Protein AF-A0A935JGJ2-F1 (afdb_monomer_lite)

pLDDT: mean 80.26, std 19.5, range [22.12, 98.56]

Radius of gyration: 41.32 Å; chains: 1; bounding box: 92×110×107 Å

Secondary structure (DSSP, 8-state):
---------------------------BS-EEEES-EEEEEETTEEEEEE-TTEEEEESB--B-TT-EEEEEESSTT-EEEEEE-SSS-EEE-SEEEESSEEEEE-TT-EEE-TT-EEEEEEEEEESSEE-HHHHHTT-EEEE--S---EEEE-SEEEEEEEEEEEEEESEEEE-SEEE-TTSEEEEEESSEEEE---SSS--------SS-EEEE-SEEE-TTT-EEEEESSEEEE-SEEE---S-GGG--EEEEEEEEEEE-TT-EEEEEEEEEEEEEEEEEEE-SEEEEEEEEEEEEEEEE-SEEE-TTSEEEEEEEEEEEE-SEEE--EEEEE--EEEEEEEEEEE-TT-EEE--EEE--EEEEEESSEEEE-SEEE--EEEE--EEEEE-SEEEESS-EEE--BSSB--EEEE------TT-SSPP--EEEE-TT-EEE--BSSB--EEEEEESSEEEE-SEEE-TTT-EEEEEEEEEEEE-SEEE--TT-EEEEEEEEEEE-SS-SSS---SEEE-TT-STT---PPTT--EEEEEEEETTEEEEEETT--TTSSTT-BEEEEEE--TTTSTT-EEEEEE-SSSSSBTPPPPPTT--EEEEEEEETTEEEEEETT--BTTB-S-EEEEEE--TTTSTT-EEEEEEBTTBSSBTPPPPPTT--EEEEEEEETTEEEEEETT--SSSTT-BEEEEEE--TTTSTT-EEEEEE-TT-TTPPPPPTT--EEEEEEEETTEEEEEETT--SSSTT--EEEEEE--TTTSTT-EEEEEE-TTSTT---PPTT--EEEEEEEETTEEEEEETT---SSTT-----EEEEEE---TT-TT-EEEEEE---TT---B-TTSSEEEETTEEEEEESBSTT-S-EEEEEESS------TTTHHHHHHHHHHHHHTTS---------------------S--------GGG--HHHHHHHHHHHHHHHHHHHHHHHHHHHH-GGGG--PBPSSHHHHHTTSSBPPHHHHHHHHHH--------PPEEEES-TT---EEEEEEE----SSTTSPPPSSHHHHHHHHHHHHHHTT--EEEEEET--HHHHHHHHHHHHHH--TT-EEEEEEES-EEEETTTTEEEE--TT-BTTBGGGSEEHHHHHHHHHT---SEEEEEEESS--HHHHTSEEPPGGGS-S-HHHHTTS-EEEEEES-SSSPPPS--BTTB-HHHHHHHHHHHT-SSEEEHHHHHHHHHHHHHHHSS---EEEE-TTTTPPTT---EEE-EEE-

Foldseek 3Di:
DDDDDDDDDDDDDDDDPDDPPVPFDAFADKDWDDFDWDWDDDPQEIEIETEALTEIETCAHEGDQDHEYEYEYPAAAGEYHYEHPHQDEYHYNHEYEYRYEYEYEALAAYEHAQNYEYEYQEYHYENFDDDSVCSVVVWQKTAHPPGQYEYEYNYEHEHDAQGEYEYEYLEYEYNEEHEHELYEYEYEHARIFTFDDDPDPDGDTDHDDDPGEYEYNYEYYHEAQYEYEYYDQEYHFEAEAEHEHPDLVSWHEYEYEHLEYEYDQDGYHEGASHEYEYAHAAEYEDNYEAEYQEYAYAYLEYEAQHEYERAQHEYEYHHAAYYEFQAEYANHHAADWFHEYHYEYQEAEAEQNGEAAREYLEFEEYEAEHQAEHAYLYEHAREHQAFFYEYEHEHLEYHYDLYEAARAYAAFFYEYEAWDDPLDPLPPHHGNAEYAQAANYEHARAYNAYWEEYHYEHAAEYEAQYEYYGANAYEYEHEYQHEYHAAYHYYNHDNHYYYYHYPYYDHDPHRPLDLLQLDKDDQPPAPPDDGQAFQQAWQLAWEDDDFKIKIWRQQDCPVPAGRQIKIWIWGRCPQRRPGTHTQAIDACVDQAAPHHHWDRQQSWRNEWYDDPQKIKIWRLQTQDPNARQTKMWIWGRCPRRSPGIHTQAMDAAPDLAAPHHGGHHQLSWRLEWEDDDQKIKIWSLQGQPPHGSQTKMWIWGRCDRRSPHIHTDDIDGAPPQNDHGGDHQQRWRNEWEDEDFKIKIWRQQDAVVHGRQIKIWIWGRCDRGCPNIHTADIAGAPDPQHDHTDHQQRWQLYWYDYDFKIKIKRQFGQPDDPPRGAQIKIWIWGRNDPNCPPIHTDDIHTHNPPFQWGRWQSYWYDDDQKIKIWTCDGPRRSTMITIGGNPDSDNDDPPCCVVVVVVVVVVVPVVDDDDDDDDDDDDDDPDDDDDDDPDPDPDDDPPVPDDPVVVVVVQVVVVVLLCVLQVQALVVCVVPVCLQPAAEDPDLVVQLQQNHAYDLVSLVVLLVVPPDDDPPDFAFPDWQDVLQPAEAEEAEFAQAAPAPSPHGFQFRQVLLVLVQCLCCAWLNHDYDYDYQAFSSNVSNVLNVQLNPAAASHAYEYEYHAEKDQPPSSSKIWGAGRHHHSNRSNRTHIPLNVLVSLLSRNYLAYEYEYAYQDPVSQAVSFADDPVFADPDVVVLSVGRFYKYKYFAYNGHFDSDDDPSHGVLSVLLSVLSVPAPAKDFPNVSRVSSQVSSVVVDVGGMGMHTRVSSPGDTNHTHMRGTIHGD

Sequence (1267 aa):
MIKKYSQFLATFFLLSINSFISYAQLPTEPSLIHGQAHIDLINHHLTITNTPNTILDWQSFSIGPQDSVYFQQQDATSQILNRVIGSDPSHIFGNLSSNGHVWLVNPYGVLFGPDTRIDVAGLITSTLDISNIDFLANRHQFYASGHTGEVKNQGEIRTTLGGRVWLIGDQVSNEGLIQTPTGQIVLAAGKSIELVDSGAPNVIVKVKASENETINLGSLVAASGGKIDLHGSIVNQEGIVRANSLSTDAAGHIVLTADQISLATNSETQANTGFIQMKADATLNNWGLVNSNYTNLVASEIFQEGKIVAYGGNINLVGNNYTYLDGLIDVSNVQGTGGTIKLLTGKLEGTAGAALRADGQQGGNIVLESNTSSAFSSSVTAIGSTQGGRIDMTGDSILLLNADIDVSGGTKGGIVYLGKDKQAVTDTFQATREVLIGVGSEVRASGGDRGGEINIFSTEVSEQHGSLQALDGGRIKLASNGEIHETGETKAGIGGTVLFDTNRLSITDNPPDNLTFAHKVTSGSLNGQPKLTEGDNFGSAVALDGDLLAVGAANDSSNGSKNQGAIYLFNGVGSNFSGLTLQKKVTSELGAIGMPSLSQASFFGSAVAIDGDHLVVGARGDVLNEISSGAVYLFTGVGSDFSGLTWKGTIASGEGALSMPRLSEFDFFGSALALQGDRLVIGAAGDSFRGSNQGAVHLFTGVGTDFSNLTWKEKLTSGERGMPGLRNSDFFGWSLAMSGDLLAVGAINDSTGGTNRGAVHLFTGVGTDFSNLTWKEKLASGERGMPELKNSDFFGWSLALRGNQLVVGALGDDGEKSDERNRGAVHLFTGVGSDYSRLNWQYKIAPNRNSNESGFGLSVALDENRLAVGTIGDSSLTGAMYLIDLFNPIGNSTGRQATLDTAVQGVNTAMLGARAVLDGVGTGSVIDTVSQPVTSSFGRVNLAQMGFTDMLRLLESRREFKEKLFADALYKLELDPRLSDVPECLKIEDATLGLCRISDKQRDELKSKQLKGQKVGRKITRVSLPQIERKLIILFGIDQYADQSIPSLENAVADIEAIGNVFSNQLGYEVRSVKNASRADMIATLNQLATQMEANDSVVIYFAGHGYLNEKTNMGYWIPADASAKDPRTWIANSDISIMLTSINSKQIVMISDSCYSGAFTKEQQLLKSDIIAEPTEILTKRTVVVMSSGGDEPVADEGKDGHSIFAWYLIQTLRDINNWKPGTSIFEQIQRDVSNSFPQTPQYGAAISAGHQKGGDYLFEFRKLE

Structure (mmCIF, N/CA/C/O backbone):
data_AF-A0A935JGJ2-F1
#
_entry.id   AF-A0A935JGJ2-F1
#
loop_
_atom_site.group_PDB
_atom_site.id
_atom_site.type_symbol
_atom_site.label_atom_id
_atom_site.label_alt_id
_atom_site.label_comp_id
_atom_site.label_asym_id
_atom_site.label_entity_id
_atom_site.label_seq_id
_atom_site.pdbx_PDB_ins_code
_atom_site.Cartn_x
_atom_site.Cartn_y
_atom_site.Cartn_z
_atom_site.occupancy
_atom_site.B_iso_or_equiv
_atom_site.auth_seq_id
_atom_site.auth_comp_id
_atom_site.auth_asym_id
_atom_site.auth_atom_id
_atom_site.pdbx_PDB_model_num
ATOM 1 N N . MET A 1 1 ? -3.887 39.567 -2.389 1.00 32.66 1 MET A N 1
ATOM 2 C CA . MET A 1 1 ? -4.397 40.775 -3.073 1.00 32.66 1 MET A CA 1
ATOM 3 C C . MET A 1 1 ? -5.317 41.538 -2.121 1.00 32.66 1 MET A C 1
ATOM 5 O O . MET A 1 1 ? -6.216 40.921 -1.582 1.00 32.66 1 MET A O 1
ATOM 9 N N . ILE A 1 2 ? -5.058 42.843 -1.931 1.00 30.62 2 ILE A N 1
ATOM 10 C CA . ILE A 1 2 ? -6.014 43.905 -1.524 1.00 30.62 2 ILE A CA 1
ATOM 11 C C . ILE A 1 2 ? -6.655 43.722 -0.123 1.00 30.62 2 ILE A C 1
ATOM 13 O O . ILE A 1 2 ? -7.717 43.145 0.025 1.00 30.62 2 ILE A O 1
ATOM 17 N N . LYS A 1 3 ? -6.017 44.153 0.978 1.00 33.69 3 LYS A N 1
ATOM 18 C CA . LYS A 1 3 ? -6.207 45.485 1.617 1.00 33.69 3 LYS A CA 1
ATOM 19 C C . LYS A 1 3 ? -7.271 46.391 0.967 1.00 33.69 3 LYS A C 1
ATOM 21 O O . LYS A 1 3 ? -6.951 46.983 -0.060 1.00 33.69 3 LYS A O 1
ATOM 26 N N . LYS A 1 4 ? -8.402 46.652 1.655 1.00 33.50 4 LYS A N 1
ATOM 27 C CA . LYS A 1 4 ? -8.870 48.011 2.056 1.00 33.50 4 LYS A CA 1
ATOM 28 C C . LYS A 1 4 ? -10.301 48.055 2.665 1.00 33.50 4 LYS A C 1
ATOM 30 O O . LYS A 1 4 ? -11.192 47.392 2.158 1.00 33.50 4 LYS A O 1
ATOM 35 N N . TYR A 1 5 ? -10.461 48.963 3.651 1.00 33.75 5 TYR A N 1
ATOM 36 C CA . TYR A 1 5 ? -11.672 49.503 4.334 1.00 33.75 5 TYR A CA 1
ATOM 37 C C . TYR A 1 5 ? -12.342 48.585 5.378 1.00 33.75 5 TYR A C 1
ATOM 39 O O . TYR A 1 5 ? -12.971 47.613 5.007 1.00 33.75 5 TYR A O 1
ATOM 47 N N . SER A 1 6 ? -12.228 48.737 6.708 1.00 31.12 6 SER A N 1
ATOM 48 C CA . SER A 1 6 ? -12.097 49.878 7.644 1.00 31.12 6 SER A CA 1
ATOM 49 C C . SER A 1 6 ? -13.277 50.863 7.670 1.00 31.12 6 SER A C 1
ATOM 51 O O . SER A 1 6 ? -13.546 51.518 6.669 1.00 31.12 6 SER A O 1
ATOM 53 N N . GLN A 1 7 ? -13.833 51.011 8.885 1.00 27.41 7 GLN A N 1
ATOM 54 C CA . GLN A 1 7 ? -14.703 52.069 9.429 1.00 27.41 7 GLN A CA 1
ATOM 55 C C . GLN A 1 7 ? -16.216 52.001 9.165 1.00 27.41 7 GLN A C 1
ATOM 57 O O . GLN A 1 7 ? -16.702 52.517 8.171 1.00 27.41 7 GLN A O 1
ATOM 62 N N . PHE A 1 8 ? -16.962 51.554 10.184 1.00 28.64 8 PHE A N 1
ATOM 63 C CA . PHE A 1 8 ? -17.993 52.393 10.812 1.00 28.64 8 PHE A CA 1
ATOM 64 C C . PHE A 1 8 ? -18.050 52.089 12.320 1.00 28.64 8 PHE A C 1
ATOM 66 O O . PHE A 1 8 ? -18.557 51.061 12.759 1.00 28.64 8 PHE A O 1
ATOM 73 N N . LEU A 1 9 ? -17.431 52.978 13.103 1.00 30.14 9 LEU A N 1
ATOM 74 C CA . LEU A 1 9 ? -17.442 52.998 14.564 1.00 30.14 9 LEU A CA 1
ATOM 75 C C . LEU A 1 9 ? -18.702 53.730 15.058 1.00 30.14 9 LEU A C 1
ATOM 77 O O . LEU A 1 9 ? -19.018 54.807 14.565 1.00 30.14 9 LEU A O 1
ATOM 81 N N . ALA A 1 10 ? -19.322 53.169 16.095 1.00 30.67 10 ALA A N 1
ATOM 82 C CA . ALA A 1 10 ? -19.826 53.861 17.283 1.00 30.67 10 ALA A CA 1
ATOM 83 C C . ALA A 1 10 ? -20.589 55.190 17.111 1.00 30.67 10 ALA A C 1
ATOM 85 O O . ALA A 1 10 ? -19.987 56.259 17.136 1.00 30.67 10 ALA A O 1
ATOM 86 N N . THR A 1 11 ? -21.925 55.145 17.165 1.00 30.53 11 THR A N 1
ATOM 87 C CA . THR A 1 11 ? -22.722 56.083 17.986 1.00 30.53 11 THR A CA 1
ATOM 88 C C . THR A 1 11 ? -24.131 55.519 18.201 1.00 30.53 11 THR A C 1
ATOM 90 O O . THR A 1 11 ? -24.945 55.589 17.297 1.00 30.53 11 THR A O 1
ATOM 93 N N . PHE A 1 12 ? -24.406 54.926 19.366 1.00 30.53 12 PHE A N 1
ATOM 94 C CA . PHE A 1 12 ? -25.662 55.073 20.129 1.00 30.53 12 PHE A CA 1
ATOM 95 C C . PHE A 1 12 ? -25.529 54.272 21.433 1.00 30.53 12 PHE A C 1
ATOM 97 O O . PHE A 1 12 ? -26.032 53.166 21.593 1.00 30.53 12 PHE A O 1
ATOM 104 N N . PHE A 1 13 ? -24.780 54.847 22.370 1.00 33.53 13 PHE A N 1
ATOM 105 C CA . PHE A 1 13 ? -24.848 54.499 23.782 1.00 33.53 13 PHE A CA 1
ATOM 106 C C . PHE A 1 13 ? -25.611 55.647 24.440 1.00 33.53 13 PHE A C 1
ATOM 108 O O . PHE A 1 13 ? -25.065 56.747 24.462 1.00 33.53 13 PHE A O 1
ATOM 115 N N . LEU A 1 14 ? -26.862 55.426 24.872 1.00 31.81 14 LEU A N 1
ATOM 116 C CA . LEU A 1 14 ? -27.493 56.005 26.076 1.00 31.81 14 LEU A CA 1
ATOM 117 C C . LEU A 1 14 ? -29.032 55.897 26.054 1.00 31.81 14 LEU A C 1
ATOM 119 O O . LEU A 1 14 ? -29.687 56.319 25.108 1.00 31.81 14 LEU A O 1
ATOM 123 N N . LEU A 1 15 ? -29.559 55.418 27.190 1.00 32.22 15 LEU A N 1
ATOM 124 C CA . LEU A 1 15 ? -30.960 55.304 27.626 1.00 32.22 15 LEU A CA 1
ATOM 125 C C . LEU A 1 15 ? -31.788 54.093 27.151 1.00 32.22 15 LEU A C 1
ATOM 127 O O . LEU A 1 15 ? -32.788 54.224 26.458 1.00 32.22 15 LEU A O 1
ATOM 131 N N . SER A 1 16 ? -31.496 52.939 27.751 1.00 30.98 16 SER A N 1
ATOM 132 C CA . SER A 1 16 ? -32.510 52.240 28.555 1.00 30.98 16 SER A CA 1
ATOM 133 C C . SER A 1 16 ? -31.812 51.408 29.631 1.00 30.98 16 SER A C 1
ATOM 135 O O . SER A 1 16 ? -31.439 50.258 29.414 1.00 30.98 16 SER A O 1
ATOM 137 N N . ILE A 1 17 ? -31.622 52.018 30.803 1.00 40.94 17 ILE A N 1
ATOM 138 C CA . ILE A 1 17 ? -31.494 51.282 32.061 1.00 40.94 17 ILE A CA 1
ATOM 139 C C . ILE A 1 17 ? -32.859 50.620 32.264 1.00 40.94 17 ILE A C 1
ATOM 141 O O . ILE A 1 17 ? -33.779 51.237 32.787 1.00 40.94 17 ILE A O 1
ATOM 145 N N . ASN A 1 18 ? -33.007 49.400 31.760 1.00 30.56 18 ASN A N 1
ATOM 146 C CA . ASN A 1 18 ? -34.004 48.466 32.245 1.00 30.56 18 ASN A CA 1
ATOM 147 C C . ASN A 1 18 ? -33.230 47.303 32.838 1.00 30.56 18 ASN A C 1
ATOM 149 O O . ASN A 1 18 ? -32.459 46.625 32.164 1.00 30.56 18 ASN A O 1
ATOM 153 N N . SER A 1 19 ? -33.399 47.175 34.142 1.00 35.25 19 SER A N 1
ATOM 154 C CA . SER A 1 19 ? -32.888 46.139 35.010 1.00 35.25 19 SER A CA 1
ATOM 155 C C . SER A 1 19 ? -33.003 44.759 34.361 1.00 35.25 19 SER A C 1
ATOM 157 O O . SER A 1 19 ? -34.078 44.163 34.369 1.00 35.25 19 SER A O 1
ATOM 159 N N . PHE A 1 20 ? -31.893 44.199 33.879 1.00 31.80 20 PHE A N 1
ATOM 160 C CA . PHE A 1 20 ? -31.747 42.749 33.924 1.00 31.80 20 PHE A CA 1
ATOM 161 C C . PHE A 1 20 ? -31.470 42.410 35.382 1.00 31.80 20 PHE A C 1
ATOM 163 O O . PHE A 1 20 ? -30.333 42.366 35.846 1.00 31.80 20 PHE A O 1
ATOM 170 N N . ILE A 1 21 ? -32.559 42.267 36.135 1.00 34.91 21 ILE A N 1
ATOM 171 C CA . ILE A 1 21 ? -32.555 41.447 37.335 1.00 34.91 21 ILE A CA 1
ATOM 172 C C . ILE A 1 21 ? -32.047 40.090 36.850 1.00 34.91 21 ILE A C 1
ATOM 174 O O . ILE A 1 21 ? -32.741 39.409 36.097 1.00 34.91 21 ILE A O 1
ATOM 178 N N . SER A 1 22 ? -30.808 39.749 37.204 1.00 36.72 22 SER A N 1
ATOM 179 C CA . SER A 1 22 ? -30.295 38.392 37.073 1.00 36.72 22 SER A CA 1
ATOM 180 C C . SER A 1 22 ? -31.142 37.545 38.013 1.00 36.72 22 SER A C 1
ATOM 182 O O . SER A 1 22 ? -30.861 37.459 39.207 1.00 36.72 22 SER A O 1
ATOM 184 N N . TYR A 1 23 ? -32.265 37.036 37.508 1.00 40.56 23 TYR A N 1
ATOM 185 C CA . TYR A 1 23 ? -33.047 36.040 38.216 1.00 40.56 23 TYR A CA 1
ATOM 186 C C . TYR A 1 23 ? -32.120 34.851 38.456 1.00 40.56 23 TYR A C 1
ATOM 188 O O . TYR A 1 23 ? -31.484 34.370 37.519 1.00 40.56 23 TYR A O 1
ATOM 196 N N . ALA A 1 24 ? -32.023 34.416 39.713 1.00 51.84 24 ALA A N 1
ATOM 197 C CA . ALA A 1 24 ? -31.504 33.098 40.041 1.00 51.84 24 ALA A CA 1
ATOM 198 C C . ALA A 1 24 ? -32.227 32.086 39.141 1.00 51.84 24 ALA A C 1
ATOM 200 O O . ALA A 1 24 ? -33.459 32.017 39.152 1.00 51.84 24 ALA A O 1
ATOM 201 N N . GLN A 1 25 ? -31.475 31.378 38.308 1.00 71.56 25 GLN A N 1
ATOM 202 C CA . GLN A 1 25 ? -32.006 30.333 37.444 1.00 71.56 25 GLN A CA 1
ATOM 203 C C . GLN A 1 25 ? -31.665 29.027 38.137 1.00 71.56 25 GLN A C 1
ATOM 205 O O . GLN A 1 25 ? -30.645 28.421 37.843 1.00 71.56 25 GLN A O 1
ATOM 210 N N . LEU A 1 26 ? -32.479 28.660 39.122 1.00 90.19 26 LEU A N 1
ATOM 211 C CA . LEU A 1 26 ? -32.536 27.300 39.647 1.00 90.19 26 LEU A CA 1
ATOM 212 C C . LEU A 1 26 ? -33.642 26.534 38.905 1.00 90.19 26 LEU A C 1
ATOM 214 O O . LEU A 1 26 ? -34.546 27.176 38.364 1.00 90.19 26 LEU A O 1
ATOM 218 N N . PRO A 1 27 ? -33.616 25.189 38.887 1.00 94.19 27 PRO A N 1
ATOM 219 C CA . PRO A 1 27 ? -34.677 24.391 38.275 1.00 94.19 27 PRO A CA 1
ATOM 220 C C . PRO A 1 27 ? -36.075 24.763 38.798 1.00 94.19 27 PRO A C 1
ATOM 222 O O . PRO A 1 27 ? -36.260 24.951 40.004 1.00 94.19 27 PRO A O 1
ATOM 225 N N . THR A 1 28 ? -37.064 24.868 37.905 1.00 92.19 28 THR A N 1
ATOM 226 C CA . THR A 1 28 ? -38.415 25.359 38.227 1.00 92.19 28 THR A CA 1
ATOM 227 C C . THR A 1 28 ? -39.516 24.351 37.907 1.00 92.19 28 THR A C 1
ATOM 229 O O . THR A 1 28 ? -39.431 23.574 36.957 1.00 92.19 28 THR A O 1
ATOM 232 N N . GLU A 1 29 ? -40.579 24.406 38.716 1.00 93.12 29 GLU A N 1
ATOM 233 C CA . GLU A 1 29 ? -41.814 23.623 38.558 1.00 93.12 29 GLU A CA 1
ATOM 234 C C . GLU A 1 29 ? -41.585 22.098 38.425 1.00 93.12 29 GLU A C 1
ATOM 236 O O . GLU A 1 29 ? -41.955 21.504 37.412 1.00 93.12 29 GLU A O 1
ATOM 241 N N . PRO A 1 30 ? -40.985 21.435 39.439 1.00 95.25 30 PRO A N 1
ATOM 242 C CA . PRO A 1 30 ? -40.809 19.986 39.421 1.00 95.25 30 PRO A CA 1
ATOM 243 C C . PRO A 1 30 ? -42.143 19.242 39.506 1.00 95.25 30 PRO A C 1
ATOM 245 O O . PRO A 1 30 ? -42.979 19.524 40.368 1.00 95.25 30 PRO A O 1
ATOM 248 N N . SER A 1 31 ? -42.285 18.208 38.684 1.00 96.50 31 SER A N 1
ATOM 249 C CA . SER A 1 31 ? -43.373 17.235 38.712 1.00 96.50 31 SER A CA 1
ATOM 250 C C . SER A 1 31 ? -42.815 15.831 38.942 1.00 96.50 31 SER A C 1
ATOM 252 O O . SER A 1 31 ? -41.998 15.334 38.167 1.00 96.50 31 SER A O 1
ATOM 254 N N . LEU A 1 32 ? -43.248 15.172 40.020 1.00 97.19 32 LEU A N 1
ATOM 255 C CA . LEU A 1 32 ? -42.824 13.810 40.351 1.00 97.19 32 LEU A CA 1
ATOM 256 C C . LEU A 1 32 ? -43.623 12.780 39.548 1.00 97.19 32 LEU A C 1
ATOM 258 O O . LEU A 1 32 ? -44.829 12.638 39.745 1.00 97.19 32 LEU A O 1
ATOM 262 N N . ILE A 1 33 ? -42.934 12.024 38.692 1.00 98.12 33 ILE A N 1
ATOM 263 C CA . ILE A 1 33 ? -43.538 11.004 37.823 1.00 98.12 33 ILE A CA 1
ATOM 264 C C . ILE A 1 33 ? -43.377 9.594 38.404 1.00 98.12 33 ILE A C 1
ATOM 266 O O . ILE A 1 33 ? -44.284 8.768 38.297 1.00 98.12 33 ILE A O 1
ATOM 270 N N . HIS A 1 34 ? -42.233 9.302 39.032 1.00 97.81 34 HIS A N 1
ATOM 271 C CA . HIS A 1 34 ? -41.944 8.004 39.651 1.00 97.81 34 HIS A CA 1
ATOM 272 C C . HIS A 1 34 ? -40.975 8.151 40.834 1.00 97.81 34 HIS A C 1
ATOM 274 O O . HIS A 1 34 ? -40.075 8.986 40.788 1.00 97.81 34 HIS A O 1
ATOM 280 N N . GLY A 1 35 ? -41.116 7.307 41.862 1.00 95.81 35 GLY A N 1
ATOM 281 C CA . GLY A 1 35 ? -40.268 7.309 43.061 1.00 95.81 35 GLY A CA 1
ATOM 282 C C . GLY A 1 35 ? -40.739 8.288 44.140 1.00 95.81 35 GLY A C 1
ATOM 283 O O . GLY A 1 35 ? -41.925 8.599 44.241 1.00 95.81 35 GLY A O 1
ATOM 284 N N . GLN A 1 36 ? -39.809 8.747 44.975 1.00 95.44 36 GLN A N 1
ATOM 285 C CA . GLN A 1 36 ? -40.020 9.787 45.981 1.00 95.44 36 GLN A CA 1
ATOM 286 C C . GLN A 1 36 ? -38.871 10.792 45.901 1.00 95.44 36 GLN A C 1
ATOM 288 O O . GLN A 1 36 ? -37.708 10.391 45.840 1.00 95.44 36 GLN A O 1
ATOM 293 N N . ALA A 1 37 ? -39.199 12.084 45.938 1.00 95.81 37 ALA A N 1
ATOM 294 C CA . ALA A 1 37 ? -38.233 13.174 45.984 1.00 95.81 37 ALA A CA 1
ATOM 295 C C . ALA A 1 37 ? -38.678 14.246 46.985 1.00 95.81 37 ALA A C 1
ATOM 297 O O . ALA A 1 37 ? -39.852 14.619 47.024 1.00 95.81 37 ALA A O 1
ATOM 298 N N . HIS A 1 38 ? -37.734 14.753 47.770 1.00 97.06 38 HIS A N 1
ATOM 299 C CA . HIS A 1 38 ? -37.887 15.940 48.602 1.00 97.06 38 HIS A CA 1
ATOM 300 C C . HIS A 1 38 ? -36.937 17.024 48.097 1.00 97.06 38 HIS A C 1
ATOM 302 O O . HIS A 1 38 ? -35.781 16.726 47.805 1.00 97.06 38 HIS A O 1
ATOM 308 N N . ILE A 1 39 ? -37.433 18.252 47.955 1.00 96.12 39 ILE A N 1
ATOM 309 C CA . ILE A 1 39 ? -36.705 19.363 47.340 1.00 96.12 39 ILE A CA 1
ATOM 310 C C . ILE A 1 39 ? -36.646 20.507 48.349 1.00 96.12 39 ILE A C 1
ATOM 312 O O . ILE A 1 39 ? -37.678 21.093 48.674 1.00 96.12 39 ILE A O 1
ATOM 316 N N . ASP A 1 40 ? -35.438 20.824 48.802 1.00 95.69 40 ASP A N 1
ATOM 317 C CA . ASP A 1 40 ? -35.154 21.873 49.776 1.00 95.69 40 ASP A CA 1
ATOM 318 C C . ASP A 1 40 ? -34.317 22.976 49.133 1.00 95.69 40 ASP A C 1
ATOM 320 O O . ASP A 1 40 ? -33.204 22.739 48.664 1.00 95.69 40 ASP A O 1
ATOM 324 N N . LEU A 1 41 ? -34.836 24.204 49.135 1.00 92.31 41 LEU A N 1
ATOM 325 C CA . LEU A 1 41 ? -34.121 25.385 48.658 1.00 92.31 41 LEU A CA 1
ATOM 326 C C . LEU A 1 41 ? -33.695 26.256 49.841 1.00 92.31 41 LEU A C 1
ATOM 328 O O . LEU A 1 41 ? -34.538 26.815 50.544 1.00 92.31 41 LEU A O 1
ATOM 332 N N . ILE A 1 42 ? -32.383 26.409 50.033 1.00 91.06 42 ILE A N 1
ATOM 333 C CA . ILE A 1 42 ? -31.803 27.296 51.045 1.00 91.06 42 ILE A CA 1
ATOM 334 C C . ILE A 1 42 ? -30.845 28.267 50.351 1.00 91.06 42 ILE A C 1
ATOM 336 O O . ILE A 1 42 ? -29.788 27.876 49.858 1.00 91.06 42 ILE A O 1
ATOM 340 N N . ASN A 1 43 ? -31.195 29.556 50.346 1.00 87.94 43 ASN A N 1
ATOM 341 C CA . ASN A 1 43 ? -30.489 30.593 49.584 1.00 87.94 43 ASN A CA 1
ATOM 342 C C . ASN A 1 43 ? -30.379 30.205 48.093 1.00 87.94 43 ASN A C 1
ATOM 344 O O . ASN A 1 43 ? -31.398 30.006 47.443 1.00 87.94 43 ASN A O 1
ATOM 348 N N . HIS A 1 44 ? -29.155 30.077 47.580 1.00 89.62 44 HIS A N 1
ATOM 349 C CA . HIS A 1 44 ? -28.818 29.701 46.204 1.00 89.62 44 HIS A CA 1
ATOM 350 C C . HIS A 1 44 ? -28.453 28.203 46.066 1.00 89.62 44 HIS A C 1
ATOM 352 O O . HIS A 1 44 ? -27.822 27.789 45.097 1.00 89.62 44 HIS A O 1
ATOM 358 N N . HIS A 1 45 ? -28.811 27.374 47.055 1.00 93.75 45 HIS A N 1
ATOM 359 C CA . HIS A 1 45 ? -28.495 25.943 47.094 1.00 93.75 45 HIS A CA 1
ATOM 360 C C . HIS A 1 45 ? -29.780 25.107 47.110 1.00 93.75 45 HIS A C 1
ATOM 362 O O . HIS A 1 45 ? -30.549 25.161 48.072 1.00 93.75 45 HIS A O 1
ATOM 368 N N . LEU A 1 46 ? -29.996 24.316 46.060 1.00 96.50 46 LEU A N 1
ATOM 369 C CA . LEU A 1 46 ? -31.116 23.386 45.930 1.00 96.50 46 LEU A CA 1
ATOM 370 C C . LEU A 1 46 ? -30.650 21.963 46.260 1.00 96.50 46 LEU A C 1
ATOM 372 O O . LEU A 1 46 ? -29.818 21.405 45.550 1.00 96.50 46 LEU A O 1
ATOM 376 N N . THR A 1 47 ? -31.186 21.360 47.317 1.00 97.62 47 THR A N 1
ATOM 377 C CA . THR A 1 47 ? -30.935 19.956 47.670 1.00 97.62 47 THR A CA 1
ATOM 378 C C . THR A 1 47 ? -32.126 19.096 47.277 1.00 97.62 47 THR A C 1
ATOM 380 O O . THR A 1 47 ? -33.255 19.376 47.670 1.00 97.62 47 THR A O 1
ATOM 383 N N . ILE A 1 48 ? -31.879 18.032 46.518 1.00 98.19 48 ILE A N 1
ATOM 384 C CA . ILE A 1 48 ? -32.889 17.063 46.096 1.00 98.19 48 ILE A CA 1
ATOM 385 C C . ILE A 1 48 ? -32.539 15.720 46.729 1.00 98.19 48 ILE A C 1
ATOM 387 O O . ILE A 1 48 ? -31.535 15.108 46.375 1.00 98.19 48 ILE A O 1
ATOM 391 N N . THR A 1 49 ? -33.358 15.259 47.672 1.00 98.12 49 THR A N 1
ATOM 392 C CA . THR A 1 49 ? -33.216 13.932 48.287 1.00 98.12 49 THR A CA 1
ATOM 393 C C . THR A 1 49 ? -34.178 12.963 47.619 1.00 98.12 49 THR A C 1
ATOM 395 O O . THR A 1 49 ? -35.386 13.192 47.672 1.00 98.12 49 THR A O 1
ATOM 398 N N . ASN A 1 50 ? -33.685 11.885 47.004 1.00 97.56 50 ASN A N 1
ATOM 399 C CA . ASN A 1 50 ? -34.529 10.968 46.230 1.00 97.56 50 ASN A CA 1
ATOM 400 C C . ASN A 1 50 ? -34.275 9.479 46.500 1.00 97.56 50 ASN A C 1
ATOM 402 O O . ASN A 1 50 ? -33.173 9.062 46.855 1.00 97.56 50 ASN A O 1
ATOM 406 N N . THR A 1 51 ? -35.302 8.661 46.252 1.00 97.56 51 THR A N 1
ATOM 407 C CA . THR A 1 51 ? -35.174 7.195 46.178 1.00 97.56 51 THR A CA 1
ATOM 408 C C . THR A 1 51 ? -34.541 6.758 44.846 1.00 97.56 51 THR A C 1
ATOM 410 O O . THR A 1 51 ? -34.610 7.516 43.870 1.00 97.56 51 THR A O 1
ATOM 413 N N . PRO A 1 52 ? -33.966 5.546 44.739 1.00 97.25 52 PRO A N 1
ATOM 414 C CA . PRO A 1 52 ? -33.455 5.024 43.469 1.00 97.25 52 PRO A CA 1
ATOM 415 C C . PRO A 1 52 ? -34.522 4.994 42.360 1.00 97.25 52 PRO A C 1
ATOM 417 O O . PRO A 1 52 ? -35.696 4.734 42.631 1.00 97.25 52 PRO A O 1
ATOM 420 N N . ASN A 1 53 ? -34.108 5.223 41.108 1.00 96.44 53 ASN A N 1
ATOM 421 C CA . ASN A 1 53 ? -34.957 5.229 39.906 1.00 96.44 53 ASN A CA 1
ATOM 422 C C . ASN A 1 53 ? -36.090 6.274 39.940 1.00 96.44 53 ASN A C 1
ATOM 424 O O . ASN A 1 53 ? -37.176 6.053 39.399 1.00 96.44 53 ASN A O 1
ATOM 428 N N . THR A 1 54 ? -35.857 7.413 40.594 1.00 98.31 54 THR A N 1
ATOM 429 C CA . THR A 1 54 ? -36.811 8.533 40.612 1.00 98.31 54 THR A CA 1
ATOM 430 C C . THR A 1 54 ? -36.866 9.218 39.243 1.00 98.31 54 THR A C 1
ATOM 432 O O . THR A 1 54 ? -35.841 9.324 38.573 1.00 98.31 54 THR A O 1
ATOM 435 N N . ILE A 1 55 ? -38.048 9.689 38.834 1.00 98.56 55 ILE A N 1
ATOM 436 C CA . ILE A 1 55 ? -38.256 10.478 37.609 1.00 98.56 55 ILE A CA 1
ATOM 437 C C . ILE A 1 55 ? -38.934 11.801 37.981 1.00 98.56 55 ILE A C 1
ATOM 439 O O . ILE A 1 55 ? -40.031 11.792 38.550 1.00 98.56 55 ILE A O 1
ATOM 443 N N . LEU A 1 56 ? -38.285 12.914 37.641 1.00 98.31 56 LEU A N 1
ATOM 444 C CA . LEU A 1 56 ? -38.783 14.280 37.772 1.00 98.31 56 LEU A CA 1
ATOM 445 C C . LEU A 1 56 ? -38.870 14.936 36.391 1.00 98.31 56 LEU A C 1
ATOM 447 O O . LEU A 1 56 ? -37.860 15.043 35.694 1.00 98.31 56 LEU A O 1
ATOM 451 N N . ASP A 1 57 ? -40.056 15.418 36.034 1.00 98.00 57 ASP A N 1
ATOM 452 C CA . ASP A 1 57 ? -40.233 16.323 34.899 1.00 98.00 57 ASP A CA 1
ATOM 453 C C . ASP A 1 57 ? -40.129 17.781 35.392 1.00 98.00 57 ASP A C 1
ATOM 455 O O . ASP A 1 57 ? -40.589 18.102 36.488 1.00 98.00 57 ASP A O 1
ATOM 459 N N . TRP A 1 58 ? -39.535 18.667 34.595 1.00 97.25 58 TRP A N 1
ATOM 460 C CA . TRP A 1 58 ? -39.270 20.068 34.942 1.00 97.25 58 TRP A CA 1
ATOM 461 C C . TRP A 1 58 ? -39.726 21.011 33.829 1.00 97.25 58 TRP A C 1
ATOM 463 O O . TRP A 1 58 ? -39.497 20.730 32.651 1.00 97.25 58 TRP A O 1
ATOM 473 N N . GLN A 1 59 ? -40.289 22.171 34.178 1.00 95.06 59 GLN A N 1
ATOM 474 C CA . GLN A 1 59 ? -40.580 23.204 33.176 1.00 95.06 59 GLN A CA 1
ATOM 475 C C . GLN 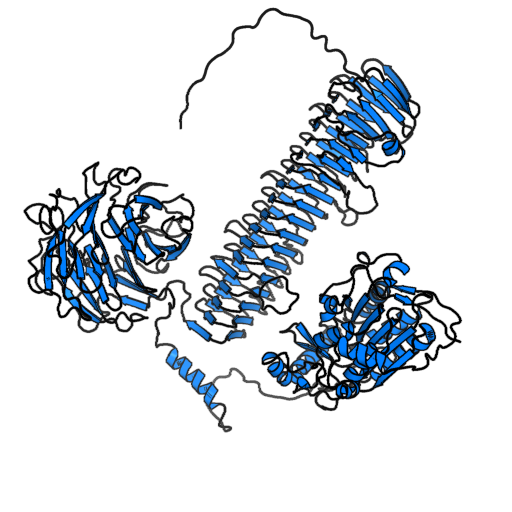A 1 59 ? -39.291 23.866 32.665 1.00 95.06 59 GLN A C 1
ATOM 477 O O . GLN A 1 59 ? -39.171 24.154 31.479 1.00 95.06 59 GLN A O 1
ATOM 482 N N . SER A 1 60 ? -38.306 24.069 33.540 1.00 95.00 60 SER A N 1
ATOM 483 C CA . SER A 1 60 ? -36.954 24.493 33.171 1.00 95.00 60 SER A CA 1
ATOM 484 C C . SER A 1 60 ? -35.939 23.892 34.138 1.00 95.00 60 SER A C 1
ATOM 486 O O . SER A 1 60 ? -36.202 23.781 35.337 1.00 95.00 60 SER A O 1
ATOM 488 N N . PHE A 1 61 ? -34.768 23.518 33.625 1.00 97.31 61 PHE A N 1
ATOM 489 C CA . PHE A 1 61 ? -33.643 23.049 34.430 1.00 97.31 61 PHE A CA 1
ATOM 490 C C . PHE A 1 61 ? -32.382 23.810 34.017 1.00 97.31 61 PHE A C 1
ATOM 492 O O . PHE A 1 61 ? -31.669 23.394 33.106 1.00 97.31 61 PHE A O 1
ATOM 499 N N . SER A 1 62 ? -32.120 24.924 34.692 1.00 96.69 62 SER A N 1
ATOM 500 C CA . SER A 1 62 ? -30.905 25.735 34.549 1.00 96.69 62 SER A CA 1
ATOM 501 C C . SER A 1 62 ? -30.286 25.958 35.930 1.00 96.69 62 SER A C 1
ATOM 503 O O . SER A 1 62 ? -30.973 25.790 36.939 1.00 96.69 62 SER A O 1
ATOM 505 N N . ILE A 1 63 ? -28.990 26.275 35.977 1.00 96.69 63 ILE A N 1
ATOM 506 C CA . ILE A 1 63 ? -28.246 26.578 37.210 1.00 96.69 63 ILE A CA 1
ATOM 507 C C . ILE A 1 63 ? -27.424 27.844 36.958 1.00 96.69 63 ILE A C 1
ATOM 509 O O . ILE A 1 63 ? -26.459 27.804 36.196 1.00 96.69 63 ILE A O 1
ATOM 513 N N . GLY A 1 64 ? -27.785 28.966 37.582 1.00 94.12 64 GLY A N 1
ATOM 514 C CA . GLY A 1 64 ? -27.054 30.227 37.450 1.00 94.12 64 GLY A CA 1
ATOM 515 C C . GLY A 1 64 ? -25.631 30.179 38.042 1.00 94.12 64 GLY A C 1
ATOM 516 O O . GLY A 1 64 ? -25.338 29.310 38.858 1.00 94.12 64 GLY A O 1
ATOM 517 N N . PRO A 1 65 ? -24.735 31.134 37.709 1.00 91.75 65 PRO A N 1
ATOM 518 C CA . PRO A 1 65 ? -23.319 31.095 38.116 1.00 91.75 65 PRO A CA 1
ATOM 519 C C . PRO A 1 65 ? -23.053 31.081 39.632 1.00 91.75 65 PRO A C 1
ATOM 521 O O . PRO A 1 65 ? -21.984 30.669 40.072 1.00 91.75 65 PRO A O 1
ATOM 524 N N . GLN A 1 66 ? -23.999 31.571 40.440 1.00 91.00 66 GLN A N 1
ATOM 525 C CA . GLN A 1 66 ? -23.914 31.565 41.910 1.00 91.00 66 GLN A CA 1
ATOM 526 C C . GLN A 1 66 ? -24.771 30.469 42.554 1.00 91.00 66 GLN A C 1
ATOM 528 O O . GLN A 1 66 ? -24.760 30.320 43.776 1.00 91.00 66 GLN A O 1
ATOM 533 N N . ASP A 1 67 ? -25.517 29.727 41.740 1.00 94.75 67 ASP A N 1
ATOM 534 C CA . ASP A 1 67 ? -26.460 28.720 42.188 1.00 94.75 67 ASP A CA 1
ATOM 535 C C . ASP A 1 67 ? -25.795 27.336 42.221 1.00 94.75 67 ASP A C 1
ATOM 537 O O . ASP A 1 67 ? -24.800 27.059 41.540 1.00 94.75 67 ASP A O 1
ATOM 541 N N . SER A 1 68 ? -26.344 26.432 43.028 1.00 95.69 68 SER A N 1
ATOM 542 C CA . SER A 1 68 ? -25.917 25.034 43.016 1.00 95.69 68 SER A CA 1
ATOM 543 C C . SER A 1 68 ? -27.055 24.068 43.289 1.00 95.69 68 SER A C 1
ATOM 545 O O . SER A 1 68 ? -27.977 24.370 44.050 1.00 95.69 68 SER A O 1
ATOM 547 N N . VAL A 1 69 ? -26.954 22.887 42.689 1.00 98.06 69 VAL A N 1
ATOM 548 C CA . VAL A 1 69 ? -27.895 21.783 42.868 1.00 98.06 69 VAL A CA 1
ATOM 549 C C . VAL A 1 69 ? -27.138 20.571 43.404 1.00 98.06 69 VAL A C 1
ATOM 551 O O . VAL A 1 69 ? -26.122 20.167 42.838 1.00 98.06 69 VAL A O 1
ATOM 554 N N . TYR A 1 70 ? -27.629 19.981 44.492 1.00 98.00 70 TYR A N 1
ATOM 555 C CA . TYR A 1 70 ? -27.081 18.767 45.089 1.00 98.00 70 TYR A CA 1
ATOM 556 C C . TYR A 1 70 ? -28.138 17.662 45.136 1.00 98.00 70 TYR A C 1
ATOM 558 O O . TYR A 1 70 ? -29.174 17.817 45.778 1.00 98.00 70 TYR A O 1
ATOM 566 N N . PHE A 1 71 ? -27.871 16.530 44.485 1.00 98.38 71 PHE A N 1
ATOM 567 C CA . PHE A 1 71 ? -28.714 15.335 44.561 1.00 98.38 71 PHE A CA 1
ATOM 568 C C . PHE A 1 71 ? -28.181 14.375 45.627 1.00 98.38 71 PHE A C 1
ATOM 570 O O . PHE A 1 71 ? -27.177 13.691 45.402 1.00 98.38 71 PHE A O 1
ATOM 577 N N . GLN A 1 72 ? -28.883 14.291 46.756 1.00 97.88 72 GLN A N 1
ATOM 578 C CA . GLN A 1 72 ? -28.628 13.343 47.835 1.00 97.88 72 GLN A CA 1
ATOM 579 C C . GLN A 1 72 ? -29.423 12.050 47.602 1.00 97.88 72 GLN A C 1
ATOM 581 O O . GLN A 1 72 ? -30.588 11.921 47.977 1.00 97.88 72 GLN A O 1
ATOM 586 N N . GLN A 1 73 ? -28.781 11.073 46.975 1.00 97.44 73 GLN A N 1
ATOM 587 C CA . GLN A 1 73 ? -29.369 9.770 46.668 1.00 97.44 73 GLN A CA 1
ATOM 588 C C . GLN A 1 73 ? -29.069 8.747 47.771 1.00 97.44 73 GLN A C 1
ATOM 590 O O . GLN A 1 73 ? -28.205 8.967 48.622 1.00 97.44 73 GLN A O 1
ATOM 595 N N . GLN A 1 74 ? -29.765 7.608 47.757 1.00 96.25 74 GLN A N 1
ATOM 596 C CA . GLN A 1 74 ? -29.606 6.561 48.771 1.00 96.25 74 GLN A CA 1
ATOM 597 C C . GLN A 1 74 ? -28.181 5.976 48.820 1.00 96.25 74 GLN A C 1
ATOM 599 O O . GLN A 1 74 ? -27.638 5.769 49.904 1.00 96.25 74 GLN A O 1
ATOM 604 N N . ASP A 1 75 ? -27.574 5.722 47.660 1.00 92.50 75 ASP A N 1
ATOM 605 C CA . ASP A 1 75 ? -26.216 5.191 47.516 1.00 92.50 75 ASP A CA 1
ATOM 606 C C . ASP A 1 75 ? -25.601 5.587 46.160 1.00 92.50 75 ASP A C 1
ATOM 608 O O . ASP A 1 75 ? -26.247 6.234 45.335 1.00 92.50 75 ASP A O 1
ATOM 612 N N . ALA A 1 76 ? -24.345 5.195 45.924 1.00 89.06 76 ALA A N 1
ATOM 613 C CA . ALA A 1 76 ? -23.604 5.562 44.716 1.00 89.06 76 ALA A CA 1
ATOM 614 C C . ALA A 1 76 ? -24.067 4.871 43.426 1.00 89.06 76 ALA A C 1
ATOM 616 O O . ALA A 1 76 ? -23.683 5.303 42.345 1.00 89.06 76 ALA A O 1
ATOM 617 N N . THR A 1 77 ? -24.898 3.831 43.535 1.00 90.19 77 THR A N 1
ATOM 618 C CA . THR A 1 77 ? -25.498 3.130 42.386 1.00 90.19 77 THR A CA 1
ATOM 619 C C . THR A 1 77 ? -26.894 3.649 42.044 1.00 90.19 77 THR A C 1
ATOM 621 O O . THR A 1 77 ? -27.457 3.302 41.007 1.00 90.19 77 THR A O 1
ATOM 624 N N . SER A 1 78 ? -27.463 4.489 42.913 1.00 95.31 78 SER A N 1
ATOM 625 C CA . SER A 1 78 ? -28.770 5.107 42.720 1.00 95.31 78 SER A CA 1
ATOM 626 C C . SER A 1 78 ? -28.751 6.057 41.522 1.00 95.31 78 SER A C 1
ATOM 628 O O . SER A 1 78 ? -27.746 6.717 41.263 1.00 95.31 78 SER A O 1
ATOM 630 N N . GLN A 1 79 ? -29.869 6.132 40.800 1.00 95.69 79 GLN A N 1
ATOM 631 C CA . GLN A 1 79 ? -30.034 7.028 39.655 1.00 95.69 79 GLN A CA 1
ATOM 632 C C . GLN A 1 79 ? -31.347 7.813 39.705 1.00 95.69 79 GLN A C 1
ATOM 634 O O . GLN A 1 79 ? -32.364 7.309 40.196 1.00 95.69 79 GLN A O 1
ATOM 639 N N . ILE A 1 80 ? -31.327 9.023 39.146 1.00 98.12 80 ILE A N 1
ATOM 640 C CA . ILE A 1 80 ? -32.489 9.903 38.981 1.00 98.12 80 ILE A CA 1
ATOM 641 C C . ILE A 1 80 ? -32.554 10.464 37.559 1.00 98.12 80 ILE A C 1
ATOM 643 O O . ILE A 1 80 ? -31.539 10.920 37.033 1.00 98.12 80 ILE A O 1
ATOM 647 N N . LEU A 1 81 ? -33.749 10.450 36.962 1.00 98.38 81 LEU A N 1
ATOM 648 C CA . LEU A 1 81 ? -34.056 11.076 35.677 1.00 98.38 81 LEU A CA 1
ATOM 649 C C . LEU A 1 81 ? -34.696 12.445 35.864 1.00 98.38 81 LEU A C 1
ATOM 651 O O . LEU A 1 81 ? -35.789 12.538 36.412 1.00 98.38 81 LEU A O 1
ATOM 655 N N . ASN A 1 82 ? -34.027 13.485 35.369 1.00 98.44 82 ASN A N 1
ATOM 656 C CA . ASN A 1 82 ? -34.561 14.836 35.246 1.00 98.44 82 ASN A CA 1
ATOM 657 C C . ASN A 1 82 ? -34.857 15.103 33.769 1.00 98.44 82 ASN A C 1
ATOM 659 O O . ASN A 1 82 ? -33.926 15.177 32.966 1.00 98.44 82 ASN A O 1
ATOM 663 N N . ARG A 1 83 ? -36.133 15.234 33.403 1.00 97.88 83 ARG A N 1
ATOM 664 C CA . ARG A 1 83 ? -36.554 15.529 32.027 1.00 97.88 83 ARG A CA 1
ATOM 665 C C . ARG A 1 83 ? -37.149 16.931 31.949 1.00 97.88 83 ARG A C 1
ATOM 667 O O . ARG A 1 83 ? -38.059 17.259 32.699 1.00 97.88 83 ARG A O 1
ATOM 674 N N . VAL A 1 84 ? -36.661 17.761 31.036 1.00 97.00 84 VAL A N 1
ATOM 675 C CA . VAL A 1 84 ? -37.231 19.088 30.775 1.00 97.00 84 VAL A CA 1
ATOM 676 C C . VAL A 1 84 ? -38.361 18.958 29.755 1.00 97.00 84 VAL A C 1
ATOM 678 O O . VAL A 1 84 ? -38.152 18.445 28.658 1.00 97.00 84 VAL A O 1
ATOM 681 N N . ILE A 1 85 ? -39.558 19.410 30.130 1.00 94.06 85 ILE A N 1
ATOM 682 C CA . ILE A 1 85 ? -40.765 19.404 29.285 1.00 94.06 85 ILE A CA 1
ATOM 683 C C . ILE A 1 85 ? -41.106 20.792 28.720 1.00 94.06 85 ILE A C 1
ATOM 685 O O . ILE A 1 85 ? -41.948 20.902 27.828 1.00 94.06 85 ILE A O 1
ATOM 689 N N . GLY A 1 86 ? -40.465 21.849 29.230 1.00 90.56 86 GLY A N 1
ATOM 690 C CA . GLY A 1 86 ? -40.562 23.196 28.673 1.00 90.56 86 GLY A CA 1
ATOM 691 C C . GLY A 1 86 ? -39.714 23.394 27.416 1.00 90.56 86 GLY A C 1
ATOM 692 O O . GLY A 1 86 ? -39.045 22.481 26.943 1.00 90.56 86 GLY A O 1
ATOM 693 N N . SER A 1 87 ? -39.768 24.606 26.861 1.00 90.31 87 SER A N 1
ATOM 694 C CA . SER A 1 87 ? -39.160 24.949 25.567 1.00 90.31 87 SER A CA 1
ATOM 695 C C . SER A 1 87 ? -37.755 25.551 25.640 1.00 90.31 87 SER A C 1
ATOM 697 O O . SER A 1 87 ? -37.189 25.890 24.603 1.00 90.31 87 SER A O 1
ATOM 699 N N . ASP A 1 88 ? -37.214 25.743 26.843 1.00 90.19 88 ASP A N 1
ATOM 700 C CA . ASP A 1 88 ? -35.947 26.444 27.038 1.00 90.19 88 ASP A CA 1
ATOM 701 C C . ASP A 1 88 ? -34.772 25.456 27.164 1.00 90.19 88 ASP A C 1
ATOM 703 O O . ASP A 1 88 ? -34.881 24.460 27.894 1.00 90.19 88 ASP A O 1
ATOM 707 N N . PRO A 1 89 ? -33.625 25.728 26.513 1.00 94.31 89 PRO A N 1
ATOM 708 C CA . PRO A 1 89 ? -32.395 24.978 26.741 1.00 94.31 89 PRO A CA 1
ATOM 709 C C . PRO A 1 89 ? -31.931 25.058 28.200 1.00 94.31 89 PRO A C 1
ATOM 711 O O . PRO A 1 89 ? -32.124 26.061 28.892 1.00 94.31 89 PRO A O 1
ATOM 714 N N . SER A 1 90 ? -31.258 24.006 28.660 1.00 97.31 90 SER A N 1
ATOM 715 C CA . SER A 1 90 ? -30.654 23.957 29.989 1.00 97.31 90 SER A CA 1
ATOM 716 C C . SER A 1 90 ? -29.317 24.692 29.993 1.00 97.31 90 SER A C 1
ATOM 718 O O . SER A 1 90 ? -28.342 24.211 29.415 1.00 97.31 90 SER A O 1
ATOM 720 N N . HIS A 1 91 ? -29.255 25.836 30.673 1.00 96.94 91 HIS A N 1
ATOM 721 C CA . HIS A 1 91 ? -28.020 26.588 30.891 1.00 96.94 91 HIS A CA 1
ATOM 722 C C . HIS A 1 91 ? -27.463 26.268 32.278 1.00 96.94 91 HIS A C 1
ATOM 724 O O . HIS A 1 91 ? -27.999 26.703 33.298 1.00 96.94 91 HIS A O 1
ATOM 730 N N . ILE A 1 92 ? -26.391 25.484 32.323 1.00 97.75 92 ILE A N 1
ATOM 731 C CA . ILE A 1 92 ? -25.698 25.108 33.550 1.00 97.75 92 ILE A CA 1
ATOM 732 C C . ILE A 1 92 ? -24.435 25.960 33.627 1.00 97.75 92 ILE A C 1
ATOM 734 O O . ILE A 1 92 ? -23.493 25.719 32.885 1.00 97.75 92 ILE A O 1
ATOM 738 N N . PHE A 1 93 ? -24.446 26.987 34.472 1.00 96.00 93 PHE A N 1
ATOM 739 C CA . PHE A 1 93 ? -23.319 27.896 34.714 1.00 96.00 93 PHE A CA 1
ATOM 740 C C . PHE A 1 93 ? -22.802 27.839 36.160 1.00 96.00 93 PHE A C 1
ATOM 742 O O . PHE A 1 93 ? -21.720 28.349 36.432 1.00 96.00 93 PHE A O 1
ATOM 749 N N . GLY A 1 94 ? -23.577 27.258 37.082 1.00 93.56 94 GLY A N 1
ATOM 750 C CA . GLY A 1 94 ? -23.191 27.021 38.477 1.00 93.56 94 GLY A CA 1
ATOM 751 C C . GLY A 1 94 ? -22.727 25.587 38.750 1.00 93.56 94 GLY A C 1
ATOM 752 O O . GLY A 1 94 ? -22.210 24.905 37.869 1.00 93.56 94 GLY A O 1
ATOM 753 N N . ASN A 1 95 ? -22.923 25.108 39.982 1.00 95.31 95 ASN A N 1
ATOM 754 C CA . ASN A 1 95 ? -22.429 23.789 40.408 1.00 95.31 95 ASN A CA 1
ATOM 755 C C . ASN A 1 95 ? -23.536 22.726 40.444 1.00 95.31 95 ASN A C 1
ATOM 757 O O . ASN A 1 95 ? -24.611 22.962 40.996 1.00 95.31 95 ASN A O 1
ATOM 761 N N . LEU A 1 96 ? -23.243 21.517 39.967 1.00 97.75 96 LEU A N 1
ATOM 762 C CA . LEU A 1 96 ? -24.110 20.344 40.125 1.00 97.75 96 LEU A CA 1
ATOM 763 C C . LEU A 1 96 ? -23.320 19.211 40.779 1.00 97.75 96 LEU A C 1
ATOM 765 O O . LEU A 1 96 ? -22.276 18.810 40.272 1.00 97.75 96 LEU A O 1
ATOM 769 N N . SER A 1 97 ? -23.814 18.660 41.886 1.00 97.88 97 SER A N 1
ATOM 770 C CA . SER A 1 97 ? -23.165 17.515 42.531 1.00 97.88 97 SER A CA 1
ATOM 771 C C . SER A 1 97 ? -24.137 16.427 42.980 1.00 97.88 97 SER A C 1
ATOM 773 O O . SER A 1 97 ? -25.329 16.666 43.170 1.00 97.88 97 SER A O 1
ATOM 775 N N . SER A 1 98 ? -23.642 15.196 43.116 1.00 97.88 98 SER A N 1
ATOM 776 C CA . SER A 1 98 ? -24.423 14.060 43.615 1.00 97.88 98 SER A CA 1
ATOM 777 C C . SER A 1 98 ? -23.531 12.954 44.155 1.00 97.88 98 SER A C 1
ATOM 779 O O . SER A 1 98 ? -22.456 12.693 43.621 1.00 97.88 98 SER A O 1
ATOM 781 N N . ASN A 1 99 ? -24.012 12.230 45.164 1.00 95.50 99 ASN A N 1
ATOM 782 C CA . ASN A 1 99 ? -23.399 10.967 45.563 1.00 95.50 99 ASN A CA 1
ATOM 783 C C . ASN A 1 99 ? -23.788 9.782 44.658 1.00 95.50 99 ASN A C 1
ATOM 785 O O . ASN A 1 99 ? -23.176 8.736 44.822 1.00 95.50 99 ASN A O 1
ATOM 789 N N . GLY A 1 100 ? -24.755 9.931 43.739 1.00 96.00 100 GLY A N 1
ATOM 790 C CA . GLY A 1 100 ? -25.219 8.903 42.789 1.00 96.00 100 GLY A CA 1
ATOM 791 C C . GLY A 1 100 ? -25.182 9.366 41.321 1.00 96.00 100 GLY A C 1
ATOM 792 O O . GLY A 1 100 ? -24.459 10.305 40.971 1.00 96.00 100 GLY A O 1
ATOM 793 N N . HIS A 1 101 ? -25.945 8.704 40.448 1.00 95.69 101 HIS A N 1
ATOM 794 C CA . HIS A 1 101 ? -26.038 9.011 39.017 1.00 95.69 101 HIS A CA 1
ATOM 795 C C . HIS A 1 101 ? -27.153 10.019 38.706 1.00 95.69 101 HIS A C 1
ATOM 797 O O . HIS A 1 101 ? -28.296 9.843 39.132 1.00 95.69 101 HIS A O 1
ATOM 803 N N . VAL A 1 102 ? -26.851 11.052 37.923 1.00 98.00 102 VAL A N 1
ATOM 804 C CA . VAL A 1 102 ? -27.809 12.085 37.508 1.00 98.00 102 VAL A CA 1
ATOM 805 C C . VAL A 1 102 ? -28.025 11.997 36.004 1.00 98.00 102 VAL A C 1
ATOM 807 O O . VAL A 1 102 ? -27.068 12.050 35.234 1.00 98.00 102 VAL A O 1
ATOM 810 N N . TRP A 1 103 ? -29.282 11.880 35.588 1.00 97.94 103 TRP A N 1
ATOM 811 C CA . TRP A 1 103 ? -29.678 12.003 34.192 1.00 97.94 103 TRP A CA 1
ATOM 812 C C . TRP A 1 103 ? -30.356 13.360 33.968 1.00 97.94 103 TRP A C 1
ATOM 814 O O . TRP A 1 103 ? -31.240 13.733 34.744 1.00 97.94 103 TRP A O 1
ATOM 824 N N . LEU A 1 104 ? -29.960 14.078 32.916 1.00 98.19 104 LEU A N 1
ATOM 825 C CA . LEU A 1 104 ? -30.550 15.344 32.479 1.00 98.19 104 LEU A CA 1
ATOM 826 C C . LEU A 1 104 ? -30.913 15.255 30.993 1.00 98.19 104 LEU A C 1
ATOM 828 O O . LEU A 1 104 ? -30.037 15.233 30.132 1.00 98.19 104 LEU A O 1
ATOM 832 N N . VAL A 1 105 ? -32.208 15.209 30.695 1.00 97.69 105 VAL A N 1
ATOM 833 C CA . VAL A 1 105 ? -32.734 15.111 29.330 1.00 97.69 105 VAL A CA 1
ATOM 834 C C . VAL A 1 105 ? -33.444 16.410 28.966 1.00 97.69 105 VAL A C 1
ATOM 836 O O . VAL A 1 105 ? -34.451 16.751 29.584 1.00 97.69 105 VAL A O 1
ATOM 839 N N . ASN A 1 106 ? -32.933 17.128 27.966 1.00 96.62 106 ASN A N 1
ATOM 840 C CA . ASN A 1 106 ? -33.556 18.336 27.429 1.00 96.62 106 ASN A CA 1
ATOM 841 C C . ASN A 1 106 ? -33.423 18.394 25.892 1.00 96.62 106 ASN A C 1
ATOM 843 O O . ASN A 1 106 ? -32.360 18.756 25.382 1.00 96.62 106 ASN A O 1
ATOM 847 N N . PRO A 1 107 ? -34.506 18.104 25.145 1.00 94.38 107 PRO A N 1
ATOM 848 C CA . PRO A 1 107 ? -34.557 18.213 23.686 1.00 94.38 107 PRO A CA 1
ATOM 849 C C . PRO A 1 107 ? -34.081 19.526 23.059 1.00 94.38 107 PRO A C 1
ATOM 851 O O . PRO A 1 107 ? -33.634 19.525 21.911 1.00 94.38 107 PRO A O 1
ATOM 854 N N . TYR A 1 108 ? -34.184 20.640 23.786 1.00 93.75 108 TYR A N 1
ATOM 855 C CA . TYR A 1 108 ? -33.844 21.970 23.280 1.00 93.75 108 TYR A CA 1
ATOM 856 C C . TYR A 1 108 ? -32.356 22.312 23.420 1.00 93.75 108 TYR A C 1
ATOM 858 O O . TYR A 1 108 ? -31.903 23.290 22.830 1.00 93.75 108 TYR A O 1
ATOM 866 N N . GLY A 1 109 ? -31.582 21.503 24.149 1.00 95.62 109 GLY A N 1
ATOM 867 C CA . GLY A 1 109 ? -30.146 21.703 24.333 1.00 95.62 109 GLY A CA 1
ATOM 868 C C . GLY A 1 109 ? -29.721 21.704 25.795 1.00 95.62 109 GLY A C 1
ATOM 869 O O . GLY A 1 109 ? -30.498 22.042 26.691 1.00 95.62 109 GLY A O 1
ATOM 870 N N . VAL A 1 110 ? -28.457 21.352 26.026 1.00 98.06 110 VAL A N 1
ATOM 871 C CA . VAL A 1 110 ? -27.808 21.436 27.338 1.00 98.06 110 VAL A CA 1
ATOM 872 C C . VAL A 1 110 ? -26.426 22.058 27.168 1.00 98.06 110 VAL A C 1
ATOM 874 O O . VAL A 1 110 ? -25.572 21.494 26.488 1.00 98.06 110 VAL A O 1
ATOM 877 N N . LEU A 1 111 ? -26.201 23.206 27.807 1.00 97.88 111 LEU A N 1
ATOM 878 C CA . LEU A 1 111 ? -24.928 23.921 27.807 1.00 97.88 111 LEU A CA 1
ATOM 879 C C . LEU A 1 111 ? -24.339 23.942 29.217 1.00 97.88 111 LEU A C 1
ATOM 881 O O . LEU A 1 111 ? -24.911 24.562 30.112 1.00 97.88 111 LEU A O 1
ATOM 885 N N . PHE A 1 112 ? -23.164 23.342 29.388 1.00 98.31 112 PHE A N 1
ATOM 886 C CA . PHE A 1 112 ? -22.307 23.562 30.553 1.00 98.31 112 PHE A CA 1
ATOM 887 C C . PHE A 1 112 ? -21.339 24.703 30.227 1.00 98.31 112 PHE A C 1
ATOM 889 O O . PHE A 1 112 ? -20.494 24.552 29.347 1.00 98.31 112 PHE A O 1
ATOM 896 N N . GLY A 1 113 ? -21.469 25.856 30.885 1.00 96.56 113 GLY A N 1
ATOM 897 C CA . GLY A 1 113 ? -20.603 27.018 30.646 1.00 96.56 113 GLY A CA 1
ATOM 898 C C . GLY A 1 113 ? -19.187 26.860 31.220 1.00 96.56 113 GLY A C 1
ATOM 899 O O . GLY A 1 113 ? -18.937 25.920 31.973 1.00 96.56 113 GLY A O 1
ATOM 900 N N . PRO A 1 114 ? -18.265 27.791 30.921 1.00 93.88 114 PRO A N 1
ATOM 901 C CA . PRO A 1 114 ? -16.834 27.650 31.213 1.00 93.88 114 PRO A CA 1
ATOM 902 C C . PRO A 1 114 ? -16.477 27.540 32.703 1.00 93.88 114 PRO A C 1
ATOM 904 O O . PRO A 1 114 ? -15.536 26.835 33.050 1.00 93.88 114 PRO A O 1
ATOM 907 N N . ASP A 1 115 ? -17.241 28.188 33.586 1.00 92.06 115 ASP A N 1
ATOM 908 C CA . ASP A 1 115 ? -17.007 28.164 35.041 1.00 92.06 115 ASP A CA 1
ATOM 909 C C . ASP A 1 115 ? -17.773 27.035 35.761 1.00 92.06 115 ASP A C 1
ATOM 911 O O . ASP A 1 115 ? -17.738 26.922 36.987 1.00 92.06 115 ASP A O 1
ATOM 915 N N . THR A 1 116 ? -18.482 26.196 35.002 1.00 95.69 116 THR A N 1
ATOM 916 C CA . THR A 1 116 ? -19.319 25.114 35.531 1.00 95.69 116 THR A CA 1
ATOM 917 C C . THR A 1 116 ? -18.472 24.005 36.123 1.00 95.69 116 THR A C 1
ATOM 919 O O . THR A 1 116 ? -17.502 23.560 35.504 1.00 95.69 116 THR A O 1
ATOM 922 N N . ARG A 1 117 ? -18.911 23.472 37.267 1.00 95.31 117 ARG A N 1
ATOM 923 C CA . ARG A 1 117 ? -18.321 22.277 37.869 1.00 95.31 117 ARG A CA 1
ATOM 924 C C . ARG A 1 117 ? -19.379 21.232 38.201 1.00 95.31 117 ARG A C 1
ATOM 926 O O . ARG A 1 117 ? -20.308 21.485 38.971 1.00 95.31 117 ARG A O 1
ATOM 933 N N . ILE A 1 118 ? -19.205 20.042 37.632 1.00 97.81 118 ILE A N 1
ATOM 934 C CA . ILE A 1 118 ? -20.058 18.878 37.855 1.00 97.81 118 ILE A CA 1
ATOM 935 C C . ILE A 1 118 ? -19.259 17.803 38.600 1.00 97.81 118 ILE A C 1
ATOM 937 O O . ILE A 1 118 ? -18.250 17.332 38.085 1.00 97.81 118 ILE A O 1
ATOM 941 N N . ASP A 1 119 ? -19.716 17.397 39.786 1.00 96.81 119 ASP A N 1
ATOM 942 C CA . ASP A 1 119 ? -19.082 16.362 40.623 1.00 96.81 119 ASP A CA 1
ATOM 943 C C . ASP A 1 119 ? -20.128 15.292 41.022 1.00 96.81 119 ASP A C 1
ATOM 945 O O . ASP A 1 119 ? -20.886 15.474 41.979 1.00 96.81 119 ASP A O 1
ATOM 949 N N . VAL A 1 120 ? -20.206 14.173 40.287 1.00 97.12 120 VAL A N 1
ATOM 950 C CA . VAL A 1 120 ? -21.255 13.133 40.461 1.00 97.12 120 VAL A CA 1
ATOM 951 C C . VAL A 1 120 ? -20.698 11.698 40.446 1.00 97.12 120 VAL A C 1
ATOM 953 O O . VAL A 1 120 ? -19.560 11.482 40.046 1.00 97.12 120 VAL A O 1
ATOM 956 N N . ALA A 1 121 ? -21.474 10.672 40.827 1.00 94.00 121 ALA A N 1
ATOM 957 C CA . ALA A 1 121 ? -21.052 9.277 40.591 1.00 94.00 121 ALA A CA 1
ATOM 958 C C . ALA A 1 121 ? -21.241 8.847 39.123 1.00 94.00 121 ALA A C 1
ATOM 960 O O . ALA A 1 121 ? -20.539 7.979 38.610 1.00 94.00 121 ALA A O 1
ATOM 961 N N . GLY A 1 122 ? -22.162 9.488 38.403 1.00 95.19 122 GLY A N 1
ATOM 962 C CA . GLY A 1 122 ? -22.196 9.465 36.944 1.00 95.19 122 GLY A CA 1
ATOM 963 C C . GLY A 1 122 ? -23.189 10.473 36.381 1.00 95.19 122 GLY A C 1
ATOM 964 O O . GLY A 1 122 ? -24.144 10.844 37.061 1.00 95.19 122 GLY A O 1
ATOM 965 N N . LEU A 1 123 ? -22.947 10.918 35.155 1.00 97.56 123 LEU A N 1
ATOM 966 C CA . LEU A 1 123 ? -23.753 11.909 34.453 1.00 97.56 123 LEU A CA 1
ATOM 967 C C . LEU A 1 123 ? -24.219 11.334 33.117 1.00 97.56 123 LEU A C 1
ATOM 969 O O . LEU A 1 123 ? -23.395 10.895 32.320 1.00 97.56 123 LEU A O 1
ATOM 973 N N . ILE A 1 124 ? -25.522 11.356 32.857 1.00 96.50 124 ILE A N 1
ATOM 974 C CA . ILE A 1 124 ? -26.074 11.073 31.532 1.00 96.50 124 ILE A CA 1
ATOM 975 C C . ILE A 1 124 ? -26.833 12.318 31.089 1.00 96.50 124 ILE A C 1
ATOM 977 O O . ILE A 1 124 ? -27.856 12.662 31.670 1.00 96.50 124 ILE A O 1
ATOM 981 N N . THR A 1 125 ? -26.345 12.998 30.062 1.00 97.75 125 THR A N 1
ATOM 982 C CA . THR A 1 125 ? -26.973 14.207 29.529 1.00 97.75 125 THR A CA 1
ATOM 983 C C . THR A 1 125 ? -27.430 13.940 28.111 1.00 97.75 125 THR A C 1
ATOM 985 O O . THR A 1 125 ? -26.633 13.457 27.305 1.00 97.75 125 THR A O 1
ATOM 988 N N . SER A 1 126 ? -28.688 14.257 27.787 1.00 96.06 126 SER A N 1
ATOM 989 C CA . SER A 1 126 ? -29.175 14.045 26.430 1.00 96.06 126 SER A CA 1
ATOM 990 C C . SER A 1 126 ? -30.119 15.101 25.866 1.00 96.06 126 SER A C 1
ATOM 992 O O . SER A 1 126 ? -30.968 15.621 26.583 1.00 96.06 126 SER A O 1
ATOM 994 N N . THR A 1 127 ? -30.003 15.376 24.560 1.00 95.25 127 THR A N 1
ATOM 995 C CA . THR A 1 127 ? -31.062 16.044 23.775 1.00 95.25 127 THR A CA 1
ATOM 996 C C . THR A 1 127 ? -31.992 15.064 23.058 1.00 95.25 127 THR A C 1
ATOM 998 O O . THR A 1 127 ? -33.056 15.446 22.570 1.00 95.25 127 THR A O 1
ATOM 1001 N N . LEU A 1 128 ? -31.648 13.777 23.034 1.00 92.25 128 LEU A N 1
ATOM 1002 C CA . LEU A 1 128 ? -32.576 12.724 22.648 1.00 92.25 128 LEU A CA 1
ATOM 1003 C C . LEU A 1 128 ? -33.440 12.342 23.850 1.00 92.25 128 LEU A C 1
ATOM 1005 O O . LEU A 1 128 ? -32.995 12.382 24.996 1.00 92.25 128 LEU A O 1
ATOM 1009 N N . ASP A 1 129 ? -34.685 11.963 23.587 1.00 92.56 129 ASP A N 1
ATOM 1010 C CA . ASP A 1 129 ? -35.597 11.535 24.641 1.00 92.56 129 ASP A CA 1
ATOM 1011 C C . ASP A 1 129 ? -35.433 10.035 24.929 1.00 92.56 129 ASP A C 1
ATOM 1013 O O . ASP A 1 129 ? -34.957 9.265 24.092 1.00 92.56 129 ASP A O 1
ATOM 1017 N N . ILE A 1 130 ? -35.825 9.626 26.133 1.00 93.94 130 ILE A N 1
ATOM 1018 C CA . ILE A 1 130 ? -35.839 8.239 26.607 1.00 93.94 130 ILE A CA 1
ATOM 1019 C C . ILE A 1 130 ? -37.186 7.974 27.263 1.00 93.94 130 ILE A C 1
ATOM 1021 O O . ILE A 1 130 ? -37.664 8.794 28.043 1.00 93.94 130 ILE A O 1
ATOM 1025 N N . SER A 1 131 ? -37.809 6.825 27.005 1.00 95.38 131 SER A N 1
ATOM 1026 C CA . SER A 1 131 ? -39.098 6.524 27.629 1.00 95.38 131 SER A CA 1
ATOM 1027 C C . SER A 1 131 ? -38.928 6.186 29.116 1.00 95.38 131 SER A C 1
ATOM 1029 O O . SER A 1 131 ? -37.919 5.616 29.536 1.00 95.38 131 SER A O 1
ATOM 1031 N N . ASN A 1 132 ? -39.948 6.468 29.936 1.00 96.06 132 ASN A N 1
ATOM 1032 C CA . ASN A 1 132 ? -39.936 6.067 31.352 1.00 96.06 132 ASN A CA 1
ATOM 1033 C C . ASN A 1 132 ? -39.752 4.550 31.509 1.00 96.06 132 ASN A C 1
ATOM 1035 O O . ASN A 1 132 ? -39.095 4.095 32.439 1.00 96.06 132 ASN A O 1
ATOM 1039 N N . ILE A 1 133 ? -40.331 3.766 30.595 1.00 95.38 133 ILE A N 1
ATOM 1040 C CA . ILE A 1 133 ? -40.256 2.304 30.625 1.00 95.38 133 ILE A CA 1
ATOM 1041 C C . ILE A 1 133 ? -38.819 1.846 30.366 1.00 95.38 133 ILE A C 1
ATOM 1043 O O . ILE A 1 133 ? -38.353 0.922 31.028 1.00 95.38 133 ILE A O 1
ATOM 1047 N N . ASP A 1 134 ? -38.116 2.482 29.430 1.00 92.75 134 ASP A N 1
ATOM 1048 C CA . ASP A 1 134 ? -36.731 2.137 29.113 1.00 92.75 134 ASP A CA 1
ATOM 1049 C C . ASP A 1 134 ? -35.785 2.538 30.244 1.00 92.75 134 ASP A C 1
ATOM 1051 O O . ASP A 1 134 ? -35.013 1.695 30.698 1.00 92.75 134 ASP A O 1
ATOM 1055 N N . PHE A 1 135 ? -35.930 3.748 30.800 1.00 94.88 135 PHE A N 1
ATOM 1056 C CA . PHE A 1 135 ? -35.167 4.178 31.978 1.00 94.88 135 PHE A CA 1
ATOM 1057 C C . PHE A 1 135 ? -35.341 3.213 33.163 1.00 94.88 135 PHE A C 1
ATOM 1059 O O . PHE A 1 135 ? -34.359 2.720 33.717 1.00 94.88 135 PHE A O 1
ATOM 1066 N N . LEU A 1 136 ? -36.587 2.877 33.519 1.00 94.06 136 LEU A N 1
ATOM 1067 C CA . LEU A 1 136 ? -36.880 1.976 34.641 1.00 94.06 136 LEU A CA 1
ATOM 1068 C C . LEU A 1 136 ? -36.416 0.536 34.392 1.00 94.06 136 LEU A C 1
ATOM 1070 O O . LEU A 1 136 ? -36.090 -0.178 35.339 1.00 94.06 136 LEU A O 1
ATOM 1074 N N . ALA A 1 137 ? -36.384 0.103 33.132 1.00 90.38 137 ALA A N 1
ATOM 1075 C CA . ALA A 1 137 ? -35.891 -1.213 32.743 1.00 90.38 137 ALA A CA 1
ATOM 1076 C C . ALA A 1 137 ? -34.370 -1.254 32.514 1.00 90.38 137 ALA A C 1
ATOM 1078 O O . ALA A 1 137 ? -33.862 -2.290 32.086 1.00 90.38 137 ALA A O 1
ATOM 1079 N N . ASN A 1 138 ? -33.659 -0.148 32.767 1.00 86.94 138 ASN A N 1
ATOM 1080 C CA . ASN A 1 138 ? -32.236 0.014 32.473 1.00 86.94 138 ASN A CA 1
ATOM 1081 C C . ASN A 1 138 ? -31.887 -0.284 30.999 1.00 86.94 138 ASN A C 1
ATOM 1083 O O . ASN A 1 138 ? -30.834 -0.837 30.689 1.00 86.94 138 ASN A O 1
ATOM 1087 N N . ARG A 1 139 ? -32.802 0.056 30.083 1.00 87.62 139 ARG A N 1
ATOM 1088 C CA . ARG A 1 139 ? -32.581 0.032 28.636 1.00 87.62 139 ARG A CA 1
ATOM 1089 C C . ARG A 1 139 ? -32.190 1.428 28.180 1.00 87.62 139 ARG A C 1
ATOM 1091 O O . ARG A 1 139 ? -32.958 2.374 28.317 1.00 87.62 139 ARG A O 1
ATOM 1098 N N . HIS A 1 140 ? -31.004 1.561 27.610 1.00 87.50 140 HIS A N 1
ATOM 1099 C CA . HIS A 1 140 ? -30.460 2.850 27.189 1.00 87.50 140 HIS A CA 1
ATOM 1100 C C . HIS A 1 140 ? -30.808 3.137 25.719 1.00 87.50 140 HIS A C 1
ATOM 1102 O O . HIS A 1 140 ? -29.924 3.266 24.873 1.00 87.50 140 HIS A O 1
ATOM 1108 N N . GLN A 1 141 ? -32.110 3.167 25.412 1.00 89.31 141 GLN A N 1
ATOM 1109 C CA . GLN A 1 141 ? -32.630 3.503 24.085 1.00 89.31 141 GLN A CA 1
ATOM 1110 C C . GLN A 1 141 ? -33.107 4.954 24.046 1.00 89.31 141 GLN A C 1
ATOM 1112 O O . GLN A 1 141 ? -34.082 5.322 24.700 1.00 89.31 141 GLN A O 1
ATOM 1117 N N . PHE A 1 142 ? -32.423 5.750 23.235 1.00 90.25 142 PHE A N 1
ATOM 1118 C CA . PHE A 1 142 ? -32.692 7.158 23.006 1.00 90.25 142 PHE A CA 1
ATOM 1119 C C . PHE A 1 142 ? -33.232 7.385 21.591 1.00 90.25 142 PHE A C 1
ATOM 1121 O O . PHE A 1 142 ? -32.778 6.768 20.616 1.00 90.25 142 PHE A O 1
ATOM 1128 N N . TYR A 1 143 ? -34.194 8.293 21.462 1.00 88.62 143 TYR A N 1
ATOM 1129 C CA . TYR A 1 143 ? -34.850 8.611 20.197 1.00 88.62 143 TYR A CA 1
ATOM 1130 C C . TYR A 1 143 ? -35.024 10.118 20.006 1.00 88.62 143 TYR A C 1
ATOM 1132 O O . TYR A 1 143 ? -35.215 10.878 20.955 1.00 88.62 143 TYR A O 1
ATOM 1140 N N . ALA A 1 144 ? -34.972 10.559 18.750 1.00 83.62 144 ALA A N 1
ATOM 1141 C CA . ALA A 1 144 ? -35.222 11.948 18.399 1.00 83.62 144 ALA A CA 1
ATOM 1142 C C . ALA A 1 144 ? -36.645 12.371 18.784 1.00 83.62 144 ALA A C 1
ATOM 1144 O O . ALA A 1 144 ? -37.632 11.718 18.447 1.00 83.62 144 ALA A O 1
ATOM 1145 N N . SER A 1 145 ? -36.734 13.525 19.434 1.00 77.50 145 SER A N 1
ATOM 1146 C CA . SER A 1 145 ? -37.973 14.188 19.853 1.00 77.50 145 SER A CA 1
ATOM 1147 C C . SER A 1 145 ? -38.467 15.233 18.836 1.00 77.50 145 SER A C 1
ATOM 1149 O O . SER A 1 145 ? -39.412 15.968 19.112 1.00 77.50 145 SER A O 1
ATOM 1151 N N . GLY A 1 146 ? -37.820 15.327 17.665 1.00 76.44 146 GLY A N 1
ATOM 1152 C CA . GLY A 1 146 ? -38.115 16.312 16.613 1.00 76.44 146 GLY A CA 1
ATOM 1153 C C . GLY A 1 146 ? -37.351 17.639 16.723 1.00 76.44 146 GLY A C 1
ATOM 1154 O O . GLY A 1 146 ? -37.515 18.491 15.855 1.00 76.44 146 GLY A O 1
ATOM 1155 N N . HIS A 1 147 ? -36.502 17.799 17.741 1.00 80.88 147 HIS A N 1
ATOM 1156 C CA . HIS A 1 147 ? -35.654 18.975 17.962 1.00 80.88 147 HIS A CA 1
ATOM 1157 C C . HIS A 1 147 ? -34.175 18.636 17.714 1.00 80.88 147 HIS A C 1
ATOM 1159 O O . HIS A 1 147 ? -33.780 17.474 17.805 1.00 80.88 147 HIS A O 1
ATOM 1165 N N . THR A 1 148 ? -33.364 19.644 17.391 1.00 77.56 148 THR A N 1
ATOM 1166 C CA . THR A 1 148 ? -31.938 19.507 17.032 1.00 77.56 148 THR A CA 1
ATOM 1167 C C . THR A 1 148 ? -31.032 20.200 18.056 1.00 77.56 148 THR A C 1
ATOM 1169 O O . THR A 1 148 ? -30.112 20.930 17.691 1.00 77.56 148 THR A O 1
ATOM 1172 N N . GLY A 1 149 ? -31.349 20.063 19.349 1.00 86.12 149 GLY A N 1
ATOM 1173 C CA . GLY A 1 149 ? -30.547 20.646 20.425 1.00 86.12 149 GLY A CA 1
ATOM 1174 C C . GLY A 1 149 ? -29.154 20.012 20.521 1.00 86.12 149 GLY A C 1
ATOM 1175 O O . GLY A 1 149 ? -28.990 18.807 20.300 1.00 86.12 149 GLY A O 1
ATOM 1176 N N . GLU A 1 150 ? -28.166 20.813 20.916 1.00 93.69 150 GLU A N 1
ATOM 1177 C CA . GLU A 1 150 ? -26.781 20.388 21.152 1.00 93.69 150 GLU A CA 1
ATOM 1178 C C . GLU A 1 150 ? -26.544 20.073 22.640 1.00 93.69 150 GLU A C 1
ATOM 1180 O O . GLU A 1 150 ? -27.050 20.780 23.519 1.00 93.69 150 GLU A O 1
ATOM 1185 N N . VAL A 1 151 ? -25.749 19.037 22.929 1.00 97.62 151 VAL A N 1
ATOM 1186 C CA . VAL A 1 151 ? -25.093 18.891 24.239 1.00 97.62 151 VAL A CA 1
ATOM 1187 C C . VAL A 1 151 ? -23.685 19.466 24.136 1.00 97.62 151 VAL A C 1
ATOM 1189 O O . VAL A 1 151 ? -22.828 18.883 23.474 1.00 97.62 151 VAL A O 1
ATOM 1192 N N . LYS A 1 152 ? -23.440 20.588 24.811 1.00 98.12 152 LYS A N 1
ATOM 1193 C CA . LYS A 1 152 ? -22.167 21.310 24.763 1.00 98.12 152 LYS A CA 1
ATOM 1194 C C . LYS A 1 152 ? -21.544 21.438 26.145 1.00 98.12 152 LYS A C 1
ATOM 1196 O O . LYS A 1 152 ? -22.147 22.017 27.049 1.00 98.12 152 LYS A O 1
ATOM 1201 N N . ASN A 1 153 ? -20.318 20.942 26.307 1.00 98.31 153 ASN A N 1
ATOM 1202 C CA . ASN A 1 153 ? -19.534 21.116 27.528 1.00 98.31 153 ASN A CA 1
ATOM 1203 C C . ASN A 1 153 ? -18.381 22.106 27.335 1.00 98.31 153 ASN A C 1
ATOM 1205 O O . ASN A 1 153 ? -17.441 21.805 26.610 1.00 98.31 153 ASN A O 1
ATOM 1209 N N . GLN A 1 154 ? -18.404 23.235 28.039 1.00 98.12 154 GLN A N 1
ATOM 1210 C CA . GLN A 1 154 ? -17.286 24.185 28.139 1.00 98.12 154 GLN A CA 1
ATOM 1211 C C . GLN A 1 154 ? -16.635 24.184 29.531 1.00 98.12 154 GLN A C 1
ATOM 1213 O O . GLN A 1 154 ? -15.583 24.791 29.705 1.00 98.12 154 GLN A O 1
ATOM 1218 N N . GLY A 1 155 ? -17.256 23.522 30.512 1.00 96.31 155 GLY A N 1
ATOM 1219 C CA . GLY A 1 155 ? -16.816 23.490 31.905 1.00 96.31 155 GLY A CA 1
ATOM 1220 C C . GLY A 1 155 ? -16.098 22.197 32.288 1.00 96.31 155 GLY A C 1
ATOM 1221 O O . GLY A 1 155 ? -15.536 21.480 31.455 1.00 96.31 155 GLY A O 1
ATOM 1222 N N . GLU A 1 156 ? -16.119 21.889 33.582 1.00 98.00 156 GLU A N 1
ATOM 1223 C CA . GLU A 1 156 ? -15.467 20.719 34.161 1.00 98.00 156 GLU A CA 1
ATOM 1224 C C . GLU A 1 156 ? -16.488 19.683 34.654 1.00 98.00 156 GLU A C 1
ATOM 1226 O O . GLU A 1 156 ? -17.294 19.956 35.544 1.00 98.00 156 GLU A O 1
ATOM 1231 N N . ILE A 1 157 ? -16.416 18.465 34.110 1.00 98.12 157 ILE A N 1
ATOM 1232 C CA . ILE A 1 157 ? -17.236 17.318 34.508 1.00 98.12 157 ILE A CA 1
ATOM 1233 C C . ILE A 1 157 ? -16.331 16.232 35.087 1.00 98.12 157 ILE A C 1
ATOM 1235 O O . ILE A 1 157 ? -15.470 15.689 34.395 1.00 98.12 157 ILE A O 1
ATOM 1239 N N . ARG A 1 158 ? -16.541 15.879 36.356 1.00 96.69 158 ARG A N 1
ATOM 1240 C CA . ARG A 1 158 ? -15.779 14.848 37.065 1.00 96.69 158 ARG A CA 1
ATOM 1241 C C . ARG A 1 158 ? -16.695 13.791 37.661 1.00 96.69 158 ARG A C 1
ATOM 1243 O O . ARG A 1 158 ? -17.782 14.095 38.157 1.00 96.69 158 ARG A O 1
ATOM 1250 N N . THR A 1 159 ? -16.214 12.548 37.668 1.00 94.75 159 THR A N 1
ATOM 1251 C CA . THR A 1 159 ? -16.866 11.462 38.406 1.00 94.75 159 THR A CA 1
ATOM 1252 C C . THR A 1 159 ? -16.014 10.889 39.525 1.00 94.75 159 THR A C 1
ATOM 1254 O O . THR A 1 159 ? -14.786 11.005 39.533 1.00 94.75 159 THR A O 1
ATOM 1257 N N . THR A 1 160 ? -16.671 10.196 40.455 1.00 88.44 160 THR A N 1
ATOM 1258 C CA . THR A 1 160 ? -15.998 9.263 41.367 1.00 88.44 160 THR A CA 1
ATOM 1259 C C . THR A 1 160 ? -15.359 8.090 40.599 1.00 88.44 160 THR A C 1
ATOM 1261 O O . THR A 1 160 ? -15.580 7.908 39.396 1.00 88.44 160 THR A O 1
ATOM 1264 N N . LEU A 1 161 ? -14.520 7.305 41.289 1.00 83.62 161 LEU A N 1
ATOM 1265 C CA . LEU A 1 161 ? -13.828 6.138 40.730 1.00 83.62 161 LEU A CA 1
ATOM 1266 C C . LEU A 1 161 ? -14.838 5.133 40.141 1.00 83.62 161 LEU A C 1
ATOM 1268 O O . LEU A 1 161 ? -15.751 4.703 40.841 1.00 83.62 161 LEU A O 1
ATOM 1272 N N . GLY A 1 162 ? -14.667 4.769 38.870 1.00 81.44 162 GLY A N 1
ATOM 1273 C CA . GLY A 1 162 ? -15.532 3.832 38.144 1.00 81.44 162 GLY A CA 1
ATOM 1274 C C . GLY A 1 162 ? -16.839 4.447 37.631 1.00 81.44 162 GLY A C 1
ATOM 1275 O O . GLY A 1 162 ? -17.677 3.732 37.088 1.00 81.44 162 GLY A O 1
ATOM 1276 N N . GLY A 1 163 ? -17.026 5.761 37.803 1.00 88.88 163 GLY A N 1
ATOM 1277 C CA . GLY A 1 163 ? -18.190 6.491 37.308 1.00 88.88 163 GLY A CA 1
ATOM 1278 C C . GLY A 1 163 ? -18.241 6.614 35.782 1.00 88.88 163 GLY A C 1
ATOM 1279 O O . GLY A 1 163 ? -17.292 6.279 35.073 1.00 88.88 163 GLY A O 1
ATOM 1280 N N . ARG A 1 164 ? -19.363 7.114 35.256 1.00 90.19 164 ARG A N 1
ATOM 1281 C CA . ARG A 1 164 ? -19.582 7.271 33.806 1.00 90.19 164 ARG A CA 1
ATOM 1282 C C . ARG A 1 164 ? -20.117 8.647 33.431 1.00 90.19 164 ARG A C 1
ATOM 1284 O O . ARG A 1 164 ? -20.916 9.205 34.181 1.00 90.19 164 ARG A O 1
ATOM 1291 N N . VAL A 1 165 ? -19.709 9.160 32.272 1.00 95.88 165 VAL A N 1
ATOM 1292 C CA . VAL A 1 165 ? -20.233 10.390 31.657 1.00 95.88 165 VAL A CA 1
ATOM 1293 C C . VAL A 1 165 ? -20.666 10.095 30.229 1.00 95.88 165 VAL A C 1
ATOM 1295 O O . VAL A 1 165 ? -19.826 9.782 29.390 1.00 95.88 165 VAL A O 1
ATOM 1298 N N . TRP A 1 166 ? -21.960 10.211 29.944 1.00 95.12 166 TRP A N 1
ATOM 1299 C CA . TRP A 1 166 ? -22.516 10.059 28.599 1.00 95.12 166 TRP A CA 1
ATOM 1300 C C . TRP A 1 166 ? -23.146 11.375 28.146 1.00 95.12 166 TRP A C 1
ATOM 1302 O O . TRP A 1 166 ? -24.070 11.868 28.794 1.00 95.12 166 TRP A O 1
ATOM 1312 N N . LEU A 1 167 ? -22.659 11.937 27.041 1.00 96.81 167 LEU A N 1
ATOM 1313 C CA . LEU A 1 167 ? -23.250 13.092 26.368 1.00 96.81 167 LEU A CA 1
ATOM 1314 C C . LEU A 1 167 ? -23.844 12.616 25.040 1.00 96.81 167 LEU A C 1
ATOM 1316 O O . LEU A 1 167 ? -23.124 12.115 24.177 1.00 96.81 167 LEU A O 1
ATOM 1320 N N . ILE A 1 168 ? -25.165 12.717 24.908 1.00 93.81 168 ILE A N 1
ATOM 1321 C CA . ILE A 1 168 ? -25.930 12.068 23.838 1.00 93.81 168 ILE A CA 1
ATOM 1322 C C . ILE A 1 168 ? -26.826 13.103 23.168 1.00 93.81 168 ILE A C 1
ATOM 1324 O O . ILE A 1 168 ? -27.687 13.675 23.824 1.00 93.81 168 ILE A O 1
ATOM 1328 N N . GLY A 1 169 ? -26.730 13.328 21.870 1.00 91.56 169 GLY A N 1
ATOM 1329 C CA . GLY A 1 169 ? -27.589 14.334 21.252 1.00 91.56 169 GLY A CA 1
ATOM 1330 C C . GLY A 1 169 ? -27.668 14.249 19.750 1.00 91.56 169 GLY A C 1
ATOM 1331 O O . GLY A 1 169 ? -27.168 13.313 19.137 1.00 91.56 169 GLY A O 1
ATOM 1332 N N . ASP A 1 170 ? -28.302 15.251 19.153 1.00 85.81 170 ASP A N 1
ATOM 1333 C CA . ASP A 1 170 ? -28.205 15.450 17.711 1.00 85.81 170 ASP A CA 1
ATOM 1334 C C . ASP A 1 170 ? -26.794 15.892 17.309 1.00 85.81 170 ASP A C 1
ATOM 1336 O O . ASP A 1 170 ? -26.228 15.395 16.340 1.00 85.81 170 ASP A O 1
ATOM 1340 N N . GLN A 1 171 ? -26.238 16.789 18.121 1.00 90.88 171 GLN A N 1
ATOM 1341 C CA . GLN A 1 171 ? -24.886 17.323 18.048 1.00 90.88 171 GLN A CA 1
ATOM 1342 C C . GLN A 1 171 ? -24.282 17.268 19.453 1.00 90.88 171 GLN A C 1
ATOM 1344 O O . GLN A 1 171 ? -24.974 17.556 20.440 1.00 90.88 171 GLN A O 1
ATOM 1349 N N . VAL A 1 172 ? -23.011 16.884 19.554 1.00 95.69 172 VAL A N 1
ATOM 1350 C CA . VAL A 1 172 ? -22.297 16.810 20.836 1.00 95.69 172 VAL A CA 1
ATOM 1351 C C . VAL A 1 172 ? -20.936 17.477 20.702 1.00 95.69 172 VAL A C 1
ATOM 1353 O O . VAL A 1 172 ? -20.136 17.083 19.856 1.00 95.69 172 VAL A O 1
ATOM 1356 N N . SER A 1 173 ? -20.646 18.445 21.572 1.00 97.12 173 SER A N 1
ATOM 1357 C CA . SER A 1 173 ? -19.342 19.104 21.617 1.00 97.12 173 SER A CA 1
ATOM 1358 C C . SER A 1 173 ? -18.748 19.145 23.024 1.00 97.12 173 SER A C 1
ATOM 1360 O O . SER A 1 173 ? -19.420 19.422 24.022 1.00 97.12 173 SER A O 1
ATOM 1362 N N . ASN A 1 174 ? -17.446 18.877 23.108 1.00 97.88 174 ASN A N 1
ATOM 1363 C CA . ASN A 1 174 ? -16.654 19.084 24.314 1.00 97.88 174 ASN A CA 1
ATOM 1364 C C . ASN A 1 174 ? -15.525 20.083 24.037 1.00 97.88 174 ASN A C 1
ATOM 1366 O O . ASN A 1 174 ? -14.594 19.778 23.299 1.00 97.88 174 ASN A O 1
ATOM 1370 N N . GLU A 1 175 ? -15.593 21.252 24.664 1.00 97.12 175 GLU A N 1
ATOM 1371 C CA . GLU A 1 175 ? -14.555 22.292 24.725 1.00 97.12 175 GLU A CA 1
ATOM 1372 C C . GLU A 1 175 ? -13.858 22.326 26.100 1.00 97.12 175 GLU A C 1
ATOM 1374 O O . GLU A 1 175 ? -12.758 22.859 26.224 1.00 97.12 175 GLU A O 1
ATOM 1379 N N . GLY A 1 176 ? -14.484 21.741 27.128 1.00 96.50 176 GLY A N 1
ATOM 1380 C CA . GLY A 1 176 ? -13.989 21.691 28.503 1.00 96.50 176 GLY A CA 1
ATOM 1381 C C . GLY A 1 176 ? -13.248 20.397 28.870 1.00 96.50 176 GLY A C 1
ATOM 1382 O O . GLY A 1 176 ? -12.641 19.725 28.030 1.00 96.50 176 GLY A O 1
ATOM 1383 N N . LEU A 1 177 ? -13.295 20.035 30.156 1.00 97.38 177 LEU A N 1
ATOM 1384 C CA . LEU A 1 177 ? -12.691 18.814 30.702 1.00 97.38 177 LEU A CA 1
ATOM 1385 C C . LEU A 1 177 ? -13.772 17.819 31.128 1.00 97.38 177 LEU A C 1
ATOM 1387 O O . LEU A 1 177 ? -14.651 18.160 31.916 1.00 97.38 177 LEU A O 1
ATOM 1391 N N . ILE A 1 178 ? -13.646 16.568 30.684 1.00 98.00 178 ILE A N 1
ATOM 1392 C CA . ILE A 1 178 ? -14.395 15.426 31.218 1.00 98.00 178 ILE A CA 1
ATOM 1393 C C . ILE A 1 178 ? -13.402 14.414 31.785 1.00 98.00 178 ILE A C 1
ATOM 1395 O O . ILE A 1 178 ? -12.519 13.936 31.070 1.00 98.00 178 ILE A O 1
ATOM 1399 N N . GLN A 1 179 ? -13.542 14.071 33.066 1.00 96.19 179 GLN A N 1
ATOM 1400 C CA . GLN A 1 179 ? -12.638 13.156 33.757 1.00 96.19 179 GLN A CA 1
ATOM 1401 C C . GLN A 1 179 ? -13.389 12.061 34.526 1.00 96.19 179 GLN A C 1
ATOM 1403 O O . GLN A 1 179 ? -14.124 12.339 35.474 1.00 96.19 179 GLN A O 1
ATOM 1408 N N . THR A 1 180 ? -13.127 10.800 34.170 1.00 92.88 180 THR A N 1
ATOM 1409 C CA . THR A 1 180 ? -13.729 9.611 34.801 1.00 92.88 180 THR A CA 1
ATOM 1410 C C . THR A 1 180 ? -12.650 8.588 35.192 1.00 92.88 180 THR A C 1
ATOM 1412 O O . THR A 1 180 ? -12.306 7.704 34.400 1.00 92.88 180 THR A O 1
ATOM 1415 N N . PRO A 1 181 ? -12.046 8.679 36.391 1.00 88.56 181 PRO A N 1
ATOM 1416 C CA . PRO A 1 181 ? -10.995 7.746 36.809 1.00 88.56 181 PRO A CA 1
ATOM 1417 C C . PRO A 1 181 ? -11.503 6.294 36.827 1.00 88.56 181 PRO A C 1
ATOM 1419 O O . PRO A 1 181 ? -12.502 6.014 37.484 1.00 88.56 181 PRO A O 1
ATOM 1422 N N . THR A 1 182 ? -10.837 5.366 36.127 1.00 84.06 182 THR A N 1
ATOM 1423 C CA . THR A 1 182 ? -11.246 3.952 35.895 1.00 84.06 182 THR A CA 1
ATOM 1424 C C . THR A 1 182 ? -12.641 3.775 35.271 1.00 84.06 182 THR A C 1
ATOM 1426 O O . THR A 1 182 ? -13.192 2.679 35.273 1.00 84.06 182 THR A O 1
ATOM 1429 N N . GLY A 1 183 ? -13.235 4.868 34.789 1.00 88.81 183 GLY A N 1
ATOM 1430 C CA . GLY A 1 183 ? -14.627 4.959 34.364 1.00 88.81 183 GLY A CA 1
ATOM 1431 C C . GLY A 1 183 ? -14.808 4.988 32.849 1.00 88.81 183 GLY A C 1
ATOM 1432 O O . GLY A 1 183 ? -13.897 4.636 32.097 1.00 88.81 183 GLY A O 1
ATOM 1433 N N . GLN A 1 184 ? -15.981 5.439 32.403 1.00 91.19 184 GLN A N 1
ATOM 1434 C CA . GLN A 1 184 ? -16.330 5.521 30.982 1.00 91.19 184 GLN A CA 1
ATOM 1435 C C . GLN A 1 184 ? -16.777 6.926 30.562 1.00 91.19 184 GLN A C 1
ATOM 1437 O O . GLN A 1 184 ? -17.592 7.551 31.240 1.00 91.19 184 GLN A O 1
ATOM 1442 N N . ILE A 1 185 ? -16.321 7.369 29.391 1.00 95.00 185 ILE A N 1
ATOM 1443 C CA . ILE A 1 185 ? -16.807 8.565 28.696 1.00 95.00 185 ILE A CA 1
ATOM 1444 C C . ILE A 1 185 ? -17.429 8.132 27.365 1.00 95.00 185 ILE A C 1
ATOM 1446 O O . ILE A 1 185 ? -16.782 7.420 26.606 1.00 95.00 185 ILE A O 1
ATOM 1450 N N . VAL A 1 186 ? -18.654 8.568 27.068 1.00 93.94 186 VAL A N 1
ATOM 1451 C CA . VAL A 1 186 ? -19.302 8.358 25.762 1.00 93.94 186 VAL A CA 1
ATOM 1452 C C . VAL A 1 186 ? -19.791 9.697 25.224 1.00 93.94 186 VAL A C 1
ATOM 1454 O O . VAL A 1 186 ? -20.586 10.365 25.884 1.00 93.94 186 VAL A O 1
ATOM 1457 N N . LEU A 1 187 ? -19.345 10.074 24.027 1.00 95.25 187 LEU A N 1
ATOM 1458 C CA . LEU A 1 187 ? -19.918 11.169 23.243 1.00 95.25 187 LEU A CA 1
ATOM 1459 C C . LEU A 1 187 ? -20.614 10.563 22.024 1.00 95.25 187 LEU A C 1
ATOM 1461 O O . LEU A 1 187 ? -19.964 9.894 21.223 1.00 95.25 187 LEU A O 1
ATOM 1465 N N . ALA A 1 188 ? -21.926 10.749 21.893 1.00 92.00 188 ALA A N 1
ATOM 1466 C CA . ALA A 1 188 ? -22.690 10.117 20.822 1.00 92.00 188 ALA A CA 1
ATOM 1467 C C . ALA A 1 188 ? -23.688 11.084 20.170 1.00 92.00 188 ALA A C 1
ATOM 1469 O O . ALA A 1 188 ? -24.646 11.528 20.806 1.00 92.00 188 ALA A O 1
ATOM 1470 N N . ALA A 1 189 ? -23.483 11.357 18.882 1.00 90.44 189 ALA A N 1
ATOM 1471 C CA . ALA A 1 189 ? -24.358 12.163 18.042 1.00 90.44 189 ALA A CA 1
ATOM 1472 C C . ALA A 1 189 ? -25.192 11.281 17.093 1.00 90.44 189 ALA A C 1
ATOM 1474 O O . ALA A 1 189 ? -24.663 10.406 16.409 1.00 90.44 189 ALA A O 1
ATOM 1475 N N . GLY A 1 190 ? -26.510 11.482 17.029 1.00 85.31 190 GLY A N 1
ATOM 1476 C CA . GLY A 1 190 ? -27.401 10.629 16.234 1.00 85.31 190 GLY A CA 1
ATOM 1477 C C . GLY A 1 190 ? -28.885 10.958 16.397 1.00 85.31 190 GLY A C 1
ATOM 1478 O O . GLY A 1 190 ? -29.272 11.618 17.352 1.00 85.31 190 GLY A O 1
ATOM 1479 N N . LYS A 1 191 ? -29.749 10.473 15.491 1.00 82.38 191 LYS A N 1
ATOM 1480 C CA . LYS A 1 191 ? -31.219 10.613 15.629 1.00 82.38 191 LYS A CA 1
ATOM 1481 C C . LYS A 1 191 ? -31.860 9.484 16.445 1.00 82.38 191 LYS A C 1
ATOM 1483 O O . LYS A 1 191 ? -32.990 9.599 16.913 1.00 82.38 191 LYS A O 1
ATOM 1488 N N . SER A 1 192 ? -31.166 8.364 16.592 1.00 81.12 192 SER A N 1
ATOM 1489 C CA . SER A 1 192 ? -31.532 7.269 17.486 1.00 81.12 192 SER A CA 1
ATOM 1490 C C . SER A 1 192 ? -30.245 6.605 17.939 1.00 81.12 192 SER A C 1
ATOM 1492 O O . SER A 1 192 ? -29.357 6.382 17.115 1.00 81.12 192 SER A O 1
ATOM 1494 N N . ILE A 1 193 ? -30.141 6.364 19.242 1.00 83.50 193 ILE A N 1
ATOM 1495 C CA . ILE A 1 193 ? -28.954 5.819 19.891 1.00 83.50 193 ILE A CA 1
ATOM 1496 C C . ILE A 1 193 ? -29.424 4.724 20.840 1.00 83.50 193 ILE A C 1
ATOM 1498 O O . ILE A 1 193 ? -30.205 4.960 21.755 1.00 83.50 193 ILE A O 1
ATOM 1502 N N . GLU A 1 194 ? -28.950 3.511 20.612 1.00 83.12 194 GLU A N 1
ATOM 1503 C CA . GLU A 1 194 ? -29.092 2.391 21.536 1.00 83.12 194 GLU A CA 1
ATOM 1504 C C . GLU A 1 194 ? -27.707 2.133 22.124 1.00 83.12 194 GLU A C 1
ATOM 1506 O O . GLU A 1 194 ? -26.776 1.940 21.351 1.00 83.12 194 GLU A O 1
ATOM 1511 N N . LEU A 1 195 ? -27.561 2.160 23.451 1.00 77.12 195 LEU A N 1
ATOM 1512 C CA . LEU A 1 195 ? -26.326 1.766 24.135 1.00 77.12 195 LEU A CA 1
ATOM 1513 C C . LEU A 1 195 ? -26.560 0.412 24.813 1.00 77.12 195 LEU A C 1
ATOM 1515 O O . LEU A 1 195 ? -27.427 0.281 25.678 1.00 77.12 195 LEU A O 1
ATOM 1519 N N . VAL A 1 196 ? -25.807 -0.612 24.414 1.00 64.88 196 VAL A N 1
ATOM 1520 C CA . VAL A 1 196 ? -25.924 -1.957 24.996 1.00 64.88 196 VAL A CA 1
ATOM 1521 C C . VAL A 1 196 ? -24.803 -2.164 26.007 1.00 64.88 196 VAL A C 1
ATOM 1523 O O . VAL A 1 196 ? -23.655 -2.375 25.624 1.00 64.88 196 VAL A O 1
ATOM 1526 N N . ASP A 1 197 ? -25.145 -2.120 27.294 1.00 56.62 197 ASP A N 1
ATOM 1527 C CA . ASP A 1 197 ? -24.243 -2.510 28.378 1.00 56.62 197 ASP A CA 1
ATOM 1528 C C . ASP A 1 197 ? -24.268 -4.041 28.506 1.00 56.62 197 ASP A C 1
ATOM 1530 O O . ASP A 1 197 ? -25.196 -4.645 29.046 1.00 56.62 197 ASP A O 1
ATOM 1534 N N . SER A 1 198 ? -23.280 -4.696 27.912 1.00 29.97 198 SER A N 1
ATOM 1535 C CA . SER A 1 198 ? -22.995 -6.109 28.141 1.00 29.97 198 SER A CA 1
ATOM 1536 C C . SER A 1 198 ? -21.509 -6.196 28.446 1.00 29.97 198 SER A C 1
ATOM 1538 O O . SER A 1 198 ? -20.748 -5.393 27.920 1.00 29.97 198 SER A O 1
ATOM 1540 N N . GLY A 1 199 ? -21.065 -7.138 29.276 1.00 35.91 199 GLY A N 1
ATOM 1541 C CA . GLY A 1 199 ? -19.654 -7.302 29.668 1.00 35.91 199 GLY A CA 1
ATOM 1542 C C . GLY A 1 199 ? -18.656 -7.613 28.532 1.00 35.91 199 GLY A C 1
ATOM 1543 O O . GLY A 1 199 ? -17.623 -8.218 28.793 1.00 35.91 199 GLY A O 1
ATOM 1544 N N . ALA A 1 200 ? -18.952 -7.238 27.287 1.00 36.47 200 ALA A N 1
ATOM 1545 C CA . ALA A 1 200 ? -18.050 -7.172 26.152 1.00 36.47 200 ALA A CA 1
ATOM 1546 C C . ALA A 1 200 ? -17.431 -5.758 26.027 1.00 36.47 200 ALA A C 1
ATOM 1548 O O . ALA A 1 200 ? -18.026 -4.767 26.449 1.00 36.47 200 ALA A O 1
ATOM 1549 N N . PRO A 1 201 ? -16.235 -5.619 25.431 1.00 37.53 201 PRO A N 1
ATOM 1550 C CA . PRO A 1 201 ? -15.512 -4.347 25.340 1.00 37.53 201 PRO A CA 1
ATOM 1551 C C . PRO A 1 201 ? -16.152 -3.271 24.440 1.00 37.53 201 PRO A C 1
ATOM 1553 O O . PRO A 1 201 ? -15.563 -2.206 24.311 1.00 37.53 201 PRO A O 1
ATOM 1556 N N . ASN A 1 202 ? -17.345 -3.489 23.876 1.00 42.22 202 ASN A N 1
ATOM 1557 C CA . ASN A 1 202 ? -17.907 -2.625 22.837 1.00 42.22 202 ASN A CA 1
ATOM 1558 C C . ASN A 1 202 ? -19.304 -2.125 23.228 1.00 42.22 202 ASN A C 1
ATOM 1560 O O . ASN A 1 202 ? -20.256 -2.908 23.250 1.00 42.22 202 ASN A O 1
ATOM 1564 N N . VAL A 1 203 ? -19.447 -0.817 23.462 1.00 49.97 203 VAL A N 1
ATOM 1565 C CA . VAL A 1 203 ? -20.758 -0.160 23.402 1.00 49.97 203 VAL A CA 1
ATOM 1566 C C . VAL A 1 203 ? -21.198 -0.166 21.939 1.00 49.97 203 VAL A C 1
ATOM 1568 O O . VAL A 1 203 ? -20.599 0.489 21.090 1.00 49.97 203 VAL A O 1
ATOM 1571 N N . ILE A 1 204 ? -22.224 -0.950 21.606 1.00 48.84 204 ILE A N 1
ATOM 1572 C CA . ILE A 1 204 ? -22.786 -0.952 20.250 1.00 48.84 204 ILE A CA 1
ATOM 1573 C C . ILE A 1 204 ? -23.717 0.246 20.137 1.00 48.84 204 ILE A C 1
ATOM 1575 O O . ILE A 1 204 ? -24.858 0.151 20.572 1.00 48.84 204 ILE A O 1
ATOM 1579 N N . VAL A 1 205 ? -23.250 1.337 19.531 1.00 54.75 205 VAL A N 1
ATOM 1580 C CA . VAL A 1 205 ? -24.100 2.472 19.155 1.00 54.75 205 VAL A CA 1
ATOM 1581 C C . VAL A 1 205 ? -24.686 2.210 17.771 1.00 54.75 205 VAL A C 1
ATOM 1583 O O . VAL A 1 205 ? -23.984 2.273 16.763 1.00 54.75 205 VAL A O 1
ATOM 1586 N N . LYS A 1 206 ? -25.985 1.907 17.690 1.00 52.31 206 LYS A N 1
ATOM 1587 C CA . LYS A 1 206 ? -26.696 1.885 16.400 1.00 52.31 206 LYS A CA 1
ATOM 1588 C C . LYS A 1 206 ? -27.171 3.289 16.064 1.00 52.31 206 LYS A C 1
ATOM 1590 O O . LYS A 1 206 ? -28.253 3.682 16.491 1.00 52.31 206 LYS A O 1
ATOM 1595 N N . VAL A 1 207 ? -26.376 4.022 15.293 1.00 56.50 207 VAL A N 1
ATOM 1596 C CA . VAL A 1 207 ? -26.762 5.342 14.785 1.00 56.50 207 VAL A CA 1
ATOM 1597 C C . VAL A 1 207 ? -27.531 5.178 13.472 1.00 56.50 207 VAL A C 1
ATOM 1599 O O . VAL A 1 207 ? -27.086 4.495 12.554 1.00 56.50 207 VAL A O 1
ATOM 1602 N N . LYS A 1 208 ? -28.702 5.811 13.367 1.00 47.84 208 LYS A N 1
ATOM 1603 C CA . LYS A 1 208 ? -29.335 6.148 12.081 1.00 47.84 208 LYS A CA 1
ATOM 1604 C C . LYS A 1 208 ? -29.251 7.664 11.921 1.00 47.84 208 LYS A C 1
ATOM 1606 O O . LYS A 1 208 ? -30.016 8.353 12.592 1.00 47.84 208 LYS A O 1
ATOM 1611 N N . ALA A 1 209 ? -28.353 8.194 11.092 1.00 48.97 209 ALA A N 1
ATOM 1612 C CA . ALA A 1 209 ? -28.333 9.623 10.766 1.00 48.97 209 ALA A CA 1
ATOM 1613 C C . ALA A 1 209 ? -27.541 9.929 9.485 1.00 48.97 209 ALA A C 1
ATOM 1615 O O . ALA A 1 209 ? -26.632 9.192 9.124 1.00 48.97 209 ALA A O 1
ATOM 1616 N N . SER A 1 210 ? -27.901 11.043 8.846 1.00 53.19 210 SER A N 1
ATOM 1617 C CA . SER A 1 210 ? -27.088 11.808 7.899 1.00 53.19 210 SER A CA 1
ATOM 1618 C C . SER A 1 210 ? -26.924 13.213 8.499 1.00 53.19 210 SER A C 1
ATOM 1620 O O . SER A 1 210 ? -27.940 13.782 8.897 1.00 53.19 210 SER A O 1
ATOM 1622 N N . GLU A 1 211 ? -25.694 13.747 8.550 1.00 64.75 211 GLU A N 1
ATOM 1623 C CA . GLU A 1 211 ? -25.306 15.114 9.001 1.00 64.75 211 GLU A CA 1
ATOM 1624 C C . GLU A 1 211 ? -25.054 15.365 10.517 1.00 64.75 211 GLU A C 1
ATOM 1626 O O . GLU A 1 211 ? -24.845 16.510 10.913 1.00 64.75 211 GLU A O 1
ATOM 1631 N N . ASN A 1 212 ? -25.003 14.341 11.383 1.00 78.50 212 ASN A N 1
ATOM 1632 C CA . ASN A 1 212 ? -24.775 14.533 12.832 1.00 78.50 212 ASN A CA 1
ATOM 1633 C C . ASN A 1 212 ? -23.287 14.465 13.236 1.00 78.50 212 ASN A C 1
ATOM 1635 O O . ASN A 1 212 ? -22.570 13.561 12.797 1.00 78.50 212 ASN A O 1
ATOM 1639 N N . GLU A 1 213 ? -22.835 15.356 14.124 1.00 83.88 213 GLU A N 1
ATOM 1640 C CA . GLU A 1 213 ? -21.416 15.560 14.442 1.00 83.88 213 GLU A CA 1
ATOM 1641 C C . GLU A 1 213 ? -21.106 15.401 15.942 1.00 83.88 213 GLU A C 1
ATOM 1643 O O . GLU A 1 213 ? -21.830 15.871 16.825 1.00 83.88 213 GLU A O 1
ATOM 1648 N N . THR A 1 214 ? -19.993 14.725 16.232 1.00 86.19 214 THR A N 1
ATOM 1649 C CA . THR A 1 214 ? -19.348 14.723 17.551 1.00 86.19 214 THR A CA 1
ATOM 1650 C C . THR A 1 214 ? -18.005 15.435 17.451 1.00 86.19 214 THR A C 1
ATOM 1652 O O . THR A 1 214 ? -17.120 14.990 16.718 1.00 86.19 214 THR A O 1
ATOM 1655 N N . ILE A 1 215 ? -17.836 16.512 18.219 1.00 87.56 215 ILE A N 1
ATOM 1656 C CA . ILE A 1 215 ? -16.627 17.341 18.221 1.00 87.56 215 ILE A CA 1
ATOM 1657 C C . ILE A 1 215 ? -15.959 17.296 19.598 1.00 87.56 215 ILE A C 1
ATOM 1659 O O . ILE A 1 215 ? -16.589 17.559 20.623 1.00 87.56 215 ILE A O 1
ATOM 1663 N N . ASN A 1 216 ? -14.653 17.037 19.642 1.00 90.25 216 ASN A N 1
ATOM 1664 C CA . ASN A 1 216 ? -13.852 17.210 20.853 1.00 90.25 216 ASN A CA 1
ATOM 1665 C C . ASN A 1 216 ? -12.707 18.208 20.631 1.00 90.25 216 ASN A C 1
ATOM 1667 O O . ASN A 1 216 ? -11.652 17.840 20.114 1.00 90.25 216 ASN A O 1
ATOM 1671 N N . LEU A 1 217 ? -12.905 19.441 21.099 1.00 82.31 217 LEU A N 1
ATOM 1672 C CA . LEU A 1 217 ? -11.917 20.527 21.166 1.00 82.31 217 LEU A CA 1
ATOM 1673 C C . LEU A 1 217 ? -11.160 20.537 22.513 1.00 82.31 217 LEU A C 1
ATOM 1675 O O . LEU A 1 217 ? -10.039 21.031 22.599 1.00 82.31 217 LEU A O 1
ATOM 1679 N N . GLY A 1 218 ? -11.782 19.993 23.564 1.00 85.75 218 GLY A N 1
ATOM 1680 C CA . GLY A 1 218 ? -11.285 19.960 24.939 1.00 85.75 218 GLY A CA 1
ATOM 1681 C C . GLY A 1 218 ? -10.541 18.671 25.310 1.00 85.75 218 GLY A C 1
ATOM 1682 O O . GLY A 1 218 ? -9.853 18.056 24.495 1.00 85.75 218 GLY A O 1
ATOM 1683 N N . SER A 1 219 ? -10.651 18.255 26.574 1.00 92.94 219 SER A N 1
ATOM 1684 C CA . SER A 1 219 ? -9.957 17.079 27.122 1.00 92.94 219 SER A CA 1
ATOM 1685 C C . SER A 1 219 ? -10.917 16.017 27.659 1.00 92.94 219 SER A C 1
ATOM 1687 O O . SER A 1 219 ? -11.726 16.300 28.540 1.00 92.94 219 SER A O 1
ATOM 1689 N N . LEU A 1 220 ? -10.762 14.775 27.196 1.00 95.38 220 LEU A N 1
ATOM 1690 C CA . LEU A 1 220 ? -11.424 13.578 27.726 1.00 95.38 220 LEU A CA 1
ATOM 1691 C C . LEU A 1 220 ? -10.377 12.685 28.402 1.00 95.38 220 LEU A C 1
ATOM 1693 O O . LEU A 1 220 ? -9.416 12.261 27.756 1.00 95.38 220 LEU A O 1
ATOM 1697 N N . VAL A 1 221 ? -10.533 12.402 29.697 1.00 94.69 221 VAL A N 1
ATOM 1698 C CA . VAL A 1 221 ? -9.535 11.658 30.485 1.00 94.69 221 VAL A CA 1
ATOM 1699 C C . VAL A 1 221 ? -10.180 10.530 31.293 1.00 94.69 221 VAL A C 1
ATOM 1701 O O . VAL A 1 221 ? -10.814 10.762 32.323 1.00 94.69 221 VAL A O 1
ATOM 1704 N N . ALA A 1 222 ? -9.928 9.289 30.880 1.00 88.81 222 ALA A N 1
ATOM 1705 C CA . ALA A 1 222 ? -10.368 8.073 31.560 1.00 88.81 222 ALA A CA 1
ATOM 1706 C C . ALA A 1 222 ? -9.147 7.290 32.085 1.00 88.81 222 ALA A C 1
ATOM 1708 O O . ALA A 1 222 ? -8.650 6.352 31.466 1.00 88.81 222 ALA A O 1
ATOM 1709 N N . ALA A 1 223 ? -8.591 7.733 33.216 1.00 78.44 223 ALA A N 1
ATOM 1710 C CA . ALA A 1 223 ? -7.333 7.201 33.757 1.00 78.44 223 ALA A CA 1
ATOM 1711 C C . ALA A 1 223 ? -7.435 5.733 34.217 1.00 78.44 223 ALA A C 1
ATOM 1713 O O . ALA A 1 223 ? -8.503 5.294 34.630 1.00 78.44 223 ALA A O 1
ATOM 1714 N N . SER A 1 224 ? -6.301 5.022 34.279 1.00 80.56 224 SER A N 1
ATOM 1715 C CA . SER A 1 224 ? -6.175 3.683 34.895 1.00 80.56 224 SER A CA 1
ATOM 1716 C C . SER A 1 224 ? -7.063 2.605 34.255 1.00 80.56 224 SER A C 1
ATOM 1718 O O . SER A 1 224 ? -7.724 1.850 34.963 1.00 80.56 224 SER A O 1
ATOM 1720 N N . GLY A 1 225 ? -7.091 2.544 32.921 1.00 73.62 225 GLY A N 1
ATOM 1721 C CA . GLY A 1 225 ? -7.854 1.518 32.196 1.00 73.62 225 GLY A CA 1
ATOM 1722 C C . GLY A 1 225 ? -9.301 1.880 31.885 1.00 73.62 225 GLY A C 1
ATOM 1723 O O . GLY A 1 225 ? -10.124 0.996 31.665 1.00 73.62 225 GLY A O 1
ATOM 1724 N N . GLY A 1 226 ? -9.631 3.172 31.907 1.00 86.06 226 GLY A N 1
ATOM 1725 C CA . GLY A 1 226 ? -10.958 3.644 31.535 1.00 86.06 226 GLY A CA 1
ATOM 1726 C C . GLY A 1 226 ? -11.250 3.504 30.037 1.00 86.06 226 GLY A C 1
ATOM 1727 O O . GLY A 1 226 ? -10.369 3.192 29.230 1.00 86.06 226 GLY A O 1
ATOM 1728 N N . LYS A 1 227 ? -12.510 3.742 29.669 1.00 90.75 227 LYS A N 1
ATOM 1729 C CA . LYS A 1 227 ? -13.013 3.619 28.293 1.00 90.75 227 LYS A CA 1
ATOM 1730 C C . LYS A 1 227 ? -13.497 4.965 27.767 1.00 90.75 227 LYS A C 1
ATOM 1732 O O . LYS A 1 227 ? -14.160 5.697 28.501 1.00 90.75 227 LYS A O 1
ATOM 1737 N N . ILE A 1 228 ? -13.175 5.291 26.519 1.00 94.06 228 ILE A N 1
ATOM 1738 C CA . ILE A 1 228 ? -13.656 6.507 25.858 1.00 94.06 228 ILE A CA 1
ATOM 1739 C C . ILE A 1 228 ? -14.200 6.158 24.475 1.00 94.06 228 ILE A C 1
ATOM 1741 O O . ILE A 1 228 ? -13.450 5.698 23.618 1.00 94.06 228 ILE A O 1
ATOM 1745 N N . ASP A 1 229 ? -15.479 6.440 24.254 1.00 92.81 229 ASP A N 1
ATOM 1746 C CA . ASP A 1 229 ? -16.181 6.117 23.017 1.00 92.81 229 ASP A CA 1
ATOM 1747 C C . ASP A 1 229 ? -16.734 7.401 22.359 1.00 92.81 229 ASP A C 1
ATOM 1749 O O . ASP A 1 229 ? -17.405 8.203 23.015 1.00 92.81 229 ASP A O 1
ATOM 1753 N N . LEU A 1 230 ? -16.440 7.628 21.073 1.00 94.00 230 LEU A N 1
ATOM 1754 C CA . LEU A 1 230 ? -16.954 8.752 20.273 1.00 94.00 230 LEU A CA 1
ATOM 1755 C C . LEU A 1 230 ? -17.704 8.213 19.047 1.00 94.00 230 LEU A C 1
ATOM 1757 O O . LEU A 1 230 ? -17.149 7.441 18.261 1.00 94.00 230 LEU A O 1
ATOM 1761 N N . HIS A 1 231 ? -18.952 8.646 18.860 1.00 91.19 231 HIS A N 1
ATOM 1762 C CA . HIS A 1 231 ? -19.841 8.134 17.816 1.00 91.19 231 HIS A CA 1
ATOM 1763 C C . HIS A 1 231 ? -20.618 9.249 17.111 1.00 91.19 231 HIS A C 1
ATOM 1765 O O . HIS A 1 231 ? -21.213 10.093 17.770 1.00 91.19 231 HIS A O 1
ATOM 1771 N N . GLY A 1 232 ? -20.697 9.221 15.781 1.00 88.06 232 GLY A N 1
ATOM 1772 C CA . GLY A 1 232 ? -21.485 10.182 14.996 1.00 88.06 232 GLY A CA 1
ATOM 1773 C C . GLY A 1 232 ? -21.506 9.835 13.510 1.00 88.06 232 GLY A C 1
ATOM 1774 O O . GLY A 1 232 ? -20.937 8.825 13.128 1.00 88.06 232 GLY A O 1
ATOM 1775 N N . SER A 1 233 ? -22.121 10.657 12.654 1.00 86.88 233 SER A N 1
ATOM 1776 C CA . SER A 1 233 ? -21.837 10.584 11.207 1.00 86.88 233 SER A CA 1
ATOM 1777 C C . SER A 1 233 ? -20.460 11.189 10.919 1.00 86.88 233 SER A C 1
ATOM 1779 O O . SER A 1 233 ? -19.695 10.660 10.119 1.00 86.88 233 SER A O 1
ATOM 1781 N N . ILE A 1 234 ? -20.111 12.260 11.633 1.00 91.00 234 ILE A N 1
ATOM 1782 C CA . ILE A 1 234 ? -18.796 12.902 11.591 1.00 91.00 234 ILE A CA 1
ATOM 1783 C C . ILE A 1 234 ? -18.220 12.928 13.010 1.00 91.00 234 ILE A C 1
ATOM 1785 O O . ILE A 1 234 ? -18.910 13.303 13.961 1.00 91.00 234 ILE A O 1
ATOM 1789 N N . VAL A 1 235 ? -16.956 12.531 13.159 1.00 95.62 235 VAL A N 1
ATOM 1790 C CA . VAL A 1 235 ? -16.182 12.687 14.399 1.00 95.62 235 VAL A CA 1
ATOM 1791 C C . VAL A 1 235 ? -14.966 13.561 14.119 1.00 95.62 235 VAL A C 1
ATOM 1793 O O . VAL A 1 235 ? -14.057 13.151 13.397 1.00 95.62 235 VAL A O 1
ATOM 1796 N N . ASN A 1 236 ? -14.940 14.740 14.740 1.00 96.06 236 ASN A N 1
ATOM 1797 C CA . ASN A 1 236 ? -13.829 15.685 14.686 1.00 96.06 236 ASN A CA 1
ATOM 1798 C C . ASN A 1 236 ? -13.138 15.742 16.051 1.00 96.06 236 ASN A C 1
ATOM 1800 O O . ASN A 1 236 ? -13.705 16.194 17.049 1.00 96.06 236 ASN A O 1
ATOM 1804 N N . GLN A 1 237 ? -11.902 15.260 16.111 1.00 96.44 237 GLN A N 1
ATOM 1805 C CA . GLN A 1 237 ? -11.108 15.221 17.332 1.00 96.44 237 GLN A CA 1
ATOM 1806 C C . GLN A 1 237 ? -9.915 16.170 17.172 1.00 96.44 237 GLN A C 1
ATOM 1808 O O . GLN A 1 237 ? -9.000 15.935 16.390 1.00 96.44 237 GLN A O 1
ATOM 1813 N N . GLU A 1 238 ? -9.943 17.280 17.905 1.00 94.56 238 GLU A N 1
ATOM 1814 C CA . GLU A 1 238 ? -8.928 18.338 17.812 1.00 94.56 238 GLU A CA 1
ATOM 1815 C C . GLU A 1 238 ? -8.135 18.517 19.111 1.00 94.56 238 GLU A C 1
ATOM 1817 O O . GLU A 1 238 ? -6.988 18.957 19.080 1.00 94.56 238 GLU A O 1
ATOM 1822 N N . GLY A 1 239 ? -8.742 18.167 20.249 1.00 94.69 239 GLY A N 1
ATOM 1823 C CA . GLY A 1 239 ? -8.145 18.278 21.577 1.00 94.69 239 GLY A CA 1
ATOM 1824 C C . GLY A 1 239 ? -7.421 17.011 22.042 1.00 94.69 239 GLY A C 1
ATOM 1825 O O . GLY A 1 239 ? -6.627 16.406 21.321 1.00 94.69 239 GLY A O 1
ATOM 1826 N N . ILE A 1 240 ? -7.706 16.581 23.273 1.00 96.94 240 ILE A N 1
ATOM 1827 C CA . ILE A 1 240 ? -7.044 15.445 23.931 1.00 96.94 240 ILE A CA 1
ATOM 1828 C C . ILE A 1 240 ? -8.066 14.354 24.271 1.00 96.94 240 ILE A C 1
ATOM 1830 O O . ILE A 1 240 ? -9.088 14.628 24.899 1.00 96.94 240 ILE A O 1
ATOM 1834 N N . VAL A 1 241 ? -7.749 13.105 23.936 1.00 97.69 241 VAL A N 1
ATOM 1835 C CA . VAL A 1 241 ? -8.446 11.889 24.373 1.00 97.69 241 VAL A CA 1
ATOM 1836 C C . VAL A 1 241 ? -7.421 10.946 25.002 1.00 97.69 241 VAL A C 1
ATOM 1838 O O . VAL A 1 241 ? -6.521 10.456 24.324 1.00 97.69 241 VAL A O 1
ATOM 1841 N N . ARG A 1 242 ? -7.513 10.699 26.315 1.00 96.00 242 ARG A N 1
ATOM 1842 C CA . ARG A 1 242 ? -6.527 9.897 27.063 1.00 96.00 242 ARG A CA 1
ATOM 1843 C C . ARG A 1 242 ? -7.179 8.829 27.932 1.00 96.00 242 ARG A C 1
ATOM 1845 O O . ARG A 1 242 ? -7.838 9.143 28.922 1.00 96.00 242 ARG A O 1
ATOM 1852 N N . ALA A 1 243 ? -6.873 7.573 27.633 1.00 93.06 243 ALA A N 1
ATOM 1853 C CA . ALA A 1 243 ? -7.243 6.390 28.406 1.00 93.06 243 ALA A CA 1
ATOM 1854 C C . ALA A 1 243 ? -5.998 5.639 28.924 1.00 93.06 243 ALA A C 1
ATOM 1856 O O . ALA A 1 243 ? -5.930 4.416 28.921 1.00 93.06 243 ALA A O 1
ATOM 1857 N N . ASN A 1 244 ? -4.948 6.361 29.323 1.00 88.56 244 ASN A N 1
ATOM 1858 C CA . ASN A 1 244 ? -3.680 5.735 29.705 1.00 88.56 244 ASN A CA 1
ATOM 1859 C C . ASN A 1 244 ? -3.818 4.841 30.951 1.00 88.56 244 ASN A C 1
ATOM 1861 O O . ASN A 1 244 ? -4.461 5.212 31.941 1.00 88.56 244 ASN A O 1
ATOM 1865 N N . SER A 1 245 ? -3.135 3.695 30.919 1.00 82.19 245 SER A N 1
ATOM 1866 C CA . SER A 1 245 ? -2.977 2.796 32.062 1.00 82.19 245 SER A CA 1
ATOM 1867 C C . SER A 1 245 ? -1.503 2.510 32.350 1.00 82.19 245 SER A C 1
ATOM 1869 O O . SER A 1 245 ? -0.648 2.643 31.476 1.00 82.19 245 SER A O 1
ATOM 1871 N N . LEU A 1 246 ? -1.216 2.149 33.603 1.00 70.81 246 LEU A N 1
ATOM 1872 C CA . LEU A 1 246 ? 0.094 1.663 34.057 1.00 70.81 246 LEU A CA 1
ATOM 1873 C C . LEU A 1 246 ? 0.138 0.127 34.158 1.00 70.81 246 LEU A C 1
ATOM 1875 O O . LEU A 1 246 ? 1.193 -0.426 34.454 1.00 70.81 246 LEU A O 1
ATOM 1879 N N . SER A 1 247 ? -0.997 -0.552 33.952 1.00 68.62 247 SER A N 1
ATOM 1880 C CA . SER A 1 247 ? -1.136 -2.008 34.026 1.00 68.62 247 SER A CA 1
ATOM 1881 C C . SER A 1 247 ? -1.754 -2.545 32.740 1.00 68.62 247 SER A C 1
ATOM 1883 O O . SER A 1 247 ? -2.733 -1.991 32.243 1.00 68.62 247 SER A O 1
ATOM 1885 N N . THR A 1 248 ? -1.229 -3.665 32.250 1.00 61.31 248 THR A N 1
ATOM 1886 C CA . THR A 1 248 ? -1.789 -4.411 31.114 1.00 61.31 248 THR A CA 1
ATOM 1887 C C . THR A 1 248 ? -3.112 -5.100 31.451 1.00 61.31 248 THR A C 1
ATOM 1889 O O . THR A 1 248 ? -3.932 -5.305 30.563 1.00 61.31 248 THR A O 1
ATOM 1892 N N . ASP A 1 249 ? -3.354 -5.411 32.729 1.00 61.72 249 ASP A N 1
ATOM 1893 C CA . ASP A 1 249 ? -4.573 -6.101 33.191 1.00 61.72 249 ASP A CA 1
ATOM 1894 C C . ASP A 1 249 ? -5.787 -5.160 33.275 1.00 61.72 249 ASP A C 1
ATOM 1896 O O . ASP A 1 249 ? -6.931 -5.598 33.365 1.00 61.72 249 ASP A O 1
ATOM 1900 N N . ALA A 1 250 ? -5.528 -3.852 33.239 1.00 71.50 250 ALA A N 1
ATOM 1901 C CA . ALA A 1 250 ? -6.518 -2.786 33.173 1.00 71.50 250 ALA A CA 1
ATOM 1902 C C . ALA A 1 250 ? -6.141 -1.843 32.025 1.00 71.50 250 ALA A C 1
ATOM 1904 O O . ALA A 1 250 ? -5.900 -0.655 32.234 1.00 71.50 250 ALA A O 1
ATOM 1905 N N . ALA A 1 251 ? -5.985 -2.395 30.824 1.00 82.00 251 ALA A N 1
ATOM 1906 C CA . ALA A 1 251 ? -5.701 -1.636 29.615 1.00 82.00 251 ALA A CA 1
ATOM 1907 C C . ALA A 1 251 ? -6.831 -0.637 29.315 1.00 82.00 251 ALA A C 1
ATOM 1909 O O . ALA A 1 251 ? -8.009 -0.945 29.481 1.00 82.00 251 ALA A O 1
ATOM 1910 N N . GLY A 1 252 ? -6.480 0.576 28.885 1.00 88.62 252 GLY A N 1
ATOM 1911 C CA . GLY A 1 252 ? -7.483 1.547 28.449 1.00 88.62 252 GLY A CA 1
ATOM 1912 C C . GLY A 1 252 ? -7.966 1.280 27.033 1.00 88.62 252 GLY A C 1
ATOM 1913 O O . GLY A 1 252 ? -7.236 0.710 26.220 1.00 88.62 252 GLY A O 1
ATOM 1914 N N . HIS A 1 253 ? -9.184 1.724 26.734 1.00 91.00 253 HIS A N 1
ATOM 1915 C CA . HIS A 1 253 ? -9.805 1.532 25.426 1.00 91.00 253 HIS A CA 1
ATOM 1916 C C . HIS A 1 253 ? -10.335 2.852 24.880 1.00 91.00 253 HIS A C 1
ATOM 1918 O O . HIS A 1 253 ? -11.028 3.584 25.587 1.00 91.00 253 HIS A O 1
ATOM 1924 N N . ILE A 1 254 ? -10.027 3.137 23.617 1.00 94.38 254 ILE A N 1
ATOM 1925 C CA . ILE A 1 254 ? -10.602 4.261 22.881 1.00 94.38 254 ILE A CA 1
ATOM 1926 C C . ILE A 1 254 ? -11.244 3.732 21.600 1.00 94.38 254 ILE A C 1
ATOM 1928 O O . ILE A 1 254 ? -10.576 3.047 20.823 1.00 94.38 254 ILE A O 1
ATOM 1932 N N . VAL A 1 255 ? -12.515 4.062 21.370 1.00 93.75 255 VAL A N 1
ATOM 1933 C CA . VAL A 1 255 ? -13.257 3.674 20.163 1.00 93.75 255 VAL A CA 1
ATOM 1934 C C . VAL A 1 255 ? -13.858 4.907 19.495 1.00 93.75 255 VAL A C 1
ATOM 1936 O O . VAL A 1 255 ? -14.633 5.637 20.103 1.00 93.75 255 VAL A O 1
ATOM 1939 N N . LEU A 1 256 ? -13.522 5.139 18.225 1.00 94.75 256 LEU A N 1
ATOM 1940 C CA . LEU A 1 256 ? -14.155 6.153 17.377 1.00 94.75 256 LEU A CA 1
ATOM 1941 C C . LEU A 1 256 ? -14.909 5.436 16.254 1.00 94.75 256 LEU A C 1
ATOM 1943 O O . LEU A 1 256 ? -14.326 4.613 15.547 1.00 94.75 256 LEU A O 1
ATOM 1947 N N . THR A 1 257 ? -16.200 5.713 16.079 1.00 91.69 257 THR A N 1
ATOM 1948 C CA . THR A 1 257 ? -16.995 5.140 14.977 1.00 91.69 257 THR A CA 1
ATOM 1949 C C . THR A 1 257 ? -17.814 6.218 14.283 1.00 91.69 257 THR A C 1
ATOM 1951 O O . THR A 1 257 ? -18.630 6.869 14.936 1.00 91.69 257 THR A O 1
ATOM 1954 N N . ALA A 1 258 ? -17.616 6.389 12.975 1.00 91.25 258 ALA A N 1
ATOM 1955 C CA . ALA A 1 258 ? -18.351 7.371 12.182 1.00 91.25 258 ALA A CA 1
ATOM 1956 C C . ALA A 1 258 ? -18.420 7.027 10.686 1.00 91.25 258 ALA A C 1
ATOM 1958 O O . ALA A 1 258 ? -17.837 6.038 10.258 1.00 91.25 258 ALA A O 1
ATOM 1959 N N . ASP A 1 259 ? -19.086 7.850 9.873 1.00 88.50 259 ASP A N 1
ATOM 1960 C CA . ASP A 1 259 ? -18.899 7.810 8.415 1.00 88.50 259 ASP A CA 1
ATOM 1961 C C . ASP A 1 259 ? -17.557 8.461 8.052 1.00 88.50 259 ASP A C 1
ATOM 1963 O O . ASP A 1 259 ? -16.805 7.941 7.224 1.00 88.50 259 ASP A O 1
ATOM 1967 N N . GLN A 1 260 ? -17.231 9.574 8.717 1.00 94.38 260 GLN A N 1
ATOM 1968 C CA . GLN A 1 260 ? -15.967 10.295 8.571 1.00 94.38 260 GLN A CA 1
ATOM 1969 C C . GLN A 1 260 ? -15.316 10.564 9.930 1.00 94.38 260 GLN A C 1
ATOM 1971 O O . GLN A 1 260 ? -15.968 11.048 10.856 1.00 94.38 260 GLN A O 1
ATOM 1976 N N . ILE A 1 261 ? -14.017 10.283 10.038 1.00 97.88 261 ILE A N 1
ATOM 1977 C CA . ILE A 1 261 ? -13.205 10.580 11.225 1.00 97.88 261 ILE A CA 1
ATOM 1978 C C . ILE A 1 261 ? -12.069 11.517 10.818 1.00 97.88 261 ILE A C 1
ATOM 1980 O O . ILE A 1 261 ? -11.374 11.258 9.836 1.00 97.88 261 ILE A O 1
ATOM 1984 N N . SER A 1 262 ? -11.858 12.579 11.590 1.00 97.81 262 SER A N 1
ATOM 1985 C CA . SER A 1 262 ? -10.771 13.535 11.395 1.00 97.81 262 SER A CA 1
ATOM 1986 C C . SER A 1 262 ? -10.058 13.817 12.715 1.00 97.81 262 SER A C 1
ATOM 1988 O O . SER A 1 262 ? -10.692 14.212 13.697 1.00 97.81 262 SER A O 1
ATOM 1990 N N . LEU A 1 263 ? -8.738 13.621 12.736 1.00 98.19 263 LEU A N 1
ATOM 1991 C CA . LEU A 1 263 ? -7.860 13.978 13.852 1.00 98.19 263 LEU A CA 1
ATOM 1992 C C . LEU A 1 263 ? -6.992 15.167 13.430 1.00 98.19 263 LEU A C 1
ATOM 1994 O O . LEU A 1 263 ? -6.172 15.034 12.521 1.00 98.19 263 LEU A O 1
ATOM 1998 N N . ALA A 1 264 ? -7.154 16.330 14.063 1.00 94.69 264 ALA A N 1
ATOM 1999 C CA . ALA A 1 264 ? -6.420 17.541 13.679 1.00 94.69 264 ALA A CA 1
ATOM 2000 C C . ALA A 1 264 ? -4.928 17.481 14.057 1.00 94.69 264 ALA A C 1
ATOM 2002 O O . ALA A 1 264 ? -4.523 16.700 14.915 1.00 94.69 264 ALA A O 1
ATOM 2003 N N . THR A 1 265 ? -4.102 18.357 13.474 1.00 92.56 265 THR A N 1
ATOM 2004 C CA . THR A 1 265 ? -2.629 18.341 13.615 1.00 92.56 265 THR A CA 1
ATOM 2005 C C . THR A 1 265 ? -2.115 18.333 15.059 1.00 92.56 265 THR A C 1
ATOM 2007 O O . THR A 1 265 ? -1.114 17.692 15.359 1.00 92.56 265 THR A O 1
ATOM 2010 N N . ASN A 1 266 ? -2.798 19.031 15.970 1.00 91.00 266 ASN A N 1
ATOM 2011 C CA . ASN A 1 266 ? -2.391 19.137 17.379 1.00 91.00 266 ASN A CA 1
ATOM 2012 C C . ASN A 1 266 ? -3.164 18.192 18.306 1.00 91.00 266 ASN A C 1
ATOM 2014 O O . ASN A 1 266 ? -3.062 18.304 19.528 1.00 91.00 266 ASN A O 1
ATOM 2018 N N . SER A 1 267 ? -3.958 17.300 17.728 1.00 96.44 267 SER A N 1
ATOM 2019 C CA . SER A 1 267 ? -4.813 16.409 18.484 1.00 96.44 267 SER A CA 1
ATOM 2020 C C . SER A 1 267 ? -4.027 15.219 19.042 1.00 96.44 267 SER A C 1
ATOM 2022 O O . SER A 1 267 ? -3.080 14.724 18.422 1.00 96.44 267 SER A O 1
ATOM 2024 N N . GLU A 1 268 ? -4.393 14.763 20.242 1.00 97.62 268 GLU A N 1
ATOM 2025 C CA . GLU A 1 268 ? -3.776 13.603 20.889 1.00 97.62 268 GLU A CA 1
ATOM 2026 C C . GLU A 1 268 ? -4.828 12.559 21.257 1.00 97.62 268 GLU A C 1
ATOM 2028 O O . GLU A 1 268 ? -5.707 12.824 22.076 1.00 97.62 268 GLU A O 1
ATOM 2033 N N . THR A 1 269 ? -4.674 11.341 20.744 1.00 97.88 269 THR A N 1
ATOM 2034 C CA . THR A 1 269 ? -5.475 10.172 21.123 1.00 97.88 269 THR A CA 1
ATOM 2035 C C . THR A 1 269 ? -4.553 9.089 21.687 1.00 97.88 269 THR A C 1
ATOM 2037 O O . THR A 1 269 ? -3.765 8.490 20.955 1.00 97.88 269 THR A O 1
ATOM 2040 N N . GLN A 1 270 ? -4.600 8.852 23.002 1.00 95.62 270 GLN A N 1
ATOM 2041 C CA . GLN A 1 270 ? -3.623 8.006 23.701 1.00 95.62 270 GLN A CA 1
ATOM 2042 C C . GLN A 1 270 ? -4.269 6.973 24.626 1.00 95.62 270 GLN A C 1
ATOM 2044 O O . GLN A 1 270 ? -5.031 7.315 25.530 1.00 95.62 270 GLN A O 1
ATOM 2049 N N . ALA A 1 271 ? -3.880 5.714 24.458 1.00 92.75 271 ALA A N 1
ATOM 2050 C CA . ALA A 1 271 ? -4.184 4.612 25.361 1.00 92.75 271 ALA A CA 1
ATOM 2051 C C . ALA A 1 271 ? -2.905 3.796 25.593 1.00 92.75 271 ALA A C 1
ATOM 2053 O O . ALA A 1 271 ? -2.761 2.683 25.090 1.00 92.75 271 ALA A O 1
ATOM 2054 N N . ASN A 1 272 ? -1.942 4.358 26.333 1.00 84.69 272 ASN A N 1
ATOM 2055 C CA . ASN A 1 272 ? -0.684 3.677 26.661 1.00 84.69 272 ASN A CA 1
ATOM 2056 C C . ASN A 1 272 ? -0.971 2.303 27.281 1.00 84.69 272 ASN A C 1
ATOM 2058 O O . ASN A 1 272 ? -1.793 2.212 28.195 1.00 84.69 272 ASN A O 1
ATOM 2062 N N . THR A 1 273 ? -0.287 1.256 26.806 1.00 81.38 273 THR A N 1
ATOM 2063 C CA . THR A 1 273 ? -0.520 -0.168 27.158 1.00 81.38 273 THR A CA 1
ATOM 2064 C C . THR A 1 273 ? -1.891 -0.732 26.756 1.00 81.38 273 THR A C 1
ATOM 2066 O O . THR A 1 273 ? -2.142 -1.918 26.948 1.00 81.38 273 THR A O 1
ATOM 2069 N N . GLY A 1 274 ? -2.760 0.096 26.173 1.00 87.88 274 GLY A N 1
ATOM 2070 C CA . GLY A 1 274 ? -4.125 -0.235 25.796 1.00 87.88 274 GLY A CA 1
ATOM 2071 C C . GLY A 1 274 ? -4.383 -0.211 24.294 1.00 87.88 274 GLY A C 1
ATOM 2072 O O . GLY A 1 274 ? -3.475 -0.386 23.478 1.00 87.88 274 GLY A O 1
ATOM 2073 N N . PHE A 1 275 ? -5.653 -0.042 23.948 1.00 90.00 275 PHE A N 1
ATOM 2074 C CA . PHE A 1 275 ? -6.204 -0.306 22.626 1.00 90.00 275 PHE A CA 1
ATOM 2075 C C . PHE A 1 275 ? -6.908 0.927 22.054 1.00 90.00 275 PHE A C 1
ATOM 2077 O O . PHE A 1 275 ? -7.692 1.578 22.748 1.00 90.00 275 PHE A O 1
ATOM 2084 N N . ILE A 1 276 ? -6.671 1.210 20.774 1.00 95.31 276 ILE A N 1
ATOM 2085 C CA . ILE A 1 276 ? -7.379 2.240 20.010 1.00 95.31 276 ILE A CA 1
ATOM 2086 C C . ILE A 1 276 ? -7.996 1.599 18.766 1.00 95.31 276 ILE A C 1
ATOM 2088 O O . ILE A 1 276 ? -7.292 0.983 17.965 1.00 95.31 276 ILE A O 1
ATOM 2092 N N . GLN A 1 277 ? -9.299 1.791 18.573 1.00 95.31 277 GLN A N 1
ATOM 2093 C CA . GLN A 1 277 ? -9.999 1.414 17.350 1.00 95.31 277 GLN A CA 1
ATOM 2094 C C . GLN A 1 277 ? -10.700 2.610 16.732 1.00 95.31 277 GLN A C 1
ATOM 2096 O O . GLN A 1 277 ? -11.437 3.330 17.401 1.00 95.31 277 GLN A O 1
ATOM 2101 N N . MET A 1 278 ? -10.511 2.781 15.430 1.00 96.88 278 MET A N 1
ATOM 2102 C CA . MET A 1 278 ? -11.225 3.777 14.646 1.00 96.88 2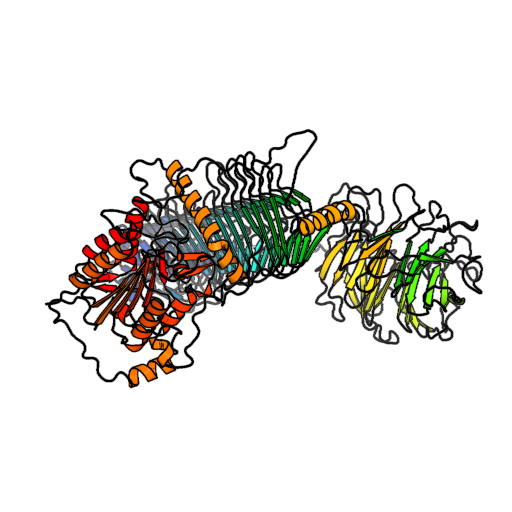78 MET A CA 1
ATOM 2103 C C . MET A 1 278 ? -11.857 3.089 13.449 1.00 96.88 278 MET A C 1
ATOM 2105 O O . MET A 1 278 ? -11.176 2.393 12.695 1.00 96.88 278 MET A O 1
ATOM 2109 N N . LYS A 1 279 ? -13.165 3.260 13.292 1.00 95.25 279 LYS A N 1
ATOM 2110 C CA . LYS A 1 279 ? -13.914 2.725 12.163 1.00 95.25 279 LYS A CA 1
ATOM 2111 C C . LYS A 1 279 ? -14.670 3.857 11.479 1.00 95.25 279 LYS A C 1
ATOM 2113 O O . LYS A 1 279 ? -15.625 4.377 12.049 1.00 95.25 279 LYS A O 1
ATOM 2118 N N . ALA A 1 280 ? -14.237 4.205 10.275 1.00 93.19 280 ALA A N 1
ATOM 2119 C CA . ALA A 1 280 ? -14.953 5.092 9.373 1.00 93.19 280 ALA A CA 1
ATOM 2120 C C . ALA A 1 280 ? -15.622 4.265 8.262 1.00 93.19 280 ALA A C 1
ATOM 2122 O O . ALA A 1 280 ? -15.011 3.324 7.762 1.00 93.19 280 ALA A O 1
ATOM 2123 N N . ASP A 1 281 ? -16.842 4.586 7.841 1.00 88.50 281 ASP A N 1
ATOM 2124 C CA . ASP A 1 281 ? -17.427 3.925 6.662 1.00 88.50 281 ASP A CA 1
ATOM 2125 C C . ASP A 1 281 ? -16.892 4.532 5.342 1.00 88.50 281 ASP A C 1
ATOM 2127 O O . ASP A 1 281 ? -16.731 3.812 4.356 1.00 88.50 281 ASP A O 1
ATOM 2131 N N . ALA A 1 282 ? -16.528 5.824 5.330 1.00 91.88 282 ALA A N 1
ATOM 2132 C CA . ALA A 1 282 ? -15.954 6.529 4.180 1.00 91.88 282 ALA A CA 1
ATOM 2133 C C . ALA A 1 282 ? -14.471 6.889 4.386 1.00 91.88 282 ALA A C 1
ATOM 2135 O O . ALA A 1 282 ? -13.593 6.176 3.902 1.00 91.88 282 ALA A O 1
ATOM 2136 N N . THR A 1 283 ? -14.174 7.979 5.099 1.00 95.38 283 THR A N 1
ATOM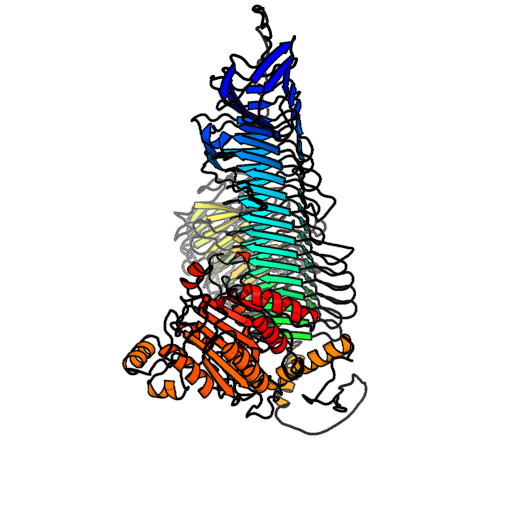 2137 C CA . THR A 1 283 ? -12.822 8.567 5.155 1.00 95.38 283 THR A CA 1
ATOM 2138 C C . THR A 1 283 ? -12.299 8.676 6.582 1.00 95.38 283 THR A C 1
ATOM 2140 O O . THR A 1 283 ? -13.008 9.160 7.466 1.00 95.38 283 THR A O 1
ATOM 2143 N N . LEU A 1 284 ? -11.036 8.308 6.791 1.00 98.38 284 LEU A N 1
ATOM 2144 C CA . LEU A 1 284 ? -10.298 8.564 8.028 1.00 98.38 284 LEU A CA 1
ATOM 2145 C C . LEU A 1 284 ? -9.074 9.428 7.721 1.00 98.38 284 LEU A C 1
ATOM 2147 O O . LEU A 1 284 ? -8.144 8.965 7.064 1.00 98.38 284 LEU A O 1
ATOM 2151 N N . ASN A 1 285 ? -9.069 10.659 8.232 1.00 97.88 285 ASN A N 1
ATOM 2152 C CA . ASN A 1 285 ? -7.944 11.586 8.138 1.00 97.88 285 ASN A CA 1
ATOM 2153 C C . ASN A 1 285 ? -7.243 11.667 9.491 1.00 97.88 285 ASN A C 1
ATOM 2155 O O . ASN A 1 285 ? -7.860 12.032 10.494 1.00 97.88 285 ASN A O 1
ATOM 2159 N N . ASN A 1 286 ? -5.954 11.353 9.531 1.00 98.06 286 ASN A N 1
ATOM 2160 C CA . ASN A 1 286 ? -5.144 11.542 10.723 1.00 98.06 286 ASN A CA 1
ATOM 2161 C C . ASN A 1 286 ? -4.002 12.517 10.443 1.00 98.06 286 ASN A C 1
ATOM 2163 O O . ASN A 1 286 ? -3.015 12.145 9.811 1.00 98.06 286 ASN A O 1
ATOM 2167 N N . TRP A 1 287 ? -4.111 13.730 10.987 1.00 97.00 287 TRP A N 1
ATOM 2168 C CA . TRP A 1 287 ? -3.031 14.717 11.053 1.00 97.00 287 TRP A CA 1
ATOM 2169 C C . TRP A 1 287 ? -2.379 14.786 12.446 1.00 97.00 287 TRP A C 1
ATOM 2171 O O . TRP A 1 287 ? -1.331 15.411 12.594 1.00 97.00 287 TRP A O 1
ATOM 2181 N N . GLY A 1 288 ? -2.985 14.166 13.464 1.00 95.56 288 GLY A N 1
ATOM 2182 C CA . GLY A 1 288 ? -2.577 14.244 14.870 1.00 95.56 288 GLY A CA 1
ATOM 2183 C C . GLY A 1 288 ? -1.694 13.090 15.356 1.00 95.56 288 GLY A C 1
ATOM 2184 O O . GLY A 1 288 ? -1.046 12.386 14.577 1.00 95.56 288 GLY A O 1
ATOM 2185 N N . LEU A 1 289 ? -1.658 12.899 16.680 1.00 97.94 289 LEU A N 1
ATOM 2186 C CA . LEU A 1 289 ? -0.943 11.809 17.351 1.00 97.94 289 LEU A CA 1
ATOM 2187 C C . LEU A 1 289 ? -1.907 10.721 17.836 1.00 97.94 289 LEU A C 1
ATOM 2189 O O . LEU A 1 289 ? -2.763 10.967 18.686 1.00 97.94 289 LEU A O 1
ATOM 2193 N N . VAL A 1 290 ? -1.656 9.483 17.416 1.00 98.31 290 VAL A N 1
ATOM 2194 C CA . VAL A 1 290 ? -2.270 8.265 17.957 1.00 98.31 290 VAL A CA 1
ATOM 2195 C C . VAL A 1 290 ? -1.194 7.440 18.666 1.00 98.31 290 VAL A C 1
ATOM 2197 O O . VAL A 1 290 ? -0.162 7.134 18.072 1.00 98.31 290 VAL A O 1
ATOM 2200 N N . ASN A 1 291 ? -1.397 7.079 19.934 1.00 96.44 291 ASN A N 1
ATOM 2201 C CA . ASN A 1 291 ? -0.420 6.305 20.715 1.00 96.44 291 ASN A CA 1
ATOM 2202 C C . ASN A 1 291 ? -1.095 5.205 21.544 1.00 96.44 291 ASN A C 1
ATOM 2204 O O . ASN A 1 291 ? -1.942 5.497 22.389 1.00 96.44 291 ASN A O 1
ATOM 2208 N N . SER A 1 292 ? -0.721 3.946 21.331 1.00 94.25 292 SER A N 1
ATOM 2209 C CA . SER A 1 292 ? -1.314 2.799 22.028 1.00 94.25 292 SER A CA 1
ATOM 2210 C C . SER A 1 292 ? -0.348 1.611 22.120 1.00 94.25 292 SER A C 1
ATOM 2212 O O . SER A 1 292 ? 0.814 1.723 21.757 1.00 94.25 292 SER A O 1
ATOM 2214 N N . ASN A 1 293 ? -0.804 0.461 22.623 1.00 91.31 293 ASN A N 1
ATOM 2215 C CA . ASN A 1 293 ? -0.123 -0.821 22.390 1.00 91.31 293 ASN A CA 1
ATOM 2216 C C . ASN A 1 293 ? -0.719 -1.581 21.191 1.00 91.31 293 ASN A C 1
ATOM 2218 O O . ASN A 1 293 ? -0.043 -2.385 20.550 1.00 91.31 293 ASN A O 1
ATOM 2222 N N . TYR A 1 294 ? -1.993 -1.337 20.891 1.00 93.31 294 TYR A N 1
ATOM 2223 C CA . TYR A 1 294 ? -2.675 -1.888 19.732 1.00 93.31 294 TYR A CA 1
ATOM 2224 C C . TYR A 1 294 ? -3.561 -0.822 19.083 1.00 93.31 294 TYR A C 1
ATOM 2226 O O . TYR A 1 294 ? -4.475 -0.301 19.727 1.00 93.31 294 TYR A O 1
ATOM 2234 N N . THR A 1 295 ? -3.329 -0.540 17.803 1.00 96.75 295 THR A N 1
ATOM 2235 C CA . THR A 1 295 ? -4.143 0.381 17.000 1.00 96.75 295 THR A CA 1
ATOM 2236 C C . THR A 1 295 ? -4.772 -0.368 15.831 1.00 96.75 295 THR A C 1
ATOM 2238 O O . THR A 1 295 ? -4.066 -1.041 15.084 1.00 96.75 295 THR A O 1
ATOM 2241 N N . ASN A 1 296 ? -6.081 -0.216 15.631 1.00 96.56 296 ASN A N 1
ATOM 2242 C CA . ASN A 1 296 ? -6.787 -0.733 14.459 1.00 96.56 296 ASN A CA 1
ATOM 2243 C C . ASN A 1 296 ? -7.618 0.365 13.791 1.00 96.56 296 ASN A C 1
ATOM 2245 O O . ASN A 1 296 ? -8.574 0.868 14.384 1.00 96.56 296 ASN A O 1
ATOM 2249 N N . LEU A 1 297 ? -7.257 0.719 12.559 1.00 97.81 297 LEU A N 1
ATOM 2250 C CA . LEU A 1 297 ? -7.929 1.727 11.744 1.00 97.81 297 LEU A CA 1
ATOM 2251 C C . LEU A 1 297 ? -8.591 1.046 10.548 1.00 97.81 297 LEU A C 1
ATOM 2253 O O . LEU A 1 297 ? -7.931 0.328 9.800 1.00 97.81 297 LEU A O 1
ATOM 2257 N N . VAL A 1 298 ? -9.887 1.274 10.361 1.00 96.69 298 VAL A N 1
ATOM 2258 C CA . VAL A 1 298 ? -10.660 0.696 9.257 1.00 96.69 298 VAL A CA 1
ATOM 2259 C C . VAL A 1 298 ? -11.451 1.805 8.575 1.00 96.69 298 VAL A C 1
ATOM 2261 O O . VAL A 1 298 ? -12.227 2.482 9.246 1.00 96.69 298 VAL A O 1
ATOM 2264 N N . ALA A 1 299 ? -11.262 1.987 7.267 1.00 95.81 299 ALA A N 1
ATOM 2265 C CA . ALA A 1 299 ? -12.016 2.941 6.454 1.00 95.81 299 ALA A CA 1
ATOM 2266 C C . ALA A 1 299 ? -12.134 2.495 4.990 1.00 95.81 299 ALA A C 1
ATOM 2268 O O . ALA A 1 299 ? -11.480 1.541 4.570 1.00 95.81 299 ALA A O 1
ATOM 2269 N N . SER A 1 300 ? -12.948 3.182 4.183 1.00 93.12 300 SER A N 1
ATOM 2270 C CA . SER A 1 300 ? -12.842 3.042 2.725 1.00 93.12 300 SER A CA 1
ATOM 2271 C C . SER A 1 300 ? -11.554 3.695 2.217 1.00 93.12 300 SER A C 1
ATOM 2273 O O . SER A 1 300 ? -10.832 3.097 1.419 1.00 93.12 300 SER A O 1
ATOM 2275 N N . GLU A 1 301 ? -11.245 4.891 2.718 1.00 97.06 301 GLU A N 1
ATOM 2276 C CA . GLU A 1 301 ? -10.026 5.639 2.412 1.00 97.06 301 GLU A CA 1
ATOM 2277 C C . GLU A 1 301 ? -9.351 6.113 3.705 1.00 97.06 301 GLU A C 1
ATOM 2279 O O . GLU A 1 301 ? -10.009 6.659 4.595 1.00 97.06 301 GLU A O 1
ATOM 2284 N N . ILE A 1 302 ? -8.038 5.897 3.814 1.00 98.31 302 ILE A N 1
ATOM 2285 C CA . ILE A 1 302 ? -7.222 6.328 4.958 1.00 98.31 302 ILE A CA 1
ATOM 2286 C C . ILE A 1 302 ? -6.163 7.319 4.472 1.00 98.31 302 ILE A C 1
ATOM 2288 O O . ILE A 1 302 ? -5.361 6.978 3.604 1.00 98.31 302 ILE A O 1
ATOM 2292 N N . PHE A 1 303 ? -6.122 8.503 5.079 1.00 97.50 303 PHE A N 1
ATOM 2293 C CA . PHE A 1 303 ? -5.079 9.510 4.886 1.00 97.50 303 PHE A CA 1
ATOM 2294 C C . PHE A 1 303 ? -4.275 9.643 6.182 1.00 97.50 303 PHE A C 1
ATOM 2296 O O . PHE A 1 303 ? -4.765 10.167 7.186 1.00 97.50 303 PHE A O 1
ATOM 2303 N N . GLN A 1 304 ? -3.051 9.117 6.174 1.00 97.81 304 GLN A N 1
ATOM 2304 C CA . GLN A 1 304 ? -2.153 9.082 7.324 1.00 97.81 304 GLN A CA 1
ATOM 2305 C C . GLN A 1 304 ? -0.979 10.046 7.119 1.00 97.81 304 GLN A C 1
ATOM 2307 O O . GLN A 1 304 ? 0.067 9.684 6.580 1.00 97.81 304 GLN A O 1
ATOM 2312 N N . GLU A 1 305 ? -1.153 11.277 7.592 1.00 95.75 305 GLU A N 1
ATOM 2313 C CA . GLU A 1 305 ? -0.169 12.369 7.502 1.00 95.75 305 GLU A CA 1
ATOM 2314 C C . GLU A 1 305 ? 0.454 12.695 8.876 1.00 95.75 305 GLU A C 1
ATOM 2316 O O . GLU A 1 305 ? 1.556 13.228 8.973 1.00 95.75 305 GLU A O 1
ATOM 2321 N N . GLY A 1 306 ? -0.242 12.344 9.961 1.00 93.94 306 GLY A N 1
ATOM 2322 C CA . GLY A 1 306 ? 0.198 12.508 11.344 1.00 93.94 306 GLY A CA 1
ATOM 2323 C C . GLY A 1 306 ? 1.111 11.382 11.839 1.00 93.94 306 GLY A C 1
ATOM 2324 O O . GLY A 1 306 ? 1.841 10.736 11.085 1.00 93.94 306 GLY A O 1
ATOM 2325 N N . LYS A 1 307 ? 1.066 11.102 13.145 1.00 98.00 307 LYS A N 1
ATOM 2326 C CA . LYS A 1 307 ? 1.903 10.081 13.793 1.00 98.00 307 LYS A CA 1
ATOM 2327 C C . LYS A 1 307 ? 1.059 8.997 14.460 1.00 98.00 307 LYS A C 1
ATOM 2329 O O . LYS A 1 307 ? 0.193 9.310 15.272 1.00 98.00 307 LYS A O 1
ATOM 2334 N N . ILE A 1 308 ? 1.352 7.727 14.182 1.00 98.19 308 ILE A N 1
ATOM 2335 C CA . ILE A 1 308 ? 0.815 6.578 14.926 1.00 98.19 308 ILE A CA 1
ATOM 2336 C C . ILE A 1 308 ? 1.981 5.839 15.584 1.00 98.19 308 ILE A C 1
ATOM 2338 O O . ILE A 1 308 ? 2.961 5.502 14.924 1.00 98.19 308 ILE A O 1
ATOM 2342 N N . VAL A 1 309 ? 1.877 5.584 16.888 1.00 97.12 309 VAL A N 1
ATOM 2343 C CA . VAL A 1 309 ? 2.904 4.896 17.675 1.00 97.12 309 VAL A CA 1
ATOM 2344 C C . VAL A 1 309 ? 2.313 3.720 18.432 1.00 97.12 309 VAL A C 1
ATOM 2346 O O . VAL A 1 309 ? 1.297 3.872 19.112 1.00 97.12 309 VAL A O 1
ATOM 2349 N N . ALA A 1 310 ? 2.991 2.577 18.369 1.00 94.31 310 ALA A N 1
ATOM 2350 C CA . ALA A 1 310 ? 2.766 1.459 19.274 1.00 94.31 310 ALA A CA 1
ATOM 2351 C C . ALA A 1 310 ? 4.070 0.697 19.540 1.00 94.31 310 ALA A C 1
ATOM 2353 O O . ALA A 1 310 ? 4.317 -0.344 18.940 1.00 94.31 310 ALA A O 1
ATOM 2354 N N . TYR A 1 311 ? 4.935 1.227 20.412 1.00 89.75 311 TYR A N 1
ATOM 2355 C CA . TYR A 1 311 ? 6.278 0.680 20.659 1.00 89.75 311 TYR A CA 1
ATOM 2356 C C . TYR A 1 311 ? 6.245 -0.800 21.085 1.00 89.75 311 TYR A C 1
ATOM 2358 O O . TYR A 1 311 ? 5.749 -1.124 22.164 1.00 89.75 311 TYR A O 1
ATOM 2366 N N . GLY A 1 312 ? 6.770 -1.696 20.239 1.00 88.19 312 GLY A N 1
ATOM 2367 C CA . GLY A 1 312 ? 6.709 -3.155 20.429 1.00 88.19 312 GLY A CA 1
ATOM 2368 C C . GLY A 1 312 ? 5.306 -3.767 20.291 1.00 88.19 312 GLY A C 1
ATOM 2369 O O . GLY A 1 312 ? 5.130 -4.959 20.532 1.00 88.19 312 GLY A O 1
ATOM 2370 N N . GLY A 1 313 ? 4.315 -2.951 19.936 1.00 93.12 313 GLY A N 1
ATOM 2371 C CA . GLY A 1 313 ? 2.905 -3.290 19.817 1.00 93.12 313 GLY A CA 1
ATOM 2372 C C . GLY A 1 313 ? 2.483 -3.608 18.383 1.00 93.12 313 GLY A C 1
ATOM 2373 O O . GLY A 1 313 ? 3.287 -4.030 17.555 1.00 93.12 313 GLY A O 1
ATOM 2374 N N . ASN A 1 314 ? 1.196 -3.429 18.081 1.00 94.88 314 ASN A N 1
ATOM 2375 C CA . ASN A 1 314 ? 0.641 -3.747 16.763 1.00 94.88 314 ASN A CA 1
ATOM 2376 C C . ASN A 1 314 ? -0.165 -2.580 16.195 1.00 94.88 314 ASN A C 1
ATOM 2378 O O . ASN A 1 314 ? -0.969 -1.965 16.896 1.00 94.88 314 ASN A O 1
ATOM 2382 N N . ILE A 1 315 ? 0.003 -2.322 14.904 1.00 97.94 315 ILE A N 1
ATOM 2383 C CA . ILE A 1 315 ? -0.784 -1.351 14.150 1.00 97.94 315 ILE A CA 1
ATOM 2384 C C . ILE A 1 315 ? -1.385 -2.068 12.940 1.00 97.94 315 ILE A C 1
ATOM 2386 O O . ILE A 1 315 ? -0.652 -2.631 12.132 1.00 97.94 315 ILE A O 1
ATOM 2390 N N . ASN A 1 316 ? -2.711 -2.040 12.812 1.00 97.31 316 ASN A N 1
ATOM 2391 C CA . ASN A 1 316 ? -3.447 -2.572 11.669 1.00 97.31 316 ASN A CA 1
ATOM 2392 C C . ASN A 1 316 ? -4.223 -1.449 10.969 1.00 97.31 316 ASN A C 1
ATOM 2394 O O . ASN A 1 316 ? -5.023 -0.765 11.608 1.00 97.31 316 ASN A O 1
ATOM 2398 N N . LEU A 1 317 ? -3.996 -1.263 9.672 1.00 97.75 317 LEU A N 1
ATOM 2399 C CA . LEU A 1 317 ? -4.707 -0.314 8.816 1.00 97.75 317 LEU A CA 1
ATOM 2400 C C . LEU A 1 317 ? -5.403 -1.091 7.695 1.00 97.75 317 LEU A C 1
ATOM 2402 O O . LEU A 1 317 ? -4.762 -1.845 6.964 1.00 97.75 317 LEU A O 1
ATOM 2406 N N . VAL A 1 318 ? -6.712 -0.895 7.552 1.00 96.62 318 VAL A N 1
ATOM 2407 C CA . VAL A 1 318 ? -7.533 -1.541 6.523 1.00 96.62 318 VAL A CA 1
ATOM 2408 C C . VAL A 1 318 ? -8.293 -0.473 5.740 1.00 96.62 318 VAL A C 1
ATOM 2410 O O . VAL A 1 318 ? -9.267 0.084 6.245 1.00 96.62 318 VAL A O 1
ATOM 2413 N N . GLY A 1 319 ? -7.837 -0.176 4.522 1.00 93.69 319 GLY A N 1
ATOM 2414 C CA . GLY A 1 319 ? -8.449 0.791 3.607 1.00 93.69 319 GLY A CA 1
ATOM 2415 C C . GLY A 1 319 ? -9.114 0.094 2.422 1.00 93.69 319 GLY A C 1
ATOM 2416 O O . GLY A 1 319 ? -8.419 -0.342 1.521 1.00 93.69 319 GLY A O 1
ATOM 2417 N N . ASN A 1 320 ? -10.439 -0.028 2.357 1.00 88.06 320 ASN A N 1
ATOM 2418 C CA . ASN A 1 320 ? -11.065 -0.852 1.303 1.00 88.06 320 ASN A CA 1
ATOM 2419 C C . ASN A 1 320 ? -10.681 -0.427 -0.134 1.00 88.06 320 ASN A C 1
ATOM 2421 O O . ASN A 1 320 ? -10.523 -1.289 -0.998 1.00 88.06 320 ASN A O 1
ATOM 2425 N N . ASN A 1 321 ? -10.498 0.876 -0.376 1.00 87.19 321 ASN A N 1
ATOM 2426 C CA . ASN A 1 321 ? -10.167 1.433 -1.689 1.00 87.19 321 ASN A CA 1
ATOM 2427 C C . ASN A 1 321 ? -8.754 2.017 -1.754 1.00 87.19 321 ASN A C 1
ATOM 2429 O O . ASN A 1 321 ? -8.041 1.769 -2.725 1.00 87.19 321 ASN A O 1
ATOM 2433 N N . TYR A 1 322 ? -8.361 2.824 -0.766 1.00 91.62 322 TYR A N 1
ATOM 2434 C CA . TYR A 1 322 ? -7.132 3.611 -0.851 1.00 91.62 322 TYR A CA 1
ATOM 2435 C C . TYR A 1 322 ? -6.509 3.888 0.518 1.00 91.62 322 TYR A C 1
ATOM 2437 O O . TYR A 1 322 ? -7.197 4.115 1.516 1.00 91.62 322 TYR A O 1
ATOM 2445 N N . THR A 1 323 ? -5.182 3.879 0.579 1.00 97.06 323 THR A N 1
ATOM 2446 C CA . THR A 1 323 ? -4.421 4.329 1.743 1.00 97.06 323 THR A CA 1
ATOM 2447 C C . THR A 1 323 ? -3.244 5.180 1.290 1.00 97.06 323 THR A C 1
ATOM 2449 O O . THR A 1 323 ? -2.382 4.709 0.550 1.00 97.06 323 THR A O 1
ATOM 2452 N N . TYR A 1 324 ? -3.227 6.424 1.759 1.00 95.44 324 TYR A N 1
ATOM 2453 C CA . TYR A 1 324 ? -2.183 7.411 1.518 1.00 95.44 324 TYR A CA 1
ATOM 2454 C C . TYR A 1 324 ? -1.361 7.621 2.787 1.00 95.44 324 TYR A C 1
ATOM 2456 O O . TYR A 1 324 ? -1.926 7.868 3.857 1.00 95.44 324 TYR A O 1
ATOM 2464 N N . LEU A 1 325 ? -0.038 7.529 2.671 1.00 95.81 325 LEU A N 1
ATOM 2465 C CA . LEU A 1 325 ? 0.911 7.701 3.764 1.00 95.81 325 LEU A CA 1
ATOM 2466 C C . LEU A 1 325 ? 1.858 8.870 3.447 1.00 95.81 325 LEU A C 1
ATOM 2468 O O . LEU A 1 325 ? 2.546 8.848 2.429 1.00 95.81 325 LEU A O 1
ATOM 2472 N N . ASP A 1 326 ? 1.932 9.842 4.356 1.00 90.31 326 ASP A N 1
ATOM 2473 C CA . ASP A 1 326 ? 2.911 10.951 4.359 1.00 90.31 326 ASP A CA 1
ATOM 2474 C C . ASP A 1 326 ? 3.527 11.170 5.757 1.00 90.31 326 ASP A C 1
ATOM 2476 O O . ASP A 1 326 ? 4.494 11.905 5.911 1.00 90.31 326 ASP A O 1
ATOM 2480 N N . GLY A 1 327 ? 2.988 10.510 6.790 1.00 90.06 327 GLY A N 1
ATOM 2481 C CA . GLY A 1 327 ? 3.426 10.629 8.181 1.00 90.06 327 GLY A CA 1
ATOM 2482 C C . GLY A 1 327 ? 4.208 9.427 8.729 1.00 90.06 327 GLY A C 1
ATOM 2483 O O . GLY A 1 327 ? 4.606 8.506 8.013 1.00 90.06 327 GLY A O 1
ATOM 2484 N N . LEU A 1 328 ? 4.409 9.406 10.052 1.00 97.31 328 LEU A N 1
ATOM 2485 C CA . LEU A 1 328 ? 5.167 8.358 10.754 1.00 97.31 328 LEU A CA 1
ATOM 2486 C C . LEU A 1 328 ? 4.242 7.274 11.330 1.00 97.31 328 LEU A C 1
ATOM 2488 O O . LEU A 1 328 ? 3.323 7.577 12.093 1.00 97.31 328 LEU A O 1
ATOM 2492 N N . ILE A 1 329 ? 4.552 6.008 11.053 1.00 98.44 329 ILE A N 1
ATOM 2493 C CA . ILE A 1 329 ? 3.997 4.826 11.725 1.00 98.44 329 ILE A CA 1
ATOM 2494 C C . ILE A 1 329 ? 5.154 4.087 12.404 1.00 98.44 329 ILE A C 1
ATOM 2496 O O . ILE A 1 329 ? 6.051 3.585 11.732 1.00 98.44 329 ILE A O 1
ATOM 2500 N N . ASP A 1 330 ? 5.154 4.028 13.735 1.00 98.25 330 ASP A N 1
ATOM 2501 C CA . ASP A 1 330 ? 6.296 3.536 14.511 1.00 98.25 330 ASP A CA 1
ATOM 2502 C C . ASP A 1 330 ? 5.878 2.505 15.566 1.00 98.25 330 ASP A C 1
ATOM 2504 O O . ASP A 1 330 ? 5.195 2.822 16.543 1.00 98.25 330 ASP A O 1
ATOM 2508 N N . VAL A 1 331 ? 6.320 1.263 15.384 1.00 98.25 331 VAL A N 1
ATOM 2509 C CA . VAL A 1 331 ? 6.178 0.164 16.348 1.00 98.25 331 VAL A CA 1
ATOM 2510 C C . VAL A 1 331 ? 7.521 -0.291 16.918 1.00 98.25 331 VAL A C 1
ATOM 2512 O O . VAL A 1 331 ? 7.638 -1.396 17.451 1.00 98.25 331 VAL A O 1
ATOM 2515 N N . SER A 1 332 ? 8.554 0.546 16.830 1.00 97.88 332 SER A N 1
ATOM 2516 C CA . SER A 1 332 ? 9.913 0.174 17.222 1.00 97.88 332 SER A CA 1
ATOM 2517 C C . SER A 1 332 ? 10.043 -0.111 18.723 1.00 97.88 332 SER A C 1
ATOM 2519 O O . SER A 1 332 ? 9.366 0.486 19.559 1.00 97.88 332 SER A O 1
ATOM 2521 N N . ASN A 1 333 ? 10.952 -1.009 19.096 1.00 94.75 333 ASN A N 1
ATOM 2522 C CA . ASN A 1 333 ? 11.271 -1.330 20.482 1.00 94.75 333 ASN A CA 1
ATOM 2523 C C . ASN A 1 333 ? 12.768 -1.593 20.655 1.00 94.75 333 ASN A C 1
ATOM 2525 O O . ASN A 1 333 ? 13.254 -2.717 20.552 1.00 94.75 333 ASN A O 1
ATOM 2529 N N . VAL A 1 334 ? 13.513 -0.543 20.990 1.00 87.94 334 VAL A N 1
ATOM 2530 C CA . VAL A 1 334 ? 14.980 -0.600 21.112 1.00 87.94 334 VAL A CA 1
ATOM 2531 C C . VAL A 1 334 ? 15.492 -1.546 22.209 1.00 87.94 334 VAL A C 1
ATOM 2533 O O . VAL A 1 334 ? 16.664 -1.908 22.190 1.00 87.94 334 VAL A O 1
ATOM 2536 N N . GLN A 1 335 ? 14.646 -1.934 23.172 1.00 88.56 335 GLN A N 1
ATOM 2537 C CA . GLN A 1 335 ? 14.999 -2.848 24.269 1.00 88.56 335 GLN A CA 1
ATOM 2538 C C . GLN A 1 335 ? 14.503 -4.289 24.041 1.00 88.56 335 GLN A C 1
ATOM 2540 O O . GLN A 1 335 ? 14.708 -5.139 24.903 1.00 88.56 335 GLN A O 1
ATOM 2545 N N . GLY A 1 336 ? 13.829 -4.573 22.922 1.00 92.44 336 GLY A N 1
ATOM 2546 C CA . GLY A 1 336 ? 13.219 -5.876 22.656 1.00 92.44 336 GLY A CA 1
ATOM 2547 C C . GLY A 1 336 ? 12.946 -6.104 21.172 1.00 92.44 336 GLY A C 1
ATOM 2548 O O . GLY A 1 336 ? 13.672 -5.602 20.320 1.00 92.44 336 GLY A O 1
ATOM 2549 N N . THR A 1 337 ? 11.921 -6.885 20.849 1.00 94.81 337 THR A N 1
ATOM 2550 C CA . THR A 1 337 ? 11.504 -7.098 19.456 1.00 94.81 337 THR A CA 1
ATOM 2551 C C . THR A 1 337 ? 10.630 -5.936 18.990 1.00 94.81 337 THR A C 1
ATOM 2553 O O . THR A 1 337 ? 9.724 -5.524 19.721 1.00 94.81 337 THR A O 1
ATOM 2556 N N . GLY A 1 338 ? 10.906 -5.407 17.796 1.00 94.94 338 GLY A N 1
ATOM 2557 C CA . GLY A 1 338 ? 10.026 -4.458 17.120 1.00 94.94 338 GLY A CA 1
ATOM 2558 C C . GLY A 1 338 ? 8.624 -5.043 16.928 1.00 94.94 338 GLY A C 1
ATOM 2559 O O . GLY A 1 338 ? 8.445 -6.257 16.842 1.00 94.94 338 GLY A O 1
ATOM 2560 N N . GLY A 1 339 ? 7.613 -4.184 16.910 1.00 96.69 339 GLY A N 1
ATOM 2561 C CA . GLY A 1 339 ? 6.220 -4.598 16.786 1.00 96.69 339 GLY A CA 1
ATOM 2562 C C . GLY A 1 339 ? 5.819 -5.031 15.373 1.00 96.69 339 GLY A C 1
ATOM 2563 O O . GLY A 1 339 ? 6.660 -5.293 14.512 1.00 96.69 339 GLY A O 1
ATOM 2564 N N . THR A 1 340 ? 4.509 -5.084 15.126 1.00 97.81 340 THR A N 1
ATOM 2565 C CA . THR A 1 340 ? 3.955 -5.411 13.802 1.00 97.81 340 THR A CA 1
ATOM 2566 C C . THR A 1 340 ? 3.171 -4.249 13.202 1.00 97.81 340 THR A C 1
ATOM 2568 O O . THR A 1 340 ? 2.298 -3.683 13.859 1.00 97.81 340 THR A O 1
ATOM 2571 N N . ILE A 1 341 ? 3.430 -3.939 11.932 1.00 98.50 341 ILE A N 1
ATOM 2572 C CA . ILE A 1 341 ? 2.591 -3.069 11.100 1.00 98.50 341 ILE A CA 1
ATOM 2573 C C . ILE A 1 341 ? 1.923 -3.943 10.038 1.00 98.50 341 ILE A C 1
ATOM 2575 O O . ILE A 1 341 ? 2.608 -4.639 9.295 1.00 98.50 341 ILE A O 1
ATOM 2579 N N . LYS A 1 342 ? 0.594 -3.904 9.947 1.00 97.62 342 LYS A N 1
ATOM 2580 C CA . LYS A 1 342 ? -0.171 -4.554 8.881 1.00 97.62 342 LYS A CA 1
ATOM 2581 C C . LYS A 1 342 ? -1.034 -3.528 8.152 1.00 97.62 342 LYS A C 1
ATOM 2583 O O . LYS A 1 342 ? -1.797 -2.803 8.783 1.00 97.62 342 LYS A O 1
ATOM 2588 N N . LEU A 1 343 ? -0.913 -3.485 6.832 1.00 96.88 343 LEU A N 1
ATOM 2589 C CA . LEU A 1 343 ? -1.634 -2.591 5.932 1.00 96.88 343 LEU A CA 1
ATOM 2590 C C . LEU A 1 343 ? -2.302 -3.422 4.839 1.00 96.88 343 LEU A C 1
ATOM 2592 O O . LEU A 1 343 ? -1.626 -4.137 4.108 1.00 96.88 343 LEU A O 1
ATOM 2596 N N . LEU A 1 344 ? -3.625 -3.325 4.746 1.00 94.06 344 LEU A N 1
ATOM 2597 C CA . LEU A 1 344 ? -4.455 -4.020 3.763 1.00 94.06 344 LEU A CA 1
ATOM 2598 C C . LEU A 1 344 ? -5.272 -2.974 3.011 1.00 94.06 344 LEU A C 1
ATOM 2600 O O . LEU A 1 344 ? -6.072 -2.275 3.638 1.00 94.06 344 LEU A O 1
ATOM 2604 N N . THR A 1 345 ? -5.091 -2.837 1.696 1.00 93.62 345 THR A N 1
ATOM 2605 C CA . THR A 1 345 ? -5.810 -1.794 0.956 1.00 93.62 345 THR A CA 1
ATOM 2606 C C . THR A 1 345 ? -6.134 -2.109 -0.503 1.00 93.62 345 THR A C 1
ATOM 2608 O O . THR A 1 345 ? -5.635 -3.068 -1.082 1.00 93.62 345 THR A O 1
ATOM 2611 N N . GLY A 1 346 ? -7.004 -1.315 -1.127 1.00 88.19 346 GLY A N 1
ATOM 2612 C CA . GLY A 1 346 ? -7.189 -1.345 -2.578 1.00 88.19 346 GLY A CA 1
ATOM 2613 C C . GLY A 1 346 ? -5.923 -0.879 -3.304 1.00 88.19 346 GLY A C 1
ATOM 2614 O O . GLY A 1 346 ? -5.315 -1.643 -4.052 1.00 88.19 346 GLY A O 1
ATOM 2615 N N . LYS A 1 347 ? -5.491 0.348 -3.010 1.00 88.88 347 LYS A N 1
ATOM 2616 C CA . LYS A 1 347 ? -4.281 0.994 -3.528 1.00 88.88 347 LYS A CA 1
ATOM 2617 C C . LYS A 1 347 ? -3.484 1.617 -2.381 1.00 88.88 347 LYS A C 1
ATOM 2619 O O . LYS A 1 347 ? -4.073 2.246 -1.505 1.00 88.88 347 LYS A O 1
ATOM 2624 N N . LEU A 1 348 ? -2.161 1.476 -2.410 1.00 94.12 348 LEU A N 1
ATOM 2625 C CA . LEU A 1 348 ? -1.243 1.995 -1.398 1.00 94.12 348 LEU A CA 1
ATOM 2626 C C . LEU A 1 348 ? -0.245 2.980 -2.020 1.00 94.12 348 LEU A C 1
ATOM 2628 O O . LEU A 1 348 ? 0.451 2.636 -2.976 1.00 94.12 348 LEU A O 1
ATOM 2632 N N . GLU A 1 349 ? -0.161 4.183 -1.455 1.00 90.69 349 GLU A N 1
ATOM 2633 C CA . GLU A 1 349 ? 0.826 5.206 -1.821 1.00 90.69 349 GLU A CA 1
ATOM 2634 C C . GLU A 1 349 ? 1.538 5.735 -0.571 1.00 90.69 349 GLU A C 1
ATOM 2636 O O . GLU A 1 349 ? 0.891 6.236 0.347 1.00 90.69 349 GLU A O 1
ATOM 2641 N N . GLY A 1 350 ? 2.867 5.632 -0.542 1.00 87.06 350 GLY A N 1
ATOM 2642 C CA . GLY A 1 350 ? 3.734 6.251 0.458 1.00 87.06 350 GLY A CA 1
ATOM 2643 C C . GLY A 1 350 ? 4.669 7.275 -0.179 1.00 87.06 350 GLY A C 1
ATOM 2644 O O . GLY A 1 350 ? 5.478 6.923 -1.038 1.00 87.06 350 GLY A O 1
ATOM 2645 N N . THR A 1 351 ? 4.571 8.534 0.239 1.00 82.19 351 THR A N 1
ATOM 2646 C CA . THR A 1 351 ? 5.401 9.647 -0.257 1.00 82.19 351 THR A CA 1
ATOM 2647 C C . THR A 1 351 ? 6.742 9.729 0.475 1.00 82.19 351 THR A C 1
ATOM 2649 O O . THR A 1 351 ? 6.976 9.027 1.453 1.00 82.19 351 THR A O 1
ATOM 2652 N N . ALA A 1 352 ? 7.614 10.661 0.080 1.00 76.69 352 ALA A N 1
ATOM 2653 C CA . ALA A 1 352 ? 8.868 10.936 0.787 1.00 76.69 352 ALA A CA 1
ATOM 2654 C C . ALA A 1 352 ? 8.696 11.426 2.241 1.00 76.69 352 ALA A C 1
ATOM 2656 O O . ALA A 1 352 ? 9.655 11.368 3.012 1.00 76.69 352 ALA A O 1
ATOM 2657 N N . GLY A 1 353 ? 7.504 11.894 2.632 1.00 77.88 353 GLY A N 1
ATOM 2658 C CA . GLY A 1 353 ? 7.197 12.225 4.025 1.00 77.88 353 GLY A CA 1
ATOM 2659 C C . GLY A 1 353 ? 7.017 10.985 4.908 1.00 77.88 353 GLY A C 1
ATOM 2660 O O . GLY A 1 353 ? 7.306 11.027 6.109 1.00 77.88 353 GLY A O 1
ATOM 2661 N N . ALA A 1 354 ? 6.591 9.862 4.319 1.00 91.31 354 ALA A N 1
ATOM 2662 C CA . ALA A 1 354 ? 6.209 8.675 5.066 1.00 91.31 354 ALA A CA 1
ATOM 2663 C C . ALA A 1 354 ? 7.404 7.921 5.667 1.00 91.31 354 ALA A C 1
ATOM 2665 O O . ALA A 1 354 ? 8.441 7.707 5.034 1.00 91.31 354 ALA A O 1
ATOM 2666 N N . ALA A 1 355 ? 7.225 7.409 6.882 1.00 94.81 355 ALA A N 1
ATOM 2667 C CA . ALA A 1 355 ? 8.177 6.492 7.500 1.00 94.81 355 ALA A CA 1
ATOM 2668 C C . ALA A 1 355 ? 7.444 5.383 8.256 1.00 94.81 355 ALA A C 1
ATOM 2670 O O . ALA A 1 355 ? 6.617 5.664 9.124 1.00 94.81 355 ALA A O 1
ATOM 2671 N N . LEU A 1 356 ? 7.762 4.127 7.947 1.00 98.38 356 LEU A N 1
ATOM 2672 C CA . LEU A 1 356 ? 7.234 2.953 8.640 1.00 98.38 356 LEU A CA 1
ATOM 2673 C C . LEU A 1 356 ? 8.388 2.271 9.366 1.00 98.38 356 LEU A C 1
ATOM 2675 O O . LEU A 1 356 ? 9.368 1.900 8.729 1.00 98.38 356 LEU A O 1
ATOM 2679 N N . ARG A 1 357 ? 8.289 2.116 10.688 1.00 98.44 357 ARG A N 1
ATOM 2680 C CA . ARG A 1 357 ? 9.382 1.577 11.507 1.00 98.44 357 ARG A CA 1
ATOM 2681 C C . ARG A 1 357 ? 8.910 0.479 12.437 1.00 98.44 357 ARG A C 1
ATOM 2683 O O . ARG A 1 357 ? 7.981 0.674 13.216 1.00 98.44 357 ARG A O 1
ATOM 2690 N N . ALA A 1 358 ? 9.604 -0.644 12.396 1.00 98.31 358 ALA A N 1
ATOM 2691 C CA . ALA A 1 358 ? 9.466 -1.775 13.296 1.00 98.31 358 ALA A CA 1
ATOM 2692 C C . ALA A 1 358 ? 10.846 -2.189 13.828 1.00 98.31 358 ALA A C 1
ATOM 2694 O O . ALA A 1 358 ? 11.160 -3.373 13.925 1.00 98.31 358 ALA A O 1
ATOM 2695 N N . ASP A 1 359 ? 11.702 -1.218 14.142 1.00 98.31 359 ASP A N 1
ATOM 2696 C CA . ASP A 1 359 ? 13.085 -1.476 14.543 1.00 98.31 359 ASP A CA 1
ATOM 2697 C C . ASP A 1 359 ? 13.163 -2.022 15.976 1.00 98.31 359 ASP A C 1
ATOM 2699 O O . ASP A 1 359 ? 12.289 -1.773 16.808 1.00 98.31 359 ASP A O 1
ATOM 2703 N N . GLY A 1 360 ? 14.233 -2.730 16.325 1.00 96.81 360 GLY A N 1
ATOM 2704 C CA . GLY A 1 360 ? 14.425 -3.190 17.698 1.00 96.81 360 GLY A CA 1
ATOM 2705 C C . GLY A 1 360 ? 15.774 -3.835 17.982 1.00 96.81 360 GLY A C 1
ATOM 2706 O O . GLY A 1 360 ? 16.715 -3.772 17.194 1.00 96.81 360 GLY A O 1
ATOM 2707 N N . GLN A 1 361 ? 15.883 -4.487 19.139 1.00 95.31 361 GLN A N 1
ATOM 2708 C CA . GLN A 1 361 ? 16.967 -5.440 19.381 1.00 95.31 361 GLN A CA 1
ATOM 2709 C C . GLN A 1 361 ? 16.865 -6.612 18.395 1.00 95.31 361 GLN A C 1
ATOM 2711 O O . GLN A 1 361 ? 17.864 -7.027 17.801 1.00 95.31 361 GLN A O 1
ATOM 2716 N N . GLN A 1 362 ? 15.642 -7.104 18.203 1.00 96.50 362 GLN A N 1
ATOM 2717 C CA . GLN A 1 362 ? 15.235 -7.903 17.052 1.00 96.50 362 GLN A CA 1
ATOM 2718 C C . GLN A 1 362 ? 14.261 -7.054 16.229 1.00 96.50 362 GLN A C 1
ATOM 2720 O O . GLN A 1 362 ? 13.367 -6.437 16.807 1.00 96.50 362 GLN A O 1
ATOM 2725 N N . GLY A 1 363 ? 14.433 -6.991 14.913 1.00 96.44 363 GLY A N 1
ATOM 2726 C CA . GLY A 1 363 ? 13.496 -6.290 14.042 1.00 96.44 363 GLY A CA 1
ATOM 2727 C C . GLY A 1 363 ? 12.111 -6.944 14.068 1.00 96.44 363 GLY A C 1
ATOM 2728 O O . GLY A 1 363 ? 11.986 -8.153 14.273 1.00 96.44 363 GLY A O 1
ATOM 2729 N N . GLY A 1 364 ? 11.076 -6.129 13.901 1.00 97.62 364 GLY A N 1
ATOM 2730 C CA . GLY A 1 364 ? 9.675 -6.534 13.881 1.00 97.62 364 GLY A CA 1
ATOM 2731 C C . GLY A 1 364 ? 9.190 -6.983 12.504 1.00 97.62 364 GLY A C 1
ATOM 2732 O O . GLY A 1 364 ? 9.979 -7.412 11.661 1.00 97.62 364 GLY A O 1
ATOM 2733 N N . ASN A 1 365 ? 7.879 -6.895 12.278 1.00 97.50 365 ASN A N 1
ATOM 2734 C CA . ASN A 1 365 ? 7.242 -7.338 11.037 1.00 97.50 365 ASN A CA 1
ATOM 2735 C C . ASN A 1 365 ? 6.434 -6.212 10.382 1.00 97.50 365 ASN A C 1
ATOM 2737 O O . ASN A 1 365 ? 5.639 -5.549 11.046 1.00 97.50 365 ASN A O 1
ATOM 2741 N N . ILE A 1 366 ? 6.586 -6.018 9.076 1.00 98.38 366 ILE A N 1
ATOM 2742 C CA . ILE A 1 366 ? 5.790 -5.064 8.300 1.00 98.38 366 ILE A CA 1
ATOM 2743 C C . ILE A 1 366 ? 5.174 -5.806 7.118 1.00 98.38 366 ILE A C 1
ATOM 2745 O O . ILE A 1 366 ? 5.887 -6.384 6.307 1.00 98.38 366 ILE A O 1
ATOM 2749 N N . VAL A 1 367 ? 3.848 -5.778 7.015 1.00 96.31 367 VAL A N 1
ATOM 2750 C CA . VAL A 1 367 ? 3.085 -6.427 5.944 1.00 96.31 367 VAL A CA 1
ATOM 2751 C C . VAL A 1 367 ? 2.262 -5.372 5.219 1.00 96.31 367 VAL A C 1
ATOM 2753 O O . VAL A 1 367 ? 1.402 -4.733 5.827 1.00 96.31 367 VAL A O 1
ATOM 2756 N N . LEU A 1 368 ? 2.537 -5.186 3.931 1.00 95.44 368 LEU A N 1
ATOM 2757 C CA . LEU A 1 368 ? 1.936 -4.185 3.055 1.00 95.44 368 LEU A CA 1
ATOM 2758 C C . LEU A 1 368 ? 1.255 -4.898 1.886 1.00 95.44 368 LEU A C 1
ATOM 2760 O O . LEU A 1 368 ? 1.918 -5.422 0.995 1.00 95.44 368 LEU A O 1
ATOM 2764 N N . GLU A 1 369 ? -0.069 -4.932 1.875 1.00 91.38 369 GLU A N 1
ATOM 2765 C CA . GLU A 1 369 ? -0.840 -5.655 0.865 1.00 91.38 369 GLU A CA 1
ATOM 2766 C C . GLU A 1 369 ? -1.817 -4.707 0.166 1.00 91.38 369 GLU A C 1
ATOM 2768 O O . GLU A 1 369 ? -2.648 -4.065 0.817 1.00 91.38 369 GLU A O 1
ATOM 2773 N N . SER A 1 370 ? -1.728 -4.632 -1.166 1.00 89.19 370 SER A N 1
ATOM 2774 C CA . SER A 1 370 ? -2.686 -3.907 -2.004 1.00 89.19 370 SER A CA 1
ATOM 2775 C C . SER A 1 370 ? -3.357 -4.806 -3.050 1.00 89.19 370 SER A C 1
ATOM 2777 O O . SER A 1 370 ? -2.807 -5.825 -3.464 1.00 89.19 370 SER A O 1
ATOM 2779 N N . ASN A 1 371 ? -4.564 -4.440 -3.493 1.00 82.19 371 ASN A N 1
ATOM 2780 C CA . ASN A 1 371 ? -5.242 -5.099 -4.617 1.00 82.19 371 ASN A CA 1
ATOM 2781 C C . ASN A 1 371 ? -4.682 -4.670 -5.977 1.00 82.19 371 ASN A C 1
ATOM 2783 O O . ASN A 1 371 ? -4.693 -5.469 -6.910 1.00 82.19 371 ASN A O 1
ATOM 2787 N N . THR A 1 372 ? -4.258 -3.409 -6.105 1.00 81.44 372 THR A N 1
ATOM 2788 C CA . THR A 1 372 ? -3.799 -2.831 -7.373 1.00 81.44 372 THR A CA 1
ATOM 2789 C C . THR A 1 372 ? -2.328 -2.452 -7.319 1.00 81.44 372 THR A C 1
ATOM 2791 O O . THR A 1 372 ? -1.509 -3.127 -7.913 1.00 81.44 372 THR A O 1
ATOM 2794 N N . SER A 1 373 ? -1.943 -1.396 -6.614 1.00 84.19 373 SER A N 1
ATOM 2795 C CA . SER A 1 373 ? -0.563 -0.915 -6.658 1.00 84.19 373 SER A CA 1
ATOM 2796 C C . SER A 1 373 ? -0.069 -0.542 -5.277 1.00 84.19 373 SER A C 1
ATOM 2798 O O . SER A 1 373 ? -0.792 0.124 -4.531 1.00 84.19 373 SER A O 1
ATOM 2800 N N . SER A 1 374 ? 1.176 -0.914 -4.994 1.00 88.31 374 SER A N 1
ATOM 2801 C CA . SER A 1 374 ? 1.938 -0.507 -3.817 1.00 88.31 374 SER A CA 1
ATOM 2802 C C . SER A 1 374 ? 3.115 0.353 -4.270 1.00 88.31 374 SER A C 1
ATOM 2804 O O . SER A 1 374 ? 4.115 -0.175 -4.752 1.00 88.31 374 SER A O 1
ATOM 2806 N N . ALA A 1 375 ? 2.982 1.676 -4.152 1.00 79.94 375 ALA A N 1
ATOM 2807 C CA . ALA A 1 375 ? 4.009 2.636 -4.550 1.00 79.94 375 ALA A CA 1
ATOM 2808 C C . ALA A 1 375 ? 4.620 3.326 -3.324 1.00 79.94 375 ALA A C 1
ATOM 2810 O O . ALA A 1 375 ? 3.888 3.874 -2.503 1.00 79.94 375 ALA A O 1
ATOM 2811 N N . PHE A 1 376 ? 5.948 3.316 -3.209 1.00 81.50 376 PHE A N 1
ATOM 2812 C CA . PHE A 1 376 ? 6.685 3.917 -2.099 1.00 81.50 376 PHE A CA 1
ATOM 2813 C C . PHE A 1 376 ? 7.861 4.752 -2.594 1.00 81.50 376 PHE A C 1
ATOM 2815 O O . PHE A 1 376 ? 8.655 4.298 -3.417 1.00 81.50 376 PHE A O 1
ATOM 2822 N N . SER A 1 377 ? 8.016 5.941 -2.017 1.00 76.69 377 SER A N 1
ATOM 2823 C CA . SER A 1 377 ? 9.210 6.780 -2.152 1.00 76.69 377 SER A CA 1
ATOM 2824 C C . SER A 1 377 ? 9.805 7.155 -0.796 1.00 76.69 377 SER A C 1
ATOM 2826 O O . SER A 1 377 ? 10.208 8.294 -0.572 1.00 76.69 377 SER A O 1
ATOM 2828 N N . SER A 1 378 ? 9.740 6.216 0.148 1.00 79.69 378 SER A N 1
ATOM 2829 C CA . SER A 1 378 ? 9.843 6.475 1.582 1.00 79.69 378 SER A CA 1
ATOM 2830 C C . SER A 1 378 ? 10.676 5.409 2.300 1.00 79.69 378 SER A C 1
ATOM 2832 O O . SER A 1 378 ? 11.106 4.428 1.691 1.00 79.69 378 SER A O 1
ATOM 2834 N N . SER A 1 379 ? 10.925 5.605 3.599 1.00 91.25 379 SER A N 1
ATOM 2835 C CA . SER A 1 379 ? 11.666 4.644 4.426 1.00 91.25 379 SER A CA 1
ATOM 2836 C C . SER A 1 379 ? 10.731 3.626 5.096 1.00 91.25 379 SER A C 1
ATOM 2838 O O . SER A 1 379 ? 9.771 4.009 5.772 1.00 91.25 379 SER A O 1
ATOM 2840 N N . VAL A 1 380 ? 11.034 2.335 4.936 1.00 97.81 380 VAL A N 1
ATOM 2841 C CA . VAL A 1 380 ? 10.344 1.203 5.572 1.00 97.81 380 VAL A CA 1
ATOM 2842 C C . VAL A 1 380 ? 11.389 0.315 6.251 1.00 97.81 380 VAL A C 1
ATOM 2844 O O . VAL A 1 380 ? 12.162 -0.365 5.580 1.00 97.81 380 VAL A O 1
ATOM 2847 N N . THR A 1 381 ? 11.433 0.315 7.583 1.00 98.38 381 THR A N 1
ATOM 2848 C CA . THR A 1 381 ? 12.515 -0.334 8.338 1.00 98.38 381 THR A CA 1
ATOM 2849 C C . THR A 1 381 ? 12.009 -1.335 9.367 1.00 98.38 381 THR A C 1
ATOM 2851 O O . THR A 1 381 ? 11.028 -1.101 10.070 1.00 98.38 381 THR A O 1
ATOM 2854 N N . ALA A 1 382 ? 12.705 -2.461 9.474 1.00 98.12 382 ALA A N 1
ATOM 2855 C CA . ALA A 1 382 ? 12.586 -3.421 10.565 1.00 98.12 382 ALA A CA 1
ATOM 2856 C C . ALA A 1 382 ? 13.996 -3.863 10.994 1.00 98.12 382 ALA A C 1
ATOM 2858 O O . ALA A 1 382 ? 14.345 -5.045 10.968 1.00 98.12 382 ALA A O 1
ATOM 2859 N N . ILE A 1 383 ? 14.841 -2.889 11.332 1.00 98.31 383 ILE A N 1
ATOM 2860 C CA . ILE A 1 383 ? 16.261 -3.089 11.633 1.00 98.31 383 ILE A CA 1
ATOM 2861 C C . ILE A 1 383 ? 16.420 -3.703 13.024 1.00 98.31 383 ILE A C 1
ATOM 2863 O O . ILE A 1 383 ? 15.758 -3.309 13.985 1.00 98.31 383 ILE A O 1
ATOM 2867 N N . GLY A 1 384 ? 17.341 -4.657 13.148 1.00 97.00 384 GLY A N 1
ATOM 2868 C CA . GLY A 1 384 ? 17.685 -5.290 14.416 1.00 97.00 384 GLY A CA 1
ATOM 2869 C C . GLY A 1 384 ? 19.117 -5.015 14.856 1.00 97.00 384 GLY A C 1
ATOM 2870 O O . GLY A 1 384 ? 20.055 -5.237 14.097 1.00 97.00 384 GLY A O 1
ATOM 2871 N N . SER A 1 385 ? 19.353 -4.658 16.119 1.00 95.38 385 SER A N 1
ATOM 2872 C CA . SER A 1 385 ? 20.737 -4.627 16.633 1.00 95.38 385 SER A CA 1
ATOM 2873 C C . SER A 1 385 ? 21.371 -6.023 16.750 1.00 95.38 385 SER A C 1
ATOM 2875 O O . SER A 1 385 ? 22.593 -6.137 16.783 1.00 95.38 385 SER A O 1
ATOM 2877 N N . THR A 1 386 ? 20.559 -7.090 16.761 1.00 94.00 386 THR A N 1
ATOM 2878 C CA . THR A 1 386 ? 21.003 -8.496 16.721 1.00 94.00 386 THR A CA 1
ATOM 2879 C C . THR A 1 386 ? 20.487 -9.219 15.477 1.00 94.00 386 THR A C 1
ATOM 2881 O O . THR A 1 386 ? 21.278 -9.654 14.643 1.00 94.00 386 THR A O 1
ATOM 2884 N N . GLN A 1 387 ? 19.169 -9.316 15.308 1.00 96.31 387 GLN A N 1
ATOM 2885 C CA . GLN A 1 387 ? 18.535 -9.974 14.169 1.00 96.31 387 GLN A CA 1
ATOM 2886 C C . GLN A 1 387 ? 17.572 -9.018 13.471 1.00 96.31 387 GLN A C 1
ATOM 2888 O O . GLN A 1 387 ? 16.689 -8.476 14.128 1.00 96.31 387 GLN A O 1
ATOM 2893 N N . GLY A 1 388 ? 17.722 -8.849 12.161 1.00 96.56 388 GLY A N 1
ATOM 2894 C CA . GLY A 1 388 ? 16.799 -8.084 11.330 1.00 96.56 388 GLY A CA 1
ATOM 2895 C C . GLY A 1 388 ? 15.394 -8.690 11.264 1.00 96.56 388 GLY A C 1
ATOM 2896 O O . GLY A 1 388 ? 15.210 -9.891 11.484 1.00 96.56 388 GLY A O 1
ATOM 2897 N N . GLY A 1 389 ? 14.407 -7.843 10.989 1.00 97.94 389 GLY A N 1
ATOM 2898 C CA . GLY A 1 389 ? 12.988 -8.186 10.949 1.00 97.94 389 GLY A CA 1
ATOM 2899 C C . GLY A 1 389 ? 12.520 -8.733 9.603 1.00 97.94 389 GLY A C 1
ATOM 2900 O O . GLY A 1 389 ? 13.301 -9.293 8.831 1.00 97.94 389 GLY A O 1
ATOM 2901 N N . ARG A 1 390 ? 11.225 -8.581 9.324 1.00 98.00 390 ARG A N 1
ATOM 2902 C CA . ARG A 1 390 ? 10.596 -9.019 8.075 1.00 98.00 390 ARG A CA 1
ATOM 2903 C C . ARG A 1 390 ? 9.757 -7.906 7.455 1.00 98.00 390 ARG A C 1
ATOM 2905 O O . ARG A 1 390 ? 9.023 -7.223 8.166 1.00 98.00 390 ARG A O 1
ATOM 2912 N N . ILE A 1 391 ? 9.861 -7.747 6.138 1.00 98.31 391 ILE A N 1
ATOM 2913 C CA . ILE A 1 391 ? 9.010 -6.857 5.343 1.00 98.31 391 ILE A CA 1
ATOM 2914 C C . ILE A 1 391 ? 8.416 -7.663 4.185 1.00 98.31 391 ILE A C 1
ATOM 2916 O O . ILE A 1 391 ? 9.159 -8.174 3.353 1.00 98.31 391 ILE A O 1
ATOM 2920 N N . ASP A 1 392 ? 7.089 -7.756 4.122 1.00 95.12 392 ASP A N 1
ATOM 2921 C CA . ASP A 1 392 ? 6.343 -8.338 3.004 1.00 95.12 392 ASP A CA 1
ATOM 2922 C C . ASP A 1 392 ? 5.565 -7.223 2.288 1.00 95.12 392 ASP A C 1
ATOM 2924 O O . ASP A 1 392 ? 4.771 -6.521 2.914 1.00 95.12 392 ASP A O 1
ATOM 2928 N N . MET A 1 393 ? 5.765 -7.058 0.980 1.00 94.94 393 MET A N 1
ATOM 2929 C CA . MET A 1 393 ? 5.039 -6.095 0.151 1.00 94.94 393 MET A CA 1
ATOM 2930 C C . MET A 1 393 ? 4.408 -6.798 -1.049 1.00 94.94 393 MET A C 1
ATOM 2932 O O . MET A 1 393 ? 5.090 -7.497 -1.795 1.00 94.94 393 MET A O 1
ATOM 2936 N N . THR A 1 394 ? 3.107 -6.603 -1.255 1.00 89.44 394 THR A N 1
ATOM 2937 C CA . THR A 1 394 ? 2.348 -7.187 -2.369 1.00 89.44 394 THR A CA 1
ATOM 2938 C C . THR A 1 394 ? 1.400 -6.167 -3.009 1.00 89.44 394 THR A C 1
ATOM 2940 O O . THR A 1 394 ? 1.044 -5.154 -2.401 1.00 89.44 394 THR A O 1
ATOM 2943 N N . GLY A 1 395 ? 1.033 -6.429 -4.261 1.00 86.06 395 GLY A N 1
ATOM 2944 C CA . GLY A 1 395 ? 0.183 -5.615 -5.137 1.00 86.06 395 GLY A CA 1
ATOM 2945 C C . GLY A 1 395 ? 0.153 -6.230 -6.540 1.00 86.06 395 GLY A C 1
ATOM 2946 O O . GLY A 1 395 ? 1.000 -7.078 -6.821 1.00 86.06 395 GLY A O 1
ATOM 2947 N N . ASP A 1 396 ? -0.775 -5.824 -7.416 1.00 83.62 396 ASP A N 1
ATOM 2948 C CA . ASP A 1 396 ? -0.699 -6.134 -8.863 1.00 83.62 396 ASP A CA 1
ATOM 2949 C C . ASP A 1 396 ? 0.577 -5.511 -9.457 1.00 83.62 396 ASP A C 1
ATOM 2951 O O . ASP A 1 396 ? 1.295 -6.168 -10.208 1.00 83.62 396 ASP A O 1
ATOM 2955 N N . SER A 1 397 ? 0.925 -4.295 -9.019 1.00 81.62 397 SER A N 1
ATOM 2956 C CA . SER A 1 397 ? 2.229 -3.669 -9.245 1.00 81.62 397 SER A CA 1
ATOM 2957 C C . SER A 1 397 ? 2.885 -3.176 -7.951 1.00 81.62 397 SER A C 1
ATOM 2959 O O . SER A 1 397 ? 2.227 -2.656 -7.044 1.00 81.62 397 SER A O 1
ATOM 2961 N N . ILE A 1 398 ? 4.206 -3.325 -7.862 1.00 91.81 398 ILE A N 1
ATOM 2962 C CA . ILE A 1 398 ? 5.039 -2.766 -6.790 1.00 91.81 398 ILE A CA 1
ATOM 2963 C C . ILE A 1 398 ? 6.020 -1.770 -7.396 1.00 91.81 398 ILE A C 1
ATOM 2965 O O . ILE A 1 398 ? 6.737 -2.106 -8.334 1.00 91.81 398 ILE A O 1
ATOM 2969 N N . LEU A 1 399 ? 6.072 -0.561 -6.840 1.00 81.44 399 LEU A N 1
ATOM 2970 C CA . LEU A 1 399 ? 6.911 0.528 -7.325 1.00 81.44 399 LEU A CA 1
ATOM 2971 C C . LEU A 1 399 ? 7.697 1.158 -6.174 1.00 81.44 399 LEU A C 1
ATOM 2973 O O . LEU A 1 399 ? 7.118 1.801 -5.303 1.00 81.44 399 LEU A O 1
ATOM 2977 N N . LEU A 1 400 ? 9.019 1.012 -6.190 1.00 84.62 400 LEU A N 1
ATOM 2978 C CA . LEU A 1 400 ? 9.924 1.641 -5.229 1.00 84.62 400 LEU A CA 1
ATOM 2979 C C . LEU A 1 400 ? 10.741 2.726 -5.932 1.00 84.62 400 LEU A C 1
ATOM 2981 O O . LEU A 1 400 ? 11.573 2.410 -6.781 1.00 84.62 400 LEU A O 1
ATOM 2985 N N . LEU A 1 401 ? 10.548 3.994 -5.572 1.00 73.19 401 LEU A N 1
ATOM 2986 C CA . LEU A 1 401 ? 11.224 5.141 -6.191 1.00 73.19 401 LEU A CA 1
ATOM 2987 C C . LEU A 1 401 ? 11.948 5.976 -5.136 1.00 73.19 401 LEU A C 1
ATOM 2989 O O . LEU A 1 401 ? 11.297 6.690 -4.386 1.00 73.19 401 LEU A O 1
ATOM 2993 N N . ASN A 1 402 ? 13.281 5.928 -5.077 1.00 75.38 402 ASN A N 1
ATOM 2994 C CA . ASN A 1 402 ? 14.051 6.504 -3.963 1.00 75.38 402 ASN A CA 1
ATOM 2995 C C . ASN A 1 402 ? 13.591 5.987 -2.580 1.00 75.38 402 ASN A C 1
ATOM 2997 O O . ASN A 1 402 ? 13.616 6.723 -1.594 1.00 75.38 402 ASN A O 1
ATOM 3001 N N . ALA A 1 403 ? 13.126 4.737 -2.509 1.00 79.62 403 ALA A N 1
ATOM 3002 C CA . ALA A 1 403 ? 12.677 4.120 -1.262 1.00 79.62 403 ALA A CA 1
ATOM 3003 C C . ALA A 1 403 ? 13.842 3.449 -0.520 1.00 79.62 403 ALA A C 1
ATOM 3005 O O . ALA A 1 403 ? 14.703 2.846 -1.154 1.00 79.62 403 ALA A O 1
ATOM 3006 N N . ASP A 1 404 ? 13.840 3.489 0.812 1.00 91.50 404 ASP A N 1
ATOM 3007 C CA . ASP A 1 404 ? 14.816 2.772 1.648 1.00 91.50 404 ASP A CA 1
ATOM 3008 C C . ASP A 1 404 ? 14.099 1.667 2.430 1.00 91.50 404 ASP A C 1
ATOM 3010 O O . ASP A 1 404 ? 13.373 1.951 3.388 1.00 91.50 404 ASP A O 1
ATOM 3014 N N . ILE A 1 405 ? 14.268 0.418 1.995 1.00 97.81 405 ILE A N 1
ATOM 3015 C CA . ILE A 1 405 ? 13.742 -0.774 2.660 1.00 97.81 405 ILE A CA 1
ATOM 3016 C C . ILE A 1 405 ? 14.889 -1.458 3.398 1.00 97.81 405 ILE A C 1
ATOM 3018 O O . ILE A 1 405 ? 15.789 -2.010 2.768 1.00 97.81 405 ILE A O 1
ATOM 3022 N N . ASP A 1 406 ? 14.845 -1.488 4.729 1.00 98.31 406 ASP A N 1
ATOM 3023 C CA . ASP A 1 406 ? 15.955 -2.022 5.524 1.00 98.31 406 ASP A CA 1
ATOM 3024 C C . ASP A 1 406 ? 15.491 -2.990 6.617 1.00 98.31 406 ASP A C 1
ATOM 3026 O O . ASP A 1 406 ? 14.803 -2.624 7.571 1.00 98.31 406 ASP A O 1
ATOM 3030 N N . VAL A 1 407 ? 15.919 -4.245 6.493 1.00 98.38 407 VAL A N 1
ATOM 3031 C CA . VAL A 1 407 ? 15.762 -5.306 7.496 1.00 98.38 407 VAL A CA 1
ATOM 3032 C C . VAL A 1 407 ? 17.119 -5.821 7.973 1.00 98.38 407 VAL A C 1
ATOM 3034 O O . VAL A 1 407 ? 17.267 -6.991 8.318 1.00 98.38 407 VAL A O 1
ATOM 3037 N N . SER A 1 408 ? 18.156 -4.989 7.964 1.00 98.12 408 SER A N 1
ATOM 3038 C CA . SER A 1 408 ? 19.503 -5.393 8.364 1.00 98.12 408 SER A CA 1
ATOM 3039 C C . SER A 1 408 ? 19.584 -5.728 9.855 1.00 98.12 408 SER A C 1
ATOM 3041 O O . SER A 1 408 ? 18.825 -5.224 10.688 1.00 98.12 408 SER A O 1
ATOM 3043 N N . GLY A 1 409 ? 20.523 -6.607 10.197 1.00 96.06 409 GLY A N 1
ATOM 3044 C CA . GLY A 1 409 ? 20.769 -7.057 11.560 1.00 96.06 409 GLY A CA 1
ATOM 3045 C C . GLY A 1 409 ? 22.232 -6.940 11.971 1.00 96.06 409 GLY A C 1
ATOM 3046 O O . GLY A 1 409 ? 23.127 -7.216 11.180 1.00 96.06 409 GLY A O 1
ATOM 3047 N N . GLY A 1 410 ? 22.512 -6.610 13.232 1.00 91.56 410 GLY A N 1
ATOM 3048 C CA . GLY A 1 410 ? 23.898 -6.565 13.722 1.00 91.56 410 GLY A CA 1
ATOM 3049 C C . GLY A 1 410 ? 24.615 -7.925 13.705 1.00 91.56 410 GLY A C 1
ATOM 3050 O O . GLY A 1 410 ? 25.827 -7.973 13.540 1.00 91.56 410 GLY A O 1
ATOM 3051 N N . THR A 1 411 ? 23.881 -9.034 13.829 1.00 92.75 411 THR A N 1
ATOM 3052 C CA . THR A 1 411 ? 24.403 -10.416 13.807 1.00 92.75 411 THR A CA 1
ATOM 3053 C C . THR A 1 411 ? 23.813 -11.216 12.643 1.00 92.75 411 THR A C 1
ATOM 3055 O O . THR A 1 411 ? 24.546 -11.870 11.906 1.00 92.75 411 THR A O 1
ATOM 3058 N N . LYS A 1 412 ? 22.487 -11.172 12.462 1.00 95.31 412 LYS A N 1
ATOM 3059 C CA . LYS A 1 412 ? 21.767 -11.895 11.403 1.00 95.31 412 LYS A CA 1
ATOM 3060 C C . LYS A 1 412 ? 20.850 -10.947 10.629 1.00 95.31 412 LYS A C 1
ATOM 3062 O O . LYS A 1 412 ? 20.000 -10.320 11.251 1.00 95.31 412 LYS A O 1
ATOM 3067 N N . GLY A 1 413 ? 20.967 -10.889 9.307 1.00 94.19 413 GLY A N 1
ATOM 3068 C CA . GLY A 1 413 ? 20.049 -10.113 8.467 1.00 94.19 413 GLY A CA 1
ATOM 3069 C C . GLY A 1 413 ? 18.604 -10.633 8.503 1.00 94.19 413 GLY A C 1
ATOM 3070 O O . GLY A 1 413 ? 18.348 -11.787 8.864 1.00 94.19 413 GLY A O 1
ATOM 3071 N N . GLY A 1 414 ? 17.660 -9.755 8.172 1.00 96.69 414 GLY A N 1
ATOM 3072 C CA . GLY A 1 414 ? 16.224 -10.030 8.104 1.00 96.69 414 GLY A CA 1
ATOM 3073 C C . GLY A 1 414 ? 15.766 -10.564 6.747 1.00 96.69 414 GLY A C 1
ATOM 3074 O O . GLY A 1 414 ? 16.572 -11.077 5.973 1.00 96.69 414 GLY A O 1
ATOM 3075 N N . ILE A 1 415 ? 14.464 -10.472 6.470 1.00 95.75 415 ILE A N 1
ATOM 3076 C CA . ILE A 1 415 ? 13.860 -10.984 5.232 1.00 95.75 415 ILE A CA 1
ATOM 3077 C C . ILE A 1 415 ? 12.985 -9.922 4.560 1.00 95.75 415 ILE A C 1
ATOM 3079 O O . ILE A 1 415 ? 12.126 -9.330 5.209 1.00 95.75 415 ILE A O 1
ATOM 3083 N N . VAL A 1 416 ? 13.162 -9.728 3.256 1.00 97.62 416 VAL A N 1
ATOM 3084 C CA . VAL A 1 416 ? 12.282 -8.910 2.413 1.00 97.62 416 VAL A CA 1
ATOM 3085 C C . VAL A 1 416 ? 11.603 -9.798 1.374 1.00 97.62 416 VAL A C 1
ATOM 3087 O O . VAL A 1 416 ? 12.284 -10.553 0.682 1.00 97.62 416 VAL A O 1
ATOM 3090 N N . TYR A 1 417 ? 10.283 -9.680 1.233 1.00 94.81 417 TYR A N 1
ATOM 3091 C CA . TYR A 1 417 ? 9.511 -10.232 0.121 1.00 94.81 417 TYR A CA 1
ATOM 3092 C C . TYR A 1 417 ? 8.826 -9.105 -0.649 1.00 94.81 417 TYR A C 1
ATOM 3094 O O . TYR A 1 417 ? 8.012 -8.373 -0.090 1.00 94.81 417 TYR A O 1
ATOM 3102 N N . LEU A 1 418 ? 9.133 -8.989 -1.939 1.00 94.62 418 LEU A N 1
ATOM 3103 C CA . LEU A 1 418 ? 8.481 -8.082 -2.876 1.00 94.62 418 LEU A CA 1
ATOM 3104 C C . LEU A 1 418 ? 7.754 -8.913 -3.935 1.00 94.62 418 LEU A C 1
ATOM 3106 O O . LEU A 1 418 ? 8.379 -9.529 -4.795 1.00 94.62 418 LEU A O 1
ATOM 3110 N N . GLY A 1 419 ? 6.430 -8.909 -3.861 1.00 86.38 419 GLY A N 1
ATOM 3111 C CA . GLY A 1 419 ? 5.543 -9.603 -4.784 1.00 86.38 419 GLY A CA 1
ATOM 3112 C C . GLY A 1 419 ? 5.231 -11.046 -4.391 1.00 86.38 419 GLY A C 1
ATOM 3113 O O . GLY A 1 419 ? 5.885 -11.651 -3.540 1.00 86.38 419 GLY A O 1
ATOM 3114 N N . LYS A 1 420 ? 4.171 -11.590 -4.997 1.00 76.69 420 LYS A N 1
ATOM 3115 C CA . LYS A 1 420 ? 3.711 -12.972 -4.793 1.00 76.69 420 LYS A CA 1
ATOM 3116 C C . LYS A 1 420 ? 3.121 -13.568 -6.069 1.00 76.69 420 LYS A C 1
ATOM 3118 O O . LYS A 1 420 ? 2.547 -12.849 -6.885 1.00 76.69 420 LYS A O 1
ATOM 3123 N N . ASP A 1 421 ? 3.216 -14.886 -6.218 1.00 63.19 421 ASP A N 1
ATOM 3124 C CA . ASP A 1 421 ? 2.431 -15.619 -7.216 1.00 63.19 421 ASP A CA 1
ATOM 3125 C C . ASP A 1 421 ? 0.988 -15.794 -6.716 1.00 63.19 421 ASP A C 1
ATOM 3127 O O . ASP A 1 421 ? 0.742 -15.836 -5.507 1.00 63.19 421 ASP A O 1
ATOM 3131 N N . LYS A 1 422 ? 0.015 -15.920 -7.622 1.00 46.50 422 LYS A N 1
ATOM 3132 C CA . LYS A 1 422 ? -1.373 -16.222 -7.245 1.00 46.50 422 LYS A CA 1
ATOM 3133 C C . LYS A 1 422 ? -1.475 -17.700 -6.910 1.00 46.50 422 LYS A C 1
ATOM 3135 O O . LYS A 1 422 ? -1.818 -18.528 -7.748 1.00 46.50 422 LYS A O 1
ATOM 3140 N N . GLN A 1 423 ? -1.179 -18.029 -5.659 1.00 42.69 423 GLN A N 1
ATOM 3141 C CA . GLN A 1 423 ? -1.043 -19.420 -5.229 1.00 42.69 423 GLN A CA 1
ATOM 3142 C C . GLN A 1 423 ? -2.358 -20.107 -4.822 1.00 42.69 423 GLN A C 1
ATOM 3144 O O . GLN A 1 423 ? -2.327 -21.247 -4.370 1.00 42.69 423 GLN A O 1
ATOM 3149 N N . ALA A 1 424 ? -3.531 -19.479 -4.997 1.00 35.09 424 ALA A N 1
ATOM 3150 C CA . ALA A 1 424 ? -4.817 -20.136 -4.734 1.00 35.09 424 ALA A CA 1
ATOM 3151 C C . ALA A 1 424 ? -6.015 -19.477 -5.447 1.00 35.09 424 ALA A C 1
ATOM 3153 O O . ALA A 1 424 ? -6.049 -18.268 -5.661 1.00 35.09 424 ALA A O 1
ATOM 3154 N N . VAL A 1 425 ? -7.069 -20.262 -5.720 1.00 33.16 425 VAL A N 1
ATOM 3155 C CA . VAL A 1 425 ? -8.403 -19.768 -6.147 1.00 33.16 425 VAL A CA 1
ATOM 3156 C C . VAL A 1 425 ? -9.078 -18.926 -5.044 1.00 33.16 425 VAL A C 1
ATOM 3158 O O . VAL A 1 425 ? -9.989 -18.152 -5.324 1.00 33.16 425 VAL A O 1
ATOM 3161 N N . THR A 1 426 ? -8.617 -19.058 -3.796 1.00 32.94 426 THR A N 1
ATOM 3162 C CA . THR A 1 426 ? -9.097 -18.331 -2.610 1.00 32.94 426 THR A CA 1
ATOM 3163 C C . THR A 1 426 ? -8.320 -17.049 -2.308 1.00 32.94 426 THR A C 1
ATOM 3165 O O . THR A 1 426 ? -8.682 -16.354 -1.362 1.00 32.94 426 THR A O 1
ATOM 3168 N N . ASP A 1 427 ? -7.258 -16.734 -3.058 1.00 38.47 427 ASP A N 1
ATOM 3169 C CA . ASP A 1 427 ? -6.548 -15.467 -2.885 1.00 38.47 427 ASP A CA 1
ATOM 3170 C C . ASP A 1 427 ? -7.438 -14.342 -3.436 1.00 38.47 427 ASP A C 1
ATOM 3172 O O . ASP A 1 427 ? -7.748 -14.298 -4.631 1.00 38.47 427 ASP A O 1
ATOM 3176 N N . THR A 1 428 ? -7.925 -13.463 -2.555 1.00 42.84 428 THR A N 1
ATOM 3177 C CA . THR A 1 428 ? -8.729 -12.295 -2.955 1.00 42.84 428 THR A CA 1
ATOM 3178 C C . THR A 1 428 ? -7.909 -11.287 -3.757 1.00 42.84 428 THR A C 1
ATOM 3180 O O . THR A 1 428 ? -8.489 -10.438 -4.432 1.00 42.84 428 THR A O 1
ATOM 3183 N N . PHE A 1 429 ? -6.580 -11.399 -3.701 1.00 51.88 429 PHE A N 1
ATOM 3184 C CA . PHE A 1 429 ? -5.624 -10.509 -4.342 1.00 51.88 429 PHE A CA 1
ATOM 3185 C C . PHE A 1 429 ? -5.024 -11.162 -5.597 1.00 51.88 429 PHE A C 1
ATOM 3187 O O . PHE A 1 429 ? -4.918 -12.387 -5.702 1.00 51.88 429 PHE A O 1
ATOM 3194 N N . GLN A 1 430 ? -4.657 -10.341 -6.581 1.00 61.03 430 GLN A N 1
ATOM 3195 C CA . GLN A 1 430 ? -4.025 -10.821 -7.812 1.00 61.03 430 GLN A CA 1
ATOM 3196 C C . GLN A 1 430 ? -2.559 -11.205 -7.566 1.00 61.03 430 GLN A C 1
ATOM 3198 O O . GLN A 1 430 ? -1.956 -10.793 -6.573 1.00 61.03 430 GLN A O 1
ATOM 3203 N N . ALA A 1 431 ? -1.997 -12.011 -8.473 1.00 75.38 431 ALA A N 1
ATOM 3204 C CA . ALA A 1 431 ? -0.549 -12.185 -8.522 1.00 75.38 431 ALA A CA 1
ATOM 3205 C C . ALA A 1 431 ? 0.106 -10.829 -8.787 1.00 75.38 431 ALA A C 1
ATOM 3207 O O . ALA A 1 431 ? -0.468 -9.995 -9.487 1.00 75.38 431 ALA A O 1
ATOM 3208 N N . THR A 1 432 ? 1.322 -10.637 -8.295 1.00 86.94 432 THR A N 1
ATOM 3209 C CA . THR A 1 432 ? 2.099 -9.453 -8.648 1.00 86.94 432 THR A CA 1
ATOM 3210 C C . THR A 1 432 ? 2.557 -9.572 -10.087 1.00 86.94 432 THR A C 1
ATOM 3212 O O . THR A 1 432 ? 3.385 -10.421 -10.398 1.00 86.94 432 THR A O 1
ATOM 3215 N N . ARG A 1 433 ? 2.015 -8.739 -10.973 1.00 83.88 433 ARG A N 1
ATOM 3216 C CA . ARG A 1 433 ? 2.392 -8.697 -12.388 1.00 83.88 433 ARG A CA 1
ATOM 3217 C C . ARG A 1 433 ? 3.735 -8.019 -12.574 1.00 83.88 433 ARG A C 1
ATOM 3219 O O . ARG A 1 433 ? 4.559 -8.532 -13.324 1.00 83.88 433 ARG A O 1
ATOM 3226 N N . GLU A 1 434 ? 3.969 -6.928 -11.853 1.00 80.06 434 GLU A N 1
ATOM 3227 C CA . GLU A 1 434 ? 5.147 -6.083 -12.048 1.00 80.06 434 GLU A CA 1
ATOM 3228 C C . GLU A 1 434 ? 5.799 -5.690 -10.717 1.00 80.06 434 GLU A C 1
ATOM 3230 O O . GLU A 1 434 ? 5.120 -5.291 -9.767 1.00 80.06 434 GLU A O 1
ATOM 3235 N N . VAL A 1 435 ? 7.130 -5.764 -10.655 1.00 87.56 435 VAL A N 1
ATOM 3236 C CA . VAL A 1 435 ? 7.930 -5.176 -9.570 1.00 87.56 435 VAL A CA 1
ATOM 3237 C C . VAL A 1 435 ? 8.990 -4.268 -10.177 1.00 87.56 435 VAL A C 1
ATOM 3239 O O . VAL A 1 435 ? 9.843 -4.754 -10.909 1.00 87.56 435 VAL A O 1
ATOM 3242 N N . LEU A 1 436 ? 8.973 -2.983 -9.827 1.00 81.44 436 LEU A N 1
ATOM 3243 C CA . LEU A 1 436 ? 9.989 -2.002 -10.202 1.00 81.44 436 LEU A CA 1
ATOM 3244 C C . LEU A 1 436 ? 10.689 -1.465 -8.950 1.00 81.44 436 LEU A C 1
ATOM 3246 O O . LEU A 1 436 ? 10.097 -0.761 -8.131 1.00 81.44 436 LEU A O 1
ATOM 3250 N N . ILE A 1 437 ? 11.979 -1.768 -8.825 1.00 84.19 437 ILE A N 1
ATOM 3251 C CA . ILE A 1 437 ? 12.882 -1.189 -7.830 1.00 84.19 437 ILE A CA 1
ATOM 3252 C C . ILE A 1 437 ? 13.720 -0.138 -8.534 1.00 84.19 437 ILE A C 1
ATOM 3254 O O . ILE A 1 437 ? 14.782 -0.460 -9.050 1.00 84.19 437 ILE A O 1
ATOM 3258 N N . GLY A 1 438 ? 13.230 1.097 -8.577 1.00 59.59 438 GLY A N 1
ATOM 3259 C CA . GLY A 1 438 ? 13.838 2.206 -9.302 1.00 59.59 438 GLY A CA 1
ATOM 3260 C C . GLY A 1 438 ? 15.205 2.650 -8.773 1.00 59.59 438 GLY A C 1
ATOM 3261 O O . GLY A 1 438 ? 15.638 2.295 -7.676 1.00 59.59 438 GLY A O 1
ATOM 3262 N N . VAL A 1 439 ? 15.866 3.483 -9.574 1.00 64.88 439 VAL A N 1
ATOM 3263 C CA . VAL A 1 439 ? 17.109 4.187 -9.228 1.00 64.88 439 VAL A CA 1
ATOM 3264 C C . VAL A 1 439 ? 16.965 4.953 -7.916 1.00 64.88 439 VAL A C 1
ATOM 3266 O O . VAL A 1 439 ? 15.925 5.554 -7.647 1.00 64.88 439 VAL A O 1
ATOM 3269 N N . GLY A 1 440 ? 18.018 4.933 -7.098 1.00 65.19 440 GLY A N 1
ATOM 3270 C CA . GLY A 1 440 ? 18.037 5.583 -5.788 1.00 65.19 440 GLY A CA 1
ATOM 3271 C C . GLY A 1 440 ? 17.269 4.830 -4.699 1.00 65.19 440 GLY A C 1
ATOM 3272 O O . GLY A 1 440 ? 17.410 5.184 -3.531 1.00 65.19 440 GLY A O 1
ATOM 3273 N N . SER A 1 441 ? 16.502 3.790 -5.048 1.00 79.31 441 SER A N 1
ATOM 3274 C CA . SER A 1 441 ? 15.923 2.876 -4.065 1.00 79.31 441 SER A CA 1
ATOM 3275 C C . SER A 1 441 ? 16.967 1.877 -3.570 1.00 79.31 441 SER A C 1
ATOM 3277 O O . SER A 1 441 ? 17.797 1.388 -4.340 1.00 79.31 441 SER A O 1
ATOM 3279 N N . GLU A 1 442 ? 16.903 1.525 -2.294 1.00 87.94 442 GLU A N 1
ATOM 3280 C CA . GLU A 1 442 ? 17.800 0.569 -1.659 1.00 87.94 442 GLU A CA 1
ATOM 3281 C C . GLU A 1 442 ? 16.998 -0.451 -0.849 1.00 87.94 442 GLU A C 1
ATOM 3283 O O . GLU A 1 442 ? 16.080 -0.099 -0.113 1.00 87.94 442 GLU A O 1
ATOM 3288 N N . VAL A 1 443 ? 17.338 -1.729 -1.008 1.00 96.69 443 VAL A N 1
ATOM 3289 C CA . VAL A 1 443 ? 16.767 -2.841 -0.249 1.00 96.69 443 VAL A CA 1
ATOM 3290 C C . VAL A 1 443 ? 17.907 -3.570 0.450 1.00 96.69 443 VAL A C 1
ATOM 3292 O O . VAL A 1 443 ? 18.757 -4.181 -0.203 1.00 96.69 443 VAL A O 1
ATOM 3295 N N . ARG A 1 444 ? 17.937 -3.514 1.782 1.00 97.75 444 ARG A N 1
ATOM 3296 C CA . ARG A 1 444 ? 18.996 -4.102 2.608 1.00 97.75 444 ARG A CA 1
ATOM 3297 C C . ARG A 1 444 ? 18.452 -5.189 3.528 1.00 97.75 444 ARG A C 1
ATOM 3299 O O . ARG A 1 444 ? 17.466 -5.003 4.231 1.00 97.75 444 ARG A O 1
ATOM 3306 N N . ALA A 1 445 ? 19.164 -6.303 3.577 1.00 95.88 445 ALA A N 1
ATOM 3307 C CA . ALA A 1 445 ? 18.974 -7.413 4.499 1.00 95.88 445 ALA A CA 1
ATOM 3308 C C . ALA A 1 445 ? 20.335 -7.915 5.016 1.00 95.88 445 ALA A C 1
ATOM 3310 O O . ALA A 1 445 ? 20.550 -9.112 5.185 1.00 95.88 445 ALA A O 1
ATOM 3311 N N . SER A 1 446 ? 21.302 -7.020 5.219 1.00 93.75 446 SER A N 1
ATOM 3312 C CA . SER A 1 446 ? 22.670 -7.393 5.605 1.00 93.75 446 SER A CA 1
ATOM 3313 C C . SER A 1 446 ? 22.748 -7.867 7.059 1.00 93.75 446 SER A C 1
ATOM 3315 O O . SER A 1 446 ? 21.949 -7.456 7.901 1.00 93.75 446 SER A O 1
ATOM 3317 N N . GLY A 1 447 ? 23.709 -8.738 7.370 1.00 91.06 447 GLY A N 1
ATOM 3318 C CA . GLY A 1 447 ? 23.970 -9.218 8.730 1.00 91.06 447 GLY A CA 1
ATOM 3319 C C . GLY A 1 447 ? 25.452 -9.138 9.075 1.00 91.06 447 GLY A C 1
ATOM 3320 O O . GLY A 1 447 ? 26.254 -9.305 8.182 1.00 91.06 447 GLY A O 1
ATOM 3321 N N . GLY A 1 448 ? 25.841 -8.925 10.336 1.00 78.50 448 GLY A N 1
ATOM 3322 C CA . GLY A 1 448 ? 27.273 -8.885 10.694 1.00 78.50 448 GLY A CA 1
ATOM 3323 C C . GLY A 1 448 ? 27.994 -10.243 10.654 1.00 78.50 448 GLY A C 1
ATOM 3324 O O . GLY A 1 448 ? 29.181 -10.291 10.346 1.00 78.50 448 GLY A O 1
ATOM 3325 N N . ASP A 1 449 ? 27.278 -11.340 10.940 1.00 86.75 449 ASP A N 1
ATOM 3326 C CA . ASP A 1 449 ? 27.817 -12.712 10.905 1.00 86.75 449 ASP A CA 1
ATOM 3327 C C . ASP A 1 449 ? 27.131 -13.591 9.846 1.00 86.75 449 ASP A C 1
ATOM 3329 O O . ASP A 1 449 ? 27.728 -14.537 9.328 1.00 86.75 449 ASP A O 1
ATOM 3333 N N . ARG A 1 450 ? 25.836 -13.349 9.594 1.00 87.38 450 ARG A N 1
ATOM 3334 C CA . ARG A 1 450 ? 25.007 -14.091 8.634 1.00 87.38 450 ARG A CA 1
ATOM 3335 C C . ARG A 1 450 ? 24.067 -13.144 7.903 1.00 87.38 450 ARG A C 1
ATOM 3337 O O . ARG A 1 450 ? 23.172 -12.578 8.531 1.00 87.38 450 ARG A O 1
ATOM 3344 N N . GLY A 1 451 ? 24.213 -13.035 6.591 1.00 82.81 451 GLY A N 1
ATOM 3345 C CA . GLY A 1 451 ? 23.308 -12.264 5.748 1.00 82.81 451 GLY A CA 1
ATOM 3346 C C . GLY A 1 451 ? 21.859 -12.745 5.802 1.00 82.81 451 GLY A C 1
ATOM 3347 O O . GLY A 1 451 ? 21.566 -13.892 6.151 1.00 82.81 451 GLY A O 1
ATOM 3348 N N . GLY A 1 452 ? 20.952 -11.828 5.491 1.00 89.12 452 GLY A N 1
ATOM 3349 C CA . GLY A 1 452 ? 19.518 -12.056 5.377 1.00 89.12 452 GLY A CA 1
ATOM 3350 C C . GLY A 1 452 ? 19.100 -12.449 3.965 1.00 89.12 452 GLY A C 1
ATOM 3351 O O . GLY A 1 452 ? 19.914 -12.915 3.163 1.00 89.12 452 GLY A O 1
ATOM 3352 N N . GLU A 1 453 ? 17.817 -12.274 3.672 1.00 91.44 453 GLU A N 1
ATOM 3353 C CA . GLU A 1 453 ? 17.205 -12.732 2.430 1.00 91.44 453 GLU A CA 1
ATOM 3354 C C . GLU A 1 453 ? 16.366 -11.638 1.763 1.00 91.44 453 GLU A C 1
ATOM 3356 O O . GLU A 1 453 ? 15.566 -10.972 2.415 1.00 91.44 453 GLU A O 1
ATOM 3361 N N . ILE A 1 454 ? 16.540 -11.462 0.456 1.00 94.06 454 ILE A N 1
ATOM 3362 C CA . ILE A 1 454 ? 15.722 -10.580 -0.379 1.00 94.06 454 ILE A CA 1
ATOM 3363 C C . ILE A 1 454 ? 15.094 -11.443 -1.468 1.00 94.06 454 ILE A C 1
ATOM 3365 O O . ILE A 1 454 ? 15.810 -12.020 -2.281 1.00 94.06 454 ILE A O 1
ATOM 3369 N N . ASN A 1 455 ? 13.768 -11.523 -1.490 1.00 91.12 455 ASN A N 1
ATOM 3370 C CA . ASN A 1 455 ? 12.993 -12.260 -2.478 1.00 91.12 455 ASN A CA 1
ATOM 3371 C C . ASN A 1 455 ? 12.128 -11.299 -3.282 1.00 91.12 455 ASN A C 1
ATOM 3373 O O . ASN A 1 455 ? 11.313 -10.572 -2.720 1.00 91.12 455 ASN A O 1
ATOM 3377 N N . ILE A 1 456 ? 12.282 -11.332 -4.597 1.00 90.88 456 ILE A N 1
ATOM 3378 C CA . ILE A 1 456 ? 11.515 -10.528 -5.541 1.00 90.88 456 ILE A CA 1
ATOM 3379 C C . ILE A 1 456 ? 10.827 -11.486 -6.504 1.00 90.88 456 ILE A C 1
ATOM 3381 O O . ILE A 1 456 ? 11.482 -12.368 -7.062 1.00 90.88 456 ILE A O 1
ATOM 3385 N N . PHE A 1 457 ? 9.520 -11.323 -6.687 1.00 87.50 457 PHE A N 1
ATOM 3386 C CA . PHE A 1 457 ? 8.730 -12.142 -7.593 1.00 87.50 457 PHE A CA 1
ATOM 3387 C C . PHE A 1 457 ? 7.722 -11.310 -8.388 1.00 87.50 457 PHE A C 1
ATOM 3389 O O . PHE A 1 457 ? 7.011 -10.476 -7.828 1.00 87.50 457 PHE A O 1
ATOM 3396 N N . SER A 1 458 ? 7.596 -11.615 -9.677 1.00 82.56 458 SER A N 1
ATOM 3397 C CA . SER A 1 458 ? 6.509 -11.132 -10.527 1.00 82.56 458 SER A CA 1
ATOM 3398 C C . SER A 1 458 ? 6.022 -12.201 -11.515 1.00 82.56 458 SER A C 1
ATOM 3400 O O . SER A 1 458 ? 6.705 -13.188 -11.792 1.00 82.56 458 SER A O 1
ATOM 3402 N N . THR A 1 459 ? 4.826 -12.031 -12.074 1.00 79.19 459 THR A N 1
ATOM 3403 C CA . THR A 1 459 ? 4.317 -12.904 -13.139 1.00 79.19 459 THR A CA 1
ATOM 3404 C C . THR A 1 459 ? 4.617 -12.381 -14.537 1.00 79.19 459 THR A C 1
ATOM 3406 O O . THR A 1 459 ? 4.557 -13.162 -15.483 1.00 79.19 459 THR A O 1
ATOM 3409 N N . GLU A 1 460 ? 4.905 -11.088 -14.696 1.00 76.12 460 GLU A N 1
ATOM 3410 C CA . GLU A 1 460 ? 5.217 -10.486 -15.997 1.00 76.12 460 GLU A CA 1
ATOM 3411 C C . GLU A 1 460 ? 6.630 -9.903 -16.008 1.00 76.12 460 GLU A C 1
ATOM 3413 O O . GLU A 1 460 ? 7.470 -10.397 -16.758 1.00 76.12 460 GLU A O 1
ATOM 3418 N N . VAL A 1 461 ? 6.929 -8.891 -15.189 1.00 71.38 461 VAL A N 1
ATOM 3419 C CA . VAL A 1 461 ? 8.229 -8.203 -15.251 1.00 71.38 461 VAL A CA 1
ATOM 3420 C C . VAL A 1 461 ? 8.762 -7.842 -13.865 1.00 71.38 461 VAL A C 1
ATOM 3422 O O . VAL A 1 461 ? 8.060 -7.261 -13.037 1.00 71.38 461 VAL A O 1
ATOM 3425 N N . SER A 1 462 ? 10.040 -8.143 -13.628 1.00 74.50 462 SER A N 1
ATOM 3426 C CA . SER A 1 462 ? 10.798 -7.618 -12.489 1.00 74.50 462 SER A CA 1
ATOM 3427 C C . SER A 1 462 ? 11.946 -6.738 -12.977 1.00 74.50 462 SER A C 1
ATOM 3429 O O . SER A 1 462 ? 12.903 -7.227 -13.574 1.00 74.50 462 SER A O 1
ATOM 3431 N N . GLU A 1 463 ? 11.855 -5.444 -12.694 1.00 69.06 463 GLU A N 1
ATOM 3432 C CA . GLU A 1 463 ? 12.849 -4.423 -13.012 1.00 69.06 463 GLU A CA 1
ATOM 3433 C C . GLU A 1 463 ? 13.616 -4.040 -11.742 1.00 69.06 463 GLU A C 1
ATOM 3435 O O . GLU A 1 463 ? 13.078 -3.433 -10.814 1.00 69.06 463 GLU A O 1
ATOM 3440 N N . GLN A 1 464 ? 14.889 -4.421 -11.679 1.00 77.12 464 GLN A N 1
ATOM 3441 C CA . GLN A 1 464 ? 15.788 -4.106 -10.577 1.00 77.12 464 GLN A CA 1
ATOM 3442 C C . GLN A 1 464 ? 16.812 -3.078 -11.048 1.00 77.12 464 GLN A C 1
ATOM 3444 O O . GLN A 1 464 ? 17.696 -3.365 -11.858 1.00 77.12 464 GLN A O 1
ATOM 3449 N N . HIS A 1 465 ? 16.666 -1.862 -10.533 1.00 66.44 465 HIS A N 1
ATOM 3450 C CA . HIS A 1 465 ? 17.422 -0.684 -10.942 1.00 66.44 465 HIS A CA 1
ATOM 3451 C C . HIS A 1 465 ? 18.152 -0.001 -9.778 1.00 66.44 465 HIS A C 1
ATOM 3453 O O . HIS A 1 465 ? 19.167 0.654 -9.991 1.00 66.44 465 HIS A O 1
ATOM 3459 N N . GLY A 1 466 ? 17.648 -0.170 -8.555 1.00 61.88 466 GLY A N 1
ATOM 3460 C CA . GLY A 1 466 ? 18.243 0.335 -7.317 1.00 61.88 466 GLY A CA 1
ATOM 3461 C C . GLY A 1 466 ? 19.399 -0.518 -6.779 1.00 61.88 466 GLY A C 1
ATOM 3462 O O . GLY A 1 466 ? 20.133 -1.159 -7.527 1.00 61.88 466 GLY A O 1
ATOM 3463 N N . SER A 1 467 ? 19.573 -0.566 -5.460 1.00 79.94 467 SER A N 1
ATOM 3464 C CA . SER A 1 467 ? 20.570 -1.431 -4.812 1.00 79.94 467 SER A CA 1
ATOM 3465 C C . SER A 1 467 ? 19.906 -2.527 -3.982 1.00 79.94 467 SER A C 1
ATOM 3467 O O . SER A 1 467 ? 19.000 -2.252 -3.201 1.00 79.94 467 SER A O 1
ATOM 3469 N N . LEU A 1 468 ? 20.368 -3.768 -4.139 1.00 86.19 468 LEU A N 1
ATOM 3470 C CA . LEU A 1 468 ? 20.008 -4.915 -3.308 1.00 86.19 468 LEU A CA 1
ATOM 3471 C C . LEU A 1 468 ? 21.235 -5.378 -2.521 1.00 86.19 468 LEU A C 1
ATOM 3473 O O . LEU A 1 468 ? 22.260 -5.736 -3.103 1.00 86.19 468 LEU A O 1
ATOM 3477 N N . GLN A 1 469 ? 21.144 -5.416 -1.194 1.00 88.38 469 GLN A N 1
ATOM 3478 C CA . GLN A 1 469 ? 22.273 -5.781 -0.338 1.00 88.38 469 GLN A CA 1
ATOM 3479 C C . GLN A 1 469 ? 21.869 -6.789 0.731 1.00 88.38 469 GLN A C 1
ATOM 3481 O O . GLN A 1 469 ? 21.076 -6.495 1.614 1.00 88.38 469 GLN A O 1
ATOM 3486 N N . ALA A 1 470 ? 22.473 -7.969 0.697 1.00 83.12 470 ALA A N 1
ATOM 3487 C CA . ALA A 1 470 ? 22.361 -8.993 1.727 1.00 83.12 470 ALA A CA 1
ATOM 3488 C C . ALA A 1 470 ? 23.766 -9.517 2.048 1.00 83.12 470 ALA A C 1
ATOM 3490 O O . ALA A 1 470 ? 24.107 -10.646 1.709 1.00 83.12 470 ALA A O 1
ATOM 3491 N N . LEU A 1 471 ? 24.620 -8.659 2.616 1.00 81.75 471 LEU A N 1
ATOM 3492 C CA . LEU A 1 471 ? 26.038 -8.960 2.848 1.00 81.75 471 LEU A CA 1
ATOM 3493 C C . LEU A 1 471 ? 26.248 -10.119 3.840 1.00 81.75 471 LEU A C 1
ATOM 3495 O O . LEU A 1 471 ? 25.327 -10.514 4.550 1.00 81.75 471 LEU A O 1
ATOM 3499 N N . ASP A 1 472 ? 27.475 -10.648 3.873 1.00 80.62 472 ASP A N 1
ATOM 3500 C CA . ASP A 1 472 ? 27.933 -11.690 4.808 1.00 80.62 472 ASP A CA 1
ATOM 3501 C C . ASP A 1 472 ? 27.209 -13.041 4.679 1.00 80.62 472 ASP A C 1
ATOM 3503 O O . ASP A 1 472 ? 26.803 -13.672 5.657 1.00 80.62 472 ASP A O 1
ATOM 3507 N N . GLY A 1 473 ? 27.055 -13.518 3.440 1.00 67.00 473 GLY A N 1
ATOM 3508 C CA . GLY A 1 473 ? 26.490 -14.841 3.170 1.00 67.00 473 GLY A CA 1
ATOM 3509 C C . GLY A 1 473 ? 24.986 -14.845 2.903 1.00 67.00 473 GLY A C 1
ATOM 3510 O O . GLY A 1 473 ? 24.361 -15.902 2.996 1.00 67.00 473 GLY A O 1
ATOM 3511 N N . GLY A 1 474 ? 24.399 -13.683 2.606 1.00 72.19 474 GLY A N 1
ATOM 3512 C CA . GLY A 1 474 ? 22.965 -13.542 2.383 1.00 72.19 474 GLY A CA 1
ATOM 3513 C C . GLY A 1 474 ? 22.492 -14.119 1.053 1.00 72.19 474 GLY A C 1
ATOM 3514 O O . GLY A 1 474 ? 23.274 -14.586 0.219 1.00 72.19 474 GLY A O 1
ATOM 3515 N N . ARG A 1 475 ? 21.175 -14.116 0.866 1.00 73.38 475 ARG A N 1
ATOM 3516 C CA . ARG A 1 475 ? 20.506 -14.664 -0.316 1.00 73.38 475 ARG A CA 1
ATOM 3517 C C . ARG A 1 475 ? 19.680 -13.585 -0.990 1.00 73.38 475 ARG A C 1
ATOM 3519 O O . ARG A 1 475 ? 18.879 -12.923 -0.345 1.00 73.38 475 ARG A O 1
ATOM 3526 N N . ILE A 1 476 ? 19.860 -13.425 -2.290 1.00 80.75 476 ILE A N 1
ATOM 3527 C CA . ILE A 1 476 ? 19.054 -12.521 -3.103 1.00 80.75 476 ILE A CA 1
ATOM 3528 C C . ILE A 1 476 ? 18.446 -13.358 -4.222 1.00 80.75 476 ILE A C 1
ATOM 3530 O O . ILE A 1 476 ? 19.172 -13.993 -4.981 1.00 80.75 476 ILE A O 1
ATOM 3534 N N . LYS A 1 477 ? 17.120 -13.403 -4.305 1.00 81.81 477 LYS A N 1
ATOM 3535 C CA . LYS A 1 477 ? 16.380 -14.100 -5.352 1.00 81.81 477 LYS A CA 1
ATOM 3536 C C . LYS A 1 477 ? 15.541 -13.095 -6.125 1.00 81.81 477 LYS A C 1
ATOM 3538 O O . LYS A 1 477 ? 14.680 -12.439 -5.547 1.00 81.81 477 LYS A O 1
ATOM 3543 N N . LEU A 1 478 ? 15.757 -13.039 -7.433 1.00 79.00 478 LEU A N 1
ATOM 3544 C CA . LEU A 1 478 ? 14.918 -12.321 -8.379 1.00 79.00 478 LEU A CA 1
ATOM 3545 C C . LEU A 1 478 ? 14.242 -13.341 -9.278 1.00 79.00 478 LEU A C 1
ATOM 3547 O O . LEU A 1 478 ? 14.912 -14.128 -9.946 1.00 79.00 478 LEU A O 1
ATOM 3551 N N . ALA A 1 479 ? 12.918 -13.340 -9.276 1.00 73.69 479 ALA A N 1
ATOM 3552 C CA . ALA A 1 479 ? 12.114 -14.266 -10.046 1.00 73.69 479 ALA A CA 1
ATOM 3553 C C . ALA A 1 479 ? 11.045 -13.531 -10.859 1.00 73.69 479 ALA A C 1
ATOM 3555 O O . ALA A 1 479 ? 10.409 -12.601 -10.369 1.00 73.69 479 ALA A O 1
ATOM 3556 N N . SER A 1 480 ? 10.829 -13.975 -12.094 1.00 73.62 480 SER A N 1
ATOM 3557 C CA . SER A 1 480 ? 9.714 -13.530 -12.926 1.00 73.62 480 SER A CA 1
ATOM 3558 C C . SER A 1 480 ? 9.262 -14.636 -13.869 1.00 73.62 480 SER A C 1
ATOM 3560 O O . SER A 1 480 ? 10.085 -15.187 -14.604 1.00 73.62 480 SER A O 1
ATOM 3562 N N . ASN A 1 481 ? 7.956 -14.910 -13.939 1.00 72.56 481 ASN A N 1
ATOM 3563 C CA . ASN A 1 481 ? 7.423 -15.816 -14.967 1.00 72.56 481 ASN A CA 1
ATOM 3564 C C . ASN A 1 481 ? 7.585 -15.240 -16.392 1.00 72.56 481 ASN A C 1
ATOM 3566 O O . ASN A 1 481 ? 7.521 -15.997 -17.364 1.00 72.56 481 ASN A O 1
ATOM 3570 N N . GLY A 1 482 ? 7.796 -13.928 -16.537 1.00 68.25 482 GLY A N 1
ATOM 3571 C CA . GLY A 1 482 ? 8.089 -13.276 -17.811 1.00 68.25 482 GLY A CA 1
ATOM 3572 C C . GLY A 1 482 ? 9.562 -12.896 -17.930 1.00 68.25 482 GLY A C 1
ATOM 3573 O O . GLY A 1 482 ? 10.377 -13.752 -18.278 1.00 68.25 482 GLY A O 1
ATOM 3574 N N . GLU A 1 483 ? 9.887 -11.624 -17.691 1.00 56.81 483 GLU A N 1
ATOM 3575 C CA . GLU A 1 483 ? 11.229 -11.054 -17.869 1.00 56.81 483 GLU A CA 1
ATOM 3576 C C . GLU A 1 483 ? 11.817 -10.508 -16.555 1.00 56.81 483 GLU A C 1
ATOM 3578 O O . GLU A 1 483 ? 11.095 -9.981 -15.702 1.00 56.81 483 GLU A O 1
ATOM 3583 N N . ILE A 1 484 ? 13.140 -10.619 -16.403 1.00 55.66 484 ILE A N 1
ATOM 3584 C CA . ILE A 1 484 ? 13.917 -9.901 -15.382 1.00 55.66 484 ILE A CA 1
ATOM 3585 C C . ILE A 1 484 ? 14.883 -8.947 -16.077 1.00 55.66 484 ILE A C 1
ATOM 3587 O O . ILE A 1 484 ? 15.705 -9.385 -16.888 1.00 55.66 484 ILE A O 1
ATOM 3591 N N . HIS A 1 485 ? 14.828 -7.675 -15.684 1.00 52.88 485 HIS A N 1
ATOM 3592 C CA . HIS A 1 485 ? 15.785 -6.638 -16.064 1.00 52.88 485 HIS A CA 1
ATOM 3593 C C . HIS A 1 485 ? 16.590 -6.233 -14.834 1.00 52.88 485 HIS A C 1
ATOM 3595 O O . HIS A 1 485 ? 16.108 -5.473 -13.995 1.00 52.88 485 HIS A O 1
ATOM 3601 N N . GLU A 1 486 ? 17.813 -6.746 -14.714 1.00 59.56 486 GLU A N 1
ATOM 3602 C CA . GLU A 1 486 ? 18.744 -6.352 -13.659 1.00 59.56 486 GLU A CA 1
ATOM 3603 C C . GLU A 1 486 ? 19.839 -5.453 -14.219 1.00 59.56 486 GLU A C 1
ATOM 3605 O O . GLU A 1 486 ? 20.550 -5.754 -15.180 1.00 59.56 486 GLU A O 1
ATOM 3610 N N . THR A 1 487 ? 19.953 -4.318 -13.565 1.00 50.72 487 THR A N 1
ATOM 3611 C CA . THR A 1 487 ? 20.849 -3.228 -13.920 1.00 50.72 487 THR A CA 1
ATOM 3612 C C . THR A 1 487 ? 21.503 -2.746 -12.626 1.00 50.72 487 THR A C 1
ATOM 3614 O O . THR A 1 487 ? 22.703 -2.511 -12.590 1.00 50.72 487 THR A O 1
ATOM 3617 N N . GLY A 1 488 ? 20.731 -2.623 -11.543 1.00 50.75 488 GLY A N 1
ATOM 3618 C CA . GLY A 1 488 ? 21.170 -2.123 -10.247 1.00 50.75 488 GLY A CA 1
ATOM 3619 C C . GLY A 1 488 ? 22.297 -2.905 -9.557 1.00 50.75 488 GLY A C 1
ATOM 3620 O O . GLY A 1 488 ? 22.769 -3.945 -10.013 1.00 50.75 488 GLY A O 1
ATOM 3621 N N . GLU A 1 489 ? 22.768 -2.387 -8.420 1.00 69.12 489 GLU A N 1
ATOM 3622 C CA . GLU A 1 489 ? 23.836 -3.045 -7.664 1.00 69.12 489 GLU A CA 1
ATOM 3623 C C . GLU A 1 489 ? 23.284 -4.151 -6.761 1.00 69.12 489 GLU A C 1
ATOM 3625 O O . GLU A 1 489 ? 22.642 -3.855 -5.754 1.00 69.12 489 GLU A O 1
ATOM 3630 N N . THR A 1 490 ? 23.633 -5.405 -7.052 1.00 75.44 490 THR A N 1
ATOM 3631 C CA . THR A 1 490 ? 23.253 -6.570 -6.239 1.00 75.44 490 THR A CA 1
ATOM 3632 C C . THR A 1 490 ? 24.459 -7.177 -5.519 1.00 75.44 490 THR A C 1
ATOM 3634 O O . THR A 1 490 ? 25.409 -7.660 -6.140 1.00 75.44 490 THR A O 1
ATOM 3637 N N . LYS A 1 491 ? 24.436 -7.184 -4.180 1.00 76.81 491 LYS A N 1
ATOM 3638 C CA . LYS A 1 491 ? 25.542 -7.655 -3.326 1.00 76.81 491 LYS A CA 1
ATOM 3639 C C . LYS A 1 491 ? 25.069 -8.616 -2.238 1.00 76.81 491 LYS A C 1
ATOM 3641 O O . LYS A 1 491 ? 24.495 -8.196 -1.241 1.00 76.81 491 LYS A O 1
ATOM 3646 N N . ALA A 1 492 ? 25.434 -9.892 -2.356 1.00 69.62 492 ALA A N 1
ATOM 3647 C CA . ALA A 1 492 ? 25.195 -10.907 -1.318 1.00 69.62 492 ALA A CA 1
ATOM 3648 C C . ALA A 1 492 ? 26.389 -11.113 -0.342 1.00 69.62 492 ALA A C 1
ATOM 3650 O O . ALA A 1 492 ? 26.353 -11.941 0.568 1.00 69.62 492 ALA A O 1
ATOM 3651 N N . GLY A 1 493 ? 27.488 -10.375 -0.537 1.00 56.91 493 GLY A N 1
ATOM 3652 C CA . GLY A 1 493 ? 28.708 -10.512 0.266 1.00 56.91 493 GLY A CA 1
ATOM 3653 C C . GLY A 1 493 ? 29.452 -11.843 0.069 1.00 56.91 493 GLY A C 1
ATOM 3654 O O . GLY A 1 493 ? 29.085 -12.688 -0.749 1.00 56.91 493 GLY A O 1
ATOM 3655 N N . ILE A 1 494 ? 30.554 -12.022 0.804 1.00 57.44 494 ILE A N 1
ATOM 3656 C CA . ILE A 1 494 ? 31.391 -13.230 0.714 1.00 57.44 494 ILE A CA 1
ATOM 3657 C C . ILE A 1 494 ? 30.589 -14.435 1.228 1.00 57.44 494 ILE A C 1
ATOM 3659 O O . ILE A 1 494 ? 30.118 -14.428 2.360 1.00 57.44 494 ILE A O 1
ATOM 3663 N N . GLY A 1 495 ? 30.446 -15.473 0.397 1.00 57.12 495 GLY A N 1
ATOM 3664 C CA . GLY A 1 495 ? 29.673 -16.681 0.721 1.00 57.12 495 GLY A CA 1
ATOM 3665 C C . GLY A 1 495 ? 28.167 -16.580 0.451 1.00 57.12 495 GLY A C 1
ATOM 3666 O O . GLY A 1 495 ? 27.451 -17.540 0.730 1.00 57.12 495 GLY A O 1
ATOM 3667 N N . GLY A 1 496 ? 27.683 -15.448 -0.072 1.00 59.69 496 GLY A N 1
ATOM 3668 C CA . GLY A 1 496 ? 26.271 -15.240 -0.393 1.00 59.69 496 GLY A CA 1
ATOM 3669 C C . GLY A 1 496 ? 25.858 -15.816 -1.745 1.00 59.69 496 GLY A C 1
ATOM 3670 O O . GLY A 1 496 ? 26.694 -16.205 -2.560 1.00 59.69 496 GLY A O 1
ATOM 3671 N N . THR A 1 497 ? 24.549 -15.886 -1.982 1.00 59.03 497 THR A N 1
ATOM 3672 C CA . THR A 1 497 ? 23.951 -16.420 -3.216 1.00 59.03 497 THR A CA 1
ATOM 3673 C C . THR A 1 497 ? 23.045 -15.383 -3.863 1.00 59.03 497 THR A C 1
ATOM 3675 O O . THR A 1 497 ? 22.204 -14.796 -3.188 1.00 59.03 497 THR A O 1
ATOM 3678 N N . VAL A 1 498 ? 23.178 -15.207 -5.177 1.00 64.00 498 VAL A N 1
ATOM 3679 C CA . VAL A 1 498 ? 22.217 -14.469 -6.005 1.00 64.00 498 VAL A CA 1
ATOM 3680 C C . VAL A 1 498 ? 21.600 -15.458 -6.993 1.00 64.00 498 VAL A C 1
ATOM 3682 O O . VAL A 1 498 ? 22.335 -16.175 -7.674 1.00 64.00 498 VAL A O 1
ATOM 3685 N N . LEU A 1 499 ? 20.271 -15.540 -7.033 1.00 60.16 499 LEU A N 1
ATOM 3686 C CA . LEU A 1 499 ? 19.508 -16.431 -7.905 1.00 60.16 499 LEU A CA 1
ATOM 3687 C C . LEU A 1 499 ? 18.607 -15.612 -8.831 1.00 60.16 499 LEU A C 1
ATOM 3689 O O . LEU A 1 499 ? 17.821 -14.795 -8.359 1.00 60.16 499 LEU A O 1
ATOM 3693 N N . PHE A 1 500 ? 18.669 -15.923 -10.123 1.00 63.53 500 PHE A N 1
ATOM 3694 C CA . PHE A 1 500 ? 17.743 -15.434 -11.137 1.00 63.53 500 PHE A CA 1
ATOM 3695 C C . PHE A 1 500 ? 16.878 -16.583 -11.638 1.00 63.53 500 PHE A C 1
ATOM 3697 O O . PHE A 1 500 ? 17.412 -17.612 -12.053 1.00 63.53 500 PHE A O 1
ATOM 3704 N N . ASP A 1 501 ? 15.562 -16.409 -11.600 1.00 63.22 501 ASP A N 1
ATOM 3705 C CA . ASP A 1 501 ? 14.590 -17.434 -11.980 1.00 63.22 501 ASP A CA 1
ATOM 3706 C C . ASP A 1 501 ? 13.565 -16.845 -12.953 1.00 63.22 501 ASP A C 1
ATOM 3708 O O . ASP A 1 501 ? 12.616 -16.174 -12.552 1.00 63.22 501 ASP A O 1
ATOM 3712 N N . THR A 1 502 ? 13.810 -17.000 -14.254 1.00 48.66 502 THR A N 1
ATOM 3713 C CA . THR A 1 502 ? 12.961 -16.399 -15.285 1.00 48.66 502 THR A CA 1
ATOM 3714 C C . THR A 1 502 ? 13.061 -17.095 -16.634 1.00 48.66 502 THR A C 1
ATOM 3716 O O . THR A 1 502 ? 14.066 -17.733 -16.953 1.00 48.66 502 THR A O 1
ATOM 3719 N N . ASN A 1 503 ? 12.023 -16.922 -17.456 1.00 39.69 503 ASN A N 1
ATOM 3720 C CA . ASN A 1 503 ? 12.025 -17.329 -18.858 1.00 39.69 503 ASN A CA 1
ATOM 3721 C C . ASN A 1 503 ? 12.965 -16.465 -19.716 1.00 39.69 503 ASN A C 1
ATOM 3723 O O . ASN A 1 503 ? 13.462 -16.940 -20.742 1.00 39.69 503 ASN A O 1
ATOM 3727 N N . ARG A 1 504 ? 13.215 -15.207 -19.319 1.00 27.92 504 ARG A N 1
ATOM 3728 C CA . ARG A 1 504 ? 14.128 -14.280 -20.001 1.00 27.92 504 ARG A CA 1
ATOM 3729 C C . ARG A 1 504 ? 14.859 -13.396 -18.999 1.00 27.92 504 ARG A C 1
ATOM 3731 O O . ARG A 1 504 ? 14.256 -12.553 -18.345 1.00 27.92 504 ARG A O 1
ATOM 3738 N N . LEU A 1 505 ? 16.174 -13.573 -18.925 1.00 36.38 505 LEU A N 1
ATOM 3739 C CA . LEU A 1 505 ? 17.050 -12.809 -18.046 1.00 36.38 505 LEU A CA 1
ATOM 3740 C C . LEU A 1 505 ? 17.886 -11.821 -18.854 1.00 36.38 505 LEU A C 1
ATOM 3742 O O . LEU A 1 505 ? 18.604 -12.226 -19.770 1.00 36.38 505 LEU A O 1
ATOM 3746 N N . SER A 1 506 ? 17.832 -10.552 -18.462 1.00 29.69 506 SER A N 1
ATOM 3747 C CA . SER A 1 506 ? 18.693 -9.495 -18.966 1.00 29.69 506 SER A CA 1
ATOM 3748 C C . SER A 1 506 ? 19.492 -8.894 -17.809 1.00 29.69 506 SER A C 1
ATOM 3750 O O . SER A 1 506 ? 18.920 -8.266 -16.922 1.00 29.69 506 SER A O 1
ATOM 3752 N N . ILE A 1 507 ? 20.807 -9.134 -17.788 1.00 36.34 507 ILE A N 1
ATOM 3753 C CA . ILE A 1 507 ? 21.738 -8.559 -16.805 1.00 36.34 507 ILE A CA 1
ATOM 3754 C C . ILE A 1 507 ? 22.684 -7.629 -17.550 1.00 36.34 507 ILE A C 1
ATOM 3756 O O . ILE A 1 507 ? 23.378 -8.060 -18.477 1.00 36.34 507 ILE A O 1
ATOM 3760 N N . THR A 1 508 ? 22.759 -6.376 -17.118 1.00 33.62 508 THR A N 1
ATOM 3761 C CA . THR A 1 508 ? 23.689 -5.393 -17.680 1.00 33.62 508 THR A CA 1
ATOM 3762 C C . THR A 1 508 ? 24.532 -4.742 -16.598 1.00 33.62 508 THR A C 1
ATOM 3764 O O . THR A 1 508 ? 24.026 -4.431 -15.530 1.00 33.62 508 THR A O 1
ATOM 3767 N N . ASP A 1 509 ? 25.811 -4.486 -16.890 1.00 30.59 509 ASP A N 1
ATOM 3768 C CA . ASP A 1 509 ? 26.810 -3.948 -15.944 1.00 30.59 509 ASP A CA 1
ATOM 3769 C C . ASP A 1 509 ? 26.566 -2.494 -15.488 1.00 30.59 509 ASP A C 1
ATOM 3771 O O . ASP A 1 509 ? 27.440 -1.889 -14.870 1.00 30.59 509 ASP A O 1
ATOM 3775 N N . ASN A 1 510 ? 25.396 -1.930 -15.774 1.00 31.55 510 ASN A N 1
ATOM 3776 C CA . ASN A 1 510 ? 25.004 -0.602 -15.338 1.00 31.55 510 ASN A CA 1
ATOM 3777 C C . ASN A 1 510 ? 23.602 -0.666 -14.734 1.00 31.55 510 ASN A C 1
ATOM 3779 O O . ASN A 1 510 ? 22.709 -1.155 -15.430 1.00 31.55 510 ASN A O 1
ATOM 3783 N N . PRO A 1 511 ? 23.387 -0.088 -13.533 1.00 27.94 511 PRO A N 1
ATOM 3784 C CA . PRO A 1 511 ? 22.072 0.373 -13.092 1.00 27.94 511 PRO A CA 1
ATOM 3785 C C . PRO A 1 511 ? 21.472 1.200 -14.219 1.00 27.94 511 PRO A C 1
ATOM 3787 O O . PRO A 1 511 ? 22.237 1.854 -14.930 1.00 27.94 511 PRO A O 1
ATOM 3790 N N . PRO A 1 512 ? 20.149 1.311 -14.380 1.00 31.91 512 PRO A N 1
ATOM 3791 C CA . PRO A 1 512 ? 19.595 2.355 -15.208 1.00 31.91 512 PRO A CA 1
ATOM 3792 C C . PRO A 1 512 ? 19.630 3.653 -14.400 1.00 31.91 512 PRO A C 1
ATOM 3794 O O . PRO A 1 512 ? 18.802 4.534 -14.578 1.00 31.91 512 PRO A O 1
ATOM 3797 N N . ASP A 1 513 ? 20.626 3.829 -13.533 1.00 32.91 513 ASP A N 1
ATOM 3798 C CA . ASP A 1 513 ? 21.247 5.118 -13.360 1.00 32.91 513 ASP A CA 1
ATOM 3799 C C . ASP A 1 513 ? 21.828 5.455 -14.727 1.00 32.91 513 ASP A C 1
ATOM 3801 O O . ASP A 1 513 ? 22.949 5.079 -15.078 1.00 32.91 513 ASP A O 1
ATOM 3805 N N . ASN A 1 514 ? 21.014 6.189 -15.474 1.00 29.66 514 ASN A N 1
ATOM 3806 C CA . ASN A 1 514 ? 21.110 6.473 -16.893 1.00 29.66 514 ASN A CA 1
ATOM 3807 C C . ASN A 1 514 ? 20.517 5.356 -17.744 1.00 29.66 514 ASN A C 1
ATOM 3809 O O . ASN A 1 514 ? 20.992 4.225 -17.764 1.00 29.66 514 ASN A O 1
ATOM 3813 N N . LEU A 1 515 ? 19.545 5.757 -18.563 1.00 32.12 515 LEU A N 1
ATOM 3814 C CA . LEU A 1 515 ? 19.500 5.345 -19.957 1.00 32.12 515 LEU A CA 1
ATOM 3815 C C . LEU A 1 515 ? 20.891 4.896 -20.399 1.00 32.12 515 LEU A C 1
ATOM 3817 O O . LEU A 1 515 ? 21.822 5.708 -20.446 1.00 32.12 515 LEU A O 1
ATOM 3821 N N . THR A 1 516 ? 21.068 3.618 -20.698 1.00 31.45 516 THR A N 1
ATOM 3822 C CA . THR A 1 516 ? 22.252 3.213 -21.434 1.00 31.45 516 THR A CA 1
ATOM 3823 C C . THR A 1 516 ? 22.159 3.945 -22.763 1.00 31.45 516 THR A C 1
ATOM 3825 O O . THR A 1 516 ? 21.319 3.660 -23.613 1.00 31.45 516 THR A O 1
ATOM 3828 N N . PHE A 1 517 ? 22.970 4.994 -22.887 1.00 38.97 517 PHE A N 1
ATOM 3829 C CA . PHE A 1 517 ? 23.139 5.716 -24.128 1.00 38.97 517 PHE A CA 1
ATOM 3830 C C . PHE A 1 517 ? 23.626 4.693 -25.142 1.00 38.97 517 PHE A C 1
ATOM 3832 O O . PHE A 1 517 ? 24.774 4.253 -25.081 1.00 38.97 517 PHE A O 1
ATOM 3839 N N . ALA A 1 518 ? 22.743 4.283 -26.047 1.00 36.94 518 ALA A N 1
ATOM 3840 C CA . ALA A 1 518 ? 23.053 3.287 -27.057 1.00 36.94 518 ALA A CA 1
ATOM 3841 C C . ALA A 1 518 ? 24.270 3.722 -27.891 1.00 36.94 518 ALA A C 1
ATOM 3843 O O . ALA A 1 518 ? 25.056 2.891 -28.342 1.00 36.94 518 ALA A O 1
ATOM 3844 N N . HIS A 1 519 ? 24.461 5.041 -28.038 1.00 50.56 519 HIS A N 1
ATOM 3845 C CA . HIS A 1 519 ? 25.654 5.640 -28.618 1.00 50.56 519 HIS A CA 1
ATOM 3846 C C . HIS A 1 519 ? 25.799 7.116 -28.184 1.00 50.56 519 HIS A C 1
ATOM 3848 O O . HIS A 1 519 ? 24.831 7.877 -28.254 1.00 50.56 519 HIS A O 1
ATOM 3854 N N . LYS A 1 520 ? 27.005 7.554 -27.785 1.00 55.66 520 LYS A N 1
ATOM 3855 C CA . LYS A 1 520 ? 27.360 8.986 -27.663 1.00 55.66 520 LYS A CA 1
ATOM 3856 C C . LYS A 1 520 ? 28.138 9.383 -28.912 1.00 55.66 520 LYS A C 1
ATOM 3858 O O . LYS A 1 520 ? 29.208 8.839 -29.170 1.00 55.66 520 LYS A O 1
ATOM 3863 N N . VAL A 1 521 ? 27.618 10.317 -29.704 1.00 59.06 521 VAL A N 1
ATOM 3864 C CA . VAL A 1 521 ? 28.322 10.808 -30.900 1.00 59.06 521 VAL A CA 1
ATOM 3865 C C . VAL A 1 521 ? 29.144 12.041 -30.519 1.00 59.06 521 VAL A C 1
ATOM 3867 O O . VAL A 1 521 ? 28.581 13.086 -30.197 1.00 59.06 521 VAL A O 1
ATOM 3870 N N . THR A 1 522 ? 30.475 11.912 -30.534 1.00 59.72 522 THR A N 1
ATOM 3871 C CA . THR A 1 522 ? 31.445 12.986 -30.231 1.00 59.72 522 THR A CA 1
ATOM 3872 C C . THR A 1 522 ? 32.510 13.128 -31.324 1.00 59.72 522 THR A C 1
ATOM 3874 O O . THR A 1 522 ? 32.602 12.310 -32.249 1.00 59.72 522 THR A O 1
ATOM 3877 N N . SER A 1 523 ? 33.354 14.161 -31.216 1.00 52.31 523 SER A N 1
ATOM 3878 C CA . SER A 1 523 ? 34.523 14.353 -32.077 1.00 52.31 523 SER A CA 1
ATOM 3879 C C . SER A 1 523 ? 35.473 13.139 -31.998 1.00 52.31 523 SER A C 1
ATOM 3881 O O . SER A 1 523 ? 36.165 12.915 -31.012 1.00 52.31 523 SER A O 1
ATOM 3883 N N . GLY A 1 524 ? 35.491 12.319 -33.056 1.00 50.00 524 GLY A N 1
ATOM 3884 C CA . GLY A 1 524 ? 36.370 11.144 -33.178 1.00 50.00 524 GLY A CA 1
ATOM 3885 C C . GLY A 1 524 ? 35.689 9.772 -33.093 1.00 50.00 524 GLY A C 1
ATOM 3886 O O . GLY A 1 524 ? 36.352 8.779 -33.374 1.00 50.00 524 GLY A O 1
ATOM 3887 N N . SER A 1 525 ? 34.386 9.697 -32.798 1.00 51.06 525 SER A N 1
ATOM 3888 C CA . SER A 1 525 ? 33.650 8.423 -32.665 1.00 51.06 525 SER A CA 1
ATOM 3889 C C . SER A 1 525 ? 33.199 7.784 -33.995 1.00 51.06 525 SER A C 1
ATOM 3891 O O . SER A 1 525 ? 32.490 6.781 -33.978 1.00 51.06 525 SER A O 1
ATOM 3893 N N . LEU A 1 526 ? 33.564 8.351 -35.151 1.00 50.66 526 LEU A N 1
ATOM 3894 C CA . LEU A 1 526 ? 33.083 7.918 -36.470 1.00 50.66 526 LEU A CA 1
ATOM 3895 C C . LEU A 1 526 ? 34.248 7.737 -37.453 1.00 50.66 526 LEU A C 1
ATOM 3897 O O . LEU A 1 526 ? 35.089 8.627 -37.617 1.00 50.66 526 LEU A O 1
ATOM 3901 N N . ASN A 1 527 ? 34.279 6.588 -38.134 1.00 43.44 527 ASN A N 1
ATOM 3902 C CA . ASN A 1 527 ? 35.240 6.298 -39.199 1.00 43.44 527 ASN A CA 1
ATOM 3903 C C . ASN A 1 527 ? 34.967 7.213 -40.411 1.00 43.44 527 ASN A C 1
ATOM 3905 O O . ASN A 1 527 ? 33.885 7.154 -40.984 1.00 43.44 527 ASN A O 1
ATOM 3909 N N . GLY A 1 528 ? 35.944 8.040 -40.817 1.00 50.25 528 GLY A N 1
ATOM 3910 C CA . GLY A 1 528 ? 35.841 8.909 -42.010 1.00 50.25 528 GLY A CA 1
ATOM 3911 C C . GLY A 1 528 ? 35.538 10.400 -41.760 1.00 50.25 528 GLY A C 1
ATOM 3912 O O . GLY A 1 528 ? 34.893 11.033 -42.585 1.00 50.25 528 GLY A O 1
ATOM 3913 N N . GLN A 1 529 ? 36.001 10.942 -40.628 1.00 50.94 529 GLN A N 1
ATOM 3914 C CA . GLN A 1 529 ? 35.825 12.313 -40.102 1.00 50.94 529 GLN A CA 1
ATOM 3915 C C . GLN A 1 529 ? 35.452 13.465 -41.069 1.00 50.94 529 GLN A C 1
ATOM 3917 O O . GLN A 1 529 ? 36.191 13.766 -42.007 1.00 50.94 529 GLN A O 1
ATOM 3922 N N . PRO A 1 530 ? 34.521 14.325 -40.615 1.00 51.47 530 PRO A N 1
ATOM 3923 C CA . PRO A 1 530 ? 34.743 15.761 -40.494 1.00 51.47 530 PRO A CA 1
ATOM 3924 C C . PRO A 1 530 ? 35.213 16.083 -39.070 1.00 51.47 530 PRO A C 1
ATOM 3926 O O . PRO A 1 530 ? 34.652 15.605 -38.084 1.00 51.47 530 PRO A O 1
ATOM 3929 N N . LYS A 1 531 ? 36.252 16.907 -38.955 1.00 57.50 531 LYS A N 1
ATOM 3930 C CA . LYS A 1 531 ? 36.801 17.363 -37.676 1.00 57.50 531 LYS A CA 1
ATOM 3931 C C . LYS A 1 531 ? 35.835 18.376 -37.047 1.00 57.50 531 LYS A C 1
ATOM 3933 O O . LYS A 1 531 ? 35.813 19.519 -37.486 1.00 57.50 531 LYS A O 1
ATOM 3938 N N . LEU A 1 532 ? 35.035 17.955 -36.065 1.00 64.69 532 LEU A N 1
ATOM 3939 C CA . LEU A 1 532 ? 34.290 18.876 -35.195 1.00 64.69 532 LEU A CA 1
ATOM 3940 C C . LEU A 1 532 ? 35.299 19.735 -34.420 1.00 64.69 532 LEU A C 1
ATOM 3942 O O . LEU A 1 532 ? 36.225 19.196 -33.803 1.00 64.69 532 LEU A O 1
ATOM 3946 N N . THR A 1 533 ? 35.156 21.053 -34.500 1.00 68.25 533 THR A N 1
ATOM 3947 C CA . THR A 1 533 ? 35.965 22.031 -33.773 1.00 68.25 533 THR A CA 1
ATOM 3948 C C . THR A 1 533 ? 35.289 22.462 -32.475 1.00 68.25 533 THR A C 1
ATOM 3950 O O . THR A 1 533 ? 34.071 22.398 -32.316 1.00 68.25 533 THR A O 1
ATOM 3953 N N . GLU A 1 534 ? 36.105 22.856 -31.497 1.00 68.12 534 GLU A N 1
ATOM 3954 C CA . GLU A 1 534 ? 35.630 23.402 -30.224 1.00 68.12 534 GLU A CA 1
ATOM 3955 C C . GLU A 1 534 ? 34.702 24.602 -30.474 1.00 68.12 534 GLU A C 1
ATOM 3957 O O . GLU A 1 534 ? 35.072 25.535 -31.189 1.00 68.12 534 GLU A O 1
ATOM 3962 N N . GLY A 1 535 ? 33.496 24.567 -29.901 1.00 69.62 535 GLY A N 1
ATOM 3963 C CA . GLY A 1 535 ? 32.488 25.618 -30.034 1.00 69.62 535 GLY A CA 1
ATOM 3964 C C . GLY A 1 535 ? 31.475 25.458 -31.174 1.00 69.62 535 GLY A C 1
ATOM 3965 O O . GLY A 1 535 ? 30.610 26.323 -31.292 1.00 69.62 535 GLY A O 1
ATOM 3966 N N . ASP A 1 536 ? 31.521 24.383 -31.975 1.00 76.88 536 ASP A N 1
ATOM 3967 C CA . ASP A 1 536 ? 30.600 24.176 -33.114 1.00 76.88 536 ASP A CA 1
ATOM 3968 C C . ASP A 1 536 ? 29.130 23.921 -32.701 1.00 76.88 536 ASP A C 1
ATOM 3970 O O . ASP A 1 536 ? 28.214 24.079 -33.515 1.00 76.88 536 ASP A O 1
ATOM 3974 N N . ASN A 1 537 ? 28.882 23.569 -31.432 1.00 79.69 537 ASN A N 1
ATOM 3975 C CA . ASN A 1 537 ? 27.567 23.205 -30.883 1.00 79.69 537 ASN A CA 1
ATOM 3976 C C . ASN A 1 537 ? 26.873 22.074 -31.665 1.00 79.69 537 ASN A C 1
ATOM 3978 O O . ASN A 1 537 ? 25.688 22.160 -32.005 1.00 79.69 537 ASN A O 1
ATOM 3982 N N . PHE A 1 538 ? 27.604 20.998 -31.953 1.00 80.56 538 PHE A N 1
ATOM 3983 C CA . PHE A 1 538 ? 27.014 19.790 -32.525 1.00 80.56 538 PHE A CA 1
ATOM 3984 C C . PHE A 1 538 ? 25.947 19.208 -31.582 1.00 80.56 538 PHE A C 1
ATOM 3986 O O . PHE A 1 538 ? 26.198 19.041 -30.391 1.00 80.56 538 PHE A O 1
ATOM 3993 N N . GLY A 1 539 ? 24.751 18.918 -32.104 1.00 80.31 539 GLY A N 1
ATOM 3994 C CA . GLY A 1 539 ? 23.585 18.540 -31.293 1.00 80.31 539 GLY A CA 1
ATOM 3995 C C . GLY A 1 539 ? 22.675 19.719 -30.927 1.00 80.31 539 GLY A C 1
ATOM 3996 O O . GLY A 1 539 ? 21.716 19.543 -30.181 1.00 80.31 539 GLY A O 1
ATOM 3997 N N . SER A 1 540 ? 22.930 20.919 -31.463 1.00 83.25 540 SER A N 1
ATOM 3998 C CA . SER A 1 540 ? 22.077 22.108 -31.268 1.00 83.25 540 SER A CA 1
ATOM 3999 C C . SER A 1 540 ? 20.633 21.943 -31.755 1.00 83.25 540 SER A C 1
ATOM 4001 O O . SER A 1 540 ? 19.732 22.569 -31.207 1.00 83.25 540 SER A O 1
ATOM 4003 N N . ALA A 1 541 ? 20.412 21.073 -32.739 1.00 89.25 541 ALA A N 1
ATOM 4004 C CA . ALA A 1 541 ? 19.104 20.622 -33.195 1.00 89.25 541 ALA A CA 1
ATOM 4005 C C . ALA A 1 541 ? 19.221 19.170 -33.663 1.00 89.25 541 ALA A C 1
ATOM 4007 O O . ALA A 1 541 ? 20.268 18.780 -34.186 1.00 89.25 541 ALA A O 1
ATOM 4008 N N . VAL A 1 542 ? 18.166 18.379 -33.486 1.00 91.12 542 VAL A N 1
ATOM 4009 C CA . VAL A 1 542 ? 18.130 16.973 -33.903 1.00 91.12 542 VAL A CA 1
ATOM 4010 C C . VAL A 1 542 ? 16.756 16.662 -34.489 1.00 91.12 542 VAL A C 1
ATOM 4012 O O . VAL A 1 542 ? 15.753 17.126 -33.955 1.00 91.12 542 VAL A O 1
ATOM 4015 N N . ALA A 1 543 ? 16.714 15.881 -35.569 1.00 91.94 543 ALA A N 1
ATOM 4016 C CA . ALA A 1 543 ? 15.483 15.364 -36.158 1.00 91.94 543 ALA A CA 1
ATOM 4017 C C . ALA A 1 543 ? 15.653 13.894 -36.574 1.00 91.94 543 ALA A C 1
ATOM 4019 O O . ALA A 1 543 ? 16.709 13.521 -37.093 1.00 91.94 543 ALA A O 1
ATOM 4020 N N . LEU A 1 544 ? 14.615 13.086 -36.345 1.00 89.62 544 LEU A N 1
ATOM 4021 C CA . LEU A 1 544 ? 14.561 11.650 -36.632 1.00 89.62 544 LEU A CA 1
ATOM 4022 C C . LEU A 1 544 ? 13.343 11.340 -37.509 1.00 89.62 544 LEU A C 1
ATOM 4024 O O . LEU A 1 544 ? 12.260 11.843 -37.226 1.00 89.62 544 LEU A O 1
ATOM 4028 N N . ASP A 1 545 ? 13.531 10.491 -38.518 1.00 88.38 545 ASP A N 1
ATOM 4029 C CA . ASP A 1 545 ? 12.450 9.860 -39.289 1.00 88.38 545 ASP A CA 1
ATOM 4030 C C . ASP A 1 545 ? 12.920 8.479 -39.764 1.00 88.38 545 ASP A C 1
ATOM 4032 O O . ASP A 1 545 ? 13.826 8.356 -40.597 1.00 88.38 545 ASP A O 1
ATOM 4036 N N . GLY A 1 546 ? 12.369 7.418 -39.170 1.00 85.88 546 GLY A N 1
ATOM 4037 C CA . GLY A 1 546 ? 12.760 6.047 -39.487 1.00 85.88 546 GLY A CA 1
ATOM 4038 C C . GLY A 1 546 ? 14.252 5.790 -39.236 1.00 85.88 546 GLY A C 1
ATOM 4039 O O . GLY A 1 546 ? 14.714 5.847 -38.099 1.00 85.88 546 GLY A O 1
ATOM 4040 N N . ASP A 1 547 ? 15.006 5.463 -40.286 1.00 86.81 547 ASP A N 1
ATOM 4041 C CA . ASP A 1 547 ? 16.448 5.173 -40.207 1.00 86.81 547 ASP A CA 1
ATOM 4042 C C . ASP A 1 547 ? 17.352 6.389 -40.458 1.00 86.81 547 ASP A C 1
ATOM 4044 O O . ASP A 1 547 ? 18.576 6.243 -40.546 1.00 86.81 547 ASP A O 1
ATOM 4048 N N . LEU A 1 548 ? 16.761 7.578 -40.584 1.00 89.56 548 LEU A N 1
ATOM 4049 C CA . LEU A 1 548 ? 17.438 8.823 -40.921 1.00 89.56 548 LEU A CA 1
ATOM 4050 C C . LEU A 1 548 ? 17.559 9.728 -39.696 1.00 89.56 548 LEU A C 1
ATOM 4052 O O . LEU A 1 548 ? 16.634 9.861 -38.895 1.00 89.56 548 LEU A O 1
ATOM 4056 N N . LEU A 1 549 ? 18.705 10.391 -39.583 1.00 89.44 549 LEU A N 1
ATOM 4057 C CA . LEU A 1 549 ? 19.010 11.321 -38.506 1.00 89.44 549 LEU A CA 1
ATOM 4058 C C . LEU A 1 549 ? 19.701 12.562 -39.077 1.00 89.44 549 LEU A C 1
ATOM 4060 O O . LEU A 1 549 ? 20.719 12.463 -39.763 1.00 89.44 549 LEU A O 1
ATOM 4064 N N . ALA A 1 550 ? 19.188 13.740 -38.736 1.00 91.50 550 ALA A N 1
ATOM 4065 C CA . ALA A 1 550 ? 19.805 15.016 -39.072 1.00 91.50 550 ALA A CA 1
ATOM 4066 C C . ALA A 1 550 ? 20.184 15.779 -37.797 1.00 91.50 550 ALA A C 1
ATOM 4068 O O . ALA A 1 550 ? 19.362 15.936 -36.895 1.00 91.50 550 ALA A O 1
ATOM 4069 N N . VAL A 1 551 ? 21.429 16.257 -37.724 1.00 89.88 551 VAL A N 1
ATOM 4070 C CA . VAL A 1 551 ? 21.990 16.922 -36.538 1.00 89.88 551 VAL A CA 1
ATOM 4071 C C . VAL A 1 551 ? 22.577 18.278 -36.909 1.00 89.88 551 VAL A C 1
ATOM 4073 O O . VAL A 1 551 ? 23.429 18.380 -37.790 1.00 89.88 551 VAL A O 1
ATOM 4076 N N . GLY A 1 552 ? 22.143 19.325 -36.218 1.00 90.25 552 GLY A N 1
ATOM 4077 C CA . GLY A 1 552 ? 22.629 20.689 -36.387 1.00 90.25 552 GLY A CA 1
ATOM 4078 C C . GLY A 1 552 ? 23.887 20.991 -35.571 1.00 90.25 552 GLY A C 1
ATOM 4079 O O . GLY A 1 552 ? 23.993 20.623 -34.397 1.00 90.25 552 GLY A O 1
ATOM 4080 N N . ALA A 1 553 ? 24.810 21.730 -36.178 1.00 88.50 553 ALA A N 1
ATOM 4081 C CA . ALA A 1 553 ? 25.971 22.350 -35.546 1.00 88.50 553 ALA A CA 1
ATOM 4082 C C . ALA A 1 553 ? 25.936 23.855 -35.841 1.00 88.50 553 ALA A C 1
ATOM 4084 O O . ALA A 1 553 ? 26.638 24.363 -36.716 1.00 88.50 553 ALA A O 1
ATOM 4085 N N . ALA A 1 554 ? 25.036 24.566 -35.160 1.00 88.94 554 ALA A N 1
ATOM 4086 C CA . ALA A 1 554 ? 24.687 25.943 -35.501 1.00 88.94 554 ALA A CA 1
ATOM 4087 C C . ALA A 1 554 ? 25.860 26.936 -35.392 1.00 88.94 554 ALA A C 1
ATOM 4089 O O . ALA A 1 554 ? 25.821 27.994 -36.012 1.00 88.94 554 ALA A O 1
ATOM 4090 N N . ASN A 1 555 ? 26.911 26.618 -34.635 1.00 87.44 555 ASN A N 1
ATOM 4091 C CA . ASN A 1 555 ? 28.071 27.496 -34.471 1.00 87.44 555 ASN A CA 1
ATOM 4092 C C . ASN A 1 555 ? 29.281 27.064 -35.313 1.00 87.44 555 ASN A C 1
ATOM 4094 O O . ASN A 1 555 ? 30.345 27.681 -35.213 1.00 87.44 555 ASN A O 1
ATOM 4098 N N . ASP A 1 556 ? 29.123 26.042 -36.159 1.00 86.00 556 ASP A N 1
ATOM 4099 C CA . ASP A 1 556 ? 30.195 25.549 -37.016 1.00 86.00 556 ASP A CA 1
ATOM 4100 C C . ASP A 1 556 ? 30.817 26.693 -37.831 1.00 86.00 556 ASP A C 1
ATOM 4102 O O . ASP A 1 556 ? 30.133 27.481 -38.498 1.00 86.00 556 ASP A O 1
ATOM 4106 N N . SER A 1 557 ? 32.141 26.799 -37.713 1.00 82.31 557 SER A N 1
ATOM 4107 C CA . SER A 1 557 ? 32.961 27.825 -38.366 1.00 82.31 557 SER A CA 1
ATOM 4108 C C . SER A 1 557 ? 34.014 27.217 -39.302 1.00 82.31 557 SER A C 1
ATOM 4110 O O . SER A 1 557 ? 34.964 27.894 -39.704 1.00 82.31 557 SER A O 1
ATOM 4112 N N . SER A 1 558 ? 33.869 25.935 -39.654 1.00 69.75 558 SER A N 1
ATOM 4113 C CA . SER A 1 558 ? 34.894 25.140 -40.348 1.00 69.75 558 SER A CA 1
ATOM 4114 C C . SER A 1 558 ? 35.219 25.617 -41.771 1.00 69.75 558 SER A C 1
ATOM 4116 O O . SER A 1 558 ? 36.285 25.287 -42.286 1.00 69.75 558 SER A O 1
ATOM 4118 N N . ASN A 1 559 ? 34.375 26.469 -42.367 1.00 68.56 559 ASN A N 1
ATOM 4119 C CA . ASN A 1 559 ? 34.607 27.080 -43.686 1.00 68.56 559 ASN A CA 1
ATOM 4120 C C . ASN A 1 559 ? 35.186 28.509 -43.603 1.00 68.56 559 ASN A C 1
ATOM 4122 O O . ASN A 1 559 ? 35.161 29.255 -44.576 1.00 68.56 559 ASN A O 1
ATOM 4126 N N . GLY A 1 560 ? 35.685 28.940 -42.437 1.00 64.56 560 GLY A N 1
ATOM 4127 C CA . GLY A 1 560 ? 36.379 30.227 -42.271 1.00 64.56 560 GLY A CA 1
ATOM 4128 C C . GLY A 1 560 ? 35.489 31.437 -41.947 1.00 64.56 560 GLY A C 1
ATOM 4129 O O . GLY A 1 560 ? 36.020 32.497 -41.616 1.00 64.56 560 GLY A O 1
ATOM 4130 N N . SER A 1 561 ? 34.158 31.286 -41.958 1.00 74.12 561 SER A N 1
ATOM 4131 C CA . SER A 1 561 ? 33.198 32.305 -41.502 1.00 74.12 561 SER A CA 1
ATOM 4132 C C . SER A 1 561 ? 32.615 31.939 -40.135 1.00 74.12 561 SER A C 1
ATOM 4134 O O . SER A 1 561 ? 32.053 30.861 -39.962 1.00 74.12 561 SER A O 1
ATOM 4136 N N . LYS A 1 562 ? 32.746 32.842 -39.154 1.00 81.56 562 LYS A N 1
ATOM 4137 C CA . LYS A 1 562 ? 32.317 32.602 -37.763 1.00 81.56 562 LYS A CA 1
ATOM 4138 C C . LYS A 1 562 ? 30.807 32.325 -37.668 1.00 81.56 562 LYS A C 1
ATOM 4140 O O . LYS A 1 562 ? 30.015 33.149 -38.125 1.00 81.56 562 LYS A O 1
ATOM 4145 N N . ASN A 1 563 ? 30.434 31.226 -37.008 1.00 84.75 563 ASN A N 1
ATOM 4146 C CA . ASN A 1 563 ? 29.058 30.810 -36.697 1.00 84.75 563 ASN A CA 1
ATOM 4147 C C . ASN A 1 563 ? 28.125 30.740 -37.921 1.00 84.75 563 ASN A C 1
ATOM 4149 O O . ASN A 1 563 ? 26.942 31.078 -37.840 1.00 84.75 563 ASN A O 1
ATOM 4153 N N . GLN A 1 564 ? 28.661 30.365 -39.081 1.00 88.06 564 GLN A N 1
ATOM 4154 C CA . GLN A 1 564 ? 27.853 30.208 -40.289 1.00 88.06 564 GLN A CA 1
ATOM 4155 C C . GLN A 1 564 ? 26.898 29.009 -40.158 1.00 88.06 564 GLN A C 1
ATOM 4157 O O . GLN A 1 564 ? 25.745 29.096 -40.581 1.00 88.06 564 GLN A O 1
ATOM 4162 N N . GLY A 1 565 ? 27.354 27.949 -39.482 1.00 90.00 565 GLY A N 1
ATOM 4163 C CA . GLY A 1 565 ? 26.566 26.774 -39.133 1.00 90.00 565 GLY A CA 1
ATOM 4164 C C . GLY A 1 565 ? 26.611 25.656 -40.180 1.00 90.00 565 GLY A C 1
ATOM 4165 O O . GLY A 1 565 ? 26.969 25.865 -41.343 1.00 90.00 565 GLY A O 1
ATOM 4166 N N . ALA A 1 566 ? 26.271 24.442 -39.748 1.00 89.88 566 ALA A N 1
ATOM 4167 C CA . ALA A 1 566 ? 26.259 23.234 -40.566 1.00 89.88 566 ALA A CA 1
ATOM 4168 C C . ALA A 1 566 ? 25.176 22.244 -40.104 1.00 89.88 566 ALA A C 1
ATOM 4170 O O . ALA A 1 566 ? 24.731 22.279 -38.956 1.00 89.88 566 ALA A O 1
ATOM 4171 N N . ILE A 1 567 ? 24.815 21.302 -40.979 1.00 91.75 567 ILE A N 1
ATOM 4172 C CA . ILE A 1 567 ? 24.074 20.087 -40.602 1.00 91.75 567 ILE A CA 1
ATOM 4173 C C . ILE A 1 567 ? 24.858 18.834 -40.996 1.00 91.75 567 ILE A C 1
ATOM 4175 O O . ILE A 1 567 ? 25.579 18.810 -41.997 1.00 91.75 567 ILE A O 1
ATOM 4179 N N . TYR A 1 568 ? 24.687 17.783 -40.211 1.00 88.19 568 TYR A N 1
ATOM 4180 C CA . TYR A 1 568 ? 25.294 16.474 -40.386 1.00 88.19 568 TYR A CA 1
ATOM 4181 C C . TYR A 1 568 ? 24.177 15.446 -40.546 1.00 88.19 568 TYR A C 1
ATOM 4183 O O . TYR A 1 568 ? 23.264 15.390 -39.724 1.00 88.19 568 TYR A O 1
ATOM 4191 N N . LEU A 1 569 ? 24.237 14.665 -41.621 1.00 89.81 569 LEU A N 1
ATOM 4192 C CA . LEU A 1 569 ? 23.179 13.758 -42.050 1.00 89.81 569 LEU A CA 1
ATOM 4193 C C . LEU A 1 569 ? 23.669 12.318 -41.961 1.00 89.81 569 LEU A C 1
ATOM 4195 O O . LEU A 1 569 ? 24.688 11.959 -42.561 1.00 89.81 569 LEU A O 1
ATOM 4199 N N . PHE A 1 570 ? 22.935 11.513 -41.205 1.00 86.12 570 PHE A N 1
ATOM 4200 C CA . PHE A 1 570 ? 23.266 10.141 -40.863 1.00 86.12 570 PHE A CA 1
ATOM 4201 C C . PHE A 1 570 ? 22.140 9.200 -41.270 1.00 86.12 570 PHE A C 1
ATOM 4203 O O . PHE A 1 570 ? 20.966 9.554 -41.176 1.00 86.12 570 PHE A O 1
ATOM 4210 N N . ASN A 1 571 ? 22.494 7.978 -41.652 1.00 86.19 571 ASN A N 1
ATOM 4211 C CA . ASN A 1 571 ? 21.538 6.885 -41.795 1.00 86.19 571 ASN A CA 1
ATOM 4212 C C . ASN A 1 571 ? 22.006 5.645 -41.017 1.00 86.19 571 ASN A C 1
ATOM 4214 O O . ASN A 1 571 ? 23.093 5.636 -40.432 1.00 86.19 571 ASN A O 1
ATOM 4218 N N . GLY A 1 572 ? 21.179 4.600 -41.007 1.00 77.06 572 GLY A N 1
ATOM 4219 C CA . GLY A 1 572 ? 21.481 3.359 -40.291 1.00 77.06 572 GLY A CA 1
ATOM 4220 C C . GLY A 1 572 ? 21.233 3.467 -38.787 1.00 77.06 572 GLY A C 1
ATOM 4221 O O . GLY A 1 572 ? 21.891 2.785 -38.006 1.00 77.06 572 GLY A O 1
ATOM 4222 N N . VAL A 1 573 ? 20.291 4.328 -38.381 1.00 74.25 573 VAL A N 1
ATOM 4223 C CA . VAL A 1 573 ? 19.857 4.465 -36.981 1.00 74.25 573 VAL A CA 1
ATOM 4224 C C . VAL A 1 573 ? 19.454 3.095 -36.412 1.00 74.25 573 VAL A C 1
ATOM 4226 O O . VAL A 1 573 ? 19.916 2.734 -35.333 1.00 74.25 573 VAL A O 1
ATOM 4229 N N . GLY A 1 574 ? 18.677 2.281 -37.135 1.00 67.12 574 GLY A N 1
ATOM 4230 C CA . GLY A 1 574 ? 18.290 0.942 -36.684 1.00 67.12 574 GLY A CA 1
ATOM 4231 C C . GLY A 1 574 ? 17.530 0.955 -35.349 1.00 67.12 574 GLY A C 1
ATOM 4232 O O . GLY A 1 574 ? 17.031 1.992 -34.904 1.00 67.12 574 GLY A O 1
ATOM 4233 N N . SER A 1 575 ? 17.438 -0.206 -34.693 1.00 58.06 575 SER A N 1
ATOM 4234 C CA . SER A 1 575 ? 16.764 -0.338 -33.390 1.00 58.06 575 SER A CA 1
ATOM 4235 C C . SER A 1 575 ? 17.649 0.036 -32.197 1.00 58.06 575 SER A C 1
ATOM 4237 O O . SER A 1 575 ? 17.128 0.303 -31.130 1.00 58.06 575 SER A O 1
ATOM 4239 N N . ASN A 1 576 ? 18.976 0.055 -32.356 1.00 52.44 576 ASN A N 1
ATOM 4240 C CA . ASN A 1 576 ? 19.928 0.258 -31.256 1.00 52.44 576 ASN A CA 1
ATOM 4241 C C . ASN A 1 576 ? 21.096 1.194 -31.611 1.00 52.44 576 ASN A C 1
ATOM 4243 O O . ASN A 1 576 ? 22.133 1.156 -30.951 1.00 52.44 576 ASN A O 1
ATOM 4247 N N . PHE A 1 577 ? 20.976 1.989 -32.679 1.00 61.72 577 PHE A N 1
ATOM 4248 C CA . PHE A 1 577 ? 21.962 3.001 -33.090 1.00 61.72 577 PHE A CA 1
ATOM 4249 C C . PHE A 1 577 ? 23.356 2.475 -33.484 1.00 61.72 577 PHE A C 1
ATOM 4251 O O . PHE A 1 577 ? 24.233 3.262 -33.836 1.00 61.72 577 PHE A O 1
ATOM 4258 N N . SER A 1 578 ? 23.567 1.153 -33.505 1.00 59.50 578 SER A N 1
ATOM 4259 C CA . SER A 1 578 ? 24.870 0.529 -33.798 1.00 59.50 578 SER A CA 1
ATOM 4260 C C . SER A 1 578 ? 25.294 0.592 -35.273 1.00 59.50 578 SER A C 1
ATOM 4262 O O . SER A 1 578 ? 26.469 0.407 -35.586 1.00 59.50 578 SER A O 1
ATOM 4264 N N . GLY A 1 579 ? 24.354 0.865 -36.183 1.00 67.00 579 GLY A N 1
ATOM 4265 C CA . GLY A 1 579 ? 24.590 0.991 -37.625 1.00 67.00 579 GLY A CA 1
ATOM 4266 C C . GLY A 1 579 ? 24.804 2.426 -38.111 1.00 67.00 579 GLY A C 1
ATOM 4267 O O . GLY A 1 579 ? 24.839 2.644 -39.323 1.00 67.00 579 GLY A O 1
ATOM 4268 N N . LEU A 1 580 ? 24.906 3.404 -37.202 1.00 73.06 580 LEU A N 1
ATOM 4269 C CA . LEU A 1 580 ? 24.873 4.819 -37.554 1.00 73.06 580 LEU A CA 1
ATOM 4270 C C . LEU A 1 580 ? 26.093 5.221 -38.393 1.00 73.06 580 LEU A C 1
ATOM 4272 O O . LEU A 1 580 ? 27.238 5.137 -37.944 1.00 73.06 580 LEU A O 1
ATOM 4276 N N . THR A 1 581 ? 25.851 5.723 -39.603 1.00 78.69 581 THR A N 1
ATOM 4277 C CA . THR A 1 581 ? 26.909 6.178 -40.511 1.00 78.69 581 THR A CA 1
ATOM 4278 C C . THR A 1 581 ? 26.646 7.592 -41.004 1.00 78.69 581 THR A C 1
ATOM 4280 O O . THR A 1 581 ? 25.534 7.938 -41.401 1.00 78.69 581 THR A O 1
ATOM 4283 N N . LEU A 1 582 ? 27.683 8.435 -40.959 1.00 82.75 582 LEU A N 1
ATOM 4284 C CA . LEU A 1 582 ? 27.623 9.781 -41.520 1.00 82.75 582 LEU A CA 1
ATOM 4285 C C . LEU A 1 582 ? 27.645 9.684 -43.045 1.00 82.75 582 LEU A C 1
ATOM 4287 O O . LEU A 1 582 ? 28.629 9.224 -43.620 1.00 82.75 582 LEU A O 1
ATOM 4291 N N . GLN A 1 583 ? 26.595 10.183 -43.685 1.00 85.56 583 GLN A N 1
ATOM 4292 C CA . GLN A 1 583 ? 26.486 10.220 -45.140 1.00 85.56 583 GLN A CA 1
ATOM 4293 C C . GLN A 1 583 ? 26.952 11.560 -45.707 1.00 85.56 583 GLN A C 1
ATOM 4295 O O . GLN A 1 583 ? 27.634 11.612 -46.731 1.00 85.56 583 GLN A O 1
ATOM 4300 N N . LYS A 1 584 ? 26.593 12.669 -45.045 1.00 84.69 584 LYS A N 1
ATOM 4301 C CA . LYS A 1 584 ? 26.815 14.010 -45.600 1.00 84.69 584 LYS A CA 1
ATOM 4302 C C . LYS A 1 584 ? 26.979 15.075 -44.522 1.00 84.69 584 LYS A C 1
ATOM 4304 O O . LYS A 1 584 ? 26.282 15.053 -43.514 1.00 84.69 584 LYS A O 1
ATOM 4309 N N . LYS A 1 585 ? 27.841 16.061 -44.778 1.00 87.12 585 LYS A N 1
ATOM 4310 C CA . LYS A 1 585 ? 27.837 17.364 -44.095 1.00 87.12 585 LYS A CA 1
ATOM 4311 C C . LYS A 1 585 ? 27.350 18.411 -45.093 1.00 87.12 585 LYS A C 1
ATOM 4313 O O . LYS A 1 585 ? 27.865 18.449 -46.211 1.00 87.12 585 LYS A O 1
ATOM 4318 N N . VAL A 1 586 ? 26.377 19.231 -44.707 1.00 88.12 586 VAL A N 1
ATOM 4319 C CA . VAL A 1 586 ? 25.878 20.341 -45.531 1.00 88.12 586 VAL A CA 1
ATOM 4320 C C . VAL A 1 586 ? 26.272 21.665 -44.893 1.00 88.12 586 VAL A C 1
ATOM 4322 O O . VAL A 1 586 ? 26.018 21.903 -43.710 1.00 88.12 586 VAL A O 1
ATOM 4325 N N . THR A 1 587 ? 26.909 22.509 -45.694 1.00 85.25 587 THR A N 1
ATOM 4326 C CA . THR A 1 587 ? 27.370 23.855 -45.365 1.00 85.25 587 THR A CA 1
ATOM 4327 C C . THR A 1 587 ? 27.084 24.810 -46.529 1.00 85.25 587 THR A C 1
ATOM 4329 O O . THR A 1 587 ? 26.583 24.406 -47.575 1.00 85.25 587 THR A O 1
ATOM 4332 N N . SER A 1 588 ? 27.454 26.080 -46.366 1.00 74.44 588 SER A N 1
ATOM 4333 C CA . SER A 1 588 ? 27.398 27.133 -47.393 1.00 74.44 588 SER A CA 1
ATOM 4334 C C . SER A 1 588 ? 28.159 26.842 -48.699 1.00 74.44 588 SER A C 1
ATOM 4336 O O . SER A 1 588 ? 27.905 27.518 -49.695 1.00 74.44 588 SER A O 1
ATOM 4338 N N . GLU A 1 589 ? 29.099 25.888 -48.705 1.00 66.38 589 GLU A N 1
ATOM 4339 C CA . GLU A 1 589 ? 29.988 25.596 -49.845 1.00 66.38 589 GLU A CA 1
ATOM 4340 C C . GLU A 1 589 ? 29.900 24.139 -50.336 1.00 66.38 589 GLU A C 1
ATOM 4342 O O . GLU A 1 589 ? 30.283 23.837 -51.468 1.00 66.38 589 GLU A O 1
ATOM 4347 N N . LEU A 1 590 ? 29.412 23.216 -49.501 1.00 66.50 590 LEU A N 1
ATOM 4348 C CA . LEU A 1 590 ? 29.434 21.773 -49.752 1.00 66.50 590 LEU A CA 1
ATOM 4349 C C . LEU A 1 590 ? 28.134 21.118 -49.263 1.00 66.50 590 LEU A C 1
ATOM 4351 O O . LEU A 1 590 ? 27.638 21.442 -48.192 1.00 66.50 590 LEU A O 1
ATOM 4355 N N . GLY A 1 591 ? 27.611 20.136 -50.007 1.00 63.81 591 GLY A N 1
ATOM 4356 C CA . GLY A 1 591 ? 26.645 19.161 -49.473 1.00 63.81 591 GLY A CA 1
ATOM 4357 C C . GLY A 1 591 ? 25.202 19.215 -49.995 1.00 63.81 591 GLY A C 1
ATOM 4358 O O . GLY A 1 591 ? 24.491 18.226 -49.839 1.00 63.81 591 GLY A O 1
ATOM 4359 N N . ALA A 1 592 ? 24.752 20.257 -50.694 1.00 75.44 592 ALA A N 1
ATOM 4360 C CA . ALA A 1 592 ? 23.448 20.240 -51.373 1.00 75.44 592 ALA A CA 1
ATOM 4361 C C . ALA A 1 592 ? 23.529 20.898 -52.753 1.00 75.44 592 ALA A C 1
ATOM 4363 O O . ALA A 1 592 ? 24.138 21.955 -52.917 1.00 75.44 592 ALA A O 1
ATOM 4364 N N . ILE A 1 593 ? 22.925 20.264 -53.763 1.00 76.06 593 ILE A N 1
ATOM 4365 C CA . ILE A 1 593 ? 22.946 20.784 -55.135 1.00 76.06 593 ILE A CA 1
ATOM 4366 C C . ILE A 1 593 ? 22.146 22.093 -55.178 1.00 76.06 593 ILE A C 1
ATOM 4368 O O . ILE A 1 593 ? 20.964 22.102 -54.835 1.00 76.06 593 ILE A O 1
ATOM 4372 N N . GLY A 1 594 ? 22.792 23.181 -55.615 1.00 76.75 594 GLY A N 1
ATOM 4373 C CA . GLY A 1 594 ? 22.155 24.475 -55.890 1.00 76.75 594 GLY A CA 1
ATOM 4374 C C . GLY A 1 594 ? 21.976 25.419 -54.696 1.00 76.75 594 GLY A C 1
ATOM 4375 O O . GLY A 1 594 ? 21.433 26.500 -54.891 1.00 76.75 594 GLY A O 1
ATOM 4376 N N . MET A 1 595 ? 22.425 25.050 -53.492 1.00 84.19 595 MET A N 1
ATOM 4377 C CA . MET A 1 595 ? 22.269 25.884 -52.293 1.00 84.19 595 MET A CA 1
ATOM 4378 C C . MET A 1 595 ? 23.137 27.161 -52.363 1.00 84.19 595 MET A C 1
ATOM 4380 O O . MET A 1 595 ? 24.307 27.070 -52.745 1.00 84.19 595 MET A O 1
ATOM 4384 N N . PRO A 1 596 ? 22.603 28.344 -51.998 1.00 80.06 596 PRO A N 1
ATOM 4385 C CA . PRO A 1 596 ? 23.375 29.584 -51.961 1.00 80.06 596 PRO A CA 1
ATOM 4386 C C . PRO A 1 596 ? 24.325 29.645 -50.753 1.00 80.06 596 PRO A C 1
ATOM 4388 O O . PRO A 1 596 ? 24.140 28.949 -49.753 1.00 80.06 596 PRO A O 1
ATOM 4391 N N . SER A 1 597 ? 25.330 30.522 -50.827 1.00 81.19 597 SER A N 1
ATOM 4392 C CA . SER A 1 597 ? 26.232 30.784 -49.702 1.00 81.19 597 SER A CA 1
ATOM 4393 C C . SER A 1 597 ? 25.503 31.477 -48.549 1.00 81.19 597 SER A C 1
ATOM 4395 O O . SER A 1 597 ? 24.745 32.420 -48.759 1.00 81.19 597 SER A O 1
ATOM 4397 N N . LEU A 1 598 ? 25.783 31.028 -47.327 1.00 83.25 598 LEU A N 1
ATOM 4398 C CA . LEU A 1 598 ? 25.219 31.570 -46.090 1.00 83.25 598 LEU A CA 1
ATOM 4399 C C . LEU A 1 598 ? 25.993 32.813 -45.623 1.00 83.25 598 LEU A C 1
ATOM 4401 O O . LEU A 1 598 ? 27.202 32.914 -45.849 1.00 83.25 598 LEU A O 1
ATOM 4405 N N . SER A 1 599 ? 25.334 33.731 -44.919 1.00 81.75 599 SER A N 1
ATOM 4406 C CA . SER A 1 599 ? 25.993 34.892 -44.304 1.00 81.75 599 SER A CA 1
ATOM 4407 C C . SER A 1 599 ? 26.810 34.525 -43.043 1.00 81.75 599 SER A C 1
ATOM 4409 O O . SER A 1 599 ? 26.769 33.402 -42.534 1.00 81.75 599 SER A O 1
ATOM 4411 N N . GLN A 1 600 ? 27.630 35.454 -42.540 1.00 83.62 600 GLN A N 1
ATOM 4412 C CA . GLN A 1 600 ? 28.296 35.268 -41.244 1.00 83.62 600 GLN A CA 1
ATOM 4413 C C . GLN A 1 600 ? 27.245 35.286 -40.127 1.00 83.62 600 GLN A C 1
ATOM 4415 O O . GLN A 1 600 ? 26.348 36.119 -40.154 1.00 83.62 600 GLN A O 1
ATOM 4420 N N . ALA A 1 601 ? 27.391 34.419 -39.119 1.00 85.56 601 ALA A N 1
ATOM 4421 C CA . ALA A 1 601 ? 26.432 34.301 -38.019 1.00 85.56 601 ALA A CA 1
ATOM 4422 C C . ALA A 1 601 ? 24.992 33.936 -38.451 1.00 85.56 601 ALA A C 1
ATOM 4424 O O . ALA A 1 601 ? 24.046 34.230 -37.724 1.00 85.56 601 ALA A O 1
ATOM 4425 N N . SER A 1 602 ? 24.819 33.238 -39.583 1.00 88.19 602 SER A N 1
ATOM 4426 C CA . SER A 1 602 ? 23.513 32.696 -39.991 1.00 88.19 602 SER A CA 1
ATOM 4427 C C . SER A 1 602 ? 22.951 31.666 -39.006 1.00 88.19 602 SER A C 1
ATOM 4429 O O . SER A 1 602 ? 21.733 31.498 -38.920 1.00 88.19 602 SER A O 1
ATOM 4431 N N . PHE A 1 603 ? 23.818 30.974 -38.259 1.00 92.12 603 PHE A N 1
ATOM 4432 C CA . PHE A 1 603 ? 23.460 29.847 -37.395 1.00 92.12 603 PHE A CA 1
ATOM 4433 C C . PHE A 1 603 ? 22.692 28.735 -38.125 1.00 92.12 603 PHE A C 1
ATOM 4435 O O . PHE A 1 603 ? 21.730 28.183 -37.591 1.00 92.12 603 PHE A O 1
ATOM 4442 N N . PHE A 1 604 ? 23.081 28.421 -39.364 1.00 92.50 604 PHE A N 1
ATOM 4443 C CA . PHE A 1 604 ? 22.443 27.362 -40.143 1.00 92.50 604 PHE A CA 1
ATOM 4444 C C . PHE A 1 604 ? 22.539 26.014 -39.417 1.00 92.50 604 PHE A C 1
ATOM 4446 O O . PHE A 1 604 ? 23.604 25.626 -38.940 1.00 92.50 604 PHE A O 1
ATOM 4453 N N . GLY A 1 605 ? 21.413 25.312 -39.306 1.00 92.06 605 GLY A N 1
ATOM 4454 C CA . GLY A 1 605 ? 21.296 24.134 -38.447 1.00 92.06 605 GLY A CA 1
ATOM 4455 C C . GLY A 1 605 ? 20.841 24.454 -37.020 1.00 92.06 605 GLY A C 1
ATOM 4456 O O . GLY A 1 605 ? 20.878 23.565 -36.177 1.00 92.06 605 GLY A O 1
ATOM 4457 N N . SER A 1 606 ? 20.380 25.680 -36.731 1.00 91.44 606 SER A N 1
ATOM 4458 C CA . SER A 1 606 ? 19.791 26.033 -35.426 1.00 91.44 606 SER A CA 1
ATOM 4459 C C . SER A 1 606 ? 18.482 25.306 -35.124 1.00 91.44 606 SER A C 1
ATOM 4461 O O . SER A 1 606 ? 18.103 25.202 -33.964 1.00 91.44 606 SER A O 1
ATOM 4463 N N . ALA A 1 607 ? 17.798 24.833 -36.164 1.00 95.44 607 ALA A N 1
ATOM 4464 C CA . ALA A 1 607 ? 16.630 23.967 -36.101 1.00 95.44 607 ALA A CA 1
ATOM 4465 C C . ALA A 1 607 ? 16.640 23.055 -37.331 1.00 95.44 607 ALA A C 1
ATOM 4467 O O . ALA A 1 607 ? 17.086 23.471 -38.403 1.00 95.44 607 ALA A O 1
ATOM 4468 N N . VAL A 1 608 ? 16.147 21.828 -37.194 1.00 96.25 608 VAL A N 1
ATOM 4469 C CA . VAL A 1 608 ? 16.062 20.859 -38.291 1.00 96.25 608 VAL A CA 1
ATOM 4470 C C . VAL A 1 608 ? 14.768 20.065 -38.134 1.00 96.25 608 VAL A C 1
ATOM 4472 O O . VAL A 1 608 ? 14.413 19.722 -37.011 1.00 96.25 608 VAL A O 1
ATOM 4475 N N . ALA A 1 609 ? 14.072 19.773 -39.233 1.00 96.25 609 ALA A N 1
ATOM 4476 C CA . ALA A 1 609 ? 12.974 18.807 -39.258 1.00 96.25 609 ALA A CA 1
ATOM 4477 C C . ALA A 1 609 ? 13.011 17.984 -40.555 1.00 96.25 609 ALA A C 1
ATOM 4479 O O . ALA A 1 609 ? 13.365 18.507 -41.615 1.00 96.25 609 ALA A O 1
ATOM 4480 N N . ILE A 1 610 ? 12.660 16.704 -40.453 1.00 94.56 610 ILE A N 1
ATOM 4481 C CA . ILE A 1 610 ? 12.669 15.715 -41.536 1.00 94.56 610 ILE A CA 1
ATOM 4482 C C . ILE A 1 610 ? 11.330 14.974 -41.531 1.00 94.56 610 ILE A C 1
ATOM 4484 O O . ILE A 1 610 ? 10.822 14.657 -40.460 1.00 94.56 610 ILE A O 1
ATOM 4488 N N . ASP A 1 611 ? 10.745 14.772 -42.710 1.00 93.81 611 ASP A N 1
ATOM 4489 C CA . ASP A 1 611 ? 9.518 13.988 -42.898 1.00 93.81 611 ASP A CA 1
ATOM 4490 C C . ASP A 1 611 ? 9.476 13.444 -44.334 1.00 93.81 611 ASP A C 1
ATOM 4492 O O . ASP A 1 611 ? 9.312 14.189 -45.313 1.00 93.81 611 ASP A O 1
ATOM 4496 N N . GLY A 1 612 ? 9.683 12.137 -44.474 1.00 91.06 612 GLY A N 1
ATOM 4497 C CA . GLY A 1 612 ? 9.782 11.456 -45.756 1.00 91.06 612 GLY A CA 1
ATOM 4498 C C . GLY A 1 612 ? 10.917 12.008 -46.622 1.00 91.06 612 GLY A C 1
ATOM 4499 O O . GLY A 1 612 ? 12.086 11.977 -46.247 1.00 91.06 612 GLY A O 1
ATOM 4500 N N . ASP A 1 613 ? 10.582 12.509 -47.817 1.00 93.44 613 ASP A N 1
ATOM 4501 C CA . ASP A 1 613 ? 11.581 13.036 -48.762 1.00 93.44 613 ASP A CA 1
ATOM 4502 C C . ASP A 1 613 ? 11.978 14.506 -48.504 1.00 93.44 613 ASP A C 1
ATOM 4504 O O . ASP A 1 613 ? 12.760 15.077 -49.265 1.00 93.44 613 ASP A O 1
ATOM 4508 N N . HIS A 1 614 ? 11.449 15.132 -47.448 1.00 95.88 614 HIS A N 1
ATOM 4509 C CA . HIS A 1 614 ? 11.635 16.553 -47.156 1.00 95.88 614 HIS A CA 1
ATOM 4510 C C . HIS A 1 614 ? 12.554 16.777 -45.956 1.00 95.88 614 HIS A C 1
ATOM 4512 O O . HIS A 1 614 ? 12.411 16.144 -44.911 1.00 95.88 614 HIS A O 1
ATOM 4518 N N . LEU A 1 615 ? 13.456 17.749 -46.086 1.00 96.12 615 LEU A N 1
ATOM 4519 C CA . LEU A 1 615 ? 14.308 18.241 -45.006 1.00 96.12 615 LEU A CA 1
ATOM 4520 C C . LEU A 1 615 ? 14.233 19.768 -44.975 1.00 96.12 615 LEU A C 1
ATOM 4522 O O . LEU A 1 615 ? 14.444 20.429 -45.993 1.00 96.12 615 LEU A O 1
ATOM 4526 N N . VAL A 1 616 ? 13.962 20.336 -43.803 1.00 97.38 616 VAL A N 1
ATOM 4527 C CA . VAL A 1 616 ? 13.920 21.788 -43.585 1.00 97.38 616 VAL A CA 1
ATOM 4528 C C . VAL A 1 616 ? 14.916 22.193 -42.507 1.00 97.38 616 VAL A C 1
ATOM 4530 O O . VAL A 1 616 ? 15.045 21.522 -41.482 1.00 97.38 616 VAL A O 1
ATOM 4533 N N . VAL A 1 617 ? 15.643 23.287 -42.745 1.00 97.31 617 VAL A N 1
ATOM 4534 C CA . VAL A 1 617 ? 16.749 23.720 -41.880 1.00 97.31 617 VAL A CA 1
ATOM 4535 C C . VAL A 1 617 ? 16.649 25.204 -41.571 1.00 97.31 617 VAL A C 1
ATOM 4537 O O . VAL A 1 617 ? 16.575 26.037 -42.470 1.00 97.31 617 VAL A O 1
ATOM 4540 N N . GLY A 1 618 ? 16.669 25.536 -40.286 1.00 96.31 618 GLY A N 1
ATOM 4541 C CA . GLY A 1 618 ? 16.610 26.900 -39.787 1.00 96.31 618 GLY A CA 1
ATOM 4542 C C . GLY A 1 618 ? 17.986 27.553 -39.738 1.00 96.31 618 GLY A C 1
ATOM 4543 O O . GLY A 1 618 ? 18.987 26.909 -39.413 1.00 96.31 618 GLY A O 1
ATOM 4544 N N . ALA A 1 619 ? 18.013 28.845 -40.041 1.00 94.81 619 ALA A N 1
ATOM 4545 C CA . ALA A 1 619 ? 19.163 29.724 -39.917 1.00 94.81 619 ALA A CA 1
ATOM 4546 C C . ALA A 1 619 ? 18.694 31.026 -39.255 1.00 94.81 619 ALA A C 1
ATOM 4548 O O . ALA A 1 619 ? 18.442 32.039 -39.908 1.00 94.81 619 ALA A O 1
ATOM 4549 N N . ARG A 1 620 ? 18.495 30.974 -37.934 1.00 94.00 620 ARG A N 1
ATOM 4550 C CA . ARG A 1 620 ? 17.816 32.041 -37.174 1.00 94.00 620 ARG A CA 1
ATOM 4551 C C . ARG A 1 620 ? 18.511 33.407 -37.207 1.00 94.00 620 ARG A C 1
ATOM 4553 O O . ARG A 1 620 ? 17.886 34.401 -36.858 1.00 94.00 620 ARG A O 1
ATOM 4560 N N . GLY A 1 621 ? 19.798 33.457 -37.554 1.00 89.81 621 GLY A N 1
ATOM 4561 C CA . GLY A 1 621 ? 20.569 34.701 -37.658 1.00 89.81 621 GLY A CA 1
ATOM 4562 C C . GLY A 1 621 ? 20.855 35.128 -39.092 1.00 89.81 621 GLY A C 1
ATOM 4563 O O . GLY A 1 621 ? 21.624 36.059 -39.295 1.00 89.81 621 GLY A O 1
ATOM 4564 N N . ASP A 1 622 ? 20.297 34.431 -40.084 1.00 89.31 622 ASP A N 1
ATOM 4565 C CA . ASP A 1 622 ? 20.624 34.697 -41.477 1.00 89.31 622 ASP A CA 1
ATOM 4566 C C . ASP A 1 622 ? 20.134 36.073 -41.931 1.00 89.31 622 ASP A C 1
ATOM 4568 O O . ASP A 1 622 ? 19.036 36.521 -41.577 1.00 89.31 622 ASP A O 1
ATOM 4572 N N . VAL A 1 623 ? 20.971 36.728 -42.734 1.00 86.62 623 VAL A N 1
ATOM 4573 C CA . VAL A 1 623 ? 20.713 38.059 -43.276 1.00 86.62 623 VAL A CA 1
ATOM 4574 C C . VAL A 1 623 ? 20.398 37.920 -44.757 1.00 86.62 623 VAL A C 1
ATOM 4576 O O . VAL A 1 623 ? 21.293 37.828 -45.598 1.00 86.62 623 VAL A O 1
ATOM 4579 N N . LEU A 1 624 ? 19.108 37.937 -45.080 1.00 80.50 624 LEU A N 1
ATOM 4580 C CA . LEU A 1 624 ? 18.614 37.964 -46.454 1.00 80.50 624 LEU A CA 1
ATOM 4581 C C . LEU A 1 624 ? 17.866 39.272 -46.690 1.00 80.50 624 LEU A C 1
ATOM 4583 O O . LEU A 1 624 ? 17.187 39.786 -45.802 1.00 80.50 624 LEU A O 1
ATOM 4587 N N . ASN A 1 625 ? 18.018 39.836 -47.889 1.00 75.31 625 ASN A N 1
ATOM 4588 C CA . ASN A 1 625 ? 17.416 41.120 -48.263 1.00 75.31 625 ASN A CA 1
ATOM 4589 C C . ASN A 1 625 ? 17.756 42.269 -47.286 1.00 75.31 625 ASN A C 1
ATOM 4591 O O . ASN A 1 625 ? 16.915 43.121 -47.017 1.00 75.31 625 ASN A O 1
ATOM 4595 N N . GLU A 1 626 ? 18.990 42.278 -46.757 1.00 78.69 626 GLU A N 1
ATOM 4596 C CA . GLU A 1 626 ? 19.513 43.260 -45.783 1.00 78.69 626 GLU A CA 1
ATOM 4597 C C . GLU A 1 626 ? 18.801 43.274 -44.415 1.00 78.69 626 GLU A C 1
ATOM 4599 O O . GLU A 1 626 ? 19.022 44.182 -43.616 1.00 78.69 626 GLU A O 1
ATOM 4604 N N . ILE A 1 627 ? 17.978 42.264 -44.109 1.00 78.50 627 ILE A N 1
ATOM 4605 C CA . ILE A 1 627 ? 17.265 42.150 -42.832 1.00 78.50 627 ILE A CA 1
ATOM 4606 C C . ILE A 1 627 ? 17.772 40.914 -42.087 1.00 78.50 627 ILE A C 1
ATOM 4608 O O . ILE A 1 627 ? 17.679 39.793 -42.584 1.00 78.50 627 ILE A O 1
ATOM 4612 N N . SER A 1 628 ? 18.263 41.104 -40.861 1.00 86.44 628 SER A N 1
ATOM 4613 C CA . SER A 1 628 ? 18.664 40.018 -39.954 1.00 86.44 628 SER A CA 1
ATOM 4614 C C . SER A 1 628 ? 17.445 39.389 -39.263 1.00 86.44 628 SER A C 1
ATOM 4616 O O . SER A 1 628 ? 17.356 39.370 -38.034 1.00 86.44 628 SER A O 1
ATOM 4618 N N . SER A 1 629 ? 16.460 38.935 -40.041 1.00 90.69 629 SER A N 1
ATOM 4619 C CA . SER A 1 629 ? 15.229 38.328 -39.514 1.00 90.69 629 SER A CA 1
ATOM 4620 C C . SER A 1 629 ? 15.353 36.827 -39.264 1.00 90.69 629 SER A C 1
ATOM 4622 O O . SER A 1 629 ? 14.518 36.279 -38.551 1.00 90.69 629 SER A O 1
ATOM 4624 N N . GLY A 1 630 ? 16.354 36.164 -39.853 1.00 94.00 630 GLY A N 1
ATOM 4625 C CA . GLY A 1 630 ? 16.438 34.706 -39.940 1.00 94.00 630 GLY A CA 1
ATOM 4626 C C . GLY A 1 630 ? 15.737 34.136 -41.180 1.00 94.00 630 GLY A C 1
ATOM 4627 O O . GLY A 1 630 ? 14.952 34.827 -41.844 1.00 94.00 630 GLY A O 1
ATOM 4628 N N . ALA A 1 631 ? 16.053 32.881 -41.509 1.00 94.50 631 ALA A N 1
ATOM 4629 C CA . ALA A 1 631 ? 15.586 32.182 -42.707 1.00 94.50 631 ALA A CA 1
ATOM 4630 C C . ALA A 1 631 ? 15.410 30.666 -42.490 1.00 94.50 631 ALA A C 1
ATOM 4632 O O . ALA A 1 631 ? 15.946 30.087 -41.541 1.00 94.50 631 ALA A O 1
ATOM 4633 N N . VAL A 1 632 ? 14.684 30.007 -43.402 1.00 97.00 632 VAL A N 1
ATOM 4634 C CA . VAL A 1 632 ? 14.500 28.543 -43.434 1.00 97.00 632 VAL A CA 1
ATOM 4635 C C . VAL A 1 632 ? 14.786 27.998 -44.828 1.00 97.00 632 VAL A C 1
ATOM 4637 O O . VAL A 1 632 ? 14.174 28.419 -45.802 1.00 97.00 632 VAL A O 1
ATOM 4640 N N . TYR A 1 633 ? 15.698 27.039 -44.924 1.00 95.62 633 TYR A N 1
ATOM 4641 C CA . TYR A 1 633 ? 16.141 26.409 -46.164 1.00 95.62 633 TYR A CA 1
ATOM 4642 C C . TYR A 1 633 ? 15.399 25.092 -46.394 1.00 95.62 633 TYR A C 1
ATOM 4644 O O . TYR A 1 633 ? 15.266 24.284 -45.474 1.00 95.62 633 TYR A O 1
ATOM 4652 N N . LEU A 1 634 ? 14.932 24.880 -47.626 1.00 96.06 634 LEU A N 1
ATOM 4653 C CA . LEU A 1 634 ? 14.060 23.773 -48.014 1.00 96.06 634 LEU A CA 1
ATOM 4654 C C . LEU A 1 634 ? 14.801 22.808 -48.942 1.00 96.06 634 LEU A C 1
ATOM 4656 O O . LEU A 1 634 ? 15.341 23.224 -49.973 1.00 96.06 634 LEU A O 1
ATOM 4660 N N . PHE A 1 635 ? 14.802 21.522 -48.601 1.00 95.25 635 PHE A N 1
ATOM 4661 C CA . PHE A 1 635 ? 15.486 20.473 -49.352 1.00 95.25 635 PHE A CA 1
ATOM 4662 C C . PHE A 1 635 ? 14.555 19.291 -49.641 1.00 95.25 635 PHE A C 1
ATOM 4664 O O . PHE A 1 635 ? 13.702 18.945 -48.823 1.00 95.25 635 PHE A O 1
ATOM 4671 N N . THR A 1 636 ? 14.763 18.650 -50.792 1.00 94.00 636 THR A N 1
ATOM 4672 C CA . THR A 1 636 ? 14.134 17.370 -51.173 1.00 94.00 636 THR A CA 1
ATOM 4673 C C . THR A 1 636 ? 15.188 16.354 -51.602 1.00 94.00 636 THR A C 1
ATOM 4675 O O . THR A 1 636 ? 16.364 16.706 -51.734 1.00 94.00 636 THR A O 1
ATOM 4678 N N . GLY A 1 637 ? 14.788 15.123 -51.926 1.00 90.25 637 GLY A N 1
ATOM 4679 C CA . GLY A 1 637 ? 15.718 14.069 -52.335 1.00 90.25 637 GLY A CA 1
ATOM 4680 C C . GLY A 1 637 ? 16.507 13.516 -51.152 1.00 90.25 637 GLY A C 1
ATOM 4681 O O . GLY A 1 637 ? 17.683 13.174 -51.293 1.00 90.25 637 GLY A O 1
ATOM 4682 N N . VAL A 1 638 ? 15.872 13.488 -49.979 1.00 93.06 638 VAL A N 1
ATOM 4683 C CA . VAL A 1 638 ? 16.417 12.908 -48.752 1.00 93.06 638 VAL A CA 1
ATOM 4684 C C . VAL A 1 638 ? 16.727 11.424 -48.973 1.00 93.06 638 VAL A C 1
ATOM 4686 O O . VAL A 1 638 ? 17.844 10.995 -48.685 1.00 93.06 638 VAL A O 1
ATOM 4689 N N . GLY A 1 639 ? 15.808 10.657 -49.576 1.00 87.31 639 GLY A N 1
ATOM 4690 C CA . GLY A 1 639 ? 16.010 9.225 -49.843 1.00 87.31 639 GLY A CA 1
ATOM 4691 C C . GLY A 1 639 ? 16.450 8.421 -48.605 1.00 87.31 639 GLY A C 1
ATOM 4692 O O . GLY A 1 639 ? 16.208 8.821 -47.476 1.00 87.31 639 GLY A O 1
ATOM 4693 N N . SER A 1 640 ? 17.115 7.276 -48.795 1.00 86.00 640 SER A N 1
ATOM 4694 C CA . SER A 1 640 ? 17.621 6.446 -47.682 1.00 86.00 640 SER A CA 1
ATOM 4695 C C . SER A 1 640 ? 19.035 6.819 -47.204 1.00 86.00 640 SER A C 1
ATOM 4697 O O . SER A 1 640 ? 19.539 6.236 -46.243 1.00 86.00 640 SER A O 1
ATOM 4699 N N . ASP A 1 641 ? 19.726 7.722 -47.906 1.00 84.44 641 ASP A N 1
ATOM 4700 C CA . ASP A 1 641 ? 21.149 8.028 -47.687 1.00 84.44 641 ASP A CA 1
ATOM 4701 C C . ASP A 1 641 ? 21.561 9.482 -47.998 1.00 84.44 641 ASP A C 1
ATOM 4703 O O . ASP A 1 641 ? 22.749 9.797 -47.987 1.00 84.44 641 ASP A O 1
ATOM 4707 N N . PHE A 1 642 ? 20.618 10.392 -48.270 1.00 90.00 642 PHE A N 1
ATOM 4708 C CA . PHE A 1 642 ? 20.871 11.805 -48.607 1.00 90.00 642 PHE A CA 1
ATOM 4709 C C . PHE A 1 642 ? 21.698 12.053 -49.885 1.00 90.00 642 PHE A C 1
ATOM 4711 O O . PHE A 1 642 ? 22.125 13.192 -50.150 1.00 90.00 642 PHE A O 1
ATOM 4718 N N . SER A 1 643 ? 21.921 11.029 -50.716 1.00 86.69 643 SER A N 1
ATOM 4719 C CA . SER A 1 643 ? 22.691 11.155 -51.962 1.00 86.69 643 SER A CA 1
ATOM 4720 C C . SER A 1 643 ? 22.015 12.089 -52.977 1.00 86.69 643 SER A C 1
ATOM 4722 O O . SER A 1 643 ? 22.700 12.860 -53.654 1.00 86.69 643 SER A O 1
ATOM 4724 N N . GLY A 1 644 ? 20.678 12.096 -53.020 1.00 88.31 644 GLY A N 1
ATOM 4725 C CA . GLY A 1 644 ? 19.853 12.934 -53.899 1.00 88.31 644 GLY A CA 1
ATOM 4726 C C . GLY A 1 644 ? 19.563 14.353 -53.392 1.00 88.31 644 GLY A C 1
ATOM 4727 O O . GLY A 1 644 ? 18.851 15.100 -54.069 1.00 88.31 644 GLY A O 1
ATOM 4728 N N . LEU A 1 645 ? 20.098 14.737 -52.225 1.00 92.69 645 LEU A N 1
ATOM 4729 C CA . LEU A 1 645 ? 19.673 15.949 -51.526 1.00 92.69 645 LEU A CA 1
ATOM 4730 C C . LEU A 1 645 ? 19.893 17.217 -52.368 1.00 92.69 645 LEU A C 1
ATOM 4732 O O . LEU A 1 645 ? 21.027 17.574 -52.714 1.00 92.69 645 LEU A O 1
ATOM 4736 N N . THR A 1 646 ? 18.795 17.912 -52.655 1.00 91.88 646 THR A N 1
ATOM 4737 C CA . THR A 1 646 ? 18.737 19.082 -53.536 1.00 91.88 646 THR A CA 1
ATOM 4738 C C . THR A 1 646 ? 18.020 20.229 -52.837 1.00 91.88 646 THR A C 1
ATOM 4740 O O . THR A 1 646 ? 16.937 20.042 -52.285 1.00 91.88 646 THR A O 1
ATOM 4743 N N . TRP A 1 647 ? 18.603 21.427 -52.883 1.00 92.81 647 TRP A N 1
ATOM 4744 C CA . TRP A 1 647 ? 17.961 22.637 -52.372 1.00 92.81 647 TRP A CA 1
ATOM 4745 C C . TRP A 1 647 ? 16.850 23.101 -53.324 1.00 92.81 647 TRP A C 1
ATOM 4747 O O . TRP A 1 647 ? 17.032 23.107 -54.544 1.00 92.81 647 TRP A O 1
ATOM 4757 N N . LYS A 1 648 ? 15.691 23.474 -52.773 1.00 94.00 648 LYS A N 1
ATOM 4758 C CA . LYS A 1 648 ? 14.508 23.913 -53.533 1.00 94.00 648 LYS A CA 1
ATOM 4759 C C . LYS A 1 648 ? 14.167 25.382 -53.350 1.00 94.00 648 LYS A C 1
ATOM 4761 O O . LYS A 1 648 ? 13.581 25.978 -54.248 1.00 94.00 648 LYS A O 1
ATOM 4766 N N . GLY A 1 649 ? 14.539 25.968 -52.220 1.00 91.94 649 GLY A N 1
ATOM 4767 C CA . GLY A 1 649 ? 14.241 27.361 -51.933 1.00 91.94 649 GLY A CA 1
ATOM 4768 C C . GLY A 1 649 ? 14.538 27.734 -50.490 1.00 91.94 649 GLY A C 1
ATOM 4769 O O . GLY A 1 649 ? 14.919 26.893 -49.673 1.00 91.94 649 GLY A O 1
ATOM 4770 N N . THR A 1 650 ? 14.349 29.013 -50.187 1.00 94.12 650 THR A N 1
ATOM 4771 C CA . THR A 1 650 ? 14.529 29.570 -48.847 1.00 94.12 650 THR A CA 1
ATOM 4772 C C . THR A 1 650 ? 13.333 30.452 -48.514 1.00 94.12 650 THR A C 1
ATOM 4774 O O . THR A 1 650 ? 12.963 31.306 -49.316 1.00 94.12 650 THR A O 1
ATOM 4777 N N . ILE A 1 651 ? 12.735 30.245 -47.342 1.00 95.75 651 ILE A N 1
ATOM 4778 C CA . ILE A 1 651 ? 11.695 31.105 -46.774 1.00 95.75 651 ILE A CA 1
ATOM 4779 C C . ILE A 1 651 ? 12.387 32.180 -45.945 1.00 95.75 651 ILE A C 1
ATOM 4781 O O . ILE A 1 651 ? 13.156 31.867 -45.034 1.00 95.75 651 ILE A O 1
ATOM 4785 N N . ALA A 1 652 ? 12.105 33.439 -46.258 1.00 93.38 652 ALA A N 1
ATOM 4786 C CA . ALA A 1 652 ? 12.685 34.599 -45.592 1.00 93.38 652 ALA A CA 1
ATOM 4787 C C . ALA A 1 652 ? 11.689 35.767 -45.597 1.00 93.38 652 ALA A C 1
ATOM 4789 O O . ALA A 1 652 ? 10.556 35.635 -46.063 1.00 93.38 652 ALA A O 1
ATOM 4790 N N . SER A 1 653 ? 12.100 36.923 -45.073 1.00 93.00 653 SER A N 1
ATOM 4791 C CA . SER A 1 653 ? 11.258 38.123 -45.008 1.00 93.00 653 SER A CA 1
ATOM 4792 C C . SER A 1 653 ? 10.658 38.480 -46.378 1.00 93.00 653 SER A C 1
ATOM 4794 O O . SER A 1 653 ? 11.359 38.938 -47.279 1.00 93.00 653 SER A O 1
ATOM 4796 N N . GLY A 1 654 ? 9.343 38.275 -46.523 1.00 91.06 654 GLY A N 1
ATOM 4797 C CA . GLY A 1 654 ? 8.569 38.574 -47.730 1.00 91.06 654 GLY A CA 1
ATOM 4798 C C . GLY A 1 654 ? 8.720 37.604 -48.910 1.00 91.06 654 GLY A C 1
ATOM 4799 O O . GLY A 1 654 ? 8.151 37.884 -49.963 1.00 91.06 654 GLY A O 1
ATOM 4800 N N . GLU A 1 655 ? 9.462 36.498 -48.778 1.00 91.19 655 GLU A N 1
ATOM 4801 C CA . GLU A 1 655 ? 9.830 35.628 -49.908 1.00 91.19 655 GLU A CA 1
ATOM 4802 C C . GLU A 1 655 ? 9.834 34.129 -49.549 1.00 91.19 655 GLU A C 1
ATOM 4804 O O . GLU A 1 655 ? 9.859 33.740 -48.382 1.00 91.19 655 GLU A O 1
ATOM 4809 N N . GLY A 1 656 ? 9.803 33.269 -50.575 1.00 89.12 656 GLY A N 1
ATOM 4810 C CA . GLY A 1 656 ? 9.927 31.809 -50.436 1.00 89.12 656 GLY A CA 1
ATOM 4811 C C . GLY A 1 656 ? 8.629 31.036 -50.182 1.00 89.12 656 GLY A C 1
ATOM 4812 O O . GLY A 1 656 ? 8.635 29.812 -50.258 1.00 89.12 656 GLY A O 1
ATOM 4813 N N . ALA A 1 657 ? 7.512 31.726 -49.939 1.00 95.06 657 ALA A N 1
ATOM 4814 C CA . ALA A 1 657 ? 6.171 31.142 -49.889 1.00 95.06 657 ALA A CA 1
ATOM 4815 C C . ALA A 1 657 ? 5.119 32.139 -50.399 1.00 95.06 657 ALA A C 1
ATOM 4817 O O . ALA A 1 657 ? 5.293 33.359 -50.303 1.00 95.06 657 ALA A O 1
ATOM 4818 N N . LEU A 1 658 ? 3.995 31.630 -50.908 1.00 94.88 658 LEU A N 1
ATOM 4819 C CA . LEU A 1 658 ? 2.854 32.460 -51.281 1.00 94.88 658 LEU A CA 1
ATOM 4820 C C . LEU A 1 658 ? 2.327 33.197 -50.041 1.00 94.88 658 LEU A C 1
ATOM 4822 O O . LEU A 1 658 ? 2.093 32.586 -48.998 1.00 94.88 658 LEU A O 1
ATOM 4826 N N . SER A 1 659 ? 2.119 34.509 -50.176 1.00 94.25 659 SER A N 1
ATOM 4827 C CA . SER A 1 659 ? 1.627 35.396 -49.110 1.00 94.25 659 SER A CA 1
ATOM 4828 C C . SER A 1 659 ? 2.551 35.529 -47.892 1.00 94.25 659 SER A C 1
ATOM 4830 O O . SER A 1 659 ? 2.088 35.932 -46.827 1.00 94.25 659 SER A O 1
ATOM 4832 N N . MET A 1 660 ? 3.845 35.224 -48.030 1.00 94.50 660 MET A N 1
ATOM 4833 C CA . MET A 1 660 ? 4.806 35.392 -46.940 1.00 94.50 660 MET A CA 1
ATOM 4834 C C . MET A 1 660 ? 4.885 36.866 -46.487 1.00 94.50 660 MET A C 1
ATOM 4836 O O . MET A 1 660 ? 5.142 37.745 -47.316 1.00 94.50 660 MET A O 1
ATOM 4840 N N . PRO A 1 661 ? 4.671 37.178 -45.193 1.00 93.12 661 PRO A N 1
ATOM 4841 C CA . PRO A 1 661 ? 4.790 38.542 -44.690 1.00 93.12 661 PRO A CA 1
ATOM 4842 C C . PRO A 1 661 ? 6.249 39.010 -44.614 1.00 93.12 661 PRO A C 1
ATOM 4844 O O . PRO A 1 661 ? 7.187 38.212 -44.569 1.00 93.12 661 PRO A O 1
ATOM 4847 N N . ARG A 1 662 ? 6.436 40.333 -44.533 1.00 92.38 662 ARG A N 1
ATOM 4848 C CA . ARG A 1 662 ? 7.722 40.917 -44.131 1.00 92.38 662 ARG A CA 1
ATOM 4849 C C . ARG A 1 662 ? 7.939 40.700 -42.636 1.00 92.38 662 ARG A C 1
ATOM 4851 O O . ARG A 1 662 ? 7.061 41.014 -41.836 1.00 92.38 662 ARG A O 1
ATOM 4858 N N . LEU A 1 663 ? 9.114 40.190 -42.306 1.00 92.06 663 LEU A N 1
ATOM 4859 C CA . LEU A 1 663 ? 9.617 39.985 -40.954 1.00 92.06 663 LEU A CA 1
ATOM 4860 C C . LEU A 1 663 ? 10.473 41.183 -40.526 1.00 92.06 663 LEU A C 1
ATOM 4862 O O . LEU A 1 663 ? 11.008 41.907 -41.375 1.00 92.06 663 LEU A O 1
ATOM 4866 N N . SER A 1 664 ? 10.599 41.376 -39.220 1.00 91.50 664 SER A N 1
ATOM 4867 C CA . SER A 1 664 ? 11.426 42.408 -38.601 1.00 91.50 664 SER A CA 1
ATOM 4868 C C . SER A 1 664 ? 12.828 41.883 -38.291 1.00 91.50 664 SER A C 1
ATOM 4870 O O . SER A 1 664 ? 13.090 40.679 -38.257 1.00 91.50 664 SER A O 1
ATOM 4872 N N . GLU A 1 665 ? 13.758 42.809 -38.074 1.00 89.12 665 GLU A N 1
ATOM 4873 C CA . GLU A 1 665 ? 15.096 42.471 -37.595 1.00 89.12 665 GLU A CA 1
ATOM 4874 C C . GLU A 1 665 ? 15.009 41.789 -36.221 1.00 89.12 665 GLU A C 1
ATOM 4876 O O . GLU A 1 665 ? 14.245 42.224 -35.360 1.00 89.12 665 GLU A O 1
ATOM 4881 N N . PHE A 1 666 ? 15.801 40.734 -36.020 1.00 88.56 666 PHE A N 1
ATOM 4882 C CA . PHE A 1 666 ? 15.858 39.941 -34.787 1.00 88.56 666 PHE A CA 1
ATOM 4883 C C . PHE A 1 666 ? 14.589 39.154 -34.429 1.00 88.56 666 PHE A C 1
ATOM 4885 O O . PHE A 1 666 ? 14.499 38.646 -33.315 1.00 88.56 666 PHE A O 1
ATOM 4892 N N . ASP A 1 667 ? 13.660 38.946 -35.369 1.00 93.06 667 ASP A N 1
ATOM 4893 C CA . ASP A 1 667 ? 12.527 38.028 -35.156 1.00 93.06 667 ASP A CA 1
ATOM 4894 C C . ASP A 1 667 ? 12.990 36.573 -34.915 1.00 93.06 667 ASP A C 1
ATOM 4896 O O . ASP A 1 667 ? 12.257 35.767 -34.339 1.00 93.06 667 ASP A O 1
ATOM 4900 N N . PHE A 1 668 ? 14.223 36.236 -35.314 1.00 94.50 668 PHE A N 1
ATOM 4901 C CA . PHE A 1 668 ? 14.815 34.896 -35.228 1.00 94.50 668 PHE A CA 1
ATOM 4902 C C . PHE A 1 668 ? 13.976 33.827 -35.937 1.00 94.50 668 PHE A C 1
ATOM 4904 O O . PHE A 1 668 ? 13.834 32.704 -35.456 1.00 94.50 668 PHE A O 1
ATOM 4911 N N . PHE A 1 669 ? 13.412 34.174 -37.091 1.00 95.94 669 PHE A N 1
ATOM 4912 C CA . PHE A 1 669 ? 12.637 33.268 -37.924 1.00 95.94 669 PHE A CA 1
ATOM 4913 C C . PHE A 1 669 ? 13.474 32.052 -38.334 1.00 95.94 669 PHE A C 1
ATOM 4915 O O . PHE A 1 669 ? 14.608 32.181 -38.797 1.00 95.94 669 PHE A O 1
ATOM 4922 N N . GLY A 1 670 ? 12.920 30.857 -38.133 1.00 95.56 670 GLY A N 1
ATOM 4923 C CA . GLY A 1 670 ? 13.670 29.605 -38.249 1.00 95.56 670 GLY A CA 1
ATOM 4924 C C . GLY A 1 670 ? 14.372 29.182 -36.954 1.00 95.56 670 GLY A C 1
ATOM 4925 O O . GLY A 1 670 ? 15.249 28.320 -36.998 1.00 95.56 670 GLY A O 1
ATOM 4926 N N . SER A 1 671 ? 14.001 29.753 -35.799 1.00 93.94 671 SER A N 1
ATOM 4927 C CA . SER A 1 671 ? 14.499 29.325 -34.481 1.00 93.94 671 SER A CA 1
ATOM 4928 C C . SER A 1 671 ? 14.052 27.916 -34.096 1.00 93.94 671 SER A C 1
ATOM 4930 O O . SER A 1 671 ? 14.781 27.229 -33.390 1.00 93.94 671 SER A O 1
ATOM 4932 N N . ALA A 1 672 ? 12.883 27.490 -34.578 1.00 97.12 672 ALA A N 1
ATOM 4933 C CA . ALA A 1 672 ? 12.317 26.158 -34.395 1.00 97.12 672 ALA A CA 1
ATOM 4934 C C . ALA A 1 672 ? 11.512 25.750 -35.628 1.00 97.12 672 ALA A C 1
ATOM 4936 O O . ALA A 1 672 ? 10.980 26.612 -36.334 1.00 97.12 672 ALA A O 1
ATOM 4937 N N . LEU A 1 673 ? 11.405 24.444 -35.870 1.00 97.88 673 LEU A N 1
ATOM 4938 C CA . LEU A 1 673 ? 10.709 23.873 -37.021 1.00 97.88 673 LEU A CA 1
ATOM 4939 C C . LEU A 1 673 ? 9.907 22.645 -36.591 1.00 97.88 673 LEU A C 1
ATOM 4941 O O . LEU A 1 673 ? 10.413 21.819 -35.839 1.00 97.88 673 LEU A O 1
ATOM 4945 N N . ALA A 1 674 ? 8.688 22.505 -37.111 1.00 96.75 674 ALA A N 1
ATOM 4946 C CA . ALA A 1 674 ? 7.935 21.254 -37.073 1.00 96.75 674 ALA A CA 1
ATOM 4947 C C . ALA A 1 674 ? 7.318 20.983 -38.451 1.00 96.75 674 ALA A C 1
ATOM 4949 O O . ALA A 1 674 ? 6.650 21.851 -39.017 1.00 96.75 674 ALA A O 1
ATOM 4950 N N . LEU A 1 675 ? 7.552 19.786 -38.988 1.00 95.75 675 LEU A N 1
ATOM 4951 C CA . LEU A 1 675 ? 7.150 19.367 -40.330 1.00 95.75 675 LEU A CA 1
ATOM 4952 C C . LEU A 1 675 ? 6.365 18.055 -40.228 1.00 95.75 675 LEU A C 1
ATOM 4954 O O . LEU A 1 675 ? 6.816 17.136 -39.552 1.00 95.75 675 LEU A O 1
ATOM 4958 N N . GLN A 1 676 ? 5.192 17.981 -40.860 1.00 93.69 676 GLN A N 1
ATOM 4959 C CA . GLN A 1 676 ? 4.446 16.727 -40.995 1.00 93.69 676 GLN A CA 1
ATOM 4960 C C . GLN A 1 676 ? 3.474 16.788 -42.177 1.00 93.69 676 GLN A C 1
ATOM 4962 O O . GLN A 1 676 ? 2.526 17.583 -42.184 1.00 93.69 676 GLN A O 1
ATOM 4967 N N . GLY A 1 677 ? 3.655 15.894 -43.142 1.00 92.19 677 GLY A N 1
ATOM 4968 C CA . GLY A 1 677 ? 2.908 15.844 -44.386 1.00 92.19 677 GLY A CA 1
ATOM 4969 C C . GLY A 1 677 ? 2.968 17.181 -45.121 1.00 92.19 677 GLY A C 1
ATOM 4970 O O . GLY A 1 677 ? 4.033 17.715 -45.406 1.00 92.19 677 GLY A O 1
ATOM 4971 N N . ASP A 1 678 ? 1.797 17.753 -45.405 1.00 94.06 678 ASP A N 1
ATOM 4972 C CA . ASP A 1 678 ? 1.688 19.007 -46.156 1.00 94.06 678 ASP A CA 1
ATOM 4973 C C . ASP A 1 678 ? 1.835 20.279 -45.292 1.00 94.06 678 ASP A C 1
ATOM 4975 O O . ASP A 1 678 ? 1.589 21.387 -45.770 1.00 94.06 678 ASP A O 1
ATOM 4979 N N . ARG A 1 679 ? 2.189 20.140 -44.006 1.00 95.81 679 ARG A N 1
ATOM 4980 C CA . ARG A 1 679 ? 2.176 21.221 -43.008 1.00 95.81 679 ARG A CA 1
ATOM 4981 C C . ARG A 1 679 ? 3.572 21.516 -42.476 1.00 95.81 679 ARG A C 1
ATOM 4983 O O . ARG A 1 679 ? 4.283 20.607 -42.055 1.00 95.81 679 ARG A O 1
ATOM 4990 N N . LEU A 1 680 ? 3.906 22.801 -42.405 1.00 97.44 680 LEU A N 1
ATOM 4991 C CA . LEU A 1 680 ? 5.158 23.306 -41.848 1.00 97.44 680 LEU A CA 1
ATOM 4992 C C . LEU A 1 680 ? 4.867 24.435 -40.855 1.00 97.44 680 LEU A C 1
ATOM 4994 O O . LEU A 1 680 ? 4.098 25.352 -41.139 1.00 97.44 680 LEU A O 1
ATOM 4998 N N . VAL A 1 681 ? 5.499 24.374 -39.689 1.00 98.31 681 VAL A N 1
ATOM 4999 C CA . VAL A 1 681 ? 5.381 25.367 -38.621 1.00 98.31 681 VAL A CA 1
ATOM 5000 C C . VAL A 1 681 ? 6.766 25.924 -38.314 1.00 98.31 681 VAL A C 1
ATOM 5002 O O . VAL A 1 681 ? 7.709 25.157 -38.122 1.00 98.31 681 VAL A O 1
ATOM 5005 N N . ILE A 1 682 ? 6.892 27.253 -38.283 1.00 98.50 682 ILE A N 1
ATOM 5006 C CA . ILE A 1 682 ? 8.175 27.949 -38.130 1.00 98.50 682 ILE A CA 1
ATOM 5007 C C . ILE A 1 682 ? 8.115 28.911 -36.947 1.00 98.50 682 ILE A C 1
ATOM 5009 O O . ILE A 1 682 ? 7.234 29.767 -36.876 1.00 98.50 682 ILE A O 1
ATOM 5013 N N . GLY A 1 683 ? 9.069 28.785 -36.030 1.00 97.75 683 GLY A N 1
ATOM 5014 C CA . GLY A 1 683 ? 9.230 29.685 -34.893 1.00 97.75 683 GLY A CA 1
ATOM 5015 C C . GLY A 1 683 ? 9.929 30.988 -35.280 1.00 97.75 683 GLY A C 1
ATOM 5016 O O . GLY A 1 683 ? 10.867 30.983 -36.081 1.00 97.75 683 GLY A O 1
ATOM 5017 N N . ALA A 1 684 ? 9.472 32.088 -34.686 1.00 97.00 684 ALA A N 1
ATOM 5018 C CA . ALA A 1 684 ? 10.094 33.407 -34.705 1.00 97.00 684 ALA A CA 1
ATOM 5019 C C . ALA A 1 684 ? 10.157 33.918 -33.258 1.00 97.00 684 ALA A C 1
ATOM 5021 O O . ALA A 1 684 ? 9.374 34.768 -32.830 1.00 97.00 684 ALA A O 1
ATOM 5022 N N . ALA A 1 685 ? 11.031 33.307 -32.456 1.00 95.38 685 ALA A N 1
ATOM 5023 C CA . ALA A 1 685 ? 11.020 33.488 -31.005 1.00 95.38 685 ALA A CA 1
ATOM 5024 C C . ALA A 1 685 ? 11.352 34.922 -30.549 1.00 95.38 685 ALA A C 1
ATOM 5026 O O . ALA A 1 685 ? 10.977 35.311 -29.445 1.00 95.38 685 ALA A O 1
ATOM 5027 N N . GLY A 1 686 ? 12.040 35.711 -31.380 1.00 93.25 686 GLY A N 1
ATOM 5028 C CA . GLY A 1 686 ? 12.367 37.114 -31.102 1.00 93.25 686 GLY A CA 1
ATOM 5029 C C . GLY A 1 686 ? 11.279 38.107 -31.519 1.00 93.25 686 GLY A C 1
ATOM 5030 O O . GLY A 1 686 ? 11.413 39.306 -31.271 1.00 93.25 686 GLY A O 1
ATOM 5031 N N . ASP A 1 687 ? 10.190 37.627 -32.128 1.00 93.69 687 ASP A N 1
ATOM 5032 C CA . ASP A 1 687 ? 9.153 38.496 -32.668 1.00 93.69 687 ASP A CA 1
ATOM 5033 C C . ASP A 1 687 ? 8.568 39.436 -31.607 1.00 93.69 687 ASP A C 1
ATOM 5035 O O . ASP A 1 687 ? 8.191 39.036 -30.498 1.00 93.69 687 ASP A O 1
ATOM 5039 N N . SER A 1 688 ? 8.501 40.716 -31.974 1.00 89.62 688 SER A N 1
ATOM 5040 C CA . SER A 1 688 ? 8.103 41.797 -31.073 1.00 89.62 688 SER A CA 1
ATOM 5041 C C . SER A 1 688 ? 6.747 42.437 -31.414 1.00 89.62 688 SER A C 1
ATOM 5043 O O . SER A 1 688 ? 6.476 43.569 -31.013 1.00 89.62 688 SER A O 1
ATOM 5045 N N . PHE A 1 689 ? 5.868 41.742 -32.149 1.00 82.31 689 PHE A N 1
ATOM 5046 C CA . PHE A 1 689 ? 4.632 42.321 -32.701 1.00 82.31 689 PHE A CA 1
ATOM 5047 C C . PHE A 1 689 ? 3.659 42.892 -31.653 1.00 82.31 689 PHE A C 1
ATOM 5049 O O . PHE A 1 689 ? 3.103 43.970 -31.865 1.00 82.31 689 PHE A O 1
ATOM 5056 N N . ARG A 1 690 ? 3.443 42.196 -30.525 1.00 79.38 690 ARG A N 1
ATOM 5057 C CA . ARG A 1 690 ? 2.526 42.626 -29.437 1.00 79.38 690 ARG A CA 1
ATOM 5058 C C . ARG A 1 690 ? 3.237 43.061 -28.149 1.00 79.38 690 ARG A C 1
ATOM 5060 O O . ARG A 1 690 ? 2.597 43.579 -27.236 1.00 79.38 690 ARG A O 1
ATOM 5067 N N . GLY A 1 691 ? 4.555 42.908 -28.095 1.00 80.88 691 GLY A N 1
ATOM 5068 C CA . GLY A 1 691 ? 5.425 43.316 -26.997 1.00 80.88 691 GLY A CA 1
ATOM 5069 C C . GLY A 1 691 ? 6.843 42.812 -27.238 1.00 80.88 691 GLY A C 1
ATOM 5070 O O . GLY A 1 691 ? 7.055 41.977 -28.108 1.00 80.88 691 GLY A O 1
ATOM 5071 N N . SER A 1 692 ? 7.822 43.331 -26.498 1.00 89.00 692 SER A N 1
ATOM 5072 C CA . SER A 1 692 ? 9.238 43.042 -26.762 1.00 89.00 692 SER A CA 1
ATOM 5073 C C . SER A 1 692 ? 9.552 41.556 -26.557 1.00 89.00 692 SER A C 1
ATOM 5075 O O . SER A 1 692 ? 9.345 41.040 -25.459 1.00 89.00 692 SER A O 1
ATOM 5077 N N . ASN A 1 693 ? 10.051 40.893 -27.606 1.00 90.06 693 ASN A N 1
ATOM 5078 C CA . ASN A 1 693 ? 10.483 39.490 -27.619 1.00 90.06 693 ASN A CA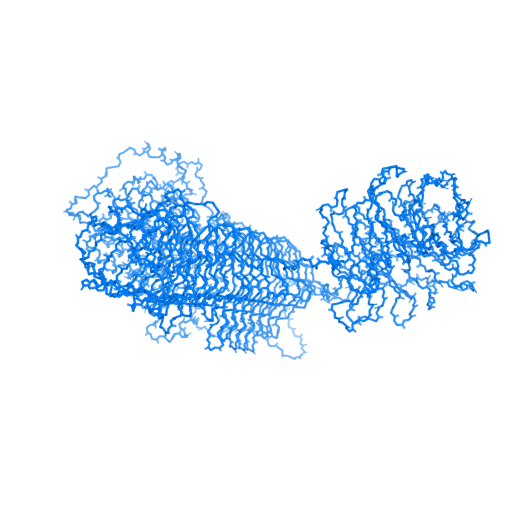 1
ATOM 5079 C C . ASN A 1 693 ? 9.452 38.513 -27.022 1.00 90.06 693 ASN A C 1
ATOM 5081 O O . ASN A 1 693 ? 9.806 37.579 -26.301 1.00 90.06 693 ASN A O 1
ATOM 5085 N N . GLN A 1 694 ? 8.161 38.763 -27.250 1.00 92.81 694 GLN A N 1
ATOM 5086 C CA . GLN A 1 694 ? 7.114 37.829 -26.821 1.00 92.81 694 GLN A CA 1
ATOM 5087 C C . GLN A 1 694 ? 7.174 36.535 -27.634 1.00 92.81 694 GLN A C 1
ATOM 5089 O O . GLN A 1 694 ? 6.867 35.474 -27.097 1.00 92.81 694 GLN A O 1
ATOM 5094 N N . GLY A 1 695 ? 7.619 36.632 -28.889 1.00 95.81 695 GLY A N 1
ATOM 5095 C CA . GLY A 1 695 ? 7.757 35.520 -29.812 1.00 95.81 695 GLY A CA 1
ATOM 5096 C C . GLY A 1 695 ? 6.470 35.200 -30.574 1.00 95.81 695 GLY A C 1
ATOM 5097 O O . GLY A 1 695 ? 5.364 35.609 -30.201 1.00 95.81 695 GLY A O 1
ATOM 5098 N N . ALA A 1 696 ? 6.629 34.496 -31.693 1.00 96.25 696 ALA A N 1
ATOM 5099 C CA . ALA A 1 696 ? 5.547 34.119 -32.590 1.00 96.25 696 ALA A CA 1
ATOM 5100 C C . ALA A 1 696 ? 5.816 32.785 -33.298 1.00 96.25 696 ALA A C 1
ATOM 5102 O O . ALA A 1 696 ? 6.945 32.297 -33.369 1.00 96.25 696 ALA A O 1
ATOM 5103 N N . VAL A 1 697 ? 4.756 32.220 -33.877 1.00 97.50 697 VAL A N 1
ATOM 5104 C CA . VAL A 1 697 ? 4.815 31.009 -34.703 1.00 97.50 697 VAL A CA 1
ATOM 5105 C C . VAL A 1 697 ? 4.093 31.253 -36.024 1.00 97.50 697 VAL A C 1
ATOM 5107 O O . VAL A 1 697 ? 2.978 31.760 -36.037 1.00 97.50 697 VAL A O 1
ATOM 5110 N N . HIS A 1 698 ? 4.703 30.885 -37.145 1.00 97.75 698 HIS A N 1
ATOM 5111 C CA . HIS A 1 698 ? 4.137 31.020 -38.485 1.00 97.75 698 HIS A CA 1
ATOM 5112 C C . HIS A 1 698 ? 3.707 29.654 -39.029 1.00 97.75 698 HIS A C 1
ATOM 5114 O O . HIS A 1 698 ? 4.472 28.691 -38.974 1.00 97.75 698 HIS A O 1
ATOM 5120 N N . LEU A 1 699 ? 2.489 29.582 -39.568 1.00 97.69 699 LEU A N 1
ATOM 5121 C CA . LEU A 1 699 ? 1.864 28.356 -40.065 1.00 97.69 699 LEU A CA 1
ATOM 5122 C C . LEU A 1 699 ? 1.858 28.336 -41.596 1.00 97.69 699 LEU A C 1
ATOM 5124 O O . LEU A 1 699 ? 1.432 29.307 -42.228 1.00 97.69 699 LEU A O 1
ATOM 5128 N N . PHE A 1 700 ? 2.282 27.223 -42.188 1.00 97.56 700 PHE A N 1
ATOM 5129 C CA . PHE A 1 700 ? 2.369 27.028 -43.633 1.00 97.56 700 PHE A CA 1
ATOM 5130 C C . PHE A 1 700 ? 1.734 25.703 -44.053 1.00 97.56 700 PHE A C 1
ATOM 5132 O O . PHE A 1 700 ? 1.831 24.697 -43.349 1.00 97.56 700 PHE A O 1
ATOM 5139 N N . THR A 1 701 ? 1.131 25.692 -45.239 1.00 96.56 701 THR A N 1
ATOM 5140 C CA . THR A 1 701 ? 0.659 24.470 -45.914 1.00 96.56 701 THR A CA 1
ATOM 5141 C C . THR A 1 701 ? 1.202 24.411 -47.338 1.00 96.56 701 THR A C 1
ATOM 5143 O O . THR A 1 701 ? 1.712 25.416 -47.832 1.00 96.56 701 THR A O 1
ATOM 5146 N N . GLY A 1 702 ? 1.002 23.307 -48.054 1.00 94.12 702 GLY A N 1
ATOM 5147 C CA . GLY A 1 702 ? 1.427 23.182 -49.449 1.00 94.12 702 GLY A CA 1
ATOM 5148 C C . GLY A 1 702 ? 2.905 22.828 -49.600 1.00 94.12 702 GLY A C 1
ATOM 5149 O O . GLY A 1 702 ? 3.517 23.212 -50.597 1.00 94.12 702 GLY A O 1
ATOM 5150 N N . VAL A 1 703 ? 3.480 22.123 -48.617 1.00 95.69 703 VAL A N 1
ATOM 5151 C CA . VAL A 1 703 ? 4.820 21.517 -48.720 1.00 95.69 703 VAL A CA 1
ATOM 5152 C C . VAL A 1 703 ? 4.917 20.669 -49.995 1.00 95.69 703 VAL A C 1
ATOM 5154 O O . VAL A 1 703 ? 5.886 20.795 -50.744 1.00 95.69 703 VAL A O 1
ATOM 5157 N N . GLY A 1 704 ? 3.875 19.895 -50.317 1.00 90.81 704 GLY A N 1
ATOM 5158 C CA . GLY A 1 704 ? 3.792 19.135 -51.562 1.00 90.81 704 GLY A CA 1
ATOM 5159 C C . GLY A 1 704 ? 4.970 18.176 -51.750 1.00 90.81 704 GLY A C 1
ATOM 5160 O O . GLY A 1 704 ? 5.394 17.530 -50.804 1.00 90.81 704 GLY A O 1
ATOM 5161 N N . THR A 1 705 ? 5.467 18.050 -52.985 1.00 89.31 705 THR A N 1
ATOM 5162 C CA . THR A 1 705 ? 6.647 17.223 -53.319 1.00 89.31 705 THR A CA 1
ATOM 5163 C C . THR A 1 705 ? 7.936 18.031 -53.482 1.00 89.31 705 THR A C 1
ATOM 5165 O O . THR A 1 705 ? 9.011 17.454 -53.613 1.00 89.31 705 THR A O 1
ATOM 5168 N N . ASP A 1 706 ? 7.835 19.356 -53.614 1.00 90.06 706 ASP A N 1
ATOM 5169 C CA . ASP A 1 706 ? 8.966 20.233 -53.946 1.00 90.06 706 ASP A CA 1
ATOM 5170 C C . ASP A 1 706 ? 8.850 21.661 -53.394 1.00 90.06 706 ASP A C 1
ATOM 5172 O O . ASP A 1 706 ? 9.616 22.532 -53.807 1.00 90.06 706 ASP A O 1
ATOM 5176 N N . PHE A 1 707 ? 7.917 21.907 -52.469 1.00 95.56 707 PHE A N 1
ATOM 5177 C CA . PHE A 1 707 ? 7.612 23.215 -51.877 1.00 95.56 707 PHE A CA 1
ATOM 5178 C C . PHE A 1 707 ? 7.081 24.284 -52.849 1.00 95.56 707 PHE A C 1
ATOM 5180 O O . PHE A 1 707 ? 6.871 25.426 -52.443 1.00 95.56 707 PHE A O 1
ATOM 5187 N N . SER A 1 708 ? 6.800 23.951 -54.115 1.00 92.69 708 SER A N 1
ATOM 5188 C CA . SER A 1 708 ? 6.364 24.936 -55.123 1.00 92.69 708 SER A CA 1
ATOM 5189 C C . SER A 1 708 ? 5.029 25.623 -54.807 1.00 92.69 708 SER A C 1
ATOM 5191 O O . SER A 1 708 ? 4.795 26.744 -55.258 1.00 92.69 708 SER A O 1
ATOM 5193 N N . ASN A 1 709 ? 4.165 24.980 -54.014 1.00 93.00 709 ASN A N 1
ATOM 5194 C CA . ASN A 1 709 ? 2.853 25.499 -53.612 1.00 93.00 709 ASN A CA 1
ATOM 5195 C C . ASN A 1 709 ? 2.811 25.975 -52.151 1.00 93.00 709 ASN A C 1
ATOM 5197 O O . ASN A 1 709 ? 1.724 26.196 -51.601 1.00 93.00 709 ASN A O 1
ATOM 5201 N N . LEU A 1 710 ? 3.976 26.137 -51.517 1.00 96.62 710 LEU A N 1
ATOM 5202 C CA . LEU A 1 710 ? 4.054 26.502 -50.113 1.00 96.62 710 LEU A CA 1
ATOM 5203 C C . LEU A 1 710 ? 3.376 27.856 -49.882 1.00 96.62 710 LEU A C 1
ATOM 5205 O O . LEU A 1 710 ? 3.680 28.852 -50.538 1.00 96.62 710 LEU A O 1
ATOM 5209 N N . THR A 1 711 ? 2.432 27.888 -48.949 1.00 96.56 711 THR A N 1
ATOM 5210 C CA . THR A 1 711 ? 1.563 29.035 -48.686 1.00 96.56 711 THR A CA 1
ATOM 5211 C C . THR A 1 711 ? 1.575 29.362 -47.202 1.00 96.56 711 THR A C 1
ATOM 5213 O O . THR A 1 711 ? 1.247 28.508 -46.376 1.00 96.56 711 THR A O 1
ATOM 5216 N N . TRP A 1 712 ? 1.895 30.610 -46.865 1.00 97.62 712 TRP A N 1
ATOM 5217 C CA . TRP A 1 712 ? 1.738 31.127 -45.508 1.00 97.62 712 TRP A CA 1
ATOM 5218 C C . TRP A 1 712 ? 0.250 31.303 -45.181 1.00 97.62 712 TRP A C 1
ATOM 5220 O O . TRP A 1 712 ? -0.509 31.866 -45.976 1.00 97.62 712 TRP A O 1
ATOM 5230 N N . LYS A 1 713 ? -0.175 30.804 -44.019 1.00 95.69 713 LYS A N 1
ATOM 5231 C CA . LYS A 1 713 ? -1.572 30.851 -43.568 1.00 95.69 713 LYS A CA 1
ATOM 5232 C C . LYS A 1 713 ? -1.805 31.917 -42.520 1.00 95.69 713 LYS A C 1
ATOM 5234 O O . LYS A 1 713 ? -2.691 32.751 -42.680 1.00 95.69 713 LYS A O 1
ATOM 5239 N N . GLU A 1 714 ? -1.041 31.853 -41.441 1.00 93.31 714 GLU A N 1
ATOM 5240 C CA . GLU A 1 714 ? -1.284 32.662 -40.254 1.00 93.31 714 GLU A CA 1
ATOM 5241 C C . GLU A 1 714 ? -0.007 32.793 -39.425 1.00 93.31 714 GLU A C 1
ATOM 5243 O O . GLU A 1 714 ? 0.934 32.003 -39.544 1.00 93.31 714 GLU A O 1
ATOM 5248 N N . LYS A 1 715 ? 0.010 33.816 -38.574 1.00 94.44 715 LYS A N 1
ATOM 5249 C CA . LYS A 1 715 ? 0.988 34.013 -37.512 1.00 94.44 715 LYS A CA 1
ATOM 5250 C C . LYS A 1 715 ? 0.241 33.942 -36.183 1.00 94.44 715 LYS A C 1
ATOM 5252 O O . LYS A 1 715 ? -0.664 34.738 -35.973 1.00 94.44 715 LYS A O 1
ATOM 5257 N N . LEU A 1 716 ? 0.628 33.011 -35.319 1.00 94.56 716 LEU A N 1
ATOM 5258 C CA . LEU A 1 716 ? 0.121 32.867 -33.959 1.00 94.56 716 LEU A CA 1
ATOM 5259 C C . LEU A 1 716 ? 0.951 33.722 -33.003 1.00 94.56 716 LEU A C 1
ATOM 5261 O O . LEU A 1 716 ? 2.177 33.581 -32.939 1.00 94.56 716 LEU A O 1
ATOM 5265 N N . THR A 1 717 ? 0.279 34.586 -32.247 1.00 92.31 717 THR A N 1
ATOM 5266 C CA . THR A 1 717 ? 0.890 35.486 -31.260 1.00 92.31 717 THR A CA 1
ATOM 5267 C C . THR A 1 717 ? 0.123 35.511 -29.934 1.00 92.31 717 THR A C 1
ATOM 5269 O O . THR A 1 717 ? -0.954 34.931 -29.789 1.00 92.31 717 THR A O 1
ATOM 5272 N N . SER A 1 718 ? 0.690 36.199 -28.938 1.00 90.94 718 SER A N 1
ATOM 5273 C CA . SER A 1 718 ? 0.102 36.426 -27.610 1.00 90.94 718 SER A CA 1
ATOM 5274 C C . SER A 1 718 ? -1.401 36.757 -27.657 1.00 90.94 718 SER A C 1
ATOM 5276 O O . SER A 1 718 ? -1.804 37.747 -28.278 1.00 90.94 718 SER A O 1
ATOM 5278 N N . GLY A 1 719 ? -2.236 35.962 -26.974 1.00 86.06 719 GLY A N 1
ATOM 5279 C CA . GLY A 1 719 ? -3.682 36.199 -26.857 1.00 86.06 719 GLY A CA 1
ATOM 5280 C C . GLY A 1 719 ? -4.557 35.704 -28.021 1.00 86.06 719 GLY A C 1
ATOM 5281 O O . GLY A 1 719 ? -5.757 35.977 -28.026 1.00 86.06 719 GLY A O 1
ATOM 5282 N N . GLU A 1 720 ? -3.998 35.035 -29.033 1.00 88.50 720 GLU A N 1
ATOM 5283 C CA . GLU A 1 720 ? -4.757 34.504 -30.178 1.00 88.50 720 GLU A CA 1
ATOM 5284 C C . GLU A 1 720 ? -5.185 33.042 -29.973 1.00 88.50 720 GLU A C 1
ATOM 5286 O O . GLU A 1 720 ? -4.641 32.326 -29.136 1.00 88.50 720 GLU A O 1
ATOM 5291 N N . ARG A 1 721 ? -6.207 32.593 -30.721 1.00 87.88 721 ARG A N 1
ATOM 5292 C CA . ARG A 1 721 ? -6.735 31.208 -30.694 1.00 87.88 721 ARG A CA 1
ATOM 5293 C C . ARG A 1 721 ? -7.078 30.668 -29.286 1.00 87.88 721 ARG A C 1
ATOM 5295 O O . ARG A 1 721 ? -7.069 29.459 -29.067 1.00 87.88 721 ARG A O 1
ATOM 5302 N N . GLY A 1 722 ? -7.415 31.561 -28.348 1.00 85.88 722 GLY A N 1
ATOM 5303 C CA . GLY A 1 722 ? -7.764 31.232 -26.958 1.00 85.88 722 GLY A CA 1
ATOM 5304 C C . GLY A 1 722 ? -6.575 31.139 -25.997 1.00 85.88 722 GLY A C 1
ATOM 5305 O O . GLY A 1 722 ? -6.787 30.881 -24.816 1.00 85.88 722 GLY A O 1
ATOM 5306 N N . MET A 1 723 ? -5.347 31.365 -26.472 1.00 90.19 723 MET A N 1
ATOM 5307 C CA . MET A 1 723 ? -4.144 31.318 -25.644 1.00 90.19 723 MET A CA 1
ATOM 5308 C C . MET A 1 723 ? -4.107 32.480 -24.637 1.00 90.19 723 MET A C 1
ATOM 5310 O O . MET A 1 723 ? -4.465 33.607 -24.994 1.00 90.19 723 MET A O 1
ATOM 5314 N N . PRO A 1 724 ? -3.619 32.259 -23.401 1.00 88.19 724 PRO A N 1
ATOM 5315 C CA . PRO A 1 724 ? -3.298 33.336 -22.472 1.00 88.19 724 PRO A CA 1
ATOM 5316 C C . PRO A 1 724 ? -2.308 34.359 -23.055 1.00 88.19 724 PRO A C 1
ATOM 5318 O O . PRO A 1 724 ? -1.535 34.068 -23.969 1.00 88.19 724 PRO A O 1
ATOM 5321 N N . GLY A 1 725 ? -2.316 35.576 -22.508 1.00 88.88 725 GLY A N 1
ATOM 5322 C CA . GLY A 1 725 ? -1.349 36.606 -22.887 1.00 88.88 725 GLY A CA 1
ATOM 5323 C C . GLY A 1 725 ? 0.066 36.270 -22.405 1.00 88.88 725 GLY A C 1
ATOM 5324 O O . GLY A 1 725 ? 0.259 35.961 -21.230 1.00 88.88 725 GLY A O 1
ATOM 5325 N N . LEU A 1 726 ? 1.036 36.383 -23.308 1.00 90.88 726 LEU A N 1
ATOM 5326 C CA . LEU A 1 726 ? 2.473 36.268 -23.049 1.00 90.88 726 LEU A CA 1
ATOM 5327 C C . LEU A 1 726 ? 3.043 37.587 -22.512 1.00 90.88 726 LEU A C 1
ATOM 5329 O O . LEU A 1 726 ? 2.576 38.677 -22.863 1.00 90.88 726 LEU A O 1
ATOM 5333 N N . ARG A 1 727 ? 4.077 37.491 -21.679 1.00 92.06 727 ARG A N 1
ATOM 5334 C CA . ARG A 1 727 ? 4.879 38.610 -21.179 1.00 92.06 727 ARG A CA 1
ATOM 5335 C C . ARG A 1 727 ? 6.063 38.881 -22.103 1.00 92.06 727 ARG A C 1
ATOM 5337 O O . ARG A 1 727 ? 6.460 38.056 -22.920 1.00 92.06 727 ARG A O 1
ATOM 5344 N N . ASN A 1 728 ? 6.630 40.080 -21.968 1.00 92.19 728 ASN A N 1
ATOM 5345 C CA . ASN A 1 728 ? 7.850 40.435 -22.688 1.00 92.19 728 ASN A CA 1
ATOM 5346 C C . ASN A 1 728 ? 8.970 39.451 -22.342 1.00 92.19 728 ASN A C 1
ATOM 5348 O O . ASN A 1 728 ? 9.167 39.141 -21.167 1.00 92.19 728 ASN A O 1
ATOM 5352 N N . SER A 1 729 ? 9.722 39.051 -23.363 1.00 92.44 729 SER A N 1
ATOM 5353 C CA . SER A 1 729 ? 10.824 38.096 -23.263 1.00 92.44 729 SER A CA 1
ATOM 5354 C C . SER A 1 729 ? 10.425 36.675 -22.860 1.00 92.44 729 SER A C 1
ATOM 5356 O O . SER A 1 729 ? 11.304 35.956 -22.400 1.00 92.44 729 SER A O 1
ATOM 5358 N N . ASP A 1 730 ? 9.168 36.249 -23.040 1.00 93.75 730 ASP A N 1
ATOM 5359 C CA . ASP A 1 730 ? 8.771 34.838 -22.861 1.00 93.75 730 ASP A CA 1
ATOM 5360 C C . ASP A 1 730 ? 9.328 33.927 -23.979 1.00 93.75 730 ASP A C 1
ATOM 5362 O O . ASP A 1 730 ? 9.480 32.722 -23.765 1.00 93.75 730 ASP A O 1
ATOM 5366 N N . PHE A 1 731 ? 9.686 34.500 -25.140 1.00 95.88 731 PHE A N 1
ATOM 5367 C CA . PHE A 1 731 ? 10.243 33.802 -26.311 1.00 95.88 731 PHE A CA 1
ATOM 5368 C C . PHE A 1 731 ? 9.374 32.632 -26.805 1.00 95.88 731 PHE A C 1
ATOM 5370 O O . PHE A 1 731 ? 9.859 31.529 -27.055 1.00 95.88 731 PHE A O 1
ATOM 5377 N N . PHE A 1 732 ? 8.070 32.856 -26.953 1.00 96.69 732 PHE A N 1
ATOM 5378 C CA . PHE A 1 732 ? 7.154 31.869 -27.518 1.00 96.69 732 PHE A CA 1
ATOM 5379 C C . PHE A 1 732 ? 7.537 31.498 -28.958 1.00 96.69 732 PHE A C 1
ATOM 5381 O O . PHE A 1 732 ? 7.837 32.361 -29.780 1.00 96.69 732 PHE A O 1
ATOM 5388 N N . GLY A 1 733 ? 7.521 30.206 -29.281 1.00 96.38 733 GLY A N 1
ATOM 5389 C CA . GLY A 1 733 ? 8.019 29.711 -30.569 1.00 96.38 733 GLY A CA 1
ATOM 5390 C C . GLY A 1 733 ? 9.519 29.407 -30.568 1.00 96.38 733 GLY A C 1
ATOM 5391 O O . GLY A 1 733 ? 10.101 29.201 -31.633 1.00 96.38 733 GLY A O 1
ATOM 5392 N N . TRP A 1 734 ? 10.151 29.355 -29.389 1.00 96.62 734 TRP A N 1
ATOM 5393 C CA . TRP A 1 734 ? 11.541 28.914 -29.236 1.00 96.62 734 TRP A CA 1
ATOM 5394 C C . TRP A 1 734 ? 11.749 27.444 -29.603 1.00 96.62 734 TRP A C 1
ATOM 5396 O O . TRP A 1 734 ? 12.784 27.090 -30.156 1.00 96.62 734 TRP A O 1
ATOM 5406 N N . SER A 1 735 ? 10.757 26.602 -29.322 1.00 97.38 735 SER A N 1
ATOM 5407 C CA . SER A 1 735 ? 10.732 25.182 -29.664 1.00 97.38 735 SER A CA 1
ATOM 5408 C C . SER A 1 735 ? 9.340 24.797 -30.167 1.00 97.38 735 SER A C 1
ATOM 5410 O O . SER A 1 735 ? 8.335 25.405 -29.781 1.00 97.38 735 SER A O 1
ATOM 5412 N N . LEU A 1 736 ? 9.283 23.819 -31.070 1.00 97.50 736 LEU A N 1
ATOM 5413 C CA . LEU A 1 736 ? 8.058 23.387 -31.737 1.00 97.50 736 LEU A CA 1
ATOM 5414 C C . LEU A 1 736 ? 8.056 21.872 -31.904 1.00 97.50 736 LEU A C 1
ATOM 5416 O O . LEU A 1 736 ? 9.074 21.297 -32.273 1.00 97.50 736 LEU A O 1
ATOM 5420 N N . ALA A 1 737 ? 6.898 21.248 -31.699 1.00 95.69 737 ALA A N 1
ATOM 5421 C CA . ALA A 1 737 ? 6.667 19.853 -32.058 1.00 95.69 737 ALA A CA 1
ATOM 5422 C C . ALA A 1 737 ? 5.219 19.645 -32.515 1.00 95.69 737 ALA A C 1
ATOM 5424 O O . ALA A 1 737 ? 4.295 20.219 -31.938 1.00 95.69 737 ALA A O 1
ATOM 5425 N N . MET A 1 738 ? 5.013 18.824 -33.546 1.00 93.44 738 MET A N 1
ATOM 5426 C CA . MET A 1 738 ? 3.696 18.570 -34.136 1.00 93.44 738 MET A CA 1
ATOM 5427 C C . MET A 1 738 ? 3.516 17.077 -34.398 1.00 93.44 738 MET A C 1
ATOM 5429 O O . MET A 1 738 ? 4.411 16.429 -34.932 1.00 93.44 738 MET A O 1
ATOM 5433 N N . SER A 1 739 ? 2.352 16.531 -34.043 1.00 91.19 739 SER A N 1
ATOM 5434 C CA . SER A 1 739 ? 2.015 15.135 -34.320 1.00 91.19 739 SER A CA 1
ATOM 5435 C C . SER A 1 739 ? 0.510 14.969 -34.474 1.00 91.19 739 SER A C 1
ATOM 5437 O O . SER A 1 739 ? -0.254 15.162 -33.526 1.00 91.19 739 SER A O 1
ATOM 5439 N N . GLY A 1 740 ? 0.071 14.619 -35.683 1.00 88.56 740 GLY A N 1
ATOM 5440 C CA . GLY A 1 740 ? -1.343 14.439 -35.977 1.00 88.56 740 GLY A CA 1
ATOM 5441 C C . GLY A 1 740 ? -2.093 15.757 -35.814 1.00 88.56 740 GLY A C 1
ATOM 5442 O O . GLY A 1 740 ? -1.847 16.703 -36.556 1.00 88.56 740 GLY A O 1
ATOM 5443 N N . ASP A 1 741 ? -3.007 15.807 -34.844 1.00 89.62 741 ASP A N 1
ATOM 5444 C CA . ASP A 1 741 ? -3.851 16.980 -34.594 1.00 89.62 741 ASP A CA 1
ATOM 5445 C C . ASP A 1 741 ? -3.307 17.919 -33.498 1.00 89.62 741 ASP A C 1
ATOM 5447 O O . ASP A 1 741 ? -3.971 18.891 -33.131 1.00 89.62 741 ASP A O 1
ATOM 5451 N N . LEU A 1 742 ? -2.114 17.625 -32.967 1.00 91.56 742 LEU A N 1
ATOM 5452 C CA . LEU A 1 742 ? -1.499 18.308 -31.830 1.00 91.56 742 LEU A CA 1
ATOM 5453 C C . LEU A 1 742 ? -0.316 19.182 -32.260 1.00 91.56 742 LEU A C 1
ATOM 5455 O O . LEU A 1 742 ? 0.513 18.763 -33.072 1.00 91.56 742 LEU A O 1
ATOM 5459 N N . LEU A 1 743 ? -0.200 20.359 -31.644 1.00 94.00 743 LEU A N 1
ATOM 5460 C CA . LEU A 1 743 ? 0.940 21.269 -31.760 1.00 94.00 743 LEU A CA 1
ATOM 5461 C C . LEU A 1 743 ? 1.375 21.729 -30.361 1.00 94.00 743 LEU A C 1
ATOM 5463 O O . LEU A 1 743 ? 0.569 22.259 -29.599 1.00 94.00 743 LEU A O 1
ATOM 5467 N N . ALA A 1 744 ? 2.653 21.552 -30.038 1.00 95.38 744 ALA A N 1
ATOM 5468 C CA . ALA A 1 744 ? 3.277 22.029 -28.809 1.00 95.38 744 ALA A CA 1
ATOM 5469 C C . ALA A 1 744 ? 4.263 23.162 -29.119 1.00 95.38 744 ALA A C 1
ATOM 5471 O O . ALA A 1 744 ? 5.045 23.064 -30.069 1.00 95.38 744 ALA A O 1
ATOM 5472 N N . VAL A 1 745 ? 4.227 24.226 -28.315 1.00 97.69 745 VAL A N 1
ATOM 5473 C CA . VAL A 1 745 ? 5.056 25.426 -28.493 1.00 97.69 745 VAL A CA 1
ATOM 5474 C C . VAL A 1 745 ? 5.717 25.823 -27.177 1.00 97.69 745 VAL A C 1
ATOM 5476 O O . VAL A 1 745 ? 5.028 26.046 -26.183 1.00 97.69 745 VAL A O 1
ATOM 5479 N N . GLY A 1 746 ? 7.044 25.942 -27.160 1.00 97.31 746 GLY A N 1
ATOM 5480 C CA . GLY A 1 746 ? 7.793 26.362 -25.975 1.00 97.31 746 GLY A CA 1
ATOM 5481 C C . GLY A 1 746 ? 7.861 27.881 -25.810 1.00 97.31 746 GLY A C 1
ATOM 5482 O O . GLY A 1 746 ? 8.014 28.615 -26.791 1.00 97.31 746 GLY A O 1
ATOM 5483 N N . ALA A 1 747 ? 7.786 28.328 -24.557 1.00 96.69 747 ALA A N 1
ATOM 5484 C CA . ALA A 1 747 ? 8.022 29.694 -24.094 1.00 96.69 747 ALA A CA 1
ATOM 5485 C C . ALA A 1 747 ? 9.031 29.642 -22.935 1.00 96.69 747 ALA A C 1
ATOM 5487 O O . ALA A 1 747 ? 8.675 29.545 -21.759 1.00 96.69 747 ALA A O 1
ATOM 5488 N N . ILE A 1 748 ? 10.316 29.617 -23.283 1.00 94.56 748 ILE A N 1
ATOM 5489 C CA . ILE A 1 748 ? 11.402 29.197 -22.381 1.00 94.56 748 ILE A CA 1
ATOM 5490 C C . ILE A 1 748 ? 11.635 30.111 -21.178 1.00 94.56 748 ILE A C 1
ATOM 5492 O O . ILE A 1 748 ? 12.203 29.679 -20.181 1.00 94.56 748 ILE A O 1
ATOM 5496 N N . ASN A 1 749 ? 11.188 31.361 -21.253 1.00 94.12 749 ASN A N 1
ATOM 5497 C CA . ASN A 1 749 ? 11.368 32.351 -20.191 1.00 94.12 749 ASN A CA 1
ATOM 5498 C C . ASN A 1 749 ? 10.066 32.696 -19.470 1.00 94.12 749 ASN A C 1
ATOM 5500 O O . ASN A 1 749 ? 10.045 33.597 -18.623 1.00 94.12 749 ASN A O 1
ATOM 5504 N N . ASP A 1 750 ? 8.993 31.960 -19.764 1.00 93.88 750 ASP A N 1
ATOM 5505 C CA . ASP A 1 750 ? 7.756 32.108 -19.022 1.00 93.88 750 ASP A CA 1
ATOM 5506 C C . ASP A 1 750 ? 8.036 31.954 -17.520 1.00 93.88 750 ASP A C 1
ATOM 5508 O O . ASP A 1 750 ? 8.727 31.041 -17.057 1.00 93.88 750 ASP A O 1
ATOM 5512 N N . SER A 1 751 ? 7.543 32.924 -16.756 1.00 91.88 751 SER A N 1
ATOM 5513 C CA . SER A 1 751 ? 7.831 33.045 -15.329 1.00 91.88 751 SER A CA 1
ATOM 5514 C C . SER A 1 751 ? 6.657 32.611 -14.442 1.00 91.88 751 SER A C 1
ATOM 5516 O O . SER A 1 751 ? 6.432 33.162 -13.358 1.00 91.88 751 SER A O 1
ATOM 5518 N N . THR A 1 752 ? 5.843 31.669 -14.918 1.00 89.00 752 THR A N 1
ATOM 5519 C CA . THR A 1 752 ? 4.791 31.031 -14.116 1.00 89.00 752 THR A CA 1
ATOM 5520 C C . THR A 1 752 ? 5.428 30.153 -13.039 1.00 89.00 752 THR A C 1
ATOM 5522 O O . THR A 1 752 ? 6.376 29.417 -13.296 1.00 89.00 752 THR A O 1
ATOM 5525 N N . GLY A 1 753 ? 4.965 30.289 -11.795 1.00 82.94 753 GLY A N 1
ATOM 5526 C CA . GLY A 1 753 ? 5.540 29.598 -10.634 1.00 82.94 753 GLY A CA 1
ATOM 5527 C C . GLY A 1 753 ? 6.876 30.170 -10.125 1.00 82.94 753 GLY A C 1
ATOM 5528 O O . GLY A 1 753 ? 7.186 30.003 -8.950 1.00 82.94 753 GLY A O 1
ATOM 5529 N N . GLY A 1 754 ? 7.640 30.911 -10.938 1.00 87.06 754 GLY A N 1
ATOM 5530 C CA . GLY A 1 754 ? 8.880 31.596 -10.540 1.00 87.06 754 GLY A CA 1
ATOM 5531 C C . GLY A 1 754 ? 9.656 32.169 -11.730 1.00 87.06 754 GLY A C 1
ATOM 5532 O O . GLY A 1 754 ? 9.163 32.158 -12.846 1.00 87.06 754 GLY A O 1
ATOM 5533 N N . THR A 1 755 ? 10.862 32.698 -11.522 1.00 90.25 755 THR A N 1
ATOM 5534 C CA . THR A 1 755 ? 11.619 33.402 -12.579 1.00 90.25 755 THR A CA 1
ATOM 5535 C C . THR A 1 755 ? 12.172 32.437 -13.631 1.00 90.25 755 THR A C 1
ATOM 5537 O O . THR A 1 755 ? 12.929 31.537 -13.274 1.00 90.25 755 THR A O 1
ATOM 5540 N N . ASN A 1 756 ? 11.858 32.669 -14.914 1.00 89.31 756 ASN A N 1
ATOM 5541 C CA . ASN A 1 756 ? 12.377 31.925 -16.075 1.00 89.31 756 ASN A CA 1
ATOM 5542 C C . ASN A 1 756 ? 12.307 30.394 -15.920 1.00 89.31 756 ASN A C 1
ATOM 5544 O O . ASN A 1 756 ? 13.249 29.681 -16.264 1.00 89.31 756 ASN A O 1
ATOM 5548 N N . ARG A 1 757 ? 11.222 29.879 -15.335 1.00 91.81 757 ARG A N 1
ATOM 5549 C CA . ARG A 1 757 ? 11.038 28.426 -15.197 1.00 91.81 757 ARG A CA 1
ATOM 5550 C C . ARG A 1 757 ? 10.705 27.774 -16.532 1.00 91.81 757 ARG A C 1
ATOM 5552 O O . ARG A 1 757 ? 11.029 26.609 -16.719 1.00 91.81 757 ARG A O 1
ATOM 5559 N N . GLY A 1 758 ? 10.121 28.546 -17.446 1.00 94.31 758 GLY A N 1
ATOM 5560 C CA . GLY A 1 758 ? 9.699 28.106 -18.764 1.00 94.31 758 GLY A CA 1
ATOM 5561 C C . GLY A 1 758 ? 8.323 27.441 -18.751 1.00 94.31 758 GLY A C 1
ATOM 5562 O O . GLY A 1 758 ? 7.809 27.031 -17.706 1.00 94.31 758 GLY A O 1
ATOM 5563 N N . ALA A 1 759 ? 7.697 27.386 -19.925 1.00 94.81 759 ALA A N 1
ATOM 5564 C CA . ALA A 1 759 ? 6.397 26.764 -20.124 1.00 94.81 759 ALA A CA 1
ATOM 5565 C C . ALA A 1 759 ? 6.253 26.157 -21.526 1.00 94.81 759 ALA A C 1
ATOM 5567 O O . ALA A 1 759 ? 6.939 26.547 -22.475 1.00 94.81 759 ALA A O 1
ATOM 5568 N N . VAL A 1 760 ? 5.296 25.238 -21.668 1.00 95.69 760 VAL A N 1
ATOM 5569 C CA . VAL A 1 760 ? 4.867 24.685 -22.962 1.00 95.69 760 VAL A CA 1
ATOM 5570 C C . VAL A 1 760 ? 3.382 24.950 -23.163 1.00 95.69 760 VAL A C 1
ATOM 5572 O O . VAL A 1 760 ? 2.562 24.632 -22.307 1.00 95.69 760 VAL A O 1
ATOM 5575 N N . HIS A 1 761 ? 3.024 25.512 -24.310 1.00 94.00 761 HIS A N 1
ATOM 5576 C CA . HIS A 1 761 ? 1.646 25.755 -24.714 1.00 94.00 761 HIS A CA 1
ATOM 5577 C C . HIS A 1 761 ? 1.194 24.688 -25.704 1.00 94.00 761 HIS A C 1
ATOM 5579 O O . HIS A 1 761 ? 1.852 24.451 -26.719 1.00 94.00 761 HIS A O 1
ATOM 5585 N N . LEU A 1 762 ? 0.055 24.068 -25.414 1.00 92.75 762 LEU A N 1
ATOM 5586 C CA . LEU A 1 762 ? -0.492 22.967 -26.192 1.00 92.75 762 LEU A CA 1
ATOM 5587 C C . LEU A 1 762 ? -1.730 23.417 -26.969 1.00 92.75 762 LEU A C 1
ATOM 5589 O O . LEU A 1 762 ? -2.637 24.053 -26.423 1.00 92.75 762 LEU A O 1
ATOM 5593 N N . PHE A 1 763 ? -1.755 23.069 -28.251 1.00 92.56 763 PHE A N 1
ATOM 5594 C CA . PHE A 1 763 ? -2.823 23.365 -29.194 1.00 92.56 763 PHE A CA 1
ATOM 5595 C C . PHE A 1 763 ? -3.327 22.077 -29.852 1.00 92.56 763 PHE A C 1
ATOM 5597 O O . PHE A 1 763 ? -2.556 21.157 -30.12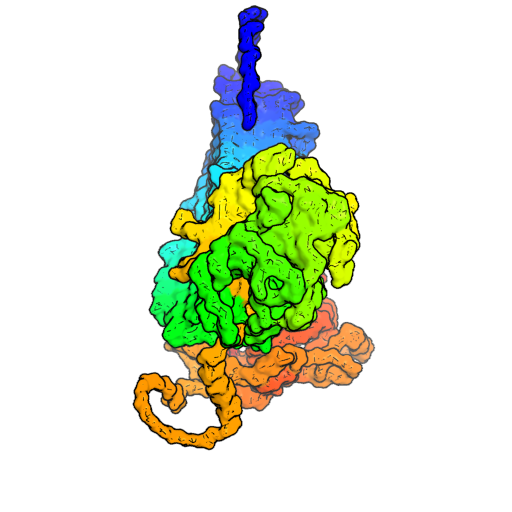7 1.00 92.56 763 PHE A O 1
ATOM 5604 N N . THR A 1 764 ? -4.619 22.056 -30.171 1.00 92.06 764 THR A N 1
ATOM 5605 C CA . THR A 1 764 ? -5.288 20.986 -30.937 1.00 92.06 764 THR A CA 1
ATOM 5606 C C . THR A 1 764 ? -6.001 21.547 -32.153 1.00 92.06 764 THR A C 1
ATOM 5608 O O . THR A 1 764 ? -6.311 22.739 -32.176 1.00 92.06 764 THR A O 1
ATOM 5611 N N . GLY A 1 765 ? -6.367 20.694 -33.106 1.00 88.69 765 GLY A N 1
ATOM 5612 C CA . GLY A 1 765 ? -7.097 21.102 -34.305 1.00 88.69 765 GLY A CA 1
ATOM 5613 C C . GLY A 1 765 ? -6.170 21.591 -35.414 1.00 88.69 765 GLY A C 1
ATOM 5614 O O . GLY A 1 765 ? -6.570 22.435 -36.218 1.00 88.69 765 GLY A O 1
ATOM 5615 N N . VAL A 1 766 ? -4.932 21.083 -35.447 1.00 91.31 766 VAL A N 1
ATOM 5616 C CA . VAL A 1 766 ? -3.985 21.289 -36.554 1.00 91.31 766 VAL A CA 1
ATOM 5617 C C . VAL A 1 766 ? -4.638 20.922 -37.892 1.00 91.31 766 VAL A C 1
ATOM 5619 O O . VAL A 1 766 ? -4.522 21.677 -38.858 1.00 91.31 766 VAL A O 1
ATOM 5622 N N . GLY A 1 767 ? -5.377 19.810 -37.950 1.00 86.94 767 GLY A N 1
ATOM 5623 C CA . GLY A 1 767 ? -6.132 19.387 -39.125 1.00 86.94 767 GLY A CA 1
ATOM 5624 C C . GLY A 1 767 ? -5.295 19.357 -40.408 1.00 86.94 767 GLY A C 1
ATOM 5625 O O . GLY A 1 767 ? -4.104 19.052 -40.403 1.00 86.94 767 GLY A O 1
ATOM 5626 N N . THR A 1 768 ? -5.915 19.666 -41.547 1.00 87.06 768 THR A N 1
ATOM 5627 C CA . THR A 1 768 ? -5.218 19.767 -42.843 1.00 87.06 768 THR A CA 1
ATOM 5628 C C . THR A 1 768 ? -4.676 21.165 -43.135 1.00 87.06 768 THR A C 1
ATOM 5630 O O . THR A 1 768 ? -3.789 21.296 -43.970 1.00 87.06 768 THR A O 1
ATOM 5633 N N . ASP A 1 769 ? -5.202 22.205 -42.482 1.00 88.06 769 ASP A N 1
ATOM 5634 C CA . ASP A 1 769 ? -4.936 23.606 -42.833 1.00 88.06 769 ASP A CA 1
ATOM 5635 C C . ASP A 1 769 ? -4.899 24.585 -41.645 1.00 88.06 769 ASP A C 1
ATOM 5637 O O . ASP A 1 769 ? -4.910 25.797 -41.860 1.00 88.06 769 ASP A O 1
ATOM 5641 N N . PHE A 1 770 ? -4.855 24.083 -40.406 1.00 94.31 770 PHE A N 1
ATOM 5642 C CA . PHE A 1 770 ? -4.882 24.856 -39.155 1.00 94.31 770 PHE A CA 1
ATOM 5643 C C . PHE A 1 770 ? -6.168 25.658 -38.887 1.00 94.31 770 PHE A C 1
ATOM 5645 O O . PHE A 1 770 ? -6.227 26.421 -37.921 1.00 94.31 770 PHE A O 1
ATOM 5652 N N . SER A 1 771 ? -7.227 25.492 -39.687 1.00 90.81 771 SER A N 1
ATOM 5653 C CA . SER A 1 771 ? -8.468 26.269 -39.536 1.00 90.81 771 SER A CA 1
ATOM 5654 C C . SER A 1 771 ? -9.104 26.137 -38.142 1.00 90.81 771 SER A C 1
ATOM 5656 O O . SER A 1 771 ? -9.560 27.138 -37.579 1.00 90.81 771 SER A O 1
ATOM 5658 N N . ASN A 1 772 ? -9.049 24.937 -37.554 1.00 90.69 772 ASN A N 1
ATOM 5659 C CA . ASN A 1 772 ? -9.616 24.603 -36.242 1.00 90.69 772 ASN A CA 1
ATOM 5660 C C . ASN A 1 772 ? -8.614 24.695 -35.082 1.00 90.69 772 ASN A C 1
ATOM 5662 O O . ASN A 1 772 ? -8.927 24.267 -33.967 1.00 90.69 772 ASN A O 1
ATOM 5666 N N . LEU A 1 773 ? -7.422 25.247 -35.324 1.00 93.25 773 LEU A N 1
ATOM 5667 C CA . LEU A 1 773 ? -6.376 25.292 -34.317 1.00 93.25 773 LEU A CA 1
ATOM 5668 C C . LEU A 1 773 ? -6.833 26.128 -33.114 1.00 93.25 773 LEU A C 1
ATOM 5670 O O . LEU A 1 773 ? -7.248 27.283 -33.257 1.00 93.25 773 LEU A O 1
ATOM 5674 N N . THR A 1 774 ? -6.769 25.531 -31.928 1.00 91.94 774 THR A N 1
ATOM 5675 C CA . THR A 1 774 ? -7.228 26.115 -30.663 1.00 91.94 774 THR A CA 1
ATOM 5676 C C . THR A 1 774 ? -6.267 25.774 -29.535 1.00 91.94 774 THR A C 1
ATOM 5678 O O . THR A 1 774 ? -5.795 24.641 -29.439 1.00 91.94 774 THR A O 1
ATOM 5681 N N . TRP A 1 775 ? -5.977 26.758 -28.681 1.00 93.19 775 TRP A N 1
ATOM 5682 C CA . TRP A 1 775 ? -5.201 26.546 -27.461 1.00 93.19 775 TRP A CA 1
ATOM 5683 C C . TRP A 1 775 ? -6.003 25.712 -26.459 1.00 93.19 775 TRP A C 1
ATOM 5685 O O . TRP A 1 775 ? -7.228 25.851 -26.368 1.00 93.19 775 TRP A O 1
ATOM 5695 N N . LYS A 1 776 ? -5.312 24.843 -25.719 1.00 89.81 776 LYS A N 1
ATOM 5696 C CA . LYS A 1 776 ? -5.934 23.917 -24.770 1.00 89.81 776 LYS A CA 1
ATOM 5697 C C . LYS A 1 776 ? -5.344 23.982 -23.380 1.00 89.81 776 LYS A C 1
ATOM 5699 O O . LYS A 1 776 ? -6.110 24.082 -22.432 1.00 89.81 776 LYS A O 1
ATOM 5704 N N . GLU A 1 777 ? -4.024 23.908 -23.274 1.00 89.19 777 GLU A N 1
ATOM 5705 C CA . GLU A 1 777 ? -3.372 23.750 -21.977 1.00 89.19 777 GLU A CA 1
ATOM 5706 C C . GLU A 1 777 ? -2.018 24.465 -21.934 1.00 89.19 777 GLU A C 1
ATOM 5708 O O . GLU A 1 777 ? -1.373 24.686 -22.970 1.00 89.19 777 GLU A O 1
ATOM 5713 N N . LYS A 1 778 ? -1.592 24.836 -20.724 1.00 91.25 778 LYS A N 1
ATOM 5714 C CA . LYS A 1 778 ? -0.251 25.354 -20.443 1.00 91.25 778 LYS A CA 1
ATOM 5715 C C . LYS A 1 778 ? 0.436 24.466 -19.412 1.00 91.25 778 LYS A C 1
ATOM 5717 O O . LYS A 1 778 ? -0.015 24.347 -18.282 1.00 91.25 778 LYS A O 1
ATOM 5722 N N . LEU A 1 779 ? 1.587 23.922 -19.784 1.00 91.81 779 LEU A N 1
ATOM 5723 C CA . LEU A 1 779 ? 2.445 23.153 -18.893 1.00 91.81 779 LEU A CA 1
ATOM 5724 C C . LEU A 1 779 ? 3.452 24.091 -18.229 1.00 91.81 779 LEU A C 1
ATOM 5726 O O . LEU A 1 779 ? 4.350 24.597 -18.905 1.00 91.81 779 LEU A O 1
ATOM 5730 N N . ALA A 1 780 ? 3.297 24.334 -16.927 1.00 90.75 780 ALA A N 1
ATOM 5731 C CA . ALA A 1 780 ? 4.202 25.159 -16.127 1.00 90.75 780 ALA A CA 1
ATOM 5732 C C . ALA A 1 780 ? 4.277 24.686 -14.661 1.00 90.75 780 ALA A C 1
ATOM 5734 O O . ALA A 1 780 ? 3.420 23.948 -14.180 1.00 90.75 780 ALA A O 1
ATOM 5735 N N . SER A 1 781 ? 5.312 25.128 -13.942 1.00 85.75 781 SER A N 1
ATOM 5736 C CA . SER A 1 781 ? 5.538 24.803 -12.524 1.00 85.75 781 SER A CA 1
ATOM 5737 C C . SER A 1 781 ? 4.341 25.185 -11.639 1.00 85.75 781 SER A C 1
ATOM 5739 O O . SER A 1 781 ? 3.886 26.330 -11.686 1.00 85.75 781 SER A O 1
ATOM 5741 N N . GLY A 1 782 ? 3.875 24.250 -10.801 1.00 75.12 782 GLY A N 1
ATOM 5742 C CA . GLY A 1 782 ? 2.752 24.451 -9.874 1.00 75.12 782 GLY A CA 1
ATOM 5743 C C . GLY A 1 782 ? 1.364 24.128 -10.445 1.00 75.12 782 GLY A C 1
ATOM 5744 O O . GLY A 1 782 ? 0.379 24.230 -9.717 1.00 75.12 782 GLY A O 1
ATOM 5745 N N . GLU A 1 783 ? 1.281 23.721 -11.713 1.00 75.56 783 GLU A N 1
ATOM 5746 C CA . GLU A 1 783 ? 0.057 23.195 -12.325 1.00 75.56 783 GLU A CA 1
ATOM 5747 C C . GLU A 1 783 ? -0.083 21.679 -12.069 1.00 75.56 783 GLU A C 1
ATOM 5749 O O . GLU A 1 783 ? 0.891 20.972 -11.796 1.00 75.56 783 GLU A O 1
ATOM 5754 N N . ARG A 1 784 ? -1.311 21.152 -12.129 1.00 65.25 784 ARG A N 1
ATOM 5755 C CA . ARG A 1 784 ? -1.602 19.737 -11.827 1.00 65.25 784 ARG A CA 1
ATOM 5756 C C . ARG A 1 784 ? -0.827 18.793 -12.762 1.00 65.25 784 ARG A C 1
ATOM 5758 O O . ARG A 1 784 ? -0.907 18.929 -13.977 1.00 65.25 784 ARG A O 1
ATOM 5765 N N . GLY A 1 785 ? -0.161 17.783 -12.193 1.00 65.00 785 GLY A N 1
ATOM 5766 C CA . GLY A 1 785 ? 0.550 16.749 -12.960 1.00 65.00 785 GLY A CA 1
ATOM 5767 C C . GLY A 1 785 ? 1.891 17.202 -13.546 1.00 65.00 785 GLY A C 1
ATOM 5768 O O . GLY A 1 785 ? 2.426 16.520 -14.417 1.00 65.00 785 GLY A O 1
ATOM 5769 N N . MET A 1 786 ? 2.425 18.340 -13.085 1.00 81.44 786 MET A N 1
ATOM 5770 C CA . MET A 1 786 ? 3.709 18.893 -13.517 1.00 81.44 786 MET A CA 1
ATOM 5771 C C . MET A 1 786 ? 4.821 18.651 -12.486 1.00 81.44 786 MET A C 1
ATOM 5773 O O . MET A 1 786 ? 4.553 18.720 -11.285 1.00 81.44 786 MET A O 1
ATOM 5777 N N . PRO A 1 787 ? 6.076 18.435 -12.926 1.00 73.81 787 PRO A N 1
ATOM 5778 C CA . PRO A 1 787 ? 7.230 18.433 -12.030 1.00 73.81 787 PRO A CA 1
ATOM 5779 C C . PRO A 1 787 ? 7.438 19.803 -11.364 1.00 73.81 787 PRO A C 1
ATOM 5781 O O . PRO A 1 787 ? 7.133 20.855 -11.940 1.00 73.81 787 PRO A O 1
ATOM 5784 N N . GLU A 1 788 ? 8.021 19.808 -10.163 1.00 81.44 788 GLU A N 1
ATOM 5785 C CA . GLU A 1 788 ? 8.509 21.043 -9.546 1.00 81.44 788 GLU A CA 1
ATOM 5786 C C . GLU A 1 788 ? 9.744 21.563 -10.292 1.00 81.44 788 GLU A C 1
ATOM 5788 O O . GLU A 1 788 ? 10.847 21.048 -10.141 1.00 81.44 788 GLU A O 1
ATOM 5793 N N . LEU A 1 789 ? 9.546 22.607 -11.096 1.00 84.38 789 LEU A N 1
ATOM 5794 C CA . LEU A 1 789 ? 10.634 23.346 -11.744 1.00 84.38 789 LEU A CA 1
ATOM 5795 C C . LEU A 1 789 ? 11.183 24.448 -10.827 1.00 84.38 789 LEU A C 1
ATOM 5797 O O . LEU A 1 789 ? 10.414 25.175 -10.183 1.00 84.38 789 LEU A O 1
ATOM 5801 N N . LYS A 1 790 ? 12.499 24.640 -10.833 1.00 87.19 790 LYS A N 1
ATOM 5802 C CA . LYS A 1 790 ? 13.201 25.747 -10.183 1.00 87.19 790 LYS A CA 1
ATOM 5803 C C . LYS A 1 790 ? 13.433 26.911 -11.146 1.00 87.19 790 LYS A C 1
ATOM 5805 O O . LYS A 1 790 ? 13.137 26.879 -12.340 1.00 87.19 790 LYS A O 1
ATOM 5810 N N . ASN A 1 791 ? 13.877 28.032 -10.576 1.00 87.94 791 ASN A N 1
ATOM 5811 C CA . ASN A 1 791 ? 14.129 29.246 -11.345 1.00 87.94 791 ASN A CA 1
ATOM 5812 C C . ASN A 1 791 ? 15.286 29.029 -12.320 1.00 87.94 791 ASN A C 1
ATOM 5814 O O . ASN A 1 791 ? 16.381 28.680 -11.891 1.00 87.94 791 ASN A O 1
ATOM 5818 N N . SER A 1 792 ? 15.089 29.417 -13.579 1.00 88.88 792 SER A N 1
ATOM 5819 C CA . SER A 1 792 ? 16.054 29.216 -14.668 1.00 88.88 792 SER A CA 1
ATOM 5820 C C . SER A 1 792 ? 16.227 27.761 -15.113 1.00 88.88 792 SER A C 1
ATOM 5822 O O . SER A 1 792 ? 17.250 27.453 -15.710 1.00 88.88 792 SER A O 1
ATOM 5824 N N . ASP A 1 793 ? 15.241 26.887 -14.892 1.00 89.06 793 ASP A N 1
ATOM 5825 C CA . ASP A 1 793 ? 15.244 25.542 -15.492 1.00 89.06 793 ASP A CA 1
ATOM 5826 C C . ASP A 1 793 ? 14.990 25.584 -17.009 1.00 89.06 793 ASP A C 1
ATOM 5828 O O . ASP A 1 793 ? 15.410 24.689 -17.747 1.00 89.06 793 ASP A O 1
ATOM 5832 N N . PHE A 1 794 ? 14.341 26.652 -17.488 1.00 92.56 794 PHE A N 1
ATOM 5833 C CA . PHE A 1 794 ? 13.990 26.872 -18.893 1.00 92.56 794 PHE A CA 1
ATOM 5834 C C . PHE A 1 794 ? 13.217 25.698 -19.519 1.00 92.56 794 PHE A C 1
ATOM 5836 O O . PHE A 1 794 ? 13.502 25.267 -20.636 1.00 92.56 794 PHE A O 1
ATOM 5843 N N . PHE A 1 795 ? 12.237 25.156 -18.798 1.00 93.94 795 PHE A N 1
ATOM 5844 C CA . PHE A 1 795 ? 11.353 24.102 -19.283 1.00 93.94 795 PHE A CA 1
ATOM 5845 C C . PHE A 1 795 ? 10.645 24.516 -20.582 1.00 93.94 795 PHE A C 1
ATOM 5847 O O . PHE A 1 795 ? 10.149 25.634 -20.718 1.00 93.94 795 PHE A O 1
ATOM 5854 N N . GLY A 1 796 ? 10.601 23.610 -21.558 1.00 94.81 796 GLY A N 1
ATOM 5855 C CA . GLY A 1 796 ? 10.166 23.939 -22.918 1.00 94.81 796 GLY A CA 1
ATOM 5856 C C . GLY A 1 796 ? 11.312 24.373 -23.831 1.00 94.81 796 GLY A C 1
ATOM 5857 O O . GLY A 1 796 ? 11.055 24.853 -24.934 1.00 94.81 796 GLY A O 1
ATOM 5858 N N . TRP A 1 797 ? 12.570 24.194 -23.409 1.00 95.00 797 TRP A N 1
ATOM 5859 C CA . TRP A 1 797 ? 13.751 24.510 -24.214 1.00 95.00 797 TRP A CA 1
ATOM 5860 C C . TRP A 1 797 ? 13.766 23.770 -25.548 1.00 95.00 797 TRP A C 1
ATOM 5862 O O . TRP A 1 797 ? 14.061 24.351 -26.590 1.00 95.00 797 TRP A O 1
ATOM 5872 N N . SER A 1 798 ? 13.406 22.493 -25.519 1.00 94.88 798 SER A N 1
ATOM 5873 C CA . SER A 1 798 ? 13.269 21.644 -26.694 1.00 94.88 798 SER A CA 1
ATOM 5874 C C . SER A 1 798 ? 12.019 20.776 -26.555 1.00 94.88 798 SER A C 1
ATOM 5876 O O . SER A 1 798 ? 11.590 20.479 -25.438 1.00 94.88 798 SER A O 1
ATOM 5878 N N . LEU A 1 799 ? 11.396 20.421 -27.680 1.00 96.19 799 LEU A N 1
ATOM 5879 C CA . LEU A 1 799 ? 10.146 19.663 -27.706 1.00 96.19 799 LEU A CA 1
ATOM 5880 C C . LEU A 1 799 ? 10.204 18.581 -28.776 1.00 96.19 799 LEU A C 1
ATOM 5882 O O . LEU A 1 799 ? 10.639 18.844 -29.893 1.00 96.19 799 LEU A O 1
ATOM 5886 N N . ALA A 1 800 ? 9.702 17.394 -28.446 1.00 93.31 800 ALA A N 1
ATOM 5887 C CA . ALA A 1 800 ? 9.393 16.350 -29.415 1.00 93.31 800 ALA A CA 1
ATOM 5888 C C . ALA A 1 800 ? 8.037 15.730 -29.079 1.00 93.31 800 ALA A C 1
ATOM 5890 O O . ALA A 1 800 ? 7.701 15.545 -27.909 1.00 93.31 800 ALA A O 1
ATOM 5891 N N . LEU A 1 801 ? 7.245 15.434 -30.106 1.00 89.69 801 LEU A N 1
ATOM 5892 C CA . LEU A 1 801 ? 5.881 14.943 -29.953 1.00 89.69 801 LEU A CA 1
ATOM 5893 C C . LEU A 1 801 ? 5.643 13.801 -30.933 1.00 89.69 801 LEU A C 1
ATOM 5895 O O . LEU A 1 801 ? 5.849 13.964 -32.135 1.00 89.69 801 LEU A O 1
ATOM 5899 N N . ARG A 1 802 ? 5.157 12.667 -30.429 1.00 86.19 802 ARG A N 1
ATOM 5900 C CA . ARG A 1 802 ? 4.736 11.540 -31.261 1.00 86.19 802 ARG A CA 1
ATOM 5901 C C . ARG A 1 802 ? 3.502 10.880 -30.668 1.00 86.19 802 ARG A C 1
ATOM 5903 O O . ARG A 1 802 ? 3.525 10.407 -29.536 1.00 86.19 802 ARG A O 1
ATOM 5910 N N . GLY A 1 803 ? 2.417 10.827 -31.440 1.00 82.38 803 GLY A N 1
ATOM 5911 C CA . GLY A 1 803 ? 1.157 10.265 -30.958 1.00 82.38 803 GLY A CA 1
ATOM 5912 C C . GLY A 1 803 ? 0.674 11.007 -29.710 1.00 82.38 803 GLY A C 1
ATOM 5913 O O . GLY A 1 803 ? 0.361 12.189 -29.788 1.00 82.38 803 GLY A O 1
ATOM 5914 N N . ASN A 1 804 ? 0.633 10.315 -28.568 1.00 78.44 804 ASN A N 1
ATOM 5915 C CA . ASN A 1 804 ? 0.240 10.869 -27.268 1.00 78.44 804 ASN A CA 1
ATOM 5916 C C . ASN A 1 804 ? 1.415 11.092 -26.293 1.00 78.44 804 ASN A C 1
ATOM 5918 O O . ASN A 1 804 ? 1.177 11.285 -25.096 1.00 78.44 804 ASN A O 1
ATOM 5922 N N . GLN A 1 805 ? 2.658 11.019 -26.776 1.00 85.88 805 GLN A N 1
ATOM 5923 C CA . GLN A 1 805 ? 3.872 11.218 -25.988 1.00 85.88 805 GLN A CA 1
ATOM 5924 C C . GLN A 1 805 ? 4.490 12.577 -26.299 1.00 85.88 805 GLN A C 1
ATOM 5926 O O . GLN A 1 805 ? 4.729 12.898 -27.466 1.00 85.88 805 GLN A O 1
ATOM 5931 N N . LEU A 1 806 ? 4.770 13.349 -25.251 1.00 89.62 806 LEU A N 1
ATOM 5932 C CA . LEU A 1 806 ? 5.449 14.639 -25.322 1.00 89.62 806 LEU A CA 1
ATOM 5933 C C . LEU A 1 806 ? 6.735 14.578 -24.505 1.00 89.62 806 LEU A C 1
ATOM 5935 O O . LEU A 1 806 ? 6.719 14.237 -23.326 1.00 89.62 806 LEU A O 1
ATOM 5939 N N . VAL A 1 807 ? 7.837 14.962 -25.130 1.00 91.12 807 VAL A N 1
ATOM 5940 C CA . VAL A 1 807 ? 9.151 15.072 -24.507 1.00 91.12 807 VAL A CA 1
ATOM 5941 C C . VAL A 1 807 ? 9.517 16.547 -24.420 1.00 91.12 807 VAL A C 1
ATOM 5943 O O . VAL A 1 807 ? 9.443 17.256 -25.424 1.00 91.12 807 VAL A O 1
ATOM 5946 N N . VAL A 1 808 ? 9.913 17.004 -23.232 1.00 94.31 808 VAL A N 1
ATOM 5947 C CA . VAL A 1 808 ? 10.226 18.411 -22.958 1.00 94.31 808 VAL A CA 1
ATOM 5948 C C . VAL A 1 808 ? 11.615 18.558 -22.351 1.00 94.31 808 VAL A C 1
ATOM 5950 O O . VAL A 1 808 ? 11.865 18.066 -21.256 1.00 94.31 808 VAL A O 1
ATOM 5953 N N . GLY A 1 809 ? 12.512 19.272 -23.026 1.00 92.38 809 GLY A N 1
ATOM 5954 C CA . GLY A 1 809 ? 13.812 19.649 -22.474 1.00 92.38 809 GLY A CA 1
ATOM 5955 C C . GLY A 1 809 ? 13.721 20.823 -21.494 1.00 92.38 809 GLY A C 1
ATOM 5956 O O . GLY A 1 809 ? 13.010 21.801 -21.744 1.00 92.38 809 GLY A O 1
ATOM 5957 N N . ALA A 1 810 ? 14.481 20.737 -20.407 1.00 92.12 810 ALA A N 1
ATOM 5958 C CA . ALA A 1 810 ? 14.706 21.774 -19.407 1.00 92.12 810 ALA A CA 1
ATOM 5959 C C . ALA A 1 810 ? 16.221 21.966 -19.250 1.00 92.12 810 ALA A C 1
ATOM 5961 O O . ALA A 1 810 ? 16.884 21.284 -18.471 1.00 92.12 810 ALA A O 1
ATOM 5962 N N . LEU A 1 811 ? 16.789 22.856 -20.067 1.00 87.12 811 LEU A N 1
ATOM 5963 C CA . LEU A 1 811 ? 18.241 23.004 -20.214 1.00 87.12 811 LEU A CA 1
ATOM 5964 C C . LEU A 1 811 ? 18.940 23.393 -18.903 1.00 87.12 811 LEU A C 1
ATOM 5966 O O . LEU A 1 811 ? 20.084 23.007 -18.670 1.00 87.12 811 LEU A O 1
ATOM 5970 N N . GLY A 1 812 ? 18.281 24.212 -18.086 1.00 82.75 812 GLY A N 1
ATOM 5971 C CA . GLY A 1 812 ? 18.861 24.773 -16.872 1.00 82.75 812 GLY A CA 1
ATOM 5972 C C . GLY A 1 812 ? 18.577 23.972 -15.610 1.00 82.75 812 GLY A C 1
ATOM 5973 O O . GLY A 1 812 ? 19.028 24.391 -14.551 1.00 82.75 812 GLY A O 1
ATOM 5974 N N . ASP A 1 813 ? 17.870 22.843 -15.721 1.00 82.38 813 ASP A N 1
ATOM 5975 C CA . ASP A 1 813 ? 17.508 22.014 -14.573 1.00 82.38 813 ASP A CA 1
ATOM 5976 C C . ASP A 1 813 ? 18.766 21.593 -13.791 1.00 82.38 813 ASP A C 1
ATOM 5978 O O . ASP A 1 813 ? 19.751 21.069 -14.334 1.00 82.38 813 ASP A O 1
ATOM 5982 N N . ASP A 1 814 ? 18.746 21.907 -12.501 1.00 68.25 814 ASP A N 1
ATOM 5983 C CA . ASP A 1 814 ? 19.862 21.797 -11.574 1.00 68.25 814 ASP A CA 1
ATOM 5984 C C . ASP A 1 814 ? 19.870 20.432 -10.837 1.00 68.25 814 ASP A C 1
ATOM 5986 O O . ASP A 1 814 ? 20.916 19.976 -10.383 1.00 68.25 814 ASP A O 1
ATOM 5990 N N . GLY A 1 815 ? 18.769 19.670 -10.855 1.00 60.66 815 GLY A N 1
ATOM 5991 C CA . GLY A 1 815 ? 18.622 18.387 -10.150 1.00 60.66 815 GLY A CA 1
ATOM 5992 C C . GLY A 1 815 ? 18.000 18.515 -8.750 1.00 60.66 815 GLY A C 1
ATOM 5993 O O . GLY A 1 815 ? 17.415 19.534 -8.396 1.00 60.66 815 GLY A O 1
ATOM 5994 N N . GLU A 1 816 ? 18.066 17.464 -7.926 1.00 49.38 816 GLU A N 1
ATOM 5995 C CA . GLU A 1 816 ? 17.337 17.405 -6.640 1.00 49.38 816 GLU A CA 1
ATOM 5996 C C . GLU A 1 816 ? 18.046 18.107 -5.461 1.00 49.38 816 GLU A C 1
ATOM 5998 O O . GLU A 1 816 ? 17.425 18.324 -4.421 1.00 49.38 816 GLU A O 1
ATOM 6003 N N . LYS A 1 817 ? 19.314 18.533 -5.598 1.00 43.69 817 LYS A N 1
ATOM 6004 C CA . LYS A 1 817 ? 20.044 19.284 -4.553 1.00 43.69 817 LYS A CA 1
ATOM 6005 C C . LYS A 1 817 ? 20.442 20.694 -5.002 1.00 43.69 817 LYS A C 1
ATOM 6007 O O . LYS A 1 817 ? 20.655 20.959 -6.176 1.00 43.69 817 LYS A O 1
ATOM 6012 N N . SER A 1 818 ? 20.537 21.624 -4.047 1.00 42.69 818 SER A N 1
ATOM 6013 C CA . SER A 1 818 ? 20.789 23.060 -4.281 1.00 42.69 818 SER A CA 1
ATOM 6014 C C . SER A 1 818 ? 22.243 23.428 -4.633 1.00 42.69 818 SER A C 1
ATOM 6016 O O . SER A 1 818 ? 22.562 24.613 -4.736 1.00 42.69 818 SER A O 1
ATOM 6018 N N . ASP A 1 819 ? 23.148 22.454 -4.729 1.00 47.25 819 ASP A N 1
ATOM 6019 C CA . ASP A 1 819 ? 24.580 22.630 -5.007 1.00 47.25 819 ASP A CA 1
ATOM 6020 C C . ASP A 1 819 ? 25.005 22.192 -6.422 1.00 47.25 819 ASP A C 1
ATOM 6022 O O . ASP A 1 819 ? 26.148 22.420 -6.825 1.00 47.25 819 ASP A O 1
ATOM 6026 N N . GLU A 1 820 ? 24.089 21.636 -7.211 1.00 51.50 820 GLU A N 1
ATOM 6027 C CA . GLU A 1 820 ? 24.347 21.068 -8.535 1.00 51.50 820 GLU A CA 1
ATOM 6028 C C . GLU A 1 820 ? 23.992 22.107 -9.616 1.00 51.50 820 GLU A C 1
ATOM 6030 O O . GLU A 1 820 ? 22.835 22.429 -9.788 1.00 51.50 820 GLU A O 1
ATOM 6035 N N . ARG A 1 821 ? 24.943 22.719 -10.338 1.00 55.75 821 ARG A N 1
ATOM 6036 C CA . ARG A 1 821 ? 24.605 23.788 -11.314 1.00 55.75 821 ARG A CA 1
ATOM 6037 C C . ARG A 1 821 ? 24.289 23.237 -12.715 1.00 55.75 821 ARG A C 1
ATOM 6039 O O . ARG A 1 821 ? 25.195 22.736 -13.371 1.00 55.75 821 ARG A O 1
ATOM 6046 N N . ASN A 1 822 ? 23.061 23.458 -13.199 1.00 64.19 822 ASN A N 1
ATOM 6047 C CA . ASN A 1 822 ? 22.633 23.481 -14.614 1.00 64.19 822 ASN A CA 1
ATOM 6048 C C . ASN A 1 822 ? 23.080 22.287 -15.493 1.00 64.19 822 ASN A C 1
ATOM 6050 O O . ASN A 1 822 ? 23.623 22.478 -16.590 1.00 64.19 822 ASN A O 1
ATOM 6054 N N . ARG A 1 823 ? 22.865 21.049 -15.033 1.00 73.25 823 ARG A N 1
ATOM 6055 C CA . ARG A 1 823 ? 23.172 19.838 -15.826 1.00 73.25 823 ARG A CA 1
ATOM 6056 C C . ARG A 1 823 ? 22.176 19.626 -16.970 1.00 73.25 823 ARG A C 1
ATOM 6058 O O . ARG A 1 823 ? 22.551 19.093 -18.014 1.00 73.25 823 ARG A O 1
ATOM 6065 N N . GLY A 1 824 ? 20.950 20.119 -16.804 1.00 78.44 824 GLY A N 1
ATOM 6066 C CA . GLY A 1 824 ? 19.856 19.985 -17.755 1.00 78.44 824 GLY A CA 1
ATOM 6067 C C . GLY A 1 824 ? 19.160 18.626 -17.673 1.00 78.44 824 GLY A C 1
ATOM 6068 O O . GLY A 1 824 ? 19.742 17.627 -17.244 1.00 78.44 824 GLY A O 1
ATOM 6069 N N . ALA A 1 825 ? 17.890 18.598 -18.070 1.00 83.25 825 ALA A N 1
ATOM 6070 C CA . ALA A 1 825 ? 17.036 17.421 -18.017 1.00 83.25 825 ALA A CA 1
ATOM 6071 C C . ALA A 1 825 ? 16.052 17.363 -19.193 1.00 83.25 825 ALA A C 1
ATOM 6073 O O . ALA A 1 825 ? 15.824 18.337 -19.910 1.00 83.25 825 ALA A O 1
ATOM 6074 N N . VAL A 1 826 ? 15.440 16.197 -19.376 1.00 83.50 826 VAL A N 1
ATOM 6075 C CA . VAL A 1 826 ? 14.334 15.961 -20.303 1.00 83.50 826 VAL A CA 1
ATOM 6076 C C . VAL A 1 826 ? 13.189 15.292 -19.543 1.00 83.50 826 VAL A C 1
ATOM 6078 O O . VAL A 1 826 ? 13.400 14.326 -18.819 1.00 83.50 826 VAL A O 1
ATOM 6081 N N . HIS A 1 827 ? 11.968 15.785 -19.705 1.00 84.12 827 HIS A N 1
ATOM 6082 C CA . HIS A 1 827 ? 10.766 15.283 -19.044 1.00 84.12 827 HIS A CA 1
ATOM 6083 C C . HIS A 1 827 ? 9.856 14.597 -20.059 1.00 84.12 827 HIS A C 1
ATOM 6085 O O . HIS A 1 827 ? 9.543 15.179 -21.099 1.00 84.12 827 HIS A O 1
ATOM 6091 N N . LEU A 1 828 ? 9.409 13.380 -19.747 1.00 81.38 828 LEU A N 1
ATOM 6092 C CA . LEU A 1 828 ? 8.482 12.622 -20.584 1.00 81.38 828 LEU A CA 1
ATOM 6093 C C . LEU A 1 828 ? 7.063 12.691 -20.014 1.00 81.38 828 LEU A C 1
ATOM 6095 O O . LEU A 1 828 ? 6.826 12.384 -18.844 1.00 81.38 828 LEU A O 1
ATOM 6099 N N . PHE A 1 829 ? 6.119 13.049 -20.876 1.00 81.12 829 PHE A N 1
ATOM 6100 C CA . PHE A 1 829 ? 4.691 13.086 -20.601 1.00 81.12 829 PHE A CA 1
ATOM 6101 C C . PHE A 1 829 ? 3.964 12.094 -21.506 1.00 81.12 829 PHE A C 1
ATOM 6103 O O . PHE A 1 829 ? 4.266 11.973 -22.695 1.00 81.12 829 PHE A O 1
ATOM 6110 N N . THR A 1 830 ? 2.963 11.421 -20.947 1.00 80.69 830 THR A N 1
ATOM 6111 C CA . THR A 1 830 ? 2.074 10.506 -21.676 1.00 80.69 830 THR A CA 1
ATOM 6112 C C . THR A 1 830 ? 0.622 10.952 -21.542 1.00 80.69 830 THR A C 1
ATOM 6114 O O . THR A 1 830 ? 0.285 11.772 -20.686 1.00 80.69 830 THR A O 1
ATOM 6117 N N . GLY A 1 831 ? -0.248 10.437 -22.414 1.00 73.19 831 GLY A N 1
ATOM 6118 C CA . GLY A 1 831 ? -1.671 10.786 -22.390 1.00 73.19 831 GLY A CA 1
ATOM 6119 C C . GLY A 1 831 ? -1.974 12.176 -22.957 1.00 73.19 831 GLY A C 1
ATOM 6120 O O . GLY A 1 831 ? -3.044 12.727 -22.695 1.00 73.19 831 GLY A O 1
ATOM 6121 N N . VAL A 1 832 ? -1.058 12.730 -23.759 1.00 72.62 832 VAL A N 1
ATOM 6122 C CA . VAL A 1 832 ? -1.221 14.010 -24.458 1.00 72.62 832 VAL A CA 1
ATOM 6123 C C . VAL A 1 832 ? -2.230 13.816 -25.600 1.00 72.62 832 VAL A C 1
ATOM 6125 O O . VAL A 1 832 ? -1.866 13.401 -26.694 1.00 72.62 832 VAL A O 1
ATOM 6128 N N . GLY A 1 833 ? -3.523 14.005 -25.324 1.00 67.00 833 GLY A N 1
ATOM 6129 C CA . GLY A 1 833 ? -4.628 13.787 -26.270 1.00 67.00 833 GLY A CA 1
ATOM 6130 C C . GLY A 1 833 ? -5.452 15.048 -26.543 1.00 67.00 833 GLY A C 1
ATOM 6131 O O . GLY A 1 833 ? -5.207 16.095 -25.958 1.00 67.00 833 GLY A O 1
ATOM 6132 N N . SER A 1 834 ? -6.475 14.949 -27.400 1.00 62.34 834 SER A N 1
ATOM 6133 C CA . SER A 1 834 ? -7.289 16.099 -27.841 1.00 62.34 834 SER A CA 1
ATOM 6134 C C . SER A 1 834 ? -8.053 16.832 -26.726 1.00 62.34 834 SER A C 1
ATOM 6136 O O . SER A 1 834 ? -8.473 17.973 -26.925 1.00 62.34 834 SER A O 1
ATOM 6138 N N . ASP A 1 835 ? -8.263 16.187 -25.574 1.00 64.50 835 ASP A N 1
ATOM 6139 C CA . ASP A 1 835 ? -8.898 16.781 -24.390 1.00 64.50 835 ASP A CA 1
ATOM 6140 C C . ASP A 1 835 ? -7.937 17.022 -23.211 1.00 64.50 835 ASP A C 1
ATOM 6142 O O . ASP A 1 835 ? -8.362 17.597 -22.214 1.00 64.50 835 ASP A O 1
ATOM 6146 N N . TYR A 1 836 ? -6.671 16.593 -23.323 1.00 67.56 836 TYR A N 1
ATOM 6147 C CA . TYR A 1 836 ? -5.603 16.682 -22.310 1.00 67.56 836 TYR A CA 1
ATOM 6148 C C . TYR A 1 836 ? -5.965 16.234 -20.878 1.00 67.56 836 TYR A C 1
ATOM 6150 O O . TYR A 1 836 ? -5.177 16.413 -19.953 1.00 67.56 836 TYR A O 1
ATOM 6158 N N . SER A 1 837 ? -7.104 15.564 -20.681 1.00 60.78 837 SER A N 1
ATOM 6159 C CA . SER A 1 837 ? -7.636 15.187 -19.361 1.00 60.78 837 SER A CA 1
ATOM 6160 C C . SER A 1 837 ? -6.856 14.063 -18.668 1.00 60.78 837 SER A C 1
ATOM 6162 O O . SER A 1 837 ? -7.065 13.789 -17.486 1.00 60.78 837 SER A O 1
ATOM 6164 N N . ARG A 1 838 ? -5.964 13.400 -19.413 1.00 60.59 838 ARG A N 1
ATOM 6165 C CA . ARG A 1 838 ? -5.153 12.249 -18.990 1.00 60.59 838 ARG A CA 1
ATOM 6166 C C . ARG A 1 838 ? -3.652 12.526 -19.062 1.00 60.59 838 ARG A C 1
ATOM 6168 O O . ARG A 1 838 ? -2.872 11.579 -19.118 1.00 60.59 838 ARG A O 1
ATOM 6175 N N . LEU A 1 839 ? -3.256 13.799 -19.109 1.00 72.69 839 LEU A N 1
ATOM 6176 C CA . LEU A 1 839 ? -1.849 14.170 -19.097 1.00 72.69 839 LEU A CA 1
ATOM 6177 C C . LEU A 1 839 ? -1.195 13.662 -17.807 1.00 72.69 839 LEU A C 1
ATOM 6179 O O . LEU A 1 839 ? -1.629 14.017 -16.712 1.00 72.69 839 LEU A O 1
ATOM 6183 N N . ASN A 1 840 ? -0.147 12.856 -17.949 1.00 72.19 840 ASN A N 1
ATOM 6184 C CA . ASN A 1 840 ? 0.637 12.368 -16.825 1.00 72.19 840 ASN A CA 1
ATOM 6185 C C . ASN A 1 840 ? 2.128 12.571 -17.091 1.00 72.19 840 ASN A C 1
ATOM 6187 O O . ASN A 1 840 ? 2.655 12.086 -18.100 1.00 72.19 840 ASN A O 1
ATOM 6191 N N . TRP A 1 841 ? 2.804 13.272 -16.183 1.00 75.56 841 TRP A N 1
ATOM 6192 C CA . TRP A 1 841 ? 4.260 13.301 -16.138 1.00 75.56 841 TRP A CA 1
ATOM 6193 C C . TRP A 1 841 ? 4.763 11.941 -15.648 1.00 75.56 841 TRP A C 1
ATOM 6195 O O . TRP A 1 841 ? 4.326 11.466 -14.605 1.00 75.56 841 TRP A O 1
ATOM 6205 N N . GLN A 1 842 ? 5.632 11.291 -16.423 1.00 61.03 842 GLN A N 1
ATOM 6206 C CA . GLN A 1 842 ? 6.083 9.936 -16.109 1.00 61.03 842 GLN A CA 1
ATOM 6207 C C . GLN A 1 842 ? 7.482 9.902 -15.508 1.00 61.03 842 GLN A C 1
ATOM 6209 O O . GLN A 1 842 ? 7.662 9.386 -14.412 1.00 61.03 842 GLN A O 1
ATOM 6214 N N . TYR A 1 843 ? 8.469 10.462 -16.209 1.00 60.19 843 TYR A N 1
ATOM 6215 C CA . TYR A 1 843 ? 9.867 10.368 -15.793 1.00 60.19 843 TYR A CA 1
ATOM 6216 C C . TYR A 1 843 ? 10.635 11.651 -16.119 1.00 60.19 843 TYR A C 1
ATOM 6218 O O . TYR A 1 843 ? 10.286 12.409 -17.035 1.00 60.19 843 TYR A O 1
ATOM 6226 N N . LYS A 1 844 ? 11.713 11.878 -15.366 1.00 73.50 844 LYS A N 1
ATOM 6227 C CA . LYS A 1 844 ? 12.768 12.851 -15.656 1.00 73.50 844 LYS A CA 1
ATOM 6228 C C . LYS A 1 844 ? 14.028 12.091 -16.047 1.00 73.50 844 LYS A C 1
ATOM 6230 O O . LYS A 1 844 ? 14.452 11.179 -15.349 1.00 73.50 844 LYS A O 1
ATOM 6235 N N . ILE A 1 845 ? 14.625 12.500 -17.153 1.00 68.50 845 ILE A N 1
ATOM 6236 C CA . ILE A 1 845 ? 15.851 11.955 -17.712 1.00 68.50 845 ILE A CA 1
ATOM 6237 C C . ILE A 1 845 ? 16.938 13.018 -17.553 1.00 68.50 845 ILE A C 1
ATOM 6239 O O . ILE A 1 845 ? 16.808 14.114 -18.097 1.00 68.50 845 ILE A O 1
ATOM 6243 N N . ALA A 1 846 ? 18.019 12.700 -16.846 1.00 68.12 846 ALA A N 1
ATOM 6244 C CA . ALA A 1 846 ? 19.181 13.573 -16.701 1.00 68.12 846 ALA A CA 1
ATOM 6245 C C . ALA A 1 846 ? 20.488 12.752 -16.758 1.00 68.12 846 ALA A C 1
ATOM 6247 O O . ALA A 1 846 ? 20.450 11.557 -16.461 1.00 68.12 846 ALA A O 1
ATOM 6248 N N . PRO A 1 847 ? 21.633 13.355 -17.136 1.00 57.50 847 PRO A N 1
ATOM 6249 C CA . PRO A 1 847 ? 22.936 12.685 -17.144 1.00 57.50 847 PRO A CA 1
ATOM 6250 C C . PRO A 1 847 ? 23.410 12.271 -15.746 1.00 57.50 847 PRO A C 1
ATOM 6252 O O . PRO A 1 847 ? 22.977 12.824 -14.733 1.00 57.50 847 PRO A O 1
ATOM 6255 N N . ASN A 1 848 ? 24.392 11.364 -15.698 1.00 54.06 848 ASN A N 1
ATOM 6256 C CA . ASN A 1 848 ? 25.000 10.889 -14.455 1.00 54.06 848 ASN A CA 1
ATOM 6257 C C . ASN A 1 848 ? 25.527 12.051 -13.595 1.00 54.06 848 ASN A C 1
ATOM 6259 O O . ASN A 1 848 ? 26.165 12.978 -14.106 1.00 54.06 848 ASN A O 1
ATOM 6263 N N . ARG A 1 849 ? 25.375 11.924 -12.271 1.00 52.50 849 ARG A N 1
ATOM 6264 C CA . ARG A 1 849 ? 25.872 12.862 -11.253 1.00 52.50 849 ARG A CA 1
ATOM 6265 C C . ARG A 1 849 ? 27.375 13.167 -11.351 1.00 52.50 849 ARG A C 1
ATOM 6267 O O . ARG A 1 849 ? 27.779 14.244 -10.929 1.00 52.50 849 ARG A O 1
ATOM 6274 N N . ASN A 1 850 ? 28.176 12.268 -11.933 1.00 45.66 850 ASN A N 1
ATOM 6275 C CA . ASN A 1 850 ? 29.628 12.432 -12.115 1.00 45.66 850 ASN A CA 1
ATOM 6276 C C . ASN A 1 850 ? 30.053 12.935 -13.511 1.00 45.66 850 ASN A C 1
ATOM 6278 O O . ASN A 1 850 ? 31.250 12.988 -13.798 1.00 45.66 850 ASN A O 1
ATOM 6282 N N . SER A 1 851 ? 29.111 13.259 -14.401 1.00 52.12 851 SER A N 1
ATOM 6283 C CA . SER A 1 851 ? 29.431 13.798 -15.729 1.00 52.12 851 SER A CA 1
ATOM 6284 C C . SER A 1 851 ? 29.716 15.307 -15.656 1.00 52.12 851 SER A C 1
ATOM 6286 O O . SER A 1 851 ? 29.024 16.035 -14.948 1.00 52.12 851 SER A O 1
ATOM 6288 N N . ASN A 1 852 ? 30.713 15.810 -16.397 1.00 53.97 852 ASN A N 1
ATOM 6289 C CA . ASN A 1 852 ? 30.968 17.261 -16.511 1.00 53.97 852 ASN A CA 1
ATOM 6290 C C . ASN A 1 852 ? 30.045 17.925 -17.553 1.00 53.97 852 ASN A C 1
ATOM 6292 O O . ASN A 1 852 ? 30.411 18.918 -18.184 1.00 53.97 852 ASN A O 1
ATOM 6296 N N . GLU A 1 853 ? 28.881 17.335 -17.803 1.00 60.81 853 GLU A N 1
ATOM 6297 C CA . GLU A 1 853 ? 28.006 17.709 -18.904 1.00 60.81 853 GLU A CA 1
ATOM 6298 C C . GLU A 1 853 ? 27.019 18.778 -18.458 1.00 60.81 853 GLU A C 1
ATOM 6300 O O . GLU A 1 853 ? 26.455 18.719 -17.366 1.00 60.81 853 GLU A O 1
ATOM 6305 N N . SER A 1 854 ? 26.822 19.774 -19.317 1.00 69.50 854 SER A N 1
ATOM 6306 C CA . SER A 1 854 ? 25.889 20.870 -19.073 1.00 69.50 854 SER A CA 1
ATOM 6307 C C . SER A 1 854 ? 24.897 20.995 -20.221 1.00 69.50 854 SER A C 1
ATOM 6309 O O . SER A 1 854 ? 25.226 20.749 -21.387 1.00 69.50 854 SER A O 1
ATOM 6311 N N . GLY A 1 855 ? 23.664 21.368 -19.886 1.00 71.69 855 GLY A N 1
ATOM 6312 C CA . GLY A 1 855 ? 22.613 21.581 -20.871 1.00 71.69 855 GLY A CA 1
ATOM 6313 C C . GLY A 1 855 ? 22.155 20.312 -21.592 1.00 71.69 855 GLY A C 1
ATOM 6314 O O . GLY A 1 855 ? 21.927 20.350 -22.801 1.00 71.69 855 GLY A O 1
ATOM 6315 N N . PHE A 1 856 ? 22.038 19.182 -20.892 1.00 80.38 856 PHE A N 1
ATOM 6316 C CA . PHE A 1 856 ? 21.292 18.032 -21.407 1.00 80.38 856 PHE A CA 1
ATOM 6317 C C . PHE A 1 856 ? 19.821 18.415 -21.633 1.00 80.38 856 PHE A C 1
ATOM 6319 O O . PHE A 1 856 ? 19.239 19.161 -20.849 1.00 80.38 856 PHE A O 1
ATOM 6326 N N . GLY A 1 857 ? 19.232 17.957 -22.739 1.00 83.69 857 GLY A N 1
ATOM 6327 C CA . GLY A 1 857 ? 17.930 18.457 -23.197 1.00 83.69 857 GLY A CA 1
ATOM 6328 C C . GLY A 1 857 ? 18.018 19.709 -24.079 1.00 83.69 857 GLY A C 1
ATOM 6329 O O . GLY A 1 857 ? 16.994 20.345 -24.336 1.00 83.69 857 GLY A O 1
ATOM 6330 N N . LEU A 1 858 ? 19.213 20.052 -24.586 1.00 86.12 858 LEU A N 1
ATOM 6331 C CA . LEU A 1 858 ? 19.429 21.147 -25.547 1.00 86.12 858 LEU A CA 1
ATOM 6332 C C . LEU A 1 858 ? 18.558 21.006 -26.798 1.00 86.12 858 LEU A C 1
ATOM 6334 O O . LEU A 1 858 ? 18.030 21.991 -27.307 1.00 86.12 858 LEU A O 1
ATOM 6338 N N . SER A 1 859 ? 18.412 19.779 -27.279 1.00 87.50 859 SER A N 1
ATOM 6339 C CA . SER A 1 859 ? 17.526 19.398 -28.372 1.00 87.50 859 SER A CA 1
ATOM 6340 C C . SER A 1 859 ? 16.980 18.004 -28.084 1.00 87.50 859 SER A C 1
ATOM 6342 O O . SER A 1 859 ? 17.645 17.219 -27.405 1.00 87.50 859 SER A O 1
ATOM 6344 N N . VAL A 1 860 ? 15.777 17.699 -28.566 1.00 91.81 860 VAL A N 1
ATOM 6345 C CA . VAL A 1 860 ? 15.169 16.371 -28.439 1.00 91.81 860 VAL A CA 1
ATOM 6346 C C . VAL A 1 860 ? 14.490 15.981 -29.748 1.00 91.81 860 VAL A C 1
ATOM 6348 O O . VAL A 1 860 ? 13.897 16.833 -30.404 1.00 91.81 860 VAL A O 1
ATOM 6351 N N . ALA A 1 861 ? 14.558 14.705 -30.122 1.00 87.81 861 ALA A N 1
ATOM 6352 C CA . ALA A 1 861 ? 13.794 14.129 -31.228 1.00 87.81 861 ALA A CA 1
ATOM 6353 C C . ALA A 1 861 ? 13.270 12.750 -30.827 1.00 87.81 861 ALA A C 1
ATOM 6355 O O . ALA A 1 861 ? 14.002 11.984 -30.206 1.00 87.81 861 ALA A O 1
ATOM 6356 N N . LEU A 1 862 ? 12.022 12.441 -31.180 1.00 85.75 862 LEU A N 1
ATOM 6357 C CA . LEU A 1 862 ? 11.344 11.208 -30.784 1.00 85.75 862 LEU A CA 1
ATOM 6358 C C . LEU A 1 862 ? 10.797 10.485 -32.014 1.00 85.75 862 LEU A C 1
ATOM 6360 O O . LEU A 1 862 ? 9.977 11.046 -32.739 1.00 85.75 862 LEU A O 1
ATOM 6364 N N . ASP A 1 863 ? 11.198 9.231 -32.201 1.00 80.94 863 ASP A N 1
ATOM 6365 C CA . ASP A 1 863 ? 10.691 8.369 -33.263 1.00 80.94 863 ASP A CA 1
ATOM 6366 C C . ASP A 1 863 ? 10.472 6.931 -32.763 1.00 80.94 863 ASP A C 1
ATOM 6368 O O . ASP A 1 863 ? 11.410 6.219 -32.420 1.00 80.94 863 ASP A O 1
ATOM 6372 N N . GLU A 1 864 ? 9.213 6.500 -32.711 1.00 75.38 864 GLU A N 1
ATOM 6373 C CA . GLU A 1 864 ? 8.749 5.265 -32.072 1.00 75.38 864 GLU A CA 1
ATOM 6374 C C . GLU A 1 864 ? 9.215 5.228 -30.623 1.00 75.38 864 GLU A C 1
ATOM 6376 O O . GLU A 1 864 ? 8.769 6.026 -29.803 1.00 75.38 864 GLU A O 1
ATOM 6381 N N . ASN A 1 865 ? 10.154 4.338 -30.348 1.00 66.88 865 ASN A N 1
ATOM 6382 C CA . ASN A 1 865 ? 10.725 4.097 -29.042 1.00 66.88 865 ASN A CA 1
ATOM 6383 C C . ASN A 1 865 ? 12.119 4.724 -28.932 1.00 66.88 865 ASN A C 1
ATOM 6385 O O . ASN A 1 865 ? 12.875 4.380 -28.041 1.00 66.88 865 ASN A O 1
ATOM 6389 N N . ARG A 1 866 ? 12.506 5.609 -29.852 1.00 75.25 866 ARG A N 1
ATOM 6390 C CA . ARG A 1 866 ? 13.869 6.134 -29.966 1.00 75.25 866 ARG A CA 1
ATOM 6391 C C . ARG A 1 866 ? 13.877 7.617 -29.659 1.00 75.25 866 ARG A C 1
ATOM 6393 O O . ARG A 1 866 ? 13.198 8.396 -30.322 1.00 75.25 866 ARG A O 1
ATOM 6400 N N . LEU A 1 867 ? 14.669 8.004 -28.672 1.00 79.81 867 LEU A N 1
ATOM 6401 C CA . LEU A 1 867 ? 14.860 9.379 -28.246 1.00 79.81 867 LEU A CA 1
ATOM 6402 C C . LEU A 1 867 ? 16.305 9.804 -28.533 1.00 79.81 867 LEU A C 1
ATOM 6404 O O . LEU A 1 867 ? 17.258 9.191 -28.064 1.00 79.81 867 LEU A O 1
ATOM 6408 N N . ALA A 1 868 ? 16.482 10.878 -29.291 1.00 79.38 868 ALA A N 1
ATOM 6409 C CA . ALA A 1 868 ? 17.768 11.550 -29.420 1.00 79.38 868 ALA A CA 1
ATOM 6410 C C . ALA A 1 868 ? 17.772 12.819 -28.565 1.00 79.38 868 ALA A C 1
ATOM 6412 O O . ALA A 1 868 ? 16.801 13.570 -28.602 1.00 79.38 868 ALA A O 1
ATOM 6413 N N . VAL A 1 869 ? 18.848 13.073 -27.815 1.00 82.69 869 VAL A N 1
ATOM 6414 C CA . VAL A 1 869 ? 18.987 14.240 -26.931 1.00 82.69 869 VAL A CA 1
ATOM 6415 C C . VAL A 1 869 ? 20.329 14.930 -27.155 1.00 82.69 869 VAL A C 1
ATOM 6417 O O . VAL A 1 869 ? 21.384 14.319 -27.012 1.00 82.69 869 VAL A O 1
ATOM 6420 N N . GLY A 1 870 ? 20.310 16.219 -27.479 1.00 77.69 870 GLY A N 1
ATOM 6421 C CA . GLY A 1 870 ? 21.510 17.049 -27.564 1.00 77.69 870 GLY A CA 1
ATOM 6422 C C . GLY A 1 870 ? 21.997 17.560 -26.205 1.00 77.69 870 GLY A C 1
ATOM 6423 O O . GLY A 1 870 ? 21.214 17.757 -25.272 1.00 77.69 870 GLY A O 1
ATOM 6424 N N . THR A 1 871 ? 23.297 17.841 -26.117 1.00 78.06 871 THR A N 1
ATOM 6425 C CA . THR A 1 871 ? 23.957 18.506 -24.982 1.00 78.06 871 THR A CA 1
ATOM 6426 C C . THR A 1 871 ? 25.022 19.495 -25.473 1.00 78.06 871 THR A C 1
ATOM 6428 O O . THR A 1 871 ? 25.614 19.311 -26.539 1.00 78.06 871 THR A O 1
ATOM 6431 N N . ILE A 1 872 ? 25.286 20.551 -24.696 1.00 71.38 872 ILE A N 1
ATOM 6432 C CA . ILE A 1 872 ? 26.273 21.597 -25.028 1.00 71.38 872 ILE A CA 1
ATOM 6433 C C . ILE A 1 872 ? 27.720 21.063 -24.897 1.00 71.38 872 ILE A C 1
ATOM 6435 O O . ILE A 1 872 ? 28.633 21.581 -25.542 1.00 71.38 872 ILE A O 1
ATOM 6439 N N . GLY A 1 873 ? 27.920 19.948 -24.181 1.00 57.94 873 GLY A N 1
ATOM 6440 C CA . GLY A 1 873 ? 29.149 19.146 -24.203 1.00 57.94 873 GLY A CA 1
ATOM 6441 C C . GLY A 1 873 ? 29.905 19.052 -22.870 1.00 57.94 873 GLY A C 1
ATOM 6442 O O . GLY A 1 873 ? 29.709 19.848 -21.957 1.00 57.94 873 GLY A O 1
ATOM 6443 N N . ASP A 1 874 ? 30.770 18.033 -22.809 1.00 53.06 874 ASP A N 1
ATOM 6444 C CA . ASP A 1 874 ? 31.765 17.720 -21.764 1.00 53.06 874 ASP A CA 1
ATOM 6445 C C . ASP A 1 874 ? 32.986 18.678 -21.869 1.00 53.06 874 ASP A C 1
ATOM 6447 O O . ASP A 1 874 ? 32.964 19.618 -22.667 1.00 53.06 874 ASP A O 1
ATOM 6451 N N . SER A 1 875 ? 34.079 18.434 -21.135 1.00 43.56 875 SER A N 1
ATOM 6452 C CA . SER A 1 875 ? 35.277 19.288 -20.950 1.00 43.56 875 SER A CA 1
ATOM 6453 C C . SER A 1 875 ? 36.033 19.799 -22.207 1.00 43.56 875 SER A C 1
ATOM 6455 O O . SER A 1 875 ? 37.115 20.364 -22.065 1.00 43.56 875 SER A O 1
ATOM 6457 N N . SER A 1 876 ? 35.509 19.602 -23.425 1.00 50.31 876 SER A N 1
ATOM 6458 C CA . SER A 1 876 ? 36.037 20.087 -24.714 1.00 50.31 876 SER A CA 1
ATOM 6459 C C . SER A 1 876 ? 35.133 21.082 -25.473 1.00 50.31 876 SER A C 1
ATOM 6461 O O . SER A 1 876 ? 35.518 21.493 -26.561 1.00 50.31 876 SER A O 1
ATOM 6463 N N . LEU A 1 877 ? 33.941 21.444 -24.962 1.00 54.38 877 LEU A N 1
ATOM 6464 C CA . LEU A 1 877 ? 33.021 22.456 -25.542 1.00 54.38 877 LEU A CA 1
ATOM 6465 C C . LEU A 1 877 ? 32.613 22.238 -27.027 1.00 54.38 877 LEU A C 1
ATOM 6467 O O . LEU A 1 877 ? 32.237 23.181 -27.721 1.00 54.38 877 LEU A O 1
ATOM 6471 N N . THR A 1 878 ? 32.683 21.009 -27.550 1.00 60.25 878 THR A N 1
ATOM 6472 C CA . THR A 1 878 ? 32.370 20.680 -28.964 1.00 60.25 878 THR A CA 1
ATOM 6473 C C . THR A 1 878 ? 30.880 20.386 -29.243 1.00 60.25 878 THR A C 1
ATOM 6475 O O . THR A 1 878 ? 30.459 20.433 -30.401 1.00 60.25 878 THR A O 1
ATOM 6478 N N . GLY A 1 879 ? 30.065 20.139 -28.207 1.00 64.00 879 GLY A N 1
ATOM 6479 C CA . GLY A 1 879 ? 28.693 19.615 -28.316 1.00 64.00 879 GLY A CA 1
ATOM 6480 C C . GLY A 1 879 ? 28.642 18.087 -28.474 1.00 64.00 879 GLY A C 1
ATOM 6481 O O . GLY A 1 879 ? 29.555 17.483 -29.040 1.00 64.00 879 GLY A O 1
ATOM 6482 N N . ALA A 1 880 ? 27.603 17.438 -27.940 1.00 67.31 880 ALA A N 1
ATOM 6483 C CA . ALA A 1 880 ? 27.385 15.998 -28.108 1.00 67.31 880 ALA A CA 1
ATOM 6484 C C . ALA A 1 880 ? 25.896 15.664 -28.256 1.00 67.31 880 ALA A C 1
ATOM 6486 O O . ALA A 1 880 ? 25.017 16.462 -27.929 1.00 67.31 880 ALA A O 1
ATOM 6487 N N . MET A 1 881 ? 25.616 14.461 -28.751 1.00 73.25 881 MET A N 1
ATOM 6488 C CA . MET A 1 881 ? 24.262 13.929 -28.853 1.00 73.25 881 MET A CA 1
ATOM 6489 C C . MET A 1 881 ? 24.213 12.503 -28.313 1.00 73.25 881 MET A C 1
ATOM 6491 O O . MET A 1 881 ? 25.097 11.681 -28.580 1.00 73.25 881 MET A O 1
ATOM 6495 N N . TYR A 1 882 ? 23.144 12.247 -27.575 1.00 68.50 882 TYR A N 1
ATOM 6496 C CA . TYR A 1 882 ? 22.788 10.994 -26.951 1.00 68.50 882 TYR A CA 1
ATOM 6497 C C . TYR A 1 882 ? 21.653 10.324 -27.698 1.00 68.50 882 TYR A C 1
ATOM 6499 O O . TYR A 1 882 ? 20.671 10.975 -28.038 1.00 68.50 882 TYR A O 1
ATOM 6507 N N . LEU A 1 883 ? 21.790 9.027 -27.936 1.00 62.66 883 LEU A N 1
ATOM 6508 C CA . LEU A 1 883 ? 20.768 8.205 -28.567 1.00 62.66 883 LEU A CA 1
ATOM 6509 C C . LEU A 1 883 ? 20.283 7.165 -27.561 1.00 62.66 883 LEU A C 1
ATOM 6511 O O . LEU A 1 883 ? 21.091 6.493 -26.918 1.00 62.66 883 LEU A O 1
ATOM 6515 N N . ILE A 1 884 ? 18.970 7.110 -27.382 1.00 62.31 884 ILE A N 1
ATOM 6516 C CA . ILE A 1 884 ? 18.296 6.463 -26.263 1.00 62.31 884 ILE A CA 1
ATOM 6517 C C . ILE A 1 884 ? 17.175 5.594 -26.824 1.00 62.31 884 ILE A C 1
ATOM 6519 O O . ILE A 1 884 ? 16.350 6.074 -27.599 1.00 62.31 884 ILE A O 1
ATOM 6523 N N . ASP A 1 885 ? 17.130 4.331 -26.420 1.00 59.53 885 ASP A N 1
ATOM 6524 C CA . ASP A 1 885 ? 16.000 3.439 -26.679 1.00 59.53 885 ASP A CA 1
ATOM 6525 C C . ASP A 1 885 ? 15.117 3.380 -25.419 1.00 59.53 885 ASP A C 1
ATOM 6527 O O . ASP A 1 885 ? 15.590 3.080 -24.324 1.00 59.53 885 ASP A O 1
ATOM 6531 N N . LEU A 1 886 ? 13.842 3.731 -25.581 1.00 55.69 886 LEU A N 1
ATOM 6532 C CA . LEU A 1 886 ? 12.808 3.824 -24.552 1.00 55.69 886 LEU A CA 1
ATOM 6533 C C . LEU A 1 886 ? 12.152 2.465 -24.238 1.00 55.69 886 LEU A C 1
ATOM 6535 O O . LEU A 1 886 ? 11.380 2.400 -23.289 1.00 55.69 886 LEU A O 1
ATOM 6539 N N . PHE A 1 887 ? 12.433 1.402 -25.010 1.00 41.09 887 PHE A N 1
ATOM 6540 C CA . PHE A 1 887 ? 11.927 0.036 -24.771 1.00 41.09 887 PHE A CA 1
ATOM 6541 C C . PHE A 1 887 ? 13.022 -1.026 -24.610 1.00 41.09 887 PHE A C 1
ATOM 6543 O O . PHE A 1 887 ? 12.724 -2.147 -24.204 1.00 41.09 887 PHE A O 1
ATOM 6550 N N . ASN A 1 888 ? 14.279 -0.706 -24.912 1.00 35.94 888 ASN A N 1
ATOM 6551 C CA . ASN A 1 888 ? 15.404 -1.596 -24.652 1.00 35.94 888 ASN A CA 1
ATOM 6552 C C . ASN A 1 888 ? 16.687 -0.782 -24.436 1.00 35.94 888 ASN A C 1
ATOM 6554 O O . ASN A 1 888 ? 17.443 -0.573 -25.384 1.00 35.94 888 ASN A O 1
ATOM 6558 N N . PRO A 1 889 ? 16.988 -0.328 -23.205 1.00 32.03 889 PRO A N 1
ATOM 6559 C CA . PRO A 1 889 ? 18.172 0.489 -22.953 1.00 32.03 889 PRO A CA 1
ATOM 6560 C C . PRO A 1 889 ? 19.481 -0.187 -23.416 1.00 32.03 889 PRO A C 1
ATOM 6562 O O . PRO A 1 889 ? 20.501 0.471 -23.591 1.00 32.03 889 PRO A O 1
ATOM 6565 N N . ILE A 1 890 ? 19.510 -1.498 -23.636 1.00 29.73 890 ILE A N 1
ATOM 6566 C CA . ILE A 1 890 ? 20.730 -2.298 -23.686 1.00 29.73 890 ILE A CA 1
ATOM 6567 C C . ILE A 1 890 ? 21.414 -2.228 -25.061 1.00 29.73 890 ILE A C 1
ATOM 6569 O O . ILE A 1 890 ? 21.190 -3.038 -25.962 1.00 29.73 890 ILE A O 1
ATOM 6573 N N . GLY A 1 891 ? 22.342 -1.281 -25.199 1.00 27.23 891 GLY A N 1
ATOM 6574 C CA . GLY A 1 891 ? 23.419 -1.355 -26.183 1.00 27.23 891 GLY A CA 1
ATOM 6575 C C . GLY A 1 891 ? 24.346 -2.537 -25.875 1.00 27.23 891 GLY A C 1
ATOM 6576 O O . GLY A 1 891 ? 24.903 -2.650 -24.785 1.00 27.23 891 GLY A O 1
ATOM 6577 N N . ASN A 1 892 ? 24.509 -3.425 -26.853 1.00 31.23 892 ASN A N 1
ATOM 6578 C CA . ASN A 1 892 ? 25.323 -4.636 -26.784 1.00 31.23 892 ASN A CA 1
ATOM 6579 C C . ASN A 1 892 ? 26.808 -4.279 -26.537 1.00 31.23 892 ASN A C 1
ATOM 6581 O O . ASN A 1 892 ? 27.516 -3.896 -27.469 1.00 31.23 892 ASN A O 1
ATOM 6585 N N . SER A 1 893 ? 27.293 -4.374 -25.293 1.00 29.55 893 SER A N 1
ATOM 6586 C CA . SER A 1 893 ? 28.710 -4.155 -24.974 1.00 29.55 893 SER A CA 1
ATOM 6587 C C . SER A 1 893 ? 29.457 -5.492 -24.932 1.00 29.55 893 SER A C 1
ATOM 6589 O O . SER A 1 893 ? 29.377 -6.296 -24.006 1.00 29.55 893 SER A O 1
ATOM 6591 N N . THR A 1 894 ? 30.228 -5.736 -25.987 1.00 30.69 894 THR A N 1
ATOM 6592 C CA . THR A 1 894 ? 30.992 -6.958 -26.290 1.00 30.69 894 THR A CA 1
ATOM 6593 C C . THR A 1 894 ? 32.168 -7.249 -25.335 1.00 30.69 894 THR A C 1
ATOM 6595 O O . THR A 1 894 ? 33.083 -7.988 -25.690 1.00 30.69 894 THR A O 1
ATOM 6598 N N . GLY A 1 895 ? 32.180 -6.682 -24.124 1.00 32.06 895 GLY A N 1
ATOM 6599 C CA . GLY A 1 895 ? 33.275 -6.818 -23.154 1.00 32.06 895 GLY A CA 1
ATOM 6600 C C . GLY A 1 895 ? 33.128 -7.986 -22.172 1.00 32.06 895 GLY A C 1
ATOM 6601 O O . GLY A 1 895 ? 34.133 -8.591 -21.803 1.00 32.06 895 GLY A O 1
ATOM 6602 N N . ARG A 1 896 ? 31.896 -8.348 -21.778 1.00 35.47 896 ARG A N 1
ATOM 6603 C CA . ARG A 1 896 ? 31.623 -9.497 -20.883 1.00 35.47 896 ARG A CA 1
ATOM 6604 C C . ARG A 1 896 ? 31.080 -10.734 -21.594 1.00 35.47 896 ARG A C 1
ATOM 6606 O O . ARG A 1 896 ? 31.200 -11.823 -21.041 1.00 35.47 896 ARG A O 1
ATOM 6613 N N . GLN A 1 897 ? 30.596 -10.606 -22.833 1.00 31.97 897 GLN A N 1
ATOM 6614 C CA . GLN A 1 897 ? 30.123 -11.744 -23.634 1.00 31.97 897 GLN A CA 1
ATOM 6615 C C . GLN A 1 897 ? 31.230 -12.789 -23.864 1.00 31.97 897 GLN A C 1
ATOM 6617 O O . GLN A 1 897 ? 30.958 -13.978 -23.835 1.00 31.97 897 GLN A O 1
ATOM 6622 N N . ALA A 1 898 ? 32.503 -12.388 -23.965 1.00 30.25 898 ALA A N 1
ATOM 6623 C CA . ALA A 1 898 ? 33.615 -13.340 -24.075 1.00 30.25 898 ALA A CA 1
ATOM 6624 C C . ALA A 1 898 ? 33.850 -14.149 -22.780 1.00 30.25 898 ALA A C 1
ATOM 6626 O O . ALA A 1 898 ? 34.240 -15.317 -22.825 1.00 30.25 898 ALA A O 1
ATOM 6627 N N . THR A 1 899 ? 33.572 -13.558 -21.617 1.00 32.09 899 THR A N 1
ATOM 6628 C CA . THR A 1 899 ? 33.688 -14.231 -20.314 1.00 32.09 899 THR A CA 1
ATOM 6629 C C . THR A 1 899 ? 32.439 -15.071 -20.011 1.00 32.09 899 THR A C 1
ATOM 6631 O O . THR A 1 899 ? 32.548 -16.123 -19.383 1.00 32.09 899 THR A O 1
ATOM 6634 N N . LEU A 1 900 ? 31.269 -14.662 -20.518 1.00 33.53 900 LEU A N 1
ATOM 6635 C CA . LEU A 1 900 ? 29.988 -15.348 -20.332 1.00 33.53 900 LEU A CA 1
ATOM 6636 C C . LEU A 1 900 ? 29.755 -16.484 -21.343 1.00 33.53 900 LEU A C 1
ATOM 6638 O O . LEU A 1 900 ? 29.285 -17.545 -20.949 1.00 33.53 900 LEU A O 1
ATOM 6642 N N . ASP A 1 901 ? 30.184 -16.349 -22.600 1.00 31.39 901 ASP A N 1
ATOM 6643 C CA . ASP A 1 901 ? 30.149 -17.439 -23.589 1.00 31.39 901 ASP A CA 1
ATOM 6644 C C . ASP A 1 901 ? 31.074 -18.593 -23.172 1.00 31.39 901 ASP A C 1
ATOM 6646 O O . ASP A 1 901 ? 30.777 -19.758 -23.432 1.00 31.39 901 ASP A O 1
ATOM 6650 N N . THR A 1 902 ? 32.144 -18.293 -22.427 1.00 32.25 902 THR A N 1
ATOM 6651 C CA . THR A 1 902 ? 33.019 -19.309 -21.821 1.00 32.25 902 THR A CA 1
ATOM 6652 C C . THR A 1 902 ? 32.328 -20.036 -20.653 1.00 32.25 902 THR A C 1
ATOM 6654 O O . THR A 1 902 ? 32.517 -21.240 -20.475 1.00 32.25 902 THR A O 1
ATOM 6657 N N . ALA A 1 903 ? 31.468 -19.350 -19.890 1.00 30.55 903 ALA A N 1
ATOM 6658 C CA . ALA A 1 903 ? 30.684 -19.947 -18.804 1.00 30.55 903 ALA A CA 1
ATOM 6659 C C . ALA A 1 903 ? 29.479 -20.757 -19.326 1.00 30.55 903 ALA A C 1
ATOM 6661 O O . ALA A 1 903 ? 29.221 -21.862 -18.851 1.00 30.55 903 ALA A O 1
ATOM 6662 N N . VAL A 1 904 ? 28.796 -20.267 -20.365 1.00 32.19 904 VAL A N 1
ATOM 6663 C CA . VAL A 1 904 ? 27.646 -20.935 -20.997 1.00 32.19 904 VAL A CA 1
ATOM 6664 C C . VAL A 1 904 ? 28.086 -22.125 -21.868 1.00 32.19 904 VAL A C 1
ATOM 6666 O O . VAL A 1 904 ? 27.402 -23.152 -21.894 1.00 32.19 904 VAL A O 1
ATOM 6669 N N . GLN A 1 905 ? 29.269 -22.087 -22.499 1.00 29.67 905 GLN A N 1
ATOM 6670 C CA . GLN A 1 905 ? 29.863 -23.286 -23.117 1.00 29.67 905 GLN A CA 1
ATOM 6671 C C . GLN A 1 905 ? 30.372 -24.298 -22.076 1.00 29.67 905 GLN A C 1
ATOM 6673 O O . GLN A 1 905 ? 30.314 -25.506 -22.322 1.00 29.67 905 GLN A O 1
ATOM 6678 N N . GLY A 1 906 ? 30.793 -23.851 -20.888 1.00 30.73 906 GLY A N 1
ATOM 6679 C CA . GLY A 1 906 ? 31.174 -24.734 -19.778 1.00 30.73 906 GLY A CA 1
ATOM 6680 C C . GLY A 1 906 ? 30.017 -25.598 -19.262 1.00 30.73 906 GLY A C 1
ATOM 6681 O O . GLY A 1 906 ? 30.205 -26.787 -19.000 1.00 30.73 906 GLY A O 1
ATOM 6682 N N . VAL A 1 907 ? 28.803 -25.042 -19.202 1.00 31.38 907 VAL A N 1
ATOM 6683 C CA . VAL A 1 907 ? 27.597 -25.756 -18.742 1.00 31.38 907 VAL A CA 1
ATOM 6684 C C . VAL A 1 907 ? 27.113 -26.792 -19.766 1.00 31.38 907 VAL A C 1
ATOM 6686 O O . VAL A 1 907 ? 26.747 -27.904 -19.389 1.00 31.38 907 VAL A O 1
ATOM 6689 N N . ASN A 1 908 ? 27.198 -26.499 -21.067 1.00 28.17 908 ASN A N 1
ATOM 6690 C CA . ASN A 1 908 ? 26.751 -27.435 -22.108 1.00 28.17 908 ASN A CA 1
ATOM 6691 C C . ASN A 1 908 ? 27.745 -28.573 -22.408 1.00 28.17 908 ASN A C 1
ATOM 6693 O O . ASN A 1 908 ? 27.348 -29.605 -22.950 1.00 28.17 908 ASN A O 1
ATOM 6697 N N . THR A 1 909 ? 29.017 -28.439 -22.019 1.00 28.83 909 THR A N 1
ATOM 6698 C CA . THR A 1 909 ? 30.035 -29.487 -22.240 1.00 28.83 909 THR A CA 1
ATOM 6699 C C . THR A 1 909 ? 30.209 -30.418 -21.028 1.00 28.83 909 THR A C 1
ATOM 6701 O O . THR A 1 909 ? 30.697 -31.538 -21.171 1.00 28.83 909 THR A O 1
ATOM 6704 N N . ALA A 1 910 ? 29.722 -30.025 -19.844 1.00 28.12 910 ALA A N 1
ATOM 6705 C CA . ALA A 1 910 ? 29.726 -30.857 -18.634 1.00 28.12 910 ALA A CA 1
ATOM 6706 C C . ALA A 1 910 ? 28.770 -32.070 -18.704 1.00 28.12 910 ALA A C 1
ATOM 6708 O O . ALA A 1 910 ? 28.849 -32.972 -17.870 1.00 28.12 910 ALA A O 1
ATOM 6709 N N . MET A 1 911 ? 27.909 -32.140 -19.727 1.00 28.80 911 MET A N 1
ATOM 6710 C CA . MET A 1 911 ? 27.011 -33.275 -19.967 1.00 28.80 911 MET A CA 1
ATOM 6711 C C . MET A 1 911 ? 27.670 -34.438 -20.745 1.00 28.80 911 MET A C 1
ATOM 6713 O O . MET A 1 911 ? 27.067 -35.501 -20.878 1.00 28.80 911 MET A O 1
ATOM 6717 N N . LEU A 1 912 ? 28.910 -34.291 -21.240 1.00 26.98 912 LEU A N 1
ATOM 6718 C CA . LEU A 1 912 ? 29.599 -35.319 -22.035 1.00 26.98 912 LEU A CA 1
ATOM 6719 C C . LEU A 1 912 ? 31.107 -35.383 -21.727 1.00 26.98 912 LEU A C 1
ATOM 6721 O O . LEU A 1 912 ? 31.926 -34.937 -22.522 1.00 26.98 912 LEU A O 1
ATOM 6725 N N . GLY A 1 913 ? 31.511 -35.996 -20.610 1.00 23.36 913 GLY A N 1
ATOM 6726 C CA . GLY A 1 913 ? 32.916 -36.403 -20.465 1.00 23.36 913 GLY A CA 1
ATOM 6727 C C . GLY A 1 913 ? 33.450 -36.468 -19.045 1.00 23.36 913 GLY A C 1
ATOM 6728 O O . GLY A 1 913 ? 34.200 -35.606 -18.602 1.00 23.36 913 GLY A O 1
ATOM 6729 N N . ALA A 1 914 ? 33.167 -37.567 -18.358 1.00 28.20 914 ALA A N 1
ATOM 6730 C CA . ALA A 1 914 ? 34.022 -38.017 -17.273 1.00 28.20 914 ALA A CA 1
ATOM 6731 C C . ALA A 1 914 ? 35.461 -38.247 -17.788 1.00 28.20 914 ALA A C 1
ATOM 6733 O O . ALA A 1 914 ? 35.646 -39.122 -18.635 1.00 28.20 914 ALA A O 1
ATOM 6734 N N . ARG A 1 915 ? 36.462 -37.512 -17.266 1.00 23.78 915 ARG A N 1
ATOM 6735 C CA . ARG A 1 915 ? 37.807 -37.990 -16.840 1.00 23.78 915 ARG A CA 1
ATOM 6736 C C . ARG A 1 915 ? 38.856 -36.862 -16.717 1.00 23.78 915 ARG A C 1
ATOM 6738 O O . ARG A 1 915 ? 39.240 -36.260 -17.706 1.00 23.78 915 ARG A O 1
ATOM 6745 N N . ALA A 1 916 ? 39.427 -36.785 -15.511 1.00 23.72 916 ALA A N 1
ATOM 6746 C CA . ALA A 1 916 ? 40.859 -36.626 -15.209 1.00 23.72 916 ALA A CA 1
ATOM 6747 C C . ALA A 1 916 ? 41.573 -35.246 -15.336 1.00 23.72 916 ALA A C 1
ATOM 6749 O O . ALA A 1 916 ? 42.060 -34.887 -16.397 1.00 23.72 916 ALA A O 1
ATOM 6750 N N . VAL A 1 917 ? 41.785 -34.611 -14.165 1.00 23.88 917 VAL A N 1
ATOM 6751 C CA . VAL A 1 9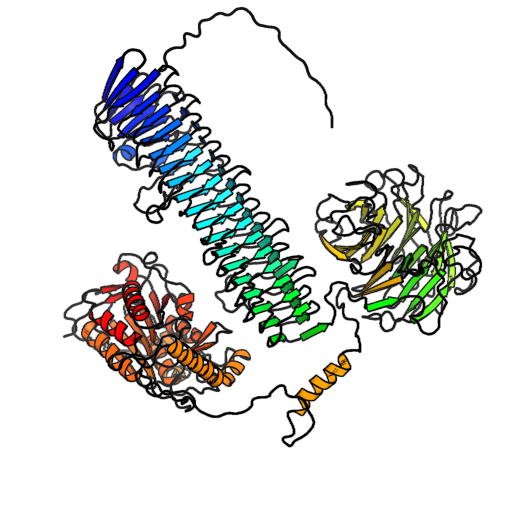17 ? 43.094 -34.459 -13.458 1.00 23.88 917 VAL A CA 1
ATOM 6752 C C . VAL A 1 917 ? 44.156 -33.451 -13.984 1.00 23.88 917 VAL A C 1
ATOM 6754 O O . VAL A 1 917 ? 44.832 -33.719 -14.970 1.00 23.88 917 VAL A O 1
ATOM 6757 N N . LEU A 1 918 ? 44.386 -32.429 -13.123 1.00 26.03 918 LEU A N 1
ATOM 6758 C CA . LEU A 1 918 ? 45.636 -31.730 -12.691 1.00 26.03 918 LEU A CA 1
ATOM 6759 C C . LEU A 1 918 ? 46.335 -30.742 -13.662 1.00 26.03 918 LEU A C 1
ATOM 6761 O O . LEU A 1 918 ? 46.348 -30.956 -14.863 1.00 26.03 918 LEU A O 1
ATOM 6765 N N . ASP A 1 919 ? 46.978 -29.643 -13.231 1.00 25.61 919 ASP A N 1
ATOM 6766 C CA . ASP A 1 919 ? 47.489 -29.227 -11.908 1.00 25.61 919 ASP A CA 1
ATOM 6767 C C . ASP A 1 919 ? 47.787 -27.704 -11.875 1.00 25.61 919 ASP A C 1
ATOM 6769 O O . ASP A 1 919 ? 48.037 -27.120 -12.931 1.00 25.61 919 ASP A O 1
ATOM 6773 N N . GLY A 1 920 ? 47.899 -27.103 -10.677 1.00 23.78 920 GLY A N 1
ATOM 6774 C CA . GLY A 1 920 ? 48.770 -25.928 -10.482 1.00 23.78 920 GLY A CA 1
ATOM 6775 C C . GLY A 1 920 ? 48.279 -24.719 -9.662 1.00 23.78 920 GLY A C 1
ATOM 6776 O O . GLY A 1 920 ? 48.163 -23.633 -10.214 1.00 23.78 920 GLY A O 1
ATOM 6777 N N . VAL A 1 921 ? 48.220 -24.875 -8.328 1.00 27.44 921 VAL A N 1
ATOM 6778 C CA . VAL A 1 921 ? 48.432 -23.841 -7.271 1.00 27.44 921 VAL A CA 1
ATOM 6779 C C . VAL A 1 921 ? 47.242 -22.934 -6.856 1.00 27.44 921 VAL A C 1
ATOM 6781 O O . VAL A 1 921 ? 46.903 -21.992 -7.561 1.00 27.44 921 VAL A O 1
ATOM 6784 N N . GLY A 1 922 ? 46.722 -23.113 -5.617 1.00 27.02 922 GLY A N 1
ATOM 6785 C CA . GLY A 1 922 ? 46.262 -21.959 -4.804 1.00 27.02 922 GLY A CA 1
ATOM 6786 C C . GLY A 1 922 ? 44.957 -21.974 -3.973 1.00 27.02 922 GLY A C 1
ATOM 6787 O O . GLY A 1 922 ? 44.492 -20.896 -3.644 1.00 27.02 922 GLY A O 1
ATOM 6788 N N . THR A 1 923 ? 44.363 -23.126 -3.634 1.00 26.84 923 THR A N 1
ATOM 6789 C CA . THR A 1 923 ? 43.431 -23.393 -2.494 1.00 26.84 923 THR A CA 1
ATOM 6790 C C . THR A 1 923 ? 42.324 -22.377 -2.109 1.00 26.84 923 THR A C 1
ATOM 6792 O O . THR A 1 923 ? 42.455 -21.641 -1.132 1.00 26.84 923 THR A O 1
ATOM 6795 N N . GLY A 1 924 ? 41.154 -22.501 -2.747 1.00 23.45 924 GLY A N 1
ATOM 6796 C CA . GLY A 1 924 ? 39.842 -22.468 -2.083 1.00 23.45 924 GLY A CA 1
ATOM 6797 C C . GLY A 1 924 ? 39.237 -23.872 -2.197 1.00 23.45 924 GLY A C 1
ATOM 6798 O O . GLY A 1 924 ? 39.149 -24.413 -3.296 1.00 23.45 924 GLY A O 1
ATOM 6799 N N . SER A 1 925 ? 38.954 -24.522 -1.070 1.00 22.12 925 SER A N 1
ATOM 6800 C CA . SER A 1 925 ? 38.643 -25.954 -1.017 1.00 22.12 925 SER A CA 1
ATOM 6801 C C . SER A 1 925 ? 37.259 -26.263 -1.596 1.00 22.12 925 SER A C 1
ATOM 6803 O O . SER A 1 925 ? 36.250 -25.902 -0.999 1.00 22.12 925 SER A O 1
ATOM 6805 N N . VAL A 1 926 ? 37.208 -27.014 -2.700 1.00 24.52 926 VAL A N 1
ATOM 6806 C CA . VAL A 1 926 ? 36.061 -27.877 -3.013 1.00 24.52 926 VAL A CA 1
ATOM 6807 C C . VAL A 1 926 ? 36.150 -29.054 -2.051 1.00 24.52 926 VAL A C 1
ATOM 6809 O O . VAL A 1 926 ? 37.035 -29.900 -2.174 1.00 24.52 926 VAL A O 1
ATOM 6812 N N . ILE A 1 927 ? 35.286 -29.071 -1.042 1.00 23.62 927 ILE A N 1
ATOM 6813 C CA . ILE A 1 927 ? 35.110 -30.240 -0.186 1.00 23.62 927 ILE A CA 1
ATOM 6814 C C . ILE A 1 927 ? 34.015 -31.082 -0.833 1.00 23.62 927 ILE A C 1
ATOM 6816 O O . ILE A 1 927 ? 32.833 -30.855 -0.603 1.00 23.62 927 ILE A O 1
ATOM 6820 N N . ASP A 1 928 ? 34.427 -32.060 -1.634 1.00 28.25 928 ASP A N 1
ATOM 6821 C CA . ASP A 1 928 ? 33.668 -33.296 -1.780 1.00 28.25 928 ASP A CA 1
ATOM 6822 C C . ASP A 1 928 ? 34.413 -34.372 -0.985 1.00 28.25 928 ASP A C 1
ATOM 6824 O O . ASP A 1 928 ? 35.444 -34.896 -1.402 1.00 28.25 928 ASP A O 1
ATOM 6828 N N . THR A 1 929 ? 33.945 -34.616 0.237 1.00 23.14 929 THR A N 1
ATOM 6829 C CA . THR A 1 929 ? 34.227 -35.846 0.981 1.00 23.14 929 THR A CA 1
ATOM 6830 C C . THR A 1 929 ? 32.998 -36.189 1.804 1.00 23.14 929 THR A C 1
ATOM 6832 O O . THR A 1 929 ? 32.773 -35.690 2.903 1.00 23.14 929 THR A O 1
ATOM 6835 N N . VAL A 1 930 ? 32.208 -37.103 1.255 1.00 32.88 930 VAL A N 1
ATOM 6836 C CA . VAL A 1 930 ? 31.401 -38.021 2.050 1.00 32.88 930 VAL A CA 1
ATOM 6837 C C . VAL A 1 930 ? 32.331 -38.812 2.976 1.00 32.88 930 VAL A C 1
ATOM 6839 O O . VAL A 1 930 ? 33.249 -39.483 2.507 1.00 32.88 930 VAL A O 1
ATOM 6842 N N . SER A 1 931 ? 32.066 -38.738 4.284 1.00 26.27 931 SER A N 1
ATOM 6843 C CA . SER A 1 931 ? 32.174 -39.785 5.325 1.00 26.27 931 SER A CA 1
ATOM 6844 C C . SER A 1 931 ? 32.577 -39.137 6.664 1.00 26.27 931 SER A C 1
ATOM 6846 O O . SER A 1 931 ? 33.586 -38.457 6.757 1.00 26.27 931 SER A O 1
ATOM 6848 N N . GLN A 1 932 ? 31.819 -39.257 7.752 1.00 23.58 932 GLN A N 1
ATOM 6849 C CA . GLN A 1 932 ? 31.089 -40.432 8.214 1.00 23.58 932 GLN A CA 1
ATOM 6850 C C . GLN A 1 932 ? 29.667 -40.126 8.710 1.00 23.58 932 GLN A C 1
ATOM 6852 O O . GLN A 1 932 ? 29.366 -39.000 9.101 1.00 23.58 932 GLN A O 1
ATOM 6857 N N . PRO A 1 933 ? 28.786 -41.140 8.668 1.00 29.11 933 PRO A N 1
ATOM 6858 C CA . PRO A 1 933 ? 27.359 -40.967 8.845 1.00 29.11 933 PRO A CA 1
ATOM 6859 C C . PRO A 1 933 ? 27.046 -40.717 10.319 1.00 29.11 933 PRO A C 1
ATOM 6861 O O . PRO A 1 933 ? 27.317 -41.566 11.167 1.00 29.11 933 PRO A O 1
ATOM 6864 N N . VAL A 1 934 ? 26.355 -39.618 10.621 1.00 30.56 934 VAL A N 1
ATOM 6865 C CA . VAL A 1 934 ? 25.278 -39.767 11.600 1.00 30.56 934 VAL A CA 1
ATOM 6866 C C . VAL A 1 934 ? 24.228 -40.554 10.841 1.00 30.56 934 VAL A C 1
ATOM 6868 O O . VAL A 1 934 ? 23.640 -40.049 9.892 1.00 30.56 934 VAL A O 1
ATOM 6871 N N . THR A 1 935 ? 24.161 -41.844 11.149 1.00 32.72 935 THR A N 1
ATOM 6872 C CA . THR A 1 935 ? 23.209 -42.827 10.632 1.00 32.72 935 THR A CA 1
ATOM 6873 C C . THR A 1 935 ? 21.965 -42.181 10.030 1.00 32.72 935 THR A C 1
ATOM 6875 O O . THR A 1 935 ? 21.070 -41.736 10.746 1.00 32.72 935 THR A O 1
ATOM 6878 N N . SER A 1 936 ? 21.917 -42.158 8.699 1.00 37.84 936 SER A N 1
ATOM 6879 C CA . SER A 1 936 ? 20.708 -41.961 7.913 1.00 37.84 936 SER A CA 1
ATOM 6880 C C . SER A 1 936 ? 19.806 -43.179 8.117 1.00 37.84 936 SER A C 1
ATOM 6882 O O . SER A 1 936 ? 19.719 -44.067 7.271 1.00 37.84 936 SER A O 1
ATOM 6884 N N . SER A 1 937 ? 19.198 -43.271 9.293 1.00 39.84 937 SER A N 1
ATOM 6885 C CA . SER A 1 937 ? 18.167 -44.253 9.581 1.00 39.84 937 SER A CA 1
ATOM 6886 C C . SER A 1 937 ? 17.033 -43.572 10.323 1.00 39.84 937 SER A C 1
ATOM 6888 O O . SER A 1 937 ? 17.260 -42.934 11.352 1.00 39.84 937 SER A O 1
ATOM 6890 N N . PHE A 1 938 ? 15.813 -43.794 9.841 1.00 43.28 938 PHE A N 1
ATOM 6891 C CA . PHE A 1 938 ? 14.583 -43.766 10.634 1.00 43.28 938 PHE A CA 1
ATOM 6892 C C . PHE A 1 938 ? 14.637 -44.889 11.689 1.00 43.28 938 PHE A C 1
ATOM 6894 O O . PHE A 1 938 ? 13.876 -45.842 11.644 1.00 43.28 938 PHE A O 1
ATOM 6901 N N . GLY A 1 939 ? 15.637 -44.856 12.568 1.00 41.66 939 GLY A N 1
ATOM 6902 C CA . GLY A 1 939 ? 15.827 -45.810 13.656 1.00 41.66 939 GLY A CA 1
ATOM 6903 C C . GLY A 1 939 ? 15.739 -45.088 14.995 1.00 41.66 939 GLY A C 1
ATOM 6904 O O . GLY A 1 939 ? 16.007 -43.891 15.050 1.00 41.66 939 GLY A O 1
ATOM 6905 N N . ARG A 1 940 ? 15.372 -45.822 16.054 1.00 40.06 940 ARG A N 1
ATOM 6906 C CA . ARG A 1 940 ? 15.153 -45.323 17.427 1.00 40.06 940 ARG A CA 1
ATOM 6907 C C . ARG A 1 940 ? 16.164 -44.252 17.859 1.00 40.06 940 ARG A C 1
ATOM 6909 O O . ARG A 1 940 ? 17.348 -44.548 18.026 1.00 40.06 940 ARG A O 1
ATOM 6916 N N . VAL A 1 941 ? 15.680 -43.050 18.145 1.00 47.22 941 VAL A N 1
ATOM 6917 C CA . VAL A 1 941 ? 16.418 -41.927 18.723 1.00 47.22 941 VAL A CA 1
ATOM 6918 C C . VAL A 1 941 ? 15.752 -41.517 20.032 1.00 47.22 941 VAL A C 1
ATOM 6920 O O . VAL A 1 941 ? 14.790 -40.782 20.022 1.00 47.22 941 VAL A O 1
ATOM 6923 N N . ASN A 1 942 ? 16.292 -41.904 21.188 1.00 47.53 942 ASN A N 1
ATOM 6924 C CA . ASN A 1 942 ? 15.686 -41.572 22.486 1.00 47.53 942 ASN A CA 1
ATOM 6925 C C . ASN A 1 942 ? 15.628 -40.045 22.758 1.00 47.53 942 ASN A C 1
ATOM 6927 O O . ASN A 1 942 ? 16.548 -39.471 23.348 1.00 47.53 942 ASN A O 1
ATOM 6931 N N . LEU A 1 943 ? 14.530 -39.400 22.348 1.00 48.84 943 LEU A N 1
ATOM 6932 C CA . LEU A 1 943 ? 14.312 -37.950 22.433 1.00 48.84 943 LEU A CA 1
ATOM 6933 C C . LEU A 1 943 ? 14.201 -37.447 23.880 1.00 48.84 943 LEU A C 1
ATOM 6935 O O . LEU A 1 943 ? 14.517 -36.293 24.153 1.00 48.84 943 LEU A O 1
ATOM 6939 N N . ALA A 1 944 ? 13.846 -38.316 24.834 1.00 44.56 944 ALA A N 1
ATOM 6940 C CA . ALA A 1 944 ? 13.698 -37.953 26.245 1.00 44.56 944 ALA A CA 1
ATOM 6941 C C . ALA A 1 944 ? 15.026 -37.578 26.941 1.00 44.56 944 ALA A C 1
ATOM 6943 O O . ALA A 1 944 ? 15.007 -37.073 28.062 1.00 44.56 944 ALA A O 1
ATOM 6944 N N . GLN A 1 945 ? 16.176 -37.829 26.302 1.00 44.91 945 GLN A N 1
ATOM 6945 C CA . GLN A 1 945 ? 17.510 -37.480 26.814 1.00 44.91 945 GLN A CA 1
ATOM 6946 C C . GLN A 1 945 ? 18.278 -36.500 25.908 1.00 44.91 945 GLN A C 1
ATOM 6948 O O . GLN A 1 945 ? 19.437 -36.193 26.189 1.00 44.91 945 GLN A O 1
ATOM 6953 N N . MET A 1 946 ? 17.661 -36.009 24.827 1.00 54.81 946 MET A N 1
ATOM 6954 C CA . MET A 1 946 ? 18.308 -35.144 23.838 1.00 54.81 946 MET A CA 1
ATOM 6955 C C . MET A 1 946 ? 18.124 -33.662 24.197 1.00 54.81 946 MET A C 1
ATOM 6957 O O . MET A 1 946 ? 17.022 -33.216 24.504 1.00 54.81 946 MET A O 1
ATOM 6961 N N . GLY A 1 947 ? 19.207 -32.879 24.163 1.00 54.34 947 GLY A N 1
ATOM 6962 C CA . GLY A 1 947 ? 19.127 -31.429 24.354 1.00 54.34 947 GLY A CA 1
ATOM 6963 C C . GLY A 1 947 ? 18.355 -30.752 23.214 1.00 54.34 947 GLY A C 1
ATOM 6964 O O . GLY A 1 947 ? 18.445 -31.180 22.064 1.00 54.34 947 GLY A O 1
ATOM 6965 N N . PHE A 1 948 ? 17.632 -29.667 23.515 1.00 51.19 948 PHE A N 1
ATOM 6966 C CA . PHE A 1 948 ? 16.765 -28.949 22.562 1.00 51.19 948 PHE A CA 1
ATOM 6967 C C . PHE A 1 948 ? 17.473 -28.588 21.240 1.00 51.19 948 PHE A C 1
ATOM 6969 O O . PHE A 1 948 ? 16.903 -28.726 20.162 1.00 51.19 948 PHE A O 1
ATOM 6976 N N . THR A 1 949 ? 18.751 -28.208 21.302 1.00 51.72 949 THR A N 1
ATOM 6977 C CA . THR A 1 949 ? 19.568 -27.863 20.127 1.00 51.72 949 THR A CA 1
ATOM 6978 C C . THR A 1 949 ? 19.885 -29.061 19.227 1.00 51.72 949 THR A C 1
ATOM 6980 O O . THR A 1 949 ? 19.893 -28.926 18.004 1.00 51.72 949 THR A O 1
ATOM 6983 N N . ASP A 1 950 ? 20.141 -30.236 19.804 1.00 53.50 950 ASP A N 1
ATOM 6984 C CA . ASP A 1 950 ? 20.445 -31.451 19.038 1.00 53.50 950 ASP A CA 1
ATOM 6985 C C . ASP A 1 950 ? 19.174 -32.046 18.426 1.00 53.50 950 ASP A C 1
ATOM 6987 O O . ASP A 1 950 ? 19.199 -32.544 17.301 1.00 53.50 950 ASP A O 1
ATOM 6991 N N . MET A 1 951 ? 18.045 -31.882 19.121 1.00 54.44 951 MET A N 1
ATOM 6992 C CA . MET A 1 951 ? 16.720 -32.187 18.595 1.00 54.44 951 MET A CA 1
ATOM 6993 C C . MET A 1 951 ? 16.406 -31.325 17.365 1.00 54.44 951 MET A C 1
ATOM 6995 O O . MET A 1 951 ? 16.040 -31.869 16.329 1.00 54.44 951 MET A O 1
ATOM 6999 N N . LEU A 1 952 ? 16.631 -30.006 17.417 1.00 54.53 952 LEU A N 1
ATOM 7000 C CA . LEU A 1 952 ? 16.421 -29.125 16.259 1.00 54.53 952 LEU A CA 1
ATOM 7001 C C . LEU A 1 952 ? 17.307 -29.496 15.057 1.00 54.53 952 LEU A C 1
ATOM 7003 O O . LEU A 1 952 ? 16.833 -29.485 13.925 1.00 54.53 952 LEU A O 1
ATOM 7007 N N . ARG A 1 953 ? 18.568 -29.890 15.283 1.00 58.28 953 ARG A N 1
ATOM 7008 C CA . ARG A 1 953 ? 19.467 -30.348 14.204 1.00 58.28 953 ARG A CA 1
ATOM 7009 C C . ARG A 1 953 ? 19.019 -31.663 13.570 1.00 58.28 953 ARG A C 1
ATOM 7011 O O . ARG A 1 953 ? 19.121 -31.819 12.355 1.00 58.28 953 ARG A O 1
ATOM 7018 N N . LEU A 1 954 ? 18.534 -32.607 14.376 1.00 58.19 954 LEU A N 1
ATOM 7019 C CA . LEU A 1 954 ? 17.970 -33.863 13.881 1.00 58.19 954 LEU A CA 1
ATOM 7020 C C . LEU A 1 954 ? 16.720 -33.608 13.029 1.00 58.19 954 LEU A C 1
ATOM 7022 O O . LEU A 1 954 ? 16.555 -34.223 11.977 1.00 58.19 954 LEU A O 1
ATOM 7026 N N . LEU A 1 955 ? 15.853 -32.702 13.483 1.00 55.47 955 LEU A N 1
ATOM 7027 C CA . LEU A 1 955 ? 14.626 -32.329 12.783 1.00 55.47 955 LEU A CA 1
ATOM 7028 C C . LEU A 1 955 ? 14.921 -31.622 11.450 1.00 55.47 955 LEU A C 1
ATOM 7030 O O . LEU A 1 955 ? 14.327 -31.983 10.437 1.00 55.47 955 LEU A O 1
ATOM 7034 N N . GLU A 1 956 ? 15.901 -30.714 11.421 1.00 57.53 956 GLU A N 1
ATOM 7035 C CA . GLU A 1 956 ? 16.373 -30.054 10.196 1.00 57.53 956 GLU A CA 1
ATOM 7036 C C . GLU A 1 956 ? 16.937 -31.062 9.182 1.00 57.53 956 GLU A C 1
ATOM 7038 O O . GLU A 1 956 ? 16.529 -31.098 8.024 1.00 57.53 956 GLU A O 1
ATOM 7043 N N . SER A 1 957 ? 17.799 -31.978 9.637 1.00 58.88 957 SER A N 1
ATOM 7044 C CA . SER A 1 957 ? 18.371 -33.023 8.779 1.00 58.88 957 SER A CA 1
ATOM 7045 C C . SER A 1 957 ? 17.302 -33.950 8.180 1.00 58.88 957 SER A C 1
ATOM 7047 O O . SER A 1 957 ? 17.439 -34.408 7.043 1.00 58.88 957 SER A O 1
ATOM 7049 N N . ARG A 1 958 ? 16.214 -34.215 8.916 1.00 60.47 958 ARG A N 1
ATOM 7050 C CA . ARG A 1 958 ? 15.069 -34.996 8.420 1.00 60.47 958 ARG A CA 1
ATOM 7051 C C . ARG A 1 958 ? 14.244 -34.226 7.383 1.00 60.47 958 ARG A C 1
ATOM 7053 O O . ARG A 1 958 ? 13.758 -34.856 6.442 1.00 60.47 958 ARG A O 1
ATOM 7060 N N . ARG A 1 959 ? 14.104 -32.902 7.521 1.00 61.84 959 ARG A N 1
ATOM 7061 C CA . ARG A 1 959 ? 13.450 -32.038 6.523 1.00 61.84 959 ARG A CA 1
ATOM 7062 C C . ARG A 1 959 ? 14.224 -32.029 5.206 1.00 61.84 959 ARG A C 1
ATOM 7064 O O . ARG A 1 959 ? 13.662 -32.402 4.178 1.00 61.84 959 ARG A O 1
ATOM 7071 N N . GLU A 1 960 ? 15.526 -31.748 5.257 1.00 60.66 960 GLU A N 1
ATOM 7072 C CA . GLU A 1 960 ? 16.399 -31.751 4.072 1.00 60.66 960 GLU A CA 1
ATOM 7073 C C . GLU A 1 960 ? 16.395 -33.107 3.346 1.00 60.66 960 GLU A C 1
ATOM 7075 O O . GLU A 1 960 ? 16.494 -33.183 2.119 1.00 60.66 960 GLU A O 1
ATOM 7080 N N . PHE A 1 961 ? 16.281 -34.207 4.097 1.00 67.62 961 PHE A N 1
ATOM 7081 C CA . PHE A 1 961 ? 16.158 -35.540 3.517 1.00 67.62 961 PHE A CA 1
ATOM 7082 C C . PHE A 1 961 ? 14.840 -35.717 2.747 1.00 67.62 961 PHE A C 1
ATOM 7084 O O . PHE A 1 961 ? 14.869 -36.231 1.630 1.00 67.62 961 PHE A O 1
ATOM 7091 N N . LYS A 1 962 ? 13.698 -35.282 3.304 1.00 65.69 962 LYS A N 1
ATOM 7092 C CA . LYS A 1 962 ? 12.386 -35.367 2.631 1.00 65.69 962 LYS A CA 1
ATOM 7093 C C . LYS A 1 962 ? 12.343 -34.520 1.355 1.00 65.69 962 LYS A C 1
ATOM 7095 O O . LYS A 1 962 ? 11.827 -34.988 0.344 1.00 65.69 962 LYS A O 1
ATOM 7100 N N . GLU A 1 963 ? 12.920 -33.321 1.374 1.00 66.25 963 GLU A N 1
ATOM 7101 C CA . GLU A 1 963 ? 13.022 -32.459 0.187 1.00 66.25 963 GLU A CA 1
ATOM 7102 C C . GLU A 1 963 ? 13.834 -33.119 -0.931 1.00 66.25 963 GLU A C 1
ATOM 7104 O O . GLU A 1 963 ? 13.394 -33.176 -2.078 1.00 66.25 963 GLU A O 1
ATOM 7109 N N . LYS A 1 964 ? 14.991 -33.701 -0.594 1.00 72.25 964 LYS A N 1
ATOM 7110 C CA . LYS A 1 964 ? 15.821 -34.430 -1.564 1.00 72.25 964 LYS A CA 1
ATOM 7111 C C . LYS A 1 964 ? 15.144 -35.699 -2.076 1.00 72.25 964 LYS A C 1
ATOM 7113 O O . LYS A 1 964 ? 15.312 -36.045 -3.242 1.00 72.25 964 LYS A O 1
ATOM 7118 N N . LEU A 1 965 ? 14.393 -36.388 -1.218 1.00 77.69 965 LEU A N 1
ATOM 7119 C CA . LEU A 1 965 ? 13.685 -37.616 -1.564 1.00 77.69 965 LEU A CA 1
ATOM 7120 C C . LEU A 1 965 ? 12.610 -37.375 -2.635 1.00 77.69 965 LEU A C 1
ATOM 7122 O O . LEU A 1 965 ? 12.526 -38.147 -3.588 1.00 77.69 965 LEU A O 1
ATOM 7126 N N . PHE A 1 966 ? 11.817 -36.309 -2.491 1.00 82.81 966 PHE A N 1
ATOM 7127 C CA . PHE A 1 966 ? 10.671 -36.024 -3.360 1.00 82.81 966 PHE A CA 1
ATOM 7128 C C . PHE A 1 966 ? 10.965 -35.057 -4.520 1.00 82.81 966 PHE A C 1
ATOM 7130 O O . PHE A 1 966 ? 10.077 -34.801 -5.335 1.00 82.81 966 PHE A O 1
ATOM 7137 N N . ALA A 1 967 ? 12.198 -34.554 -4.642 1.00 77.56 967 ALA A N 1
ATOM 7138 C CA . ALA A 1 967 ? 12.596 -33.537 -5.622 1.00 77.56 967 ALA A CA 1
ATOM 7139 C C . ALA A 1 967 ? 12.137 -33.832 -7.067 1.00 77.56 967 ALA A C 1
ATOM 7141 O O . ALA A 1 967 ? 11.584 -32.955 -7.727 1.00 77.56 967 ALA A O 1
ATOM 7142 N N . ASP A 1 968 ? 12.292 -35.074 -7.545 1.00 79.38 968 ASP A N 1
ATOM 7143 C CA . ASP A 1 968 ? 11.890 -35.478 -8.904 1.00 79.38 968 ASP A CA 1
ATOM 7144 C C . ASP A 1 968 ? 10.366 -35.385 -9.119 1.00 79.38 968 ASP A C 1
ATOM 7146 O O . ASP A 1 968 ? 9.904 -35.000 -10.197 1.00 79.38 968 ASP A O 1
ATOM 7150 N N . ALA A 1 969 ? 9.570 -35.777 -8.118 1.00 80.88 969 ALA A N 1
ATOM 7151 C CA . ALA A 1 969 ? 8.115 -35.707 -8.203 1.00 80.88 969 ALA A CA 1
ATOM 7152 C C . ALA A 1 969 ? 7.618 -34.260 -8.135 1.00 80.88 969 ALA A C 1
ATOM 7154 O O . ALA A 1 969 ? 6.686 -33.894 -8.851 1.00 80.88 969 ALA A O 1
ATOM 7155 N N . LEU A 1 970 ? 8.279 -33.434 -7.324 1.00 79.44 970 LEU A N 1
ATOM 7156 C CA . LEU A 1 970 ? 7.957 -32.020 -7.164 1.00 79.44 970 LEU A CA 1
ATOM 7157 C C . LEU A 1 970 ? 8.270 -31.222 -8.414 1.00 79.44 970 LEU A C 1
ATOM 7159 O O . LEU A 1 970 ? 7.413 -30.480 -8.874 1.00 79.44 970 LEU A O 1
ATOM 7163 N N . TYR A 1 971 ? 9.421 -31.472 -9.034 1.00 77.94 971 TYR A N 1
ATOM 7164 C CA . TYR A 1 971 ? 9.755 -30.881 -10.325 1.00 77.94 971 TYR A CA 1
ATOM 7165 C C . TYR A 1 971 ? 8.685 -31.182 -11.390 1.00 77.94 971 TYR A C 1
ATOM 7167 O O . TYR A 1 971 ? 8.323 -30.321 -12.185 1.00 77.94 971 TYR A O 1
ATOM 7175 N N . LYS A 1 972 ? 8.110 -32.392 -11.390 1.00 79.56 972 LYS A N 1
ATOM 7176 C CA . LYS A 1 972 ? 7.016 -32.740 -12.312 1.00 79.56 972 LYS A CA 1
ATOM 7177 C C . LYS A 1 972 ? 5.706 -32.030 -11.973 1.00 79.56 972 LYS A C 1
ATOM 7179 O O . LYS A 1 972 ? 5.030 -31.590 -12.896 1.00 79.56 972 LYS A O 1
ATOM 7184 N N . LEU A 1 973 ? 5.350 -31.914 -10.692 1.00 77.44 973 LEU A N 1
ATOM 7185 C CA . LEU A 1 973 ? 4.171 -31.150 -10.257 1.00 77.44 973 LEU A CA 1
ATOM 7186 C C . LEU A 1 973 ? 4.310 -29.651 -10.539 1.00 77.44 973 LEU A C 1
ATOM 7188 O O . LEU A 1 973 ? 3.312 -29.000 -10.815 1.00 77.44 973 LEU A O 1
ATOM 7192 N N . GLU A 1 974 ? 5.528 -29.111 -10.507 1.00 72.75 974 GLU A N 1
ATOM 7193 C CA . GLU A 1 974 ? 5.808 -27.731 -10.917 1.00 72.75 974 GLU A CA 1
ATOM 7194 C C . GLU A 1 974 ? 5.558 -27.525 -12.419 1.00 72.75 974 GLU A C 1
ATOM 7196 O O . GLU A 1 974 ? 5.058 -26.478 -12.820 1.00 72.75 974 GLU A O 1
ATOM 7201 N N . LEU A 1 975 ? 5.839 -28.535 -13.250 1.00 72.50 975 LEU A N 1
ATOM 7202 C CA . LEU A 1 975 ? 5.560 -28.491 -14.689 1.00 72.50 975 LEU A CA 1
ATOM 7203 C C . LEU A 1 975 ? 4.075 -28.710 -15.029 1.00 72.50 975 LEU A C 1
ATOM 7205 O O . LEU A 1 975 ? 3.567 -28.102 -15.969 1.00 72.50 975 LEU A O 1
ATOM 7209 N N . ASP A 1 976 ? 3.382 -29.593 -14.307 1.00 78.69 976 ASP A N 1
ATOM 7210 C CA . ASP A 1 976 ? 1.937 -29.811 -14.446 1.00 78.69 976 ASP A CA 1
ATOM 7211 C C . ASP A 1 976 ? 1.318 -30.190 -13.087 1.00 78.69 976 ASP A C 1
ATOM 7213 O O . ASP A 1 976 ? 1.367 -31.359 -12.679 1.00 78.69 976 ASP A O 1
ATOM 7217 N N . PRO A 1 977 ? 0.692 -29.225 -12.385 1.00 73.88 977 PRO A N 1
ATOM 7218 C CA . PRO A 1 977 ? 0.095 -29.454 -11.067 1.00 73.88 977 PRO A CA 1
ATOM 7219 C C . PRO A 1 977 ? -1.016 -30.507 -11.067 1.00 73.88 977 PRO A C 1
ATOM 7221 O O . PRO A 1 977 ? -1.315 -31.091 -10.031 1.00 73.88 977 PRO A O 1
ATOM 7224 N N . ARG A 1 978 ? -1.605 -30.790 -12.236 1.00 80.12 978 ARG A N 1
ATOM 7225 C CA . ARG A 1 978 ? -2.719 -31.737 -12.388 1.00 80.12 978 ARG A CA 1
ATOM 7226 C C . ARG A 1 978 ? -2.273 -33.193 -12.425 1.00 80.12 978 ARG A C 1
ATOM 7228 O O . ARG A 1 978 ? -3.104 -34.092 -12.531 1.00 80.12 978 ARG A O 1
ATOM 7235 N N . LEU A 1 979 ? -0.967 -33.467 -12.377 1.00 84.31 979 LEU A N 1
ATOM 7236 C CA . LEU A 1 979 ? -0.459 -34.837 -12.467 1.00 84.31 979 LEU A CA 1
ATOM 7237 C C . LEU A 1 979 ? -0.951 -35.725 -11.321 1.00 84.31 979 LEU A C 1
ATOM 7239 O O . LEU A 1 979 ? -1.133 -36.919 -11.533 1.00 84.31 979 LEU A O 1
ATOM 7243 N N . SER A 1 980 ? -1.184 -35.174 -10.132 1.00 86.25 980 SER A N 1
ATOM 7244 C CA . SER A 1 980 ? -1.718 -35.921 -8.985 1.00 86.25 980 SER A CA 1
ATOM 7245 C C . SER A 1 980 ? -3.246 -36.022 -8.952 1.00 86.25 980 SER A C 1
ATOM 7247 O O . SER A 1 980 ? -3.775 -36.736 -8.093 1.00 86.25 980 SER A O 1
ATOM 7249 N N . ASP A 1 981 ? -3.948 -35.331 -9.858 1.00 87.31 981 ASP A N 1
ATOM 7250 C CA . ASP A 1 981 ? -5.399 -35.173 -9.785 1.00 87.31 981 ASP A CA 1
ATOM 7251 C C . ASP A 1 981 ? -6.131 -36.522 -9.865 1.00 87.31 981 ASP A C 1
ATOM 7253 O O . ASP A 1 981 ? -5.750 -37.457 -10.585 1.00 87.31 981 ASP A O 1
ATOM 7257 N N . VAL A 1 982 ? -7.231 -36.637 -9.125 1.00 89.81 982 VAL A N 1
ATOM 7258 C CA . VAL A 1 982 ? -8.164 -37.759 -9.228 1.00 89.81 982 VAL A CA 1
ATOM 7259 C C . VAL A 1 982 ? -9.210 -37.422 -10.296 1.00 89.81 982 VAL A C 1
ATOM 7261 O O . VAL A 1 982 ? -10.092 -36.589 -10.064 1.00 89.81 982 VAL A O 1
ATOM 7264 N N . PRO A 1 983 ? -9.175 -38.074 -11.474 1.00 89.69 983 PRO A N 1
ATOM 7265 C CA . PRO A 1 983 ? -10.114 -37.763 -12.543 1.00 89.69 983 PRO A CA 1
ATOM 7266 C C . PRO A 1 983 ? -11.544 -38.149 -12.153 1.00 89.69 983 PRO A C 1
ATOM 7268 O O . PRO A 1 983 ? -11.773 -39.047 -11.341 1.00 89.69 983 PRO A O 1
ATOM 7271 N N . GLU A 1 984 ? -12.527 -37.499 -12.770 1.00 88.75 984 GLU A N 1
ATOM 7272 C CA . GLU A 1 984 ? -13.930 -37.889 -12.631 1.00 88.75 984 GLU A CA 1
ATOM 7273 C C . GLU A 1 984 ? -14.228 -39.179 -13.406 1.00 88.75 984 GLU A C 1
ATOM 7275 O O . GLU A 1 984 ? -13.702 -39.410 -14.498 1.00 88.75 984 GLU A O 1
ATOM 7280 N N . CYS A 1 985 ? -15.072 -40.040 -12.843 1.00 85.69 985 CYS A N 1
ATOM 7281 C CA . CYS A 1 985 ? -15.381 -41.330 -13.438 1.00 85.69 985 CYS A CA 1
ATOM 7282 C C . CYS A 1 985 ? -16.130 -41.192 -14.761 1.00 85.69 985 CYS A C 1
ATOM 7284 O O . CYS A 1 985 ? -17.237 -40.663 -14.813 1.00 85.69 985 CYS A O 1
ATOM 7286 N N . LEU A 1 986 ? -15.580 -41.772 -15.830 1.00 84.38 986 LEU A N 1
ATOM 7287 C CA . LEU A 1 986 ? -16.299 -41.926 -17.098 1.00 84.38 986 LEU A CA 1
ATOM 7288 C C . LEU A 1 986 ? -17.284 -43.104 -17.050 1.00 84.38 986 LEU A C 1
ATOM 7290 O O . LEU A 1 986 ? -18.346 -43.049 -17.671 1.00 84.38 986 LEU A O 1
ATOM 7294 N N . LYS A 1 987 ? -16.942 -44.162 -16.303 1.00 82.94 987 LYS A N 1
ATOM 7295 C CA . LYS A 1 987 ? -17.779 -45.345 -16.073 1.00 82.94 987 LYS A CA 1
ATOM 7296 C C . LYS A 1 987 ? -17.949 -45.592 -14.579 1.00 82.94 987 LYS A C 1
ATOM 7298 O O . LYS A 1 987 ? -17.035 -45.365 -13.793 1.00 82.94 987 LYS A O 1
ATOM 7303 N N . ILE A 1 988 ? -19.125 -46.070 -14.182 1.00 78.38 988 ILE A N 1
ATOM 7304 C CA . ILE A 1 988 ? -19.468 -46.277 -12.768 1.00 78.38 988 ILE A CA 1
ATOM 7305 C C . ILE A 1 988 ? -18.677 -47.445 -12.159 1.00 78.38 988 ILE A C 1
ATOM 7307 O O . ILE A 1 988 ? -18.386 -47.430 -10.965 1.00 78.38 988 ILE A O 1
ATOM 7311 N N . GLU A 1 989 ? -18.288 -48.439 -12.958 1.00 81.88 989 GLU A N 1
ATOM 7312 C CA . GLU A 1 989 ? -17.482 -49.573 -12.494 1.00 81.88 989 GLU A CA 1
ATOM 7313 C C . GLU A 1 989 ? -16.100 -49.118 -11.985 1.00 81.88 989 GLU A C 1
ATOM 7315 O O . GLU A 1 989 ? -15.625 -49.612 -10.959 1.00 81.88 989 GLU A O 1
ATOM 7320 N N . ASP A 1 990 ? -15.511 -48.101 -12.625 1.00 85.06 990 ASP A N 1
ATOM 7321 C CA . ASP A 1 990 ? -14.193 -47.546 -12.282 1.00 85.06 990 ASP A CA 1
ATOM 7322 C C . ASP A 1 990 ? -14.192 -46.857 -10.901 1.00 85.06 990 ASP A C 1
ATOM 7324 O O . ASP A 1 990 ? -13.170 -46.831 -10.210 1.00 85.06 990 ASP A O 1
ATOM 7328 N N . ALA A 1 991 ? -15.358 -46.379 -10.446 1.00 83.19 991 ALA A N 1
ATOM 7329 C CA . ALA A 1 991 ? -15.531 -45.779 -9.123 1.00 83.19 991 ALA A CA 1
ATOM 7330 C C . ALA A 1 991 ? -15.323 -46.789 -7.988 1.00 83.19 991 ALA A C 1
ATOM 7332 O O . ALA A 1 991 ? -14.774 -46.446 -6.939 1.00 83.19 991 ALA A O 1
ATOM 7333 N N . THR A 1 992 ? -15.763 -48.038 -8.192 1.00 80.12 992 THR A N 1
ATOM 7334 C CA . THR A 1 992 ? -15.617 -49.119 -7.200 1.00 80.12 992 THR A CA 1
ATOM 7335 C C . THR A 1 992 ? -14.199 -49.674 -7.133 1.00 80.12 992 THR A C 1
ATOM 7337 O O . THR A 1 992 ? -13.816 -50.224 -6.105 1.00 80.12 992 THR A O 1
ATOM 7340 N N . LEU A 1 993 ? -13.421 -49.479 -8.201 1.00 84.88 993 LEU A N 1
ATOM 7341 C CA . LEU A 1 993 ? -12.003 -49.823 -8.282 1.00 84.88 993 LEU A CA 1
ATOM 7342 C C . LEU A 1 993 ? -11.085 -48.692 -7.789 1.00 84.88 993 LEU A C 1
ATOM 7344 O O . LEU A 1 993 ? -9.874 -48.873 -7.774 1.00 84.88 993 LEU A O 1
ATOM 7348 N N . GLY A 1 994 ? -11.637 -47.532 -7.410 1.00 86.00 994 GLY A N 1
ATOM 7349 C CA . GLY A 1 994 ? -10.858 -46.409 -6.883 1.00 86.00 994 GLY A CA 1
ATOM 7350 C C . GLY A 1 994 ? -10.001 -45.683 -7.921 1.00 86.00 994 GLY A C 1
ATOM 7351 O O . GLY A 1 994 ? -9.034 -45.021 -7.562 1.00 86.00 994 GLY A O 1
ATOM 7352 N N . LEU A 1 995 ? -10.331 -45.804 -9.209 1.00 86.56 995 LEU A N 1
ATOM 7353 C CA . LEU A 1 995 ? -9.555 -45.185 -10.291 1.00 86.56 995 LEU A CA 1
ATOM 7354 C C . LEU A 1 995 ? -9.917 -43.710 -10.521 1.00 86.56 995 LEU A C 1
ATOM 7356 O O . LEU A 1 995 ? -9.175 -42.981 -11.176 1.00 86.56 995 LEU A O 1
ATOM 7360 N N . CYS A 1 996 ? -11.070 -43.282 -10.013 1.00 89.75 996 CYS A N 1
ATOM 7361 C CA . CYS A 1 996 ? -11.672 -41.986 -10.288 1.00 89.75 996 CYS A CA 1
ATOM 7362 C C . CYS A 1 996 ? -12.663 -41.596 -9.180 1.00 89.75 996 CYS A C 1
ATOM 7364 O O . CYS A 1 996 ? -13.153 -42.452 -8.435 1.00 89.75 996 CYS A O 1
ATOM 7366 N N . ARG A 1 997 ? -12.991 -40.306 -9.086 1.00 91.50 997 ARG A N 1
ATOM 7367 C CA . ARG A 1 997 ? -14.027 -39.775 -8.187 1.00 91.50 997 ARG A CA 1
ATOM 7368 C C . ARG A 1 997 ? -15.387 -39.724 -8.884 1.00 91.50 997 ARG A C 1
ATOM 7370 O O . ARG A 1 997 ? -15.467 -39.455 -10.081 1.00 91.50 997 ARG A O 1
ATOM 7377 N N . ILE A 1 998 ? -16.464 -39.964 -8.144 1.00 88.25 998 ILE A N 1
ATOM 7378 C CA . ILE A 1 998 ? -17.835 -39.889 -8.680 1.00 88.25 998 ILE A CA 1
ATOM 7379 C C . ILE A 1 998 ? -18.378 -38.455 -8.667 1.00 88.25 998 ILE A C 1
ATOM 7381 O O . ILE A 1 998 ? -18.047 -37.678 -7.776 1.00 88.25 998 ILE A O 1
ATOM 7385 N N . SER A 1 999 ? -19.245 -38.115 -9.623 1.00 86.12 999 SER A N 1
ATOM 7386 C CA . SER A 1 999 ? -20.049 -36.880 -9.586 1.00 86.12 999 SER A CA 1
ATOM 7387 C C . SER A 1 999 ? -21.324 -37.029 -8.757 1.00 86.12 999 SER A C 1
ATOM 7389 O O . SER A 1 999 ? -21.792 -38.143 -8.513 1.00 86.12 999 SER A O 1
ATOM 7391 N N . ASP A 1 1000 ? -21.964 -35.905 -8.415 1.00 81.94 1000 ASP A N 1
ATOM 7392 C CA . ASP A 1 1000 ? -23.278 -35.875 -7.753 1.00 81.94 1000 ASP A CA 1
ATOM 7393 C C . ASP A 1 1000 ? -24.328 -36.723 -8.485 1.00 81.94 1000 ASP A C 1
ATOM 7395 O O . ASP A 1 1000 ? -25.056 -37.507 -7.875 1.00 81.94 1000 ASP A O 1
ATOM 7399 N N . LYS A 1 1001 ? -24.361 -36.627 -9.820 1.00 82.31 1001 LYS A N 1
ATOM 7400 C CA . LYS A 1 1001 ? -25.292 -37.388 -10.661 1.00 82.31 1001 LYS A CA 1
ATOM 7401 C C . LYS A 1 1001 ? -25.031 -38.895 -10.577 1.00 82.31 1001 LYS A C 1
ATOM 7403 O O . LYS A 1 1001 ? -25.973 -39.681 -10.490 1.00 82.31 1001 LYS A O 1
ATOM 7408 N N . GLN A 1 1002 ? -23.762 -39.301 -10.597 1.00 84.69 1002 GLN A N 1
ATOM 7409 C CA . GLN A 1 1002 ? -23.363 -40.708 -10.490 1.00 84.69 1002 GLN A CA 1
ATOM 7410 C C . GLN A 1 1002 ? -23.564 -41.259 -9.079 1.00 84.69 1002 GLN A C 1
ATOM 7412 O O . GLN A 1 1002 ? -23.949 -42.418 -8.931 1.00 84.69 1002 GLN A O 1
ATOM 7417 N N . ARG A 1 1003 ? -23.356 -40.437 -8.044 1.00 85.19 1003 ARG A N 1
ATOM 7418 C CA . ARG A 1 1003 ? -23.698 -40.767 -6.657 1.00 85.19 1003 ARG A CA 1
ATOM 7419 C C . ARG A 1 1003 ? -25.181 -41.096 -6.542 1.00 85.19 1003 ARG A C 1
ATOM 7421 O O . ARG A 1 1003 ? -25.517 -42.138 -5.986 1.00 85.19 1003 ARG A O 1
ATOM 7428 N N . ASP A 1 1004 ? -26.055 -40.248 -7.072 1.00 81.88 1004 ASP A N 1
ATOM 7429 C CA . ASP A 1 1004 ? -27.504 -40.452 -6.984 1.00 81.88 1004 ASP A CA 1
ATOM 7430 C C . ASP A 1 1004 ? -27.943 -41.699 -7.778 1.00 81.88 1004 ASP A C 1
ATOM 7432 O O . ASP A 1 1004 ? -28.770 -42.488 -7.310 1.00 81.88 1004 ASP A O 1
ATOM 7436 N N . GLU A 1 1005 ? -27.313 -41.956 -8.931 1.00 80.25 1005 GLU A N 1
ATOM 7437 C CA . GLU A 1 1005 ? -27.505 -43.190 -9.699 1.00 80.25 1005 GLU A CA 1
ATOM 7438 C C . GLU A 1 1005 ? -27.062 -44.437 -8.907 1.00 80.25 1005 GLU A C 1
ATOM 7440 O O . GLU A 1 1005 ? -27.805 -45.419 -8.827 1.00 80.25 1005 GLU A O 1
ATOM 7445 N N . LEU A 1 1006 ? -25.890 -44.401 -8.267 1.00 75.44 1006 LEU A N 1
ATOM 7446 C CA . LEU A 1 1006 ? -25.373 -45.483 -7.423 1.00 75.44 1006 LEU A CA 1
ATOM 7447 C C . LEU A 1 1006 ? -26.243 -45.723 -6.182 1.00 75.44 1006 LEU A C 1
ATOM 7449 O O . LEU A 1 1006 ? -26.535 -46.879 -5.866 1.00 75.44 1006 LEU A O 1
ATOM 7453 N N . LYS A 1 1007 ? -26.726 -44.654 -5.533 1.00 74.88 1007 LYS A N 1
ATOM 7454 C CA . LYS A 1 1007 ? -27.695 -44.724 -4.427 1.00 74.88 1007 LYS A CA 1
ATOM 7455 C C . LYS A 1 1007 ? -28.986 -45.420 -4.861 1.00 74.88 1007 LYS A C 1
ATOM 7457 O O . LYS A 1 1007 ? -29.503 -46.260 -4.131 1.00 74.88 1007 LYS A O 1
ATOM 7462 N N . SER A 1 1008 ? -29.476 -45.137 -6.071 1.00 69.56 1008 SER A N 1
ATOM 7463 C CA . SER A 1 1008 ? -30.686 -45.778 -6.608 1.00 69.56 1008 SER A CA 1
ATOM 7464 C C . SER A 1 1008 ? -30.502 -47.273 -6.927 1.00 69.56 1008 SER A C 1
ATOM 7466 O O . SER A 1 1008 ? -31.453 -48.048 -6.803 1.00 69.56 1008 SER A O 1
ATOM 7468 N N . LYS A 1 1009 ? -29.278 -47.698 -7.287 1.00 67.25 1009 LYS A N 1
ATOM 7469 C CA . LYS A 1 1009 ? -28.921 -49.106 -7.553 1.00 67.25 1009 LYS A CA 1
ATOM 7470 C C . LYS A 1 1009 ? -28.638 -49.901 -6.270 1.00 67.25 1009 LYS A C 1
ATOM 7472 O O . LYS A 1 1009 ? -28.907 -51.101 -6.234 1.00 67.25 1009 LYS A O 1
ATOM 7477 N N . GLN A 1 1010 ? -28.154 -49.258 -5.203 1.00 63.06 1010 GLN A N 1
ATOM 7478 C CA . GLN A 1 1010 ? -27.970 -49.855 -3.872 1.00 63.06 1010 GLN A CA 1
ATOM 7479 C C . GLN A 1 1010 ? -29.297 -49.945 -3.091 1.00 63.06 1010 GLN A C 1
ATOM 7481 O O . GLN A 1 1010 ? -29.474 -49.373 -2.017 1.00 63.06 1010 GLN A O 1
ATOM 7486 N N . LEU A 1 1011 ? -30.259 -50.718 -3.598 1.00 46.47 1011 LEU A N 1
ATOM 7487 C CA . LEU A 1 1011 ? -31.438 -51.089 -2.815 1.00 46.47 1011 LEU A CA 1
ATOM 7488 C C . LEU A 1 1011 ? -31.059 -52.093 -1.707 1.00 46.47 1011 LEU A C 1
ATOM 7490 O O . LEU A 1 1011 ? -30.764 -53.254 -1.973 1.00 46.47 1011 LEU A O 1
ATOM 7494 N N . LYS A 1 1012 ? -31.194 -51.630 -0.454 1.00 45.34 1012 LYS A N 1
ATOM 7495 C CA . LYS A 1 1012 ? -31.329 -52.404 0.801 1.00 45.34 1012 LYS A CA 1
ATOM 7496 C C . LYS A 1 1012 ? -30.086 -53.159 1.302 1.00 45.34 1012 LYS A C 1
ATOM 7498 O O . LYS A 1 1012 ? -30.119 -54.371 1.495 1.00 45.34 1012 LYS A O 1
ATOM 7503 N N . GLY A 1 1013 ? -29.043 -52.422 1.679 1.00 41.38 1013 GLY A N 1
ATOM 7504 C CA . GLY A 1 1013 ? -28.137 -52.873 2.741 1.00 41.38 1013 GLY A CA 1
ATOM 7505 C C . GLY A 1 1013 ? -28.805 -52.691 4.109 1.00 41.38 1013 GLY A C 1
ATOM 7506 O O . GLY A 1 1013 ? -29.200 -51.585 4.468 1.00 41.38 1013 GLY A O 1
ATOM 7507 N N . GLN A 1 1014 ? -28.987 -53.775 4.859 1.00 42.34 1014 GLN A N 1
ATOM 7508 C CA . GLN A 1 1014 ? -29.595 -53.774 6.192 1.00 42.34 1014 GLN A CA 1
ATOM 7509 C C . GLN A 1 1014 ? -28.750 -52.896 7.143 1.00 42.34 1014 GLN A C 1
ATOM 7511 O O . GLN A 1 1014 ? -27.593 -53.224 7.401 1.00 42.34 1014 GLN A O 1
ATOM 7516 N N . LYS A 1 1015 ? -29.297 -51.779 7.660 1.00 47.69 1015 LYS A N 1
ATOM 7517 C CA . LYS A 1 1015 ? -28.662 -51.006 8.747 1.00 47.69 1015 LYS A CA 1
ATOM 7518 C C . LYS A 1 1015 ? -28.522 -51.947 9.950 1.00 47.69 1015 LYS A C 1
ATOM 7520 O O . LYS A 1 1015 ? -29.520 -52.264 10.597 1.00 47.69 1015 LYS A O 1
ATOM 7525 N N . VAL A 1 1016 ? -27.313 -52.430 10.234 1.00 48.50 1016 VAL A N 1
ATOM 7526 C CA . VAL A 1 1016 ? -27.025 -53.229 11.435 1.00 48.50 1016 VAL A CA 1
ATOM 7527 C C . VAL A 1 1016 ? -26.986 -52.268 12.622 1.00 48.50 1016 VAL A C 1
ATOM 7529 O O . VAL A 1 1016 ? -25.929 -51.843 13.076 1.00 48.50 1016 VAL A O 1
ATOM 7532 N N . GLY A 1 1017 ? -28.162 -51.848 13.086 1.00 52.03 1017 GLY A N 1
ATOM 7533 C CA . GLY A 1 1017 ? -28.284 -50.994 14.259 1.00 52.03 1017 GLY A CA 1
ATOM 7534 C C . GLY A 1 1017 ? -27.930 -51.787 15.511 1.00 52.03 1017 GLY A C 1
ATOM 7535 O O . GLY A 1 1017 ? -28.732 -52.598 15.972 1.00 52.03 1017 GLY A O 1
ATOM 7536 N N . ARG A 1 1018 ? -26.740 -51.561 16.076 1.00 59.88 1018 ARG A N 1
ATOM 7537 C CA . ARG A 1 1018 ? -26.460 -51.964 17.461 1.00 59.88 1018 ARG A CA 1
ATOM 7538 C C . ARG A 1 1018 ? -27.415 -51.192 18.376 1.00 59.88 1018 ARG A C 1
ATOM 7540 O O . ARG A 1 1018 ? -27.590 -49.985 18.215 1.00 59.88 1018 ARG A O 1
ATOM 7547 N N . LYS A 1 1019 ? -28.072 -51.889 19.302 1.00 65.19 1019 LYS A N 1
ATOM 7548 C CA . LYS A 1 1019 ? -29.093 -51.302 20.176 1.00 65.19 1019 LYS A CA 1
ATOM 7549 C C . LYS A 1 1019 ? -28.432 -50.291 21.122 1.00 65.19 1019 LYS A C 1
ATOM 7551 O O . LYS A 1 1019 ? -27.425 -50.591 21.754 1.00 65.19 1019 LYS A O 1
ATOM 7556 N N . ILE A 1 1020 ? -28.951 -49.065 21.147 1.00 73.50 1020 ILE A N 1
ATOM 7557 C CA . ILE A 1 1020 ? -28.358 -47.942 21.886 1.00 73.50 1020 ILE A CA 1
ATOM 7558 C C . ILE A 1 1020 ? -28.921 -47.940 23.310 1.00 73.50 1020 ILE A C 1
ATOM 7560 O O . ILE A 1 1020 ? -30.137 -47.879 23.484 1.00 73.50 1020 ILE A O 1
ATOM 7564 N N . THR A 1 1021 ? -28.056 -47.976 24.329 1.00 75.00 1021 THR A N 1
ATOM 7565 C CA . THR A 1 1021 ? -28.475 -47.895 25.744 1.00 75.00 1021 THR A CA 1
ATOM 7566 C C . THR A 1 1021 ? -28.426 -46.478 26.308 1.00 75.00 1021 THR A C 1
ATOM 7568 O O . THR A 1 1021 ? -29.174 -46.162 27.232 1.00 75.00 1021 THR A O 1
ATOM 7571 N N . ARG A 1 1022 ? -27.559 -45.610 25.766 1.00 79.25 1022 ARG A N 1
ATOM 7572 C CA . ARG A 1 1022 ? -27.436 -44.199 26.168 1.00 79.25 1022 ARG A CA 1
ATOM 7573 C C . ARG A 1 1022 ? -26.973 -43.336 24.991 1.00 79.25 1022 ARG A C 1
ATOM 7575 O O . ARG A 1 1022 ? -25.978 -43.674 24.349 1.00 79.25 1022 ARG A O 1
ATOM 7582 N N . VAL A 1 1023 ? -27.679 -42.228 24.753 1.00 82.38 1023 VAL A N 1
ATOM 7583 C CA . VAL A 1 1023 ? -27.419 -41.242 23.688 1.00 82.38 1023 VAL A CA 1
ATOM 7584 C C . VAL A 1 1023 ? -27.579 -39.826 24.247 1.00 82.38 1023 VAL A C 1
ATOM 7586 O O . VAL A 1 1023 ? -28.499 -39.574 25.025 1.00 82.38 1023 VAL A O 1
ATOM 7589 N N . SER A 1 1024 ? -26.673 -38.929 23.877 1.00 81.00 1024 SER A N 1
ATOM 7590 C CA . SER A 1 1024 ? -26.630 -37.526 24.298 1.00 81.00 1024 SER A CA 1
ATOM 7591 C C . SER A 1 1024 ? -27.156 -36.570 23.219 1.00 81.00 1024 SER A C 1
ATOM 7593 O O . SER A 1 1024 ? -27.742 -35.546 23.555 1.00 81.00 1024 SER A O 1
ATOM 7595 N N . LEU A 1 1025 ? -26.994 -36.919 21.938 1.00 87.31 1025 LEU A N 1
ATOM 7596 C CA . LEU A 1 1025 ? -27.478 -36.188 20.762 1.00 87.31 1025 LEU A CA 1
ATOM 7597 C C . LEU A 1 1025 ? -28.242 -37.159 19.835 1.00 87.31 1025 LEU A C 1
ATOM 7599 O O . LEU A 1 1025 ? -27.661 -37.718 18.899 1.00 87.31 1025 LEU A O 1
ATOM 7603 N N . PRO A 1 1026 ? -29.543 -37.409 20.092 1.00 83.06 1026 PRO A N 1
ATOM 7604 C CA . PRO A 1 1026 ? -30.339 -38.390 19.344 1.00 83.06 1026 PRO A CA 1
ATOM 7605 C C . PRO A 1 1026 ? -30.555 -38.032 17.866 1.00 83.06 1026 PRO A C 1
ATOM 7607 O O . PRO A 1 1026 ? -30.961 -38.892 17.093 1.00 83.06 1026 PRO A O 1
ATOM 7610 N N . GLN A 1 1027 ? -30.287 -36.785 17.469 1.00 88.94 1027 GLN A N 1
ATOM 7611 C CA . GLN A 1 1027 ? -30.388 -36.312 16.087 1.00 88.94 1027 GLN A CA 1
ATOM 7612 C C . GLN A 1 1027 ? -29.295 -36.898 15.178 1.00 88.94 1027 GLN A C 1
ATOM 7614 O O . GLN A 1 1027 ? -29.463 -36.891 13.965 1.00 88.94 1027 GLN A O 1
ATOM 7619 N N . ILE A 1 1028 ? -28.192 -37.410 15.745 1.00 89.38 1028 ILE A N 1
ATOM 7620 C CA . ILE A 1 1028 ? -27.166 -38.137 14.988 1.00 89.38 1028 ILE A CA 1
ATOM 7621 C C . ILE A 1 1028 ? -27.611 -39.600 14.861 1.00 89.38 1028 ILE A C 1
ATOM 7623 O O . ILE A 1 1028 ? -27.542 -40.369 15.825 1.00 89.38 1028 ILE A O 1
ATOM 7627 N N . GLU A 1 1029 ? -28.058 -40.017 13.682 1.00 87.62 1029 GLU A N 1
ATOM 7628 C CA . GLU A 1 1029 ? -28.687 -41.332 13.490 1.00 87.62 1029 GLU A CA 1
ATOM 7629 C C . GLU A 1 1029 ? -27.661 -42.468 13.393 1.00 87.62 1029 GLU A C 1
ATOM 7631 O O . GLU A 1 1029 ? -27.810 -43.506 14.045 1.00 87.62 1029 GLU A O 1
ATOM 7636 N N . ARG A 1 1030 ? -26.581 -42.260 12.635 1.00 88.38 1030 ARG A N 1
ATOM 7637 C CA . ARG A 1 1030 ? -25.488 -43.222 12.443 1.00 88.38 1030 ARG A CA 1
ATOM 7638 C C . ARG A 1 1030 ? -24.140 -42.525 12.573 1.00 88.38 1030 ARG A C 1
ATOM 7640 O O . ARG A 1 1030 ? -24.006 -41.352 12.253 1.00 88.38 1030 ARG A O 1
ATOM 7647 N N . LYS A 1 1031 ? -23.133 -43.262 13.031 1.00 91.44 1031 LYS A N 1
ATOM 7648 C CA . LYS A 1 1031 ? -21.768 -42.770 13.218 1.00 91.44 1031 LYS A CA 1
ATOM 7649 C C . LYS A 1 1031 ? -20.793 -43.723 12.546 1.00 91.44 1031 LYS A C 1
ATOM 7651 O O . LYS A 1 1031 ? -20.810 -44.910 12.866 1.00 91.44 1031 LYS A O 1
ATOM 7656 N N . LEU A 1 1032 ? -19.968 -43.229 11.631 1.00 94.25 1032 LEU A N 1
ATOM 7657 C CA . LEU A 1 1032 ? -18.992 -44.026 10.888 1.00 94.25 1032 LEU A CA 1
ATOM 7658 C C . LEU A 1 1032 ? -17.625 -43.344 10.930 1.00 94.25 1032 LEU A C 1
ATOM 7660 O O . LEU A 1 1032 ? -17.515 -42.150 10.662 1.00 94.25 1032 LEU A O 1
ATOM 7664 N N . ILE A 1 1033 ? -16.591 -44.106 11.276 1.00 95.00 1033 ILE A N 1
ATOM 7665 C CA . ILE A 1 1033 ? -15.202 -43.664 11.200 1.00 95.00 1033 ILE A CA 1
ATOM 7666 C C . ILE A 1 1033 ? -14.448 -44.504 10.169 1.00 95.00 1033 ILE A C 1
ATOM 7668 O O . ILE A 1 1033 ? -14.485 -45.738 10.209 1.00 95.00 1033 ILE A O 1
ATOM 7672 N N . ILE A 1 1034 ? -13.773 -43.818 9.250 1.00 96.12 1034 ILE A N 1
ATOM 7673 C CA . ILE A 1 1034 ? -12.800 -44.400 8.329 1.00 96.12 1034 ILE A CA 1
ATOM 7674 C C . ILE A 1 1034 ? -11.408 -44.054 8.838 1.00 96.12 1034 ILE A C 1
ATOM 7676 O O . ILE A 1 1034 ? -11.122 -42.881 9.067 1.00 96.12 1034 ILE A O 1
ATOM 7680 N N . LEU A 1 1035 ? -10.549 -45.058 9.001 1.00 95.94 1035 LEU A N 1
ATOM 7681 C CA . LEU A 1 1035 ? -9.159 -44.854 9.399 1.00 95.94 1035 LEU A CA 1
ATOM 7682 C C . LEU A 1 1035 ? -8.209 -45.411 8.343 1.00 95.94 1035 LEU A C 1
ATOM 7684 O O . LEU A 1 1035 ? -8.257 -46.601 8.032 1.00 95.94 1035 LEU A O 1
ATOM 7688 N N . PHE A 1 1036 ? -7.323 -44.562 7.843 1.00 95.94 1036 PHE A N 1
ATOM 7689 C CA . PHE A 1 1036 ? -6.209 -44.929 6.980 1.00 95.94 1036 PHE A CA 1
ATOM 7690 C C . PHE A 1 1036 ? -4.919 -44.854 7.791 1.00 95.94 1036 PHE A C 1
ATOM 7692 O O . PHE A 1 1036 ? -4.622 -43.809 8.363 1.00 95.94 1036 PHE A O 1
ATOM 7699 N N . GLY A 1 1037 ? -4.177 -45.956 7.858 1.00 93.31 1037 GLY A N 1
ATOM 7700 C CA . GLY A 1 1037 ? -2.892 -46.025 8.559 1.00 93.31 1037 GLY A CA 1
ATOM 7701 C C . GLY A 1 1037 ? -1.860 -46.681 7.661 1.00 93.31 1037 GLY A C 1
ATOM 7702 O O . GLY A 1 1037 ? -2.092 -47.804 7.207 1.00 93.31 1037 GLY A O 1
ATOM 7703 N N . ILE A 1 1038 ? -0.765 -45.982 7.369 1.00 93.00 1038 ILE A N 1
ATOM 7704 C CA . ILE A 1 1038 ? 0.253 -46.420 6.408 1.00 93.00 1038 ILE A CA 1
ATOM 7705 C C . ILE A 1 1038 ? 1.610 -46.519 7.101 1.00 93.00 1038 ILE A C 1
ATOM 7707 O O . ILE A 1 1038 ? 2.281 -45.515 7.319 1.00 93.00 1038 ILE A O 1
ATOM 7711 N N . ASP A 1 1039 ? 2.022 -47.748 7.396 1.00 88.06 1039 ASP A N 1
ATOM 7712 C CA . ASP A 1 1039 ? 3.355 -48.053 7.918 1.00 88.06 1039 ASP A CA 1
ATOM 7713 C C . ASP A 1 1039 ? 4.349 -48.312 6.782 1.00 88.06 1039 ASP A C 1
ATOM 7715 O O . ASP A 1 1039 ? 5.516 -47.943 6.869 1.00 88.06 1039 ASP A O 1
ATOM 7719 N N . GLN A 1 1040 ? 3.903 -48.962 5.705 1.00 89.62 1040 GLN A N 1
ATOM 7720 C CA . GLN A 1 1040 ? 4.780 -49.476 4.654 1.00 89.62 1040 GLN A CA 1
ATOM 7721 C C . GLN A 1 1040 ? 4.476 -48.852 3.295 1.00 89.62 1040 GLN A C 1
ATOM 7723 O O . GLN A 1 1040 ? 3.316 -48.762 2.893 1.00 89.62 1040 GLN A O 1
ATOM 7728 N N . TYR A 1 1041 ? 5.543 -48.504 2.573 1.00 90.31 1041 TYR A N 1
ATOM 7729 C CA . TYR A 1 1041 ? 5.496 -47.916 1.235 1.00 90.31 1041 TYR A CA 1
ATOM 7730 C C . TYR A 1 1041 ? 6.167 -48.846 0.218 1.00 90.31 1041 TYR A C 1
ATOM 7732 O O . TYR A 1 1041 ? 7.190 -49.476 0.503 1.00 90.31 1041 TYR A O 1
ATOM 7740 N N . ALA A 1 1042 ? 5.584 -48.954 -0.974 1.00 90.75 1042 ALA A N 1
ATOM 7741 C CA . ALA A 1 1042 ? 6.083 -49.788 -2.061 1.00 90.75 1042 ALA A CA 1
ATOM 7742 C C . ALA A 1 1042 ? 7.443 -49.282 -2.564 1.00 90.75 1042 ALA A C 1
ATOM 7744 O O . ALA A 1 1042 ? 8.373 -50.075 -2.746 1.00 90.75 1042 ALA A O 1
ATOM 7745 N N . ASP A 1 1043 ? 7.575 -47.964 -2.739 1.00 89.31 1043 ASP A N 1
ATOM 7746 C CA . ASP A 1 1043 ? 8.850 -47.308 -3.014 1.00 89.31 1043 ASP A CA 1
ATOM 7747 C C . ASP A 1 1043 ? 9.707 -47.286 -1.742 1.00 89.31 1043 ASP A C 1
ATOM 7749 O O . ASP A 1 1043 ? 9.460 -46.518 -0.817 1.00 89.31 1043 ASP A O 1
ATOM 7753 N N . GLN A 1 1044 ? 10.735 -48.138 -1.708 1.00 84.94 1044 GLN A N 1
ATOM 7754 C CA . GLN A 1 1044 ? 11.611 -48.322 -0.544 1.00 84.94 1044 GLN A CA 1
ATOM 7755 C C . GLN A 1 1044 ? 12.454 -47.086 -0.194 1.00 84.94 1044 GLN A C 1
ATOM 7757 O O . GLN A 1 1044 ? 13.078 -47.062 0.866 1.00 84.94 1044 GLN A O 1
ATOM 7762 N N . SER A 1 1045 ? 12.514 -46.076 -1.069 1.00 81.69 1045 SER A N 1
ATOM 7763 C CA . SER A 1 1045 ? 13.122 -44.792 -0.718 1.00 81.69 1045 SER A CA 1
ATOM 7764 C C . SER A 1 1045 ? 12.236 -43.964 0.219 1.00 81.69 1045 SER A C 1
ATOM 7766 O O . SER A 1 1045 ? 12.763 -43.131 0.957 1.00 81.69 1045 SER A O 1
ATOM 7768 N N . ILE A 1 1046 ? 10.919 -44.218 0.234 1.00 83.44 1046 ILE A N 1
ATOM 7769 C CA . ILE A 1 1046 ? 9.990 -43.618 1.188 1.00 83.44 1046 ILE A CA 1
ATOM 7770 C C . ILE A 1 1046 ? 10.129 -44.362 2.524 1.00 83.44 1046 ILE A C 1
ATOM 7772 O O . ILE A 1 1046 ? 9.898 -45.572 2.592 1.00 83.44 1046 ILE A O 1
ATOM 7776 N N . PRO A 1 1047 ? 10.509 -43.666 3.605 1.00 77.94 1047 PRO A N 1
ATOM 7777 C CA . PRO A 1 1047 ? 10.717 -44.289 4.904 1.00 77.94 1047 PRO A CA 1
ATOM 7778 C C . PRO A 1 1047 ? 9.442 -44.924 5.456 1.00 77.94 1047 PRO A C 1
ATOM 7780 O O . PRO A 1 1047 ? 8.381 -44.305 5.445 1.00 77.94 1047 PRO A O 1
ATOM 7783 N N . SER A 1 1048 ? 9.553 -46.138 5.992 1.00 80.31 1048 SER A N 1
ATOM 7784 C CA . SER A 1 1048 ? 8.441 -46.776 6.707 1.00 80.31 1048 SER A CA 1
ATOM 7785 C C . SER A 1 1048 ? 8.159 -46.072 8.041 1.00 80.31 1048 SER A C 1
ATOM 7787 O O . SER A 1 1048 ? 9.079 -45.551 8.670 1.00 80.31 1048 SER A O 1
ATOM 7789 N N . LEU A 1 1049 ? 6.896 -46.078 8.464 1.00 78.75 1049 LEU A N 1
ATOM 7790 C CA . LEU A 1 1049 ? 6.442 -45.620 9.778 1.00 78.75 1049 LEU A CA 1
ATOM 7791 C C . LEU A 1 1049 ? 6.233 -46.820 10.710 1.00 78.75 1049 LEU A C 1
ATOM 7793 O O . LEU A 1 1049 ? 5.972 -47.932 10.253 1.00 78.75 1049 LEU A O 1
ATOM 7797 N N . GLU A 1 1050 ? 6.365 -46.600 12.020 1.00 75.81 1050 GLU A N 1
ATOM 7798 C CA . GLU A 1 1050 ? 6.263 -47.677 13.020 1.00 75.81 1050 GLU A CA 1
ATOM 7799 C C . GLU A 1 1050 ? 4.882 -47.769 13.693 1.00 75.81 1050 GLU A C 1
ATOM 7801 O O . GLU A 1 1050 ? 4.496 -48.853 14.129 1.00 75.81 1050 GLU A O 1
ATOM 7806 N N . ASN A 1 1051 ? 4.149 -46.651 13.800 1.00 80.94 1051 ASN A N 1
ATOM 7807 C CA . ASN A 1 1051 ? 2.984 -46.540 14.689 1.00 80.94 1051 ASN A CA 1
ATOM 7808 C C . ASN A 1 1051 ? 1.657 -46.229 13.975 1.00 80.94 1051 ASN A C 1
ATOM 7810 O O . ASN A 1 1051 ? 0.610 -46.329 14.610 1.00 80.94 1051 ASN A O 1
ATOM 7814 N N . ALA A 1 1052 ? 1.643 -45.909 12.676 1.00 87.19 1052 ALA A N 1
ATOM 7815 C CA . ALA A 1 1052 ? 0.431 -45.426 12.007 1.00 87.19 1052 ALA A CA 1
ATOM 7816 C C . ALA A 1 1052 ? -0.690 -46.482 11.988 1.00 87.19 1052 ALA A C 1
ATOM 7818 O O . ALA A 1 1052 ? -1.859 -46.158 12.211 1.00 87.19 1052 ALA A O 1
ATOM 7819 N N . VAL A 1 1053 ? -0.362 -47.765 11.788 1.00 90.12 1053 VAL A N 1
ATOM 7820 C CA . VAL A 1 1053 ? -1.353 -48.852 11.896 1.00 90.12 1053 VAL A CA 1
ATOM 7821 C C . VAL A 1 1053 ? -1.802 -49.081 13.347 1.00 90.12 1053 VAL A C 1
ATOM 7823 O O . VAL A 1 1053 ? -2.977 -49.367 13.584 1.00 90.12 1053 VAL A O 1
ATOM 7826 N N . ALA A 1 1054 ? -0.903 -48.945 14.323 1.00 87.38 1054 ALA A N 1
ATOM 7827 C CA . ALA A 1 1054 ? -1.243 -49.089 15.741 1.00 87.38 1054 ALA A CA 1
ATOM 7828 C C . ALA A 1 1054 ? -2.158 -47.947 16.230 1.00 87.38 1054 ALA A C 1
ATOM 7830 O O . ALA A 1 1054 ? -3.110 -48.183 16.982 1.00 87.38 1054 ALA A O 1
ATOM 7831 N N . ASP A 1 1055 ? -1.926 -46.726 15.746 1.00 89.62 1055 ASP A N 1
ATOM 7832 C CA . ASP A 1 1055 ? -2.715 -45.533 16.049 1.00 89.62 1055 ASP A CA 1
ATOM 7833 C C . ASP A 1 1055 ? -4.154 -45.676 15.563 1.00 89.62 1055 ASP A C 1
ATOM 7835 O O . ASP A 1 1055 ? -5.094 -45.476 16.340 1.00 89.62 1055 ASP A O 1
ATOM 7839 N N . ILE A 1 1056 ? -4.359 -46.131 14.321 1.00 93.88 1056 ILE A N 1
ATOM 7840 C CA . ILE A 1 1056 ? -5.719 -46.335 13.810 1.00 93.88 1056 ILE A CA 1
ATOM 7841 C C . ILE A 1 1056 ? -6.483 -47.434 14.558 1.00 93.88 1056 ILE A C 1
ATOM 7843 O O . ILE A 1 1056 ? -7.706 -47.350 14.693 1.00 93.88 1056 ILE A O 1
ATOM 7847 N N . GLU A 1 1057 ? -5.797 -48.461 15.067 1.00 93.06 1057 GLU A N 1
ATOM 7848 C CA . GLU A 1 1057 ? -6.430 -49.505 15.876 1.00 93.06 1057 GLU A CA 1
ATOM 7849 C C . GLU A 1 1057 ? -6.870 -48.962 17.238 1.00 93.06 1057 GLU A C 1
ATOM 7851 O O . GLU A 1 1057 ? -8.006 -49.192 17.667 1.00 93.06 1057 GLU A O 1
ATOM 7856 N N . ALA A 1 1058 ? -6.006 -48.202 17.914 1.00 92.19 1058 ALA A N 1
ATOM 7857 C CA . ALA A 1 1058 ? -6.317 -47.623 19.215 1.00 92.19 1058 ALA A CA 1
ATOM 7858 C C . ALA A 1 1058 ? -7.407 -46.547 19.133 1.00 92.19 1058 ALA A C 1
ATOM 7860 O O . ALA A 1 1058 ? -8.351 -46.567 19.931 1.00 92.19 1058 ALA A O 1
ATOM 7861 N N . ILE A 1 1059 ? -7.335 -45.660 18.140 1.00 94.00 1059 ILE A N 1
ATOM 7862 C CA . ILE A 1 1059 ? -8.358 -44.642 17.884 1.00 94.00 1059 ILE A CA 1
ATOM 7863 C C . ILE A 1 1059 ? -9.680 -45.315 17.512 1.00 94.00 1059 ILE A C 1
ATOM 7865 O O . ILE A 1 1059 ? -10.712 -45.009 18.115 1.00 94.00 1059 ILE A O 1
ATOM 7869 N N . GLY A 1 1060 ? -9.660 -46.296 16.604 1.00 93.56 1060 GLY A N 1
ATOM 7870 C CA . GLY A 1 1060 ? -10.844 -47.078 16.247 1.00 93.56 1060 GLY A CA 1
ATOM 7871 C C . GLY A 1 1060 ? -11.523 -47.707 17.469 1.00 93.56 1060 GLY A C 1
ATOM 7872 O O . GLY A 1 1060 ? -12.743 -47.619 17.616 1.00 93.56 1060 GLY A O 1
ATOM 7873 N N . ASN A 1 1061 ? -10.747 -48.258 18.407 1.00 92.75 1061 ASN A N 1
ATOM 7874 C CA . ASN A 1 1061 ? -11.277 -48.816 19.653 1.00 92.75 1061 ASN A CA 1
ATOM 7875 C C . ASN A 1 1061 ? -11.970 -47.766 20.536 1.00 92.75 1061 ASN A C 1
ATOM 7877 O O . ASN A 1 1061 ? -13.040 -48.050 21.081 1.00 92.75 1061 ASN A O 1
ATOM 7881 N N . VAL A 1 1062 ? -11.413 -46.555 20.668 1.00 92.38 1062 VAL A N 1
ATOM 7882 C CA . VAL A 1 1062 ? -12.054 -45.458 21.420 1.00 92.38 1062 VAL A CA 1
ATOM 7883 C C . VAL A 1 1062 ? -13.352 -45.023 20.735 1.00 92.38 1062 VAL A C 1
ATOM 7885 O O . VAL A 1 1062 ? -14.405 -44.970 21.374 1.00 92.38 1062 VAL A O 1
ATOM 7888 N N . PHE A 1 1063 ? -13.318 -44.793 19.422 1.00 93.50 1063 PHE A N 1
ATOM 7889 C CA . PHE A 1 1063 ? -14.498 -44.383 18.661 1.00 93.50 1063 PHE A CA 1
ATOM 7890 C C . PHE A 1 1063 ? -15.614 -45.440 18.687 1.00 93.50 1063 PHE A C 1
ATOM 7892 O O . PHE A 1 1063 ? -16.778 -45.077 18.858 1.00 93.50 1063 PHE A O 1
ATOM 7899 N N . SER A 1 1064 ? -15.287 -46.734 18.602 1.00 91.06 1064 SER A N 1
ATOM 7900 C CA . SER A 1 1064 ? -16.264 -47.828 18.727 1.00 91.06 1064 SER A CA 1
ATOM 7901 C C . SER A 1 1064 ? -16.836 -47.934 20.141 1.00 91.06 1064 SER A C 1
ATOM 7903 O O . SER A 1 1064 ? -18.053 -47.899 20.324 1.00 91.06 1064 SER A O 1
ATOM 7905 N N . ASN A 1 1065 ? -15.971 -48.076 21.150 1.00 86.81 1065 ASN A N 1
ATOM 7906 C CA . ASN A 1 1065 ? -16.393 -48.492 22.490 1.00 86.81 1065 ASN A CA 1
ATOM 7907 C C . ASN A 1 1065 ? -16.986 -47.347 23.319 1.00 86.81 1065 ASN A C 1
ATOM 7909 O O . ASN A 1 1065 ? -17.809 -47.598 24.200 1.00 86.81 1065 ASN A O 1
ATOM 7913 N N . GLN A 1 1066 ? -16.576 -46.104 23.051 1.00 84.88 1066 GLN A N 1
ATOM 7914 C CA . GLN A 1 1066 ? -16.967 -44.936 23.842 1.00 84.88 1066 GLN A CA 1
ATOM 7915 C C . GLN A 1 1066 ? -17.882 -43.965 23.093 1.00 84.88 1066 GLN A C 1
ATOM 7917 O O . GLN A 1 1066 ? -18.814 -43.411 23.679 1.00 84.88 1066 GLN A O 1
ATOM 7922 N N . LEU A 1 1067 ? -17.631 -43.754 21.801 1.00 90.94 1067 LEU A N 1
ATOM 7923 C CA . LEU A 1 1067 ? -18.386 -42.790 20.994 1.00 90.94 1067 LEU A CA 1
ATOM 7924 C C . LEU A 1 1067 ? -19.425 -43.455 20.072 1.00 90.94 1067 LEU A C 1
ATOM 7926 O O . LEU A 1 1067 ? -20.223 -42.755 19.438 1.00 90.94 1067 LEU A O 1
ATOM 7930 N N . GLY A 1 1068 ? -19.454 -44.793 20.031 1.00 89.06 1068 GLY A N 1
ATOM 7931 C CA . GLY A 1 1068 ? -20.455 -45.605 19.341 1.00 89.06 1068 GLY A CA 1
ATOM 7932 C C . GLY A 1 1068 ? -20.373 -45.580 17.812 1.00 89.06 1068 GLY A C 1
ATOM 7933 O O . GLY A 1 1068 ? -21.414 -45.681 17.165 1.00 89.06 1068 GLY A O 1
ATOM 7934 N N . TYR A 1 1069 ? -19.179 -45.408 17.236 1.00 92.25 1069 TYR A N 1
ATOM 7935 C CA . TYR A 1 1069 ? -18.962 -45.404 15.785 1.00 92.25 1069 TYR A CA 1
ATOM 7936 C C . TYR A 1 1069 ? -18.814 -46.822 15.220 1.00 92.25 1069 TYR A C 1
ATOM 7938 O O . TYR A 1 1069 ? -18.190 -47.697 15.819 1.00 92.25 1069 TYR A O 1
ATOM 7946 N N . GLU A 1 1070 ? -19.330 -47.034 14.013 1.00 92.19 1070 GLU A N 1
ATOM 7947 C CA . GLU A 1 1070 ? -18.895 -48.123 13.144 1.00 92.19 1070 GLU A CA 1
ATOM 7948 C C . GLU A 1 1070 ? -17.466 -47.835 12.677 1.00 92.19 1070 GLU A C 1
ATOM 7950 O O . GLU A 1 1070 ? -17.191 -46.747 12.178 1.00 92.19 1070 GLU A O 1
ATOM 7955 N N . VAL A 1 1071 ? -16.556 -48.795 12.831 1.00 92.38 1071 VAL A N 1
ATOM 7956 C CA . VAL A 1 1071 ? -15.137 -48.613 12.502 1.00 92.38 1071 VAL A CA 1
ATOM 7957 C C . VAL A 1 1071 ? -14.807 -49.352 11.217 1.00 92.38 1071 VAL A C 1
ATOM 7959 O O . VAL A 1 1071 ? -15.066 -50.552 11.109 1.00 92.38 1071 VAL A O 1
ATOM 7962 N N . ARG A 1 1072 ? -14.199 -48.650 10.260 1.00 94.25 1072 ARG A N 1
ATOM 7963 C CA . ARG A 1 1072 ? -13.562 -49.254 9.087 1.00 94.25 1072 ARG A CA 1
ATOM 7964 C C . ARG A 1 1072 ? -12.124 -48.768 9.003 1.00 94.25 1072 ARG A C 1
ATOM 7966 O O . ARG A 1 1072 ? -11.882 -47.591 8.762 1.00 94.25 1072 ARG A O 1
ATOM 7973 N N . SER A 1 1073 ? -11.182 -49.676 9.206 1.00 92.75 1073 SER A N 1
ATOM 7974 C CA . SER A 1 1073 ? -9.757 -49.401 9.072 1.00 92.75 1073 SER A CA 1
ATOM 7975 C C . SER A 1 1073 ? -9.214 -50.009 7.782 1.00 92.75 1073 SER A C 1
ATOM 7977 O O . SER A 1 1073 ? -9.529 -51.150 7.441 1.00 92.75 1073 SER A O 1
ATOM 7979 N N . VAL A 1 1074 ? -8.384 -49.249 7.074 1.00 94.69 1074 VAL A N 1
ATOM 7980 C CA . VAL A 1 1074 ? -7.644 -49.693 5.892 1.00 94.69 1074 VAL A CA 1
ATOM 7981 C C . VAL A 1 1074 ? -6.159 -49.516 6.194 1.00 94.69 1074 VAL A C 1
ATOM 7983 O O . VAL A 1 1074 ? -5.663 -48.398 6.337 1.00 94.69 1074 VAL A O 1
ATOM 7986 N N . LYS A 1 1075 ? -5.466 -50.643 6.356 1.00 94.81 1075 LYS A N 1
ATOM 7987 C CA . LYS A 1 1075 ? -4.036 -50.692 6.680 1.00 94.81 1075 LYS A CA 1
ATOM 7988 C C . LYS A 1 1075 ? -3.220 -50.672 5.397 1.00 94.81 1075 LYS A C 1
ATOM 7990 O O . LYS A 1 1075 ? -3.546 -51.430 4.489 1.00 94.81 1075 LYS A O 1
ATOM 7995 N N . ASN A 1 1076 ? -2.162 -49.865 5.360 1.00 93.44 1076 ASN A N 1
ATOM 7996 C CA . ASN A 1 1076 ? -1.298 -49.663 4.194 1.00 93.44 1076 ASN A CA 1
ATOM 7997 C C . ASN A 1 1076 ? -2.128 -49.436 2.922 1.00 93.44 1076 ASN A C 1
ATOM 7999 O O . ASN A 1 1076 ? -1.979 -50.144 1.930 1.00 93.44 1076 ASN A O 1
ATOM 8003 N N . ALA A 1 1077 ? -3.060 -48.485 3.006 1.00 93.25 1077 ALA A N 1
ATOM 8004 C CA . ALA A 1 1077 ? -4.008 -48.202 1.940 1.00 93.25 1077 ALA A CA 1
ATOM 8005 C C . ALA A 1 1077 ? -3.285 -47.721 0.673 1.00 93.25 1077 ALA A C 1
ATOM 8007 O O . ALA A 1 1077 ? -2.504 -46.767 0.729 1.00 93.25 1077 ALA A O 1
ATOM 8008 N N . SER A 1 1078 ? -3.568 -48.361 -0.463 1.00 95.00 1078 SER A N 1
ATOM 8009 C CA . SER A 1 1078 ? -3.151 -47.856 -1.774 1.00 95.00 1078 SER A CA 1
ATOM 8010 C C . SER A 1 1078 ? -3.983 -46.641 -2.186 1.00 95.00 1078 SER A C 1
ATOM 8012 O O . SER A 1 1078 ? -5.077 -46.415 -1.660 1.00 95.00 1078 SER A O 1
ATOM 8014 N N . ARG A 1 1079 ? -3.520 -45.887 -3.189 1.00 94.44 1079 ARG A N 1
ATOM 8015 C CA . ARG A 1 1079 ? -4.259 -44.761 -3.775 1.00 94.44 1079 ARG A CA 1
ATOM 8016 C C . ARG A 1 1079 ? -5.685 -45.169 -4.154 1.00 94.44 1079 ARG A C 1
ATOM 8018 O O . ARG A 1 1079 ? -6.643 -44.459 -3.847 1.00 94.44 1079 ARG A O 1
ATOM 8025 N N . ALA A 1 1080 ? -5.824 -46.340 -4.773 1.00 92.75 1080 ALA A N 1
ATOM 8026 C CA . ALA A 1 1080 ? -7.108 -46.893 -5.181 1.00 92.75 1080 ALA A CA 1
ATOM 8027 C C . ALA A 1 1080 ? -8.004 -47.244 -3.980 1.00 92.75 1080 ALA A C 1
ATOM 8029 O O . ALA A 1 1080 ? -9.187 -46.899 -3.982 1.00 92.75 1080 ALA A O 1
ATOM 8030 N N . ASP A 1 1081 ? -7.457 -47.858 -2.926 1.00 93.75 1081 ASP A N 1
ATOM 8031 C CA . ASP A 1 1081 ? -8.231 -48.199 -1.722 1.00 93.75 1081 ASP A CA 1
ATOM 8032 C C . ASP A 1 1081 ? -8.827 -46.951 -1.062 1.00 93.75 1081 ASP A C 1
ATOM 8034 O O . ASP A 1 1081 ? -9.990 -46.949 -0.643 1.00 93.75 1081 ASP A O 1
ATOM 8038 N N . MET A 1 1082 ? -8.047 -45.869 -0.998 1.00 94.38 1082 MET A N 1
ATOM 8039 C CA . MET A 1 1082 ? -8.470 -44.601 -0.404 1.00 94.38 1082 MET A CA 1
ATOM 8040 C C . MET A 1 1082 ? -9.605 -43.960 -1.206 1.00 94.38 1082 MET A C 1
ATOM 8042 O O . MET A 1 1082 ? -10.659 -43.654 -0.643 1.00 94.38 1082 MET A O 1
ATOM 8046 N N . ILE A 1 1083 ? -9.443 -43.840 -2.528 1.00 94.50 1083 ILE A N 1
ATOM 8047 C CA . ILE A 1 1083 ? -10.457 -43.261 -3.423 1.00 94.50 1083 ILE A CA 1
ATOM 8048 C C . ILE A 1 1083 ? -11.739 -44.108 -3.414 1.00 94.50 1083 ILE A C 1
ATOM 8050 O O . ILE A 1 1083 ? -12.839 -43.570 -3.273 1.00 94.50 1083 ILE A O 1
ATOM 8054 N N . ALA A 1 1084 ? -11.623 -45.437 -3.499 1.00 90.81 1084 ALA A N 1
ATOM 8055 C CA . ALA A 1 1084 ? -12.774 -46.338 -3.451 1.00 90.81 1084 ALA A CA 1
ATOM 8056 C C . ALA A 1 1084 ? -13.540 -46.208 -2.125 1.00 90.81 1084 ALA A C 1
ATOM 8058 O O . ALA A 1 1084 ? -14.773 -46.169 -2.116 1.00 90.81 1084 ALA A O 1
ATOM 8059 N N . THR A 1 1085 ? -12.826 -46.089 -1.003 1.00 92.50 1085 THR A N 1
ATOM 8060 C CA . THR A 1 1085 ? -13.430 -45.927 0.327 1.00 92.50 1085 THR A CA 1
ATOM 8061 C C . THR A 1 1085 ? -14.164 -44.588 0.460 1.00 92.50 1085 THR A C 1
ATOM 8063 O O . THR A 1 1085 ? -15.286 -44.551 0.970 1.00 92.50 1085 THR A O 1
ATOM 8066 N N . LEU A 1 1086 ? -13.592 -43.494 -0.053 1.00 92.00 1086 LEU A N 1
ATOM 8067 C CA . LEU A 1 1086 ? -14.245 -42.179 -0.065 1.00 92.00 1086 LEU A CA 1
ATOM 8068 C C . LEU A 1 1086 ? -15.479 -42.154 -0.990 1.00 92.00 1086 LEU A C 1
ATOM 8070 O O . LEU A 1 1086 ? -16.536 -41.662 -0.590 1.00 92.00 1086 LEU A O 1
ATOM 8074 N N . ASN A 1 1087 ? -15.412 -42.779 -2.172 1.00 91.00 1087 ASN A N 1
ATOM 8075 C CA . ASN A 1 1087 ? -16.576 -42.960 -3.056 1.00 91.00 1087 ASN A CA 1
ATOM 8076 C C . ASN A 1 1087 ? -17.702 -43.762 -2.367 1.00 91.00 1087 ASN A C 1
ATOM 8078 O O . ASN A 1 1087 ? -18.892 -43.465 -2.522 1.00 91.00 1087 ASN A O 1
ATOM 8082 N N . GLN A 1 1088 ? -17.352 -44.773 -1.565 1.00 87.75 1088 GLN A N 1
ATOM 8083 C CA . GLN A 1 1088 ? -18.333 -45.525 -0.778 1.00 87.75 1088 GLN A CA 1
ATOM 8084 C C . GLN A 1 1088 ? -19.018 -44.660 0.289 1.00 87.75 1088 GLN A C 1
ATOM 8086 O O . GLN A 1 1088 ? -20.218 -44.823 0.505 1.00 87.75 1088 GLN A O 1
ATOM 8091 N N . LEU A 1 1089 ? -18.314 -43.721 0.929 1.00 89.44 1089 LEU A N 1
ATOM 8092 C CA . LEU A 1 1089 ? -18.945 -42.783 1.868 1.00 89.44 1089 LEU A CA 1
ATOM 8093 C C . LEU A 1 1089 ? -19.990 -41.907 1.175 1.00 89.44 1089 LEU A C 1
ATOM 8095 O O . LEU A 1 1089 ? -21.107 -41.770 1.678 1.00 89.44 1089 LEU A O 1
ATOM 8099 N N . ALA A 1 1090 ? -19.663 -41.371 -0.002 1.00 88.31 1090 ALA A N 1
ATOM 8100 C CA . ALA A 1 1090 ? -20.582 -40.534 -0.772 1.00 88.31 1090 ALA A CA 1
ATOM 8101 C C . ALA A 1 1090 ? -21.897 -41.259 -1.122 1.00 88.31 1090 ALA A C 1
ATOM 8103 O O . ALA A 1 1090 ? -22.970 -40.651 -1.139 1.00 88.31 1090 ALA A O 1
ATOM 8104 N N . THR A 1 1091 ? -21.843 -42.577 -1.333 1.00 85.12 1091 THR A N 1
ATOM 8105 C CA . THR A 1 1091 ? -23.025 -43.396 -1.654 1.00 85.12 1091 THR A CA 1
ATOM 8106 C C . THR A 1 1091 ? -23.778 -43.921 -0.428 1.00 85.12 1091 THR A C 1
ATOM 8108 O O . THR A 1 1091 ? -24.988 -44.103 -0.507 1.00 85.12 1091 THR A O 1
ATOM 8111 N N . GLN A 1 1092 ? -23.118 -44.131 0.715 1.00 86.19 1092 GLN A N 1
ATOM 8112 C CA . GLN A 1 1092 ? -23.724 -44.801 1.877 1.00 86.19 1092 GLN A CA 1
ATOM 8113 C C . GLN A 1 1092 ? -24.261 -43.861 2.962 1.00 86.19 1092 GLN A C 1
ATOM 8115 O O . GLN A 1 1092 ? -25.041 -44.317 3.801 1.00 86.19 1092 GLN A O 1
ATOM 8120 N N . MET A 1 1093 ? -23.795 -42.610 3.009 1.00 88.75 1093 MET A N 1
ATOM 8121 C CA . MET A 1 1093 ? -24.120 -41.680 4.095 1.00 88.75 1093 MET A CA 1
ATOM 8122 C C . MET A 1 1093 ? -25.399 -40.885 3.818 1.00 88.75 1093 MET A C 1
ATOM 8124 O O . MET A 1 1093 ? -25.661 -40.449 2.687 1.00 88.75 1093 MET A O 1
ATOM 8128 N N . GLU A 1 1094 ? -26.167 -40.664 4.882 1.00 88.56 1094 GLU A N 1
ATOM 8129 C CA . GLU A 1 1094 ? -27.339 -39.790 4.924 1.00 88.56 1094 GLU A CA 1
ATOM 8130 C C . GLU A 1 1094 ? -27.061 -38.488 5.690 1.00 88.56 1094 GLU A C 1
ATOM 8132 O O . GLU A 1 1094 ? -26.047 -38.349 6.369 1.00 88.56 1094 GLU A O 1
ATOM 8137 N N . ALA A 1 1095 ? -27.963 -37.509 5.574 1.00 89.94 1095 ALA A N 1
ATOM 8138 C CA . ALA A 1 1095 ? -27.748 -36.154 6.096 1.00 89.94 1095 ALA A CA 1
ATOM 8139 C C . ALA A 1 1095 ? -27.543 -36.074 7.619 1.00 89.94 1095 ALA A C 1
ATOM 8141 O O . ALA A 1 1095 ? -26.781 -35.228 8.083 1.00 89.94 1095 ALA A O 1
ATOM 8142 N N . ASN A 1 1096 ? -28.196 -36.957 8.378 1.00 89.94 1096 ASN A N 1
ATOM 8143 C CA . ASN A 1 1096 ? -28.117 -37.017 9.843 1.00 89.94 1096 ASN A CA 1
ATOM 8144 C C . ASN A 1 1096 ? -27.047 -38.003 10.350 1.00 89.94 1096 ASN A C 1
ATOM 8146 O O . ASN A 1 1096 ? -26.990 -38.293 11.548 1.00 89.94 1096 ASN A O 1
ATOM 8150 N N . ASP A 1 1097 ? -26.228 -38.553 9.454 1.00 92.75 1097 ASP A N 1
ATOM 8151 C CA . ASP A 1 1097 ? -25.090 -39.377 9.842 1.00 92.75 1097 ASP A CA 1
ATOM 8152 C C . ASP A 1 1097 ? -23.918 -38.483 10.291 1.00 92.75 1097 ASP A C 1
ATOM 8154 O O . ASP A 1 1097 ? -23.890 -37.279 10.048 1.00 92.75 1097 ASP A O 1
ATOM 8158 N N . SER A 1 1098 ? -22.945 -39.071 10.980 1.00 94.12 1098 SER A N 1
ATOM 8159 C CA . SER A 1 1098 ? -21.732 -38.410 11.463 1.00 94.12 1098 SER A CA 1
ATOM 8160 C C . SER A 1 1098 ? -20.517 -39.198 10.985 1.00 94.12 1098 SER A C 1
ATOM 8162 O O . SER A 1 1098 ? -20.453 -40.421 11.144 1.00 94.12 1098 SER A O 1
ATOM 8164 N N . VAL A 1 1099 ? -19.585 -38.496 10.342 1.00 96.19 1099 VAL A N 1
ATOM 8165 C CA . VAL A 1 1099 ? -18.457 -39.083 9.616 1.00 96.19 1099 VAL A CA 1
ATOM 8166 C C . VAL A 1 1099 ? -17.148 -38.543 10.173 1.00 96.19 1099 VAL A C 1
ATOM 8168 O O . VAL A 1 1099 ? -16.938 -37.333 10.228 1.00 96.19 1099 VAL A O 1
ATOM 8171 N N . VAL A 1 1100 ? -16.255 -39.459 10.536 1.00 96.38 1100 VAL A N 1
ATOM 8172 C CA . VAL A 1 1100 ? -14.869 -39.153 10.899 1.00 96.38 1100 VAL A CA 1
ATOM 8173 C C . VAL A 1 1100 ? -13.959 -39.808 9.875 1.00 96.38 1100 VAL A C 1
ATOM 8175 O O . VAL A 1 1100 ? -14.101 -40.997 9.589 1.00 96.38 1100 VAL A O 1
ATOM 8178 N N . ILE A 1 1101 ? -13.020 -39.047 9.332 1.00 95.44 1101 ILE A N 1
ATOM 8179 C CA . ILE A 1 1101 ? -11.966 -39.573 8.467 1.00 95.44 1101 ILE A CA 1
ATOM 8180 C C . ILE A 1 1101 ? -10.648 -39.301 9.164 1.00 95.44 1101 ILE A C 1
ATOM 8182 O O . ILE A 1 1101 ? -10.323 -38.149 9.421 1.00 95.44 1101 ILE A O 1
ATOM 8186 N N . TYR A 1 1102 ? -9.916 -40.354 9.496 1.00 94.44 1102 TYR A N 1
ATOM 8187 C CA . TYR A 1 1102 ? -8.622 -40.254 10.149 1.00 94.44 1102 TYR A CA 1
ATOM 8188 C C . TYR A 1 1102 ? -7.530 -40.782 9.217 1.00 94.44 1102 TYR A C 1
ATOM 8190 O O . TYR A 1 1102 ? -7.666 -41.880 8.673 1.00 94.44 1102 TYR A O 1
ATOM 8198 N N . PHE A 1 1103 ? -6.461 -40.014 9.037 1.00 92.69 1103 PHE A N 1
ATOM 8199 C CA . PHE A 1 1103 ? -5.300 -40.392 8.232 1.00 92.69 1103 PHE A CA 1
ATOM 8200 C C . PHE A 1 1103 ? -4.026 -40.313 9.072 1.00 92.69 1103 PHE A C 1
ATOM 8202 O O . PHE A 1 1103 ? -3.713 -39.243 9.582 1.00 92.69 1103 PHE A O 1
ATOM 8209 N N . ALA A 1 1104 ? -3.288 -41.419 9.167 1.00 90.56 1104 ALA A N 1
ATOM 8210 C CA . ALA A 1 1104 ? -1.935 -41.484 9.711 1.00 90.56 1104 ALA A CA 1
ATOM 8211 C C . ALA A 1 1104 ? -0.990 -42.060 8.648 1.00 90.56 1104 ALA A C 1
ATOM 8213 O O . ALA A 1 1104 ? -1.200 -43.164 8.137 1.00 90.56 1104 ALA A O 1
ATOM 8214 N N . GLY A 1 1105 ? 0.038 -41.298 8.288 1.00 87.56 1105 GLY A N 1
ATOM 8215 C CA . GLY A 1 1105 ? 0.931 -41.616 7.176 1.00 87.56 1105 GLY A CA 1
ATOM 8216 C C . GLY A 1 1105 ? 1.832 -40.438 6.815 1.00 87.56 1105 GLY A C 1
ATOM 8217 O O . GLY A 1 1105 ? 1.737 -39.363 7.408 1.00 87.56 1105 GLY A O 1
ATOM 8218 N N . HIS A 1 1106 ? 2.686 -40.602 5.803 1.00 85.00 1106 HIS A N 1
ATOM 8219 C CA . HIS A 1 1106 ? 3.432 -39.474 5.249 1.00 85.00 1106 HIS A CA 1
ATOM 8220 C C . HIS A 1 1106 ? 2.491 -38.563 4.462 1.00 85.00 1106 HIS A C 1
ATOM 8222 O O . HIS A 1 1106 ? 1.614 -39.001 3.716 1.00 85.00 1106 HIS A O 1
ATOM 8228 N N . GLY A 1 1107 ? 2.707 -37.266 4.621 1.00 81.44 1107 GLY A N 1
ATOM 8229 C CA . GLY A 1 1107 ? 2.178 -36.234 3.745 1.00 81.44 1107 GLY A CA 1
ATOM 8230 C C . GLY A 1 1107 ? 3.334 -35.398 3.217 1.00 81.44 1107 GLY A C 1
ATOM 8231 O O . GLY A 1 1107 ? 4.396 -35.344 3.845 1.00 81.44 1107 GLY A O 1
ATOM 8232 N N . TYR A 1 1108 ? 3.126 -34.752 2.076 1.00 77.12 1108 TYR A N 1
ATOM 8233 C CA . TYR A 1 1108 ? 4.070 -33.776 1.549 1.00 77.12 1108 TYR A CA 1
ATOM 8234 C C . TYR A 1 1108 ? 3.361 -32.454 1.261 1.00 77.12 1108 TYR A C 1
ATOM 8236 O O . TYR A 1 1108 ? 2.371 -32.431 0.530 1.00 77.12 1108 TYR A O 1
ATOM 8244 N N . LEU A 1 1109 ? 3.881 -31.366 1.828 1.00 72.75 1109 LEU A N 1
ATOM 8245 C CA . LEU A 1 1109 ? 3.507 -30.005 1.472 1.00 72.75 1109 LEU A CA 1
ATOM 8246 C C . LEU A 1 1109 ? 4.461 -29.499 0.405 1.00 72.75 1109 LEU A C 1
ATOM 8248 O O . LEU A 1 1109 ? 5.655 -29.375 0.659 1.00 72.75 1109 LEU A O 1
ATOM 8252 N N . ASN A 1 1110 ? 3.942 -29.148 -0.764 1.00 69.81 1110 ASN A N 1
ATOM 8253 C CA . ASN A 1 1110 ? 4.718 -28.355 -1.697 1.00 69.81 1110 ASN A CA 1
ATOM 8254 C C . ASN A 1 1110 ? 4.659 -26.886 -1.260 1.00 69.81 1110 ASN A C 1
ATOM 8256 O O . ASN A 1 1110 ? 3.717 -26.170 -1.602 1.00 69.81 1110 ASN A O 1
ATOM 8260 N N . GLU A 1 1111 ? 5.677 -26.447 -0.518 1.00 60.16 1111 GLU A N 1
ATOM 8261 C CA . GLU A 1 1111 ? 5.794 -25.086 0.027 1.00 60.16 1111 GLU A CA 1
ATOM 8262 C C . GLU A 1 1111 ? 5.683 -23.993 -1.050 1.00 60.16 1111 GLU A C 1
ATOM 8264 O O . GLU A 1 1111 ? 5.199 -22.903 -0.762 1.00 60.16 1111 GLU A O 1
ATOM 8269 N N . LYS A 1 1112 ? 6.038 -24.295 -2.310 1.00 61.53 1112 LYS A N 1
ATOM 8270 C CA . LYS A 1 1112 ? 5.917 -23.363 -3.442 1.00 61.53 1112 LYS A CA 1
ATOM 8271 C C . LYS A 1 1112 ? 4.508 -23.222 -4.000 1.00 61.53 1112 LYS A C 1
ATOM 8273 O O . LYS A 1 1112 ? 4.289 -22.304 -4.769 1.00 61.53 1112 LYS A O 1
ATOM 8278 N N . THR A 1 1113 ? 3.600 -24.158 -3.739 1.00 63.09 1113 THR A N 1
ATOM 8279 C CA . THR A 1 1113 ? 2.210 -24.105 -4.248 1.00 63.09 1113 THR A CA 1
ATOM 8280 C C . THR A 1 1113 ? 1.192 -24.047 -3.116 1.00 63.09 1113 THR A C 1
ATOM 8282 O O . THR A 1 1113 ? -0.004 -23.938 -3.366 1.00 63.09 1113 THR A O 1
ATOM 8285 N N . ASN A 1 1114 ? 1.657 -24.206 -1.870 1.00 66.94 1114 ASN A N 1
ATOM 8286 C CA . ASN A 1 1114 ? 0.848 -24.423 -0.676 1.00 66.94 1114 ASN A CA 1
ATOM 8287 C C . ASN A 1 1114 ? -0.232 -25.511 -0.869 1.00 66.94 1114 ASN A C 1
ATOM 8289 O O . ASN A 1 1114 ? -1.228 -25.535 -0.147 1.00 66.94 1114 ASN A O 1
ATOM 8293 N N . MET A 1 1115 ? -0.013 -26.412 -1.833 1.00 72.81 1115 MET A N 1
ATOM 8294 C CA . MET A 1 1115 ? -0.776 -27.624 -2.080 1.00 72.81 1115 MET A CA 1
ATOM 8295 C C . MET A 1 1115 ? -0.063 -28.763 -1.394 1.00 72.81 1115 MET A C 1
ATOM 8297 O O . MET A 1 1115 ? 1.168 -28.834 -1.382 1.00 72.81 1115 MET A O 1
ATOM 8301 N N . GLY A 1 1116 ? -0.821 -29.725 -0.903 1.00 80.38 1116 GLY A N 1
ATOM 8302 C CA . GLY A 1 1116 ? -0.165 -30.923 -0.444 1.00 80.38 1116 GLY A CA 1
ATOM 8303 C C . GLY A 1 1116 ? -1.001 -32.151 -0.543 1.00 80.38 1116 GLY A C 1
ATOM 8304 O O . GLY A 1 1116 ? -2.155 -32.154 -0.977 1.00 80.38 1116 GLY A O 1
ATOM 8305 N N . TYR A 1 1117 ? -0.277 -33.208 -0.251 1.00 86.06 1117 TYR A N 1
ATOM 8306 C CA . TYR A 1 1117 ? -0.477 -34.477 -0.889 1.00 86.06 1117 TYR A CA 1
ATOM 8307 C C . TYR A 1 1117 ? -0.409 -35.542 0.181 1.00 86.06 1117 TYR A C 1
ATOM 8309 O O . TYR A 1 1117 ? 0.523 -35.580 0.990 1.00 86.06 1117 TYR A O 1
ATOM 8317 N N . TRP A 1 1118 ? -1.402 -36.416 0.183 1.00 89.75 1118 TRP A N 1
ATOM 8318 C CA . TRP A 1 1118 ? -1.329 -37.644 0.950 1.00 89.75 1118 TRP A CA 1
ATOM 8319 C C . TRP A 1 1118 ? -0.493 -38.627 0.147 1.00 89.75 1118 TRP A C 1
ATOM 8321 O O . TRP A 1 1118 ? -0.646 -38.702 -1.076 1.00 89.75 1118 TRP A O 1
ATOM 8331 N N . ILE A 1 1119 ? 0.389 -39.354 0.832 1.00 91.31 1119 ILE A N 1
ATOM 8332 C CA . ILE A 1 1119 ? 1.291 -40.337 0.232 1.00 91.31 1119 ILE A CA 1
ATOM 8333 C C . ILE A 1 1119 ? 0.722 -41.734 0.528 1.00 91.31 1119 ILE A C 1
ATOM 8335 O O . ILE A 1 1119 ? 0.830 -42.194 1.665 1.00 91.31 1119 ILE A O 1
ATOM 8339 N N . PRO A 1 1120 ? 0.072 -42.407 -0.442 1.00 94.69 1120 PRO A N 1
ATOM 8340 C CA . PRO A 1 1120 ? -0.474 -43.745 -0.234 1.00 94.69 1120 PRO A CA 1
ATOM 8341 C C . PRO A 1 1120 ? 0.622 -44.816 -0.149 1.00 94.69 1120 PRO A C 1
ATOM 8343 O O . PRO A 1 1120 ? 1.781 -44.574 -0.488 1.00 94.69 1120 PRO A O 1
ATOM 8346 N N . ALA A 1 1121 ? 0.259 -46.035 0.251 1.00 95.25 1121 ALA A N 1
ATOM 8347 C CA . ALA A 1 1121 ? 1.212 -47.137 0.393 1.00 95.25 1121 ALA A CA 1
ATOM 8348 C C . ALA A 1 1121 ? 1.885 -47.540 -0.933 1.00 95.25 1121 ALA A C 1
ATOM 8350 O O . ALA A 1 1121 ? 2.989 -48.069 -0.928 1.00 95.25 1121 ALA A O 1
ATOM 8351 N N . ASP A 1 1122 ? 1.252 -47.292 -2.078 1.00 94.56 1122 ASP A N 1
ATOM 8352 C CA . ASP A 1 1122 ? 1.789 -47.539 -3.422 1.00 94.56 1122 ASP A CA 1
ATOM 8353 C C . ASP A 1 1122 ? 2.419 -46.290 -4.071 1.00 94.56 1122 ASP A C 1
ATOM 8355 O O . ASP A 1 1122 ? 2.719 -46.302 -5.267 1.00 94.56 1122 ASP A O 1
ATOM 8359 N N . ALA A 1 1123 ? 2.648 -45.222 -3.297 1.00 93.50 1123 ALA A N 1
ATOM 8360 C CA . ALA A 1 1123 ? 3.275 -44.001 -3.786 1.00 93.50 1123 ALA A CA 1
ATOM 8361 C C . ALA A 1 1123 ? 4.721 -44.216 -4.252 1.00 93.50 1123 ALA A C 1
ATOM 8363 O O . ALA A 1 1123 ? 5.480 -44.988 -3.662 1.00 93.50 1123 ALA A O 1
ATOM 8364 N N . SER A 1 1124 ? 5.127 -43.451 -5.265 1.00 91.88 1124 SER A N 1
ATOM 8365 C CA . SER A 1 1124 ? 6.524 -43.284 -5.663 1.00 91.88 1124 SER A CA 1
ATOM 8366 C C . SER A 1 1124 ? 7.054 -41.921 -5.238 1.00 91.88 1124 SER A C 1
ATOM 8368 O O . SER A 1 1124 ? 6.383 -40.905 -5.420 1.00 91.88 1124 SER A O 1
ATOM 8370 N N . ALA A 1 1125 ? 8.303 -41.878 -4.771 1.00 86.75 1125 ALA A N 1
ATOM 8371 C CA . ALA A 1 1125 ? 8.986 -40.630 -4.443 1.00 86.75 1125 ALA A CA 1
ATOM 8372 C C . ALA A 1 1125 ? 9.272 -39.754 -5.680 1.00 86.75 1125 ALA A C 1
ATOM 8374 O O . ALA A 1 1125 ? 9.538 -38.563 -5.555 1.00 86.75 1125 ALA A O 1
ATOM 8375 N N . LYS A 1 1126 ? 9.197 -40.336 -6.886 1.00 89.50 1126 LYS A N 1
ATOM 8376 C CA . LYS A 1 1126 ? 9.553 -39.685 -8.158 1.00 89.50 1126 LYS A CA 1
ATOM 8377 C C . LYS A 1 1126 ? 8.378 -39.440 -9.096 1.00 89.50 1126 LYS A C 1
ATOM 8379 O O . LYS A 1 1126 ? 8.558 -38.811 -10.145 1.00 89.50 1126 LYS A O 1
ATOM 8384 N N . ASP A 1 1127 ? 7.208 -39.998 -8.797 1.00 90.12 1127 ASP A N 1
ATOM 8385 C CA . ASP A 1 1127 ? 6.034 -39.921 -9.666 1.00 90.12 1127 ASP A CA 1
ATOM 8386 C C . ASP A 1 1127 ? 4.792 -39.443 -8.899 1.00 90.12 1127 ASP A C 1
ATOM 8388 O O . ASP A 1 1127 ? 4.137 -40.243 -8.220 1.00 90.12 1127 ASP A O 1
ATOM 8392 N N . PRO A 1 1128 ? 4.425 -38.156 -9.039 1.00 90.56 1128 PRO A N 1
ATOM 8393 C CA . PRO A 1 1128 ? 3.342 -37.555 -8.270 1.00 90.56 1128 PRO A CA 1
ATOM 8394 C C . PRO A 1 1128 ? 1.954 -38.064 -8.680 1.00 90.56 1128 PRO A C 1
ATOM 8396 O O . PRO A 1 1128 ? 0.992 -37.870 -7.945 1.00 90.56 1128 PRO A O 1
ATOM 8399 N N . ARG A 1 1129 ? 1.829 -38.783 -9.809 1.00 90.69 1129 ARG A N 1
ATOM 8400 C CA . ARG A 1 1129 ? 0.567 -39.425 -10.239 1.00 90.69 1129 ARG A CA 1
ATOM 8401 C C . ARG A 1 1129 ? 0.058 -40.477 -9.256 1.00 90.69 1129 ARG A C 1
ATOM 8403 O O . ARG A 1 1129 ? -1.109 -40.859 -9.289 1.00 90.69 1129 ARG A O 1
ATOM 8410 N N . THR A 1 1130 ? 0.948 -40.965 -8.397 1.00 90.94 1130 THR A N 1
ATOM 8411 C CA . THR A 1 1130 ? 0.638 -41.936 -7.343 1.00 90.94 1130 THR A CA 1
ATOM 8412 C C . THR A 1 1130 ? 0.216 -41.277 -6.026 1.00 90.94 1130 THR A C 1
ATOM 8414 O O . THR A 1 1130 ? -0.152 -41.978 -5.088 1.00 90.94 1130 THR A O 1
ATOM 8417 N N . TRP A 1 1131 ? 0.239 -39.943 -5.942 1.00 92.38 1131 TRP A N 1
ATOM 8418 C CA . TRP A 1 1131 ? -0.168 -39.184 -4.758 1.00 92.38 1131 TRP A CA 1
ATOM 8419 C C . TRP A 1 1131 ? -1.646 -38.776 -4.855 1.00 92.38 1131 TRP A C 1
ATOM 8421 O O . TRP A 1 1131 ? -2.284 -38.951 -5.898 1.00 92.38 1131 TRP A O 1
ATOM 8431 N N . ILE A 1 1132 ? -2.212 -38.251 -3.764 1.00 91.38 1132 ILE A N 1
ATOM 8432 C CA . ILE A 1 1132 ? -3.575 -37.696 -3.743 1.00 91.38 1132 ILE A CA 1
ATOM 8433 C C . ILE A 1 1132 ? -3.508 -36.255 -3.248 1.00 91.38 1132 ILE A C 1
ATOM 8435 O O . ILE A 1 1132 ? -3.069 -36.018 -2.124 1.00 91.38 1132 ILE A O 1
ATOM 8439 N N . ALA A 1 1133 ? -3.949 -35.303 -4.069 1.00 88.81 1133 ALA A N 1
ATOM 8440 C CA . ALA A 1 1133 ? -3.980 -33.893 -3.703 1.00 88.81 1133 ALA A CA 1
ATOM 8441 C C . ALA A 1 1133 ? -5.106 -33.583 -2.703 1.00 88.81 1133 ALA A C 1
ATOM 8443 O O . ALA A 1 1133 ? -6.217 -34.109 -2.797 1.00 88.81 1133 ALA A O 1
ATOM 8444 N N . ASN A 1 1134 ? -4.848 -32.662 -1.775 1.00 83.94 1134 ASN A N 1
ATOM 8445 C CA . ASN A 1 1134 ? -5.840 -32.186 -0.811 1.00 83.94 1134 ASN A CA 1
ATOM 8446 C C . ASN A 1 1134 ? -7.085 -31.576 -1.489 1.00 83.94 1134 ASN A C 1
ATOM 8448 O O . ASN A 1 1134 ? -8.196 -31.743 -0.987 1.00 83.94 1134 ASN A O 1
ATOM 8452 N N . SER A 1 1135 ? -6.933 -30.931 -2.650 1.00 83.31 1135 SER A N 1
ATOM 8453 C CA . SER A 1 1135 ? -8.053 -30.411 -3.450 1.00 83.31 1135 SER A CA 1
ATOM 8454 C C . SER A 1 1135 ? -9.050 -31.506 -3.837 1.00 83.31 1135 SER A C 1
ATOM 8456 O O . SER A 1 1135 ? -10.256 -31.324 -3.669 1.00 83.31 1135 SER A O 1
ATOM 8458 N N . ASP A 1 1136 ? -8.566 -32.664 -4.290 1.00 87.81 1136 ASP A N 1
ATOM 8459 C CA . ASP A 1 1136 ? -9.423 -33.798 -4.640 1.00 87.81 1136 ASP A CA 1
ATOM 8460 C C . ASP A 1 1136 ? -10.112 -34.385 -3.417 1.00 87.81 1136 ASP A C 1
ATOM 8462 O O . ASP A 1 1136 ? -11.287 -34.741 -3.486 1.00 87.81 1136 ASP A O 1
ATOM 8466 N N . ILE A 1 1137 ? -9.421 -34.436 -2.278 1.00 88.38 1137 ILE A N 1
ATOM 8467 C CA . ILE A 1 1137 ? -10.018 -34.881 -1.017 1.00 88.38 1137 ILE A CA 1
ATOM 8468 C C . ILE A 1 1137 ? -11.155 -33.934 -0.628 1.00 88.38 1137 ILE A C 1
ATOM 8470 O O . ILE A 1 1137 ? -12.258 -34.410 -0.364 1.00 88.38 1137 ILE A O 1
ATOM 8474 N N . SER A 1 1138 ? -10.947 -32.614 -0.696 1.00 86.12 1138 SER A N 1
ATOM 8475 C CA . SER A 1 1138 ? -12.004 -31.610 -0.494 1.00 86.12 1138 SER A CA 1
ATOM 8476 C C . SER A 1 1138 ? -13.201 -31.838 -1.419 1.00 86.12 1138 SER A C 1
ATOM 8478 O O . SER A 1 1138 ? -14.341 -31.888 -0.952 1.00 86.12 1138 SER A O 1
ATOM 8480 N N . ILE A 1 1139 ? -12.962 -32.049 -2.718 1.00 86.94 1139 ILE A N 1
ATOM 8481 C CA . ILE A 1 1139 ? -14.026 -32.341 -3.689 1.00 86.94 1139 ILE A CA 1
ATOM 8482 C C . ILE A 1 1139 ? -14.769 -33.624 -3.297 1.00 86.94 1139 ILE A C 1
ATOM 8484 O O . ILE A 1 1139 ? -15.999 -33.649 -3.293 1.00 86.94 1139 ILE A O 1
ATOM 8488 N N . MET A 1 1140 ? -14.070 -34.684 -2.900 1.00 89.69 1140 MET A N 1
ATOM 8489 C CA . MET A 1 1140 ? -14.712 -35.929 -2.473 1.00 89.69 1140 MET A CA 1
ATOM 8490 C C . MET A 1 1140 ? -15.524 -35.756 -1.179 1.00 89.69 1140 MET A C 1
ATOM 8492 O O . MET A 1 1140 ? -16.590 -36.363 -1.051 1.00 89.69 1140 MET A O 1
ATOM 8496 N N . LEU A 1 1141 ? -15.100 -34.885 -0.253 1.00 91.06 1141 LEU A N 1
ATOM 8497 C CA . LEU A 1 1141 ? -15.872 -34.537 0.946 1.00 91.06 1141 LEU A CA 1
ATOM 8498 C C . LEU A 1 1141 ? -17.187 -33.819 0.607 1.00 91.06 1141 LEU A C 1
ATOM 8500 O O . LEU A 1 1141 ? -18.202 -34.098 1.253 1.00 91.06 1141 LEU A O 1
ATOM 8504 N N . THR A 1 1142 ? -17.219 -32.955 -0.421 1.00 89.50 1142 THR A N 1
ATOM 8505 C CA . THR A 1 1142 ? -18.475 -32.309 -0.873 1.00 89.50 1142 THR A CA 1
ATOM 8506 C C . THR A 1 1142 ? -19.542 -33.339 -1.244 1.00 89.50 1142 THR A C 1
ATOM 8508 O O . THR A 1 1142 ? -20.721 -33.153 -0.948 1.00 89.50 1142 THR A O 1
ATOM 8511 N N . SER A 1 1143 ? -19.121 -34.468 -1.821 1.00 88.06 1143 SER A N 1
ATOM 8512 C CA . SER A 1 1143 ? -20.016 -35.513 -2.319 1.00 88.06 1143 SER A CA 1
ATOM 8513 C C . SER A 1 1143 ? -20.641 -36.363 -1.203 1.00 88.06 1143 SER A C 1
ATOM 8515 O O . SER A 1 1143 ? -21.600 -37.099 -1.454 1.00 88.06 1143 SER A O 1
ATOM 8517 N N . ILE A 1 1144 ? -20.137 -36.266 0.034 1.00 91.12 1144 ILE A N 1
ATOM 8518 C CA . ILE A 1 1144 ? -20.672 -36.972 1.205 1.00 91.12 1144 ILE A CA 1
ATOM 8519 C C . ILE A 1 1144 ? -21.891 -36.218 1.746 1.00 91.12 1144 ILE A C 1
ATOM 8521 O O . ILE A 1 1144 ? -21.788 -35.074 2.180 1.00 91.12 1144 ILE A O 1
ATOM 8525 N N . ASN A 1 1145 ? -23.054 -36.877 1.787 1.00 89.25 1145 ASN A N 1
ATOM 8526 C CA . ASN A 1 1145 ? -24.329 -36.240 2.156 1.00 89.25 1145 ASN A CA 1
ATOM 8527 C C . ASN A 1 1145 ? -24.452 -35.853 3.650 1.00 89.25 1145 ASN A C 1
ATOM 8529 O O . ASN A 1 1145 ? -25.379 -35.142 4.016 1.00 89.25 1145 ASN A O 1
ATOM 8533 N N . SER A 1 1146 ? -23.540 -36.304 4.515 1.00 93.50 1146 SER A N 1
ATOM 8534 C CA . SER A 1 1146 ? -23.550 -36.021 5.961 1.00 93.50 1146 SER A CA 1
ATOM 8535 C C . SER A 1 1146 ? -23.404 -34.527 6.279 1.00 93.50 1146 SER A C 1
ATOM 8537 O O . SER A 1 1146 ? -22.603 -33.827 5.661 1.00 93.50 1146 SER A O 1
ATOM 8539 N N . LYS A 1 1147 ? -24.137 -34.038 7.288 1.00 93.94 1147 LYS A N 1
ATOM 8540 C CA . LYS A 1 1147 ? -23.959 -32.688 7.846 1.00 93.94 1147 LYS A CA 1
ATOM 8541 C C . LYS A 1 1147 ? -22.833 -32.586 8.875 1.00 93.94 1147 LYS A C 1
ATOM 8543 O O . LYS A 1 1147 ? -22.448 -31.476 9.209 1.00 93.94 1147 LYS A O 1
ATOM 8548 N N . GLN A 1 1148 ? -22.334 -33.695 9.411 1.00 95.38 1148 GLN A N 1
ATOM 8549 C CA . GLN A 1 1148 ? -21.285 -33.705 10.432 1.00 95.38 1148 GLN A CA 1
ATOM 8550 C C . GLN A 1 1148 ? -20.090 -34.491 9.901 1.00 95.38 1148 GLN A C 1
ATOM 8552 O O . GLN A 1 1148 ? -20.108 -35.725 9.892 1.00 95.38 1148 GLN A O 1
ATOM 8557 N N . ILE A 1 1149 ? -19.062 -33.774 9.444 1.00 96.44 1149 ILE A N 1
ATOM 8558 C CA . ILE A 1 1149 ? -17.836 -34.353 8.894 1.00 96.44 1149 ILE A CA 1
ATOM 8559 C C . ILE A 1 1149 ? -16.628 -33.720 9.590 1.00 96.44 1149 ILE A C 1
ATOM 8561 O O . ILE A 1 1149 ? -16.471 -32.499 9.576 1.00 96.44 1149 ILE A O 1
ATOM 8565 N N . VAL A 1 1150 ? -15.765 -34.552 10.172 1.00 94.81 1150 VAL A N 1
ATOM 8566 C CA . VAL A 1 1150 ? -14.434 -34.137 10.630 1.00 94.81 1150 VAL A CA 1
ATOM 8567 C C . VAL A 1 1150 ? -13.366 -34.987 9.964 1.00 94.81 1150 VAL A C 1
ATOM 8569 O O . VAL A 1 1150 ? -13.449 -36.218 9.945 1.00 94.81 1150 VAL A O 1
ATOM 8572 N N . MET A 1 1151 ? -12.355 -34.320 9.425 1.00 92.56 1151 MET A N 1
ATOM 8573 C CA . MET A 1 1151 ? -11.137 -34.957 8.955 1.00 92.56 1151 MET A CA 1
ATOM 8574 C C . MET A 1 1151 ? -10.022 -34.699 9.967 1.00 92.56 1151 MET A C 1
ATOM 8576 O O . MET A 1 1151 ? -9.762 -33.559 10.331 1.00 92.56 1151 MET A O 1
ATOM 8580 N N . ILE A 1 1152 ? -9.365 -35.751 10.430 1.00 91.88 1152 ILE A N 1
ATOM 8581 C CA . ILE A 1 1152 ? -8.247 -35.676 11.364 1.00 91.88 1152 ILE A CA 1
ATOM 8582 C C . ILE A 1 1152 ? -7.030 -36.242 10.640 1.00 91.88 1152 ILE A C 1
ATOM 8584 O O . ILE A 1 1152 ? -7.042 -37.404 10.239 1.00 91.88 1152 ILE A O 1
ATOM 8588 N N . SER A 1 1153 ? -5.993 -35.438 10.439 1.00 87.81 1153 SER A N 1
ATOM 8589 C CA . SER A 1 1153 ? -4.766 -35.897 9.787 1.00 87.81 1153 SER A CA 1
ATOM 8590 C C . SER A 1 1153 ? -3.607 -35.823 10.770 1.00 87.81 1153 SER A C 1
ATOM 8592 O O . SER A 1 1153 ? -3.216 -34.761 11.247 1.00 87.81 1153 SER A O 1
ATOM 8594 N N . ASP A 1 1154 ? -3.089 -37.005 11.084 1.00 82.25 1154 ASP A N 1
ATOM 8595 C CA . ASP A 1 1154 ? -1.877 -37.222 11.852 1.00 82.25 1154 ASP A CA 1
ATOM 8596 C C . ASP A 1 1154 ? -0.683 -37.368 10.906 1.00 82.25 1154 ASP A C 1
ATOM 8598 O O . ASP A 1 1154 ? -0.053 -38.415 10.763 1.00 82.25 1154 ASP A O 1
ATOM 8602 N N . SER A 1 1155 ? -0.464 -36.295 10.159 1.00 73.25 1155 SER A N 1
ATOM 8603 C CA . SER A 1 1155 ? 0.632 -36.111 9.220 1.00 73.25 1155 SER A CA 1
ATOM 8604 C C . SER A 1 1155 ? 0.951 -34.616 9.170 1.00 73.25 1155 SER A C 1
ATOM 8606 O O . SER A 1 1155 ? 0.080 -33.796 9.469 1.00 73.25 1155 SER A O 1
ATOM 8608 N N . CYS A 1 1156 ? 2.183 -34.240 8.808 1.00 60.66 1156 CYS A N 1
ATOM 8609 C CA . CYS A 1 1156 ? 2.701 -32.860 8.875 1.00 60.66 1156 CYS A CA 1
ATOM 8610 C C . CYS A 1 1156 ? 1.968 -31.819 7.997 1.00 60.66 1156 CYS A C 1
ATOM 8612 O O . CYS A 1 1156 ? 2.546 -30.786 7.687 1.00 60.66 1156 CYS A O 1
ATOM 8614 N N . TYR A 1 1157 ? 0.762 -32.092 7.483 1.00 60.25 1157 TYR A N 1
ATOM 8615 C CA . TYR A 1 1157 ? 0.161 -31.240 6.466 1.00 60.25 1157 TYR A CA 1
ATOM 8616 C C . TYR A 1 1157 ? -1.376 -31.307 6.337 1.00 60.25 1157 TYR A C 1
ATOM 8618 O O . TYR A 1 1157 ? -1.945 -31.486 5.263 1.00 60.25 1157 TYR A O 1
ATOM 8626 N N . SER A 1 1158 ? -2.113 -31.089 7.419 1.00 49.50 1158 SER A N 1
ATOM 8627 C CA . SER A 1 1158 ? -3.539 -30.706 7.305 1.00 49.50 1158 SER A CA 1
ATOM 8628 C C . SER A 1 1158 ? -3.766 -29.199 7.459 1.00 49.50 1158 SER A C 1
ATOM 8630 O O . SER A 1 1158 ? -4.890 -28.730 7.279 1.00 49.50 1158 SER A O 1
ATOM 8632 N N . GLY A 1 1159 ? -2.687 -28.433 7.675 1.00 49.09 1159 GLY A N 1
ATOM 8633 C CA . GLY A 1 1159 ? -2.710 -26.978 7.817 1.00 49.09 1159 GLY A CA 1
ATOM 8634 C C . GLY A 1 1159 ? -3.276 -26.225 6.607 1.00 49.09 1159 GLY A C 1
ATOM 8635 O O . GLY A 1 1159 ? -3.889 -25.172 6.756 1.00 49.09 1159 GLY A O 1
ATOM 8636 N N . ALA A 1 1160 ? -3.148 -26.765 5.390 1.00 54.06 1160 ALA A N 1
ATOM 8637 C CA . ALA A 1 1160 ? -3.724 -26.121 4.206 1.00 54.06 1160 ALA A CA 1
ATOM 8638 C C . ALA A 1 1160 ? -5.254 -26.135 4.168 1.00 54.06 1160 ALA A C 1
ATOM 8640 O O . ALA A 1 1160 ? -5.843 -25.170 3.692 1.00 54.06 1160 ALA A O 1
ATOM 8641 N N . PHE A 1 1161 ? -5.906 -27.158 4.733 1.00 54.91 1161 PHE A N 1
ATOM 8642 C CA . PHE A 1 1161 ? -7.363 -27.138 4.886 1.00 54.91 1161 PHE A CA 1
ATOM 8643 C C . PHE A 1 1161 ? -7.810 -26.181 5.997 1.00 54.91 1161 PHE A C 1
ATOM 8645 O O . PHE A 1 1161 ? -8.883 -25.593 5.908 1.00 54.91 1161 PHE A O 1
ATOM 8652 N N . THR A 1 1162 ? -7.002 -26.005 7.050 1.00 52.47 1162 THR A N 1
ATOM 8653 C CA . THR A 1 1162 ? -7.344 -25.131 8.186 1.00 52.47 1162 THR A CA 1
ATOM 8654 C C . THR A 1 1162 ? -7.092 -23.645 7.908 1.00 52.47 1162 THR A C 1
ATOM 8656 O O . THR A 1 1162 ? -7.581 -22.803 8.660 1.00 52.47 1162 THR A O 1
ATOM 8659 N N . LYS A 1 1163 ? -6.373 -23.317 6.821 1.00 54.31 1163 LYS A N 1
ATOM 8660 C CA . LYS A 1 1163 ? -6.133 -21.949 6.323 1.00 54.31 1163 LYS A CA 1
ATOM 8661 C C . LYS A 1 1163 ? -7.330 -21.347 5.560 1.00 54.31 1163 LYS A C 1
ATOM 8663 O O . LYS A 1 1163 ? -7.349 -20.135 5.384 1.00 54.31 1163 LYS A O 1
ATOM 8668 N N . GLU A 1 1164 ? -8.327 -22.140 5.138 1.00 60.69 1164 GLU A N 1
ATOM 8669 C CA . GLU A 1 1164 ? -9.538 -21.609 4.474 1.00 60.69 1164 GLU A CA 1
ATOM 8670 C C . GLU A 1 1164 ? -10.381 -20.745 5.427 1.00 60.69 1164 GLU A C 1
ATOM 8672 O O . GLU A 1 1164 ? -10.814 -19.650 5.073 1.00 60.69 1164 GLU A O 1
ATOM 8677 N N . GLN A 1 1165 ? -10.591 -21.227 6.654 1.00 64.69 1165 GLN A N 1
ATOM 8678 C CA . GLN A 1 1165 ? -11.130 -20.445 7.762 1.00 64.69 1165 GLN A CA 1
ATOM 8679 C C . GLN A 1 1165 ? -10.699 -21.081 9.087 1.00 64.69 1165 GLN A C 1
ATOM 8681 O O . GLN A 1 1165 ? -11.116 -22.194 9.422 1.00 64.69 1165 GLN A O 1
ATOM 8686 N N . GLN A 1 1166 ? -9.916 -20.353 9.881 1.00 72.88 1166 GLN A N 1
ATOM 8687 C CA . GLN A 1 1166 ? -9.603 -20.762 11.247 1.00 72.88 1166 GLN A CA 1
ATOM 8688 C C . GLN A 1 1166 ? -10.853 -20.574 12.119 1.00 72.88 1166 GLN A C 1
ATOM 8690 O O . GLN A 1 1166 ? -11.460 -19.504 12.104 1.00 72.88 1166 GLN A O 1
ATOM 8695 N N . LEU A 1 1167 ? -11.271 -21.618 12.840 1.00 65.88 1167 LEU A N 1
ATOM 8696 C CA . LEU A 1 1167 ? -12.449 -21.555 13.710 1.00 65.88 1167 LEU A CA 1
ATOM 8697 C C . LEU A 1 1167 ? -12.023 -21.246 15.143 1.00 65.88 1167 LEU A C 1
ATOM 8699 O O . LEU A 1 1167 ? -11.335 -22.051 15.772 1.00 65.88 1167 LEU A O 1
ATOM 8703 N N . LEU A 1 1168 ? -12.477 -20.111 15.674 1.00 65.69 1168 LEU A N 1
ATOM 8704 C CA . LEU A 1 1168 ? -12.346 -19.776 17.088 1.00 65.69 1168 LEU A CA 1
ATOM 8705 C C . LEU A 1 1168 ? -13.635 -20.125 17.832 1.00 65.69 1168 LEU A C 1
ATOM 8707 O O . LEU A 1 1168 ? -14.728 -20.149 17.268 1.00 65.69 1168 LEU A O 1
ATOM 8711 N N . LYS A 1 1169 ? -13.537 -20.340 19.146 1.00 63.47 1169 LYS A N 1
ATOM 8712 C CA . LYS A 1 1169 ? -14.700 -20.624 20.003 1.00 63.47 1169 LYS A CA 1
ATOM 8713 C C . LYS A 1 1169 ? -15.794 -19.547 19.925 1.00 63.47 1169 LYS A C 1
ATOM 8715 O O . LYS A 1 1169 ? -16.965 -19.856 20.125 1.00 63.47 1169 LYS A O 1
ATOM 8720 N N . SER A 1 1170 ? -15.424 -18.301 19.620 1.00 55.62 1170 SER A N 1
ATOM 8721 C CA . SER A 1 1170 ? -16.343 -17.175 19.401 1.00 55.62 1170 SER A CA 1
ATOM 8722 C C . SER A 1 1170 ? -17.178 -17.287 18.123 1.00 55.62 1170 SER A C 1
ATOM 8724 O O . SER A 1 1170 ? -18.221 -16.646 18.033 1.00 55.62 1170 SER A O 1
ATOM 8726 N N . ASP A 1 1171 ? -16.740 -18.084 17.146 1.00 59.16 1171 ASP A N 1
ATOM 8727 C CA . ASP A 1 1171 ? -17.402 -18.221 15.844 1.00 59.16 1171 ASP A CA 1
ATOM 8728 C C . ASP A 1 1171 ? -18.523 -19.270 15.851 1.00 59.16 1171 ASP A C 1
ATOM 8730 O O . ASP A 1 1171 ? -19.253 -19.402 14.867 1.00 59.16 1171 ASP A O 1
ATOM 8734 N N . ILE A 1 1172 ? -18.668 -20.022 16.947 1.00 64.31 1172 ILE A N 1
ATOM 8735 C CA . ILE A 1 1172 ? -19.567 -21.173 17.073 1.00 64.31 1172 ILE A CA 1
ATOM 8736 C C . ILE A 1 1172 ? -20.855 -20.762 17.771 1.00 64.31 1172 ILE A C 1
ATOM 8738 O O . ILE A 1 1172 ? -20.852 -20.065 18.785 1.00 64.31 1172 ILE A O 1
ATOM 8742 N N . ILE A 1 1173 ? -21.978 -21.263 17.267 1.00 66.00 1173 ILE A N 1
ATOM 8743 C CA . ILE A 1 1173 ? -23.271 -21.093 17.926 1.00 66.00 1173 ILE A CA 1
ATOM 8744 C C . ILE A 1 1173 ? -23.337 -21.968 19.182 1.00 66.00 1173 ILE A C 1
ATOM 8746 O O . ILE A 1 1173 ? -23.046 -23.156 19.128 1.00 66.00 1173 ILE A O 1
ATOM 8750 N N . ALA A 1 1174 ? -23.754 -21.403 20.316 1.00 62.53 1174 ALA A N 1
ATOM 8751 C CA . ALA A 1 1174 ? -23.733 -22.101 21.604 1.00 62.53 1174 ALA A CA 1
ATOM 8752 C C . ALA A 1 1174 ? -24.667 -23.332 21.691 1.00 62.53 1174 ALA A C 1
ATOM 8754 O O . ALA A 1 1174 ? -24.427 -24.216 22.514 1.00 62.53 1174 ALA A O 1
ATOM 8755 N N . GLU A 1 1175 ? -25.711 -23.416 20.856 1.00 82.25 1175 GLU A N 1
ATOM 8756 C CA . GLU A 1 1175 ? -26.741 -24.459 20.943 1.00 82.25 1175 GLU A CA 1
ATOM 8757 C C . GLU A 1 1175 ? -26.468 -25.655 19.999 1.00 82.25 1175 GLU A C 1
ATOM 8759 O O . GLU A 1 1175 ? -26.511 -25.506 18.773 1.00 82.25 1175 GLU A O 1
ATOM 8764 N N . PRO A 1 1176 ? -26.265 -26.887 20.515 1.00 84.00 1176 PRO A N 1
ATOM 8765 C CA . PRO A 1 1176 ? -25.918 -28.060 19.698 1.00 84.00 1176 PRO A CA 1
ATOM 8766 C C . PRO A 1 1176 ? -27.015 -28.465 18.706 1.00 84.00 1176 PRO A C 1
ATOM 8768 O O . PRO A 1 1176 ? -26.720 -29.019 17.649 1.00 84.00 1176 PRO A O 1
ATOM 8771 N N . THR A 1 1177 ? -28.285 -28.183 19.010 1.00 83.69 1177 THR A N 1
ATOM 8772 C CA . THR A 1 1177 ? -29.392 -28.469 18.082 1.00 83.69 1177 THR A CA 1
ATOM 8773 C C . THR A 1 1177 ? -29.344 -27.584 16.842 1.00 83.69 1177 THR A C 1
ATOM 8775 O O . THR A 1 1177 ? -29.679 -28.057 15.760 1.00 83.69 1177 THR A O 1
ATOM 8778 N N . GLU A 1 1178 ? -28.866 -26.346 16.975 1.00 84.31 1178 GLU A N 1
ATOM 8779 C CA . GLU A 1 1178 ? -28.681 -25.421 15.862 1.00 84.31 1178 GLU A CA 1
ATOM 8780 C C . GLU A 1 1178 ? -27.444 -25.791 15.038 1.00 84.31 1178 GLU A C 1
ATOM 8782 O O . GLU A 1 1178 ? -27.531 -25.838 13.809 1.00 84.31 1178 GLU A O 1
ATOM 8787 N N . ILE A 1 1179 ? -26.337 -26.175 15.692 1.00 88.12 1179 ILE A N 1
ATOM 8788 C CA . ILE A 1 1179 ? -25.138 -26.696 15.013 1.00 88.12 1179 ILE A CA 1
ATOM 8789 C C . ILE A 1 1179 ? -25.500 -27.883 14.107 1.00 88.12 1179 ILE A C 1
ATOM 8791 O O . ILE A 1 1179 ? -25.101 -27.914 12.946 1.00 88.12 1179 ILE A O 1
ATOM 8795 N N . LEU A 1 1180 ? -26.310 -28.830 14.592 1.00 91.00 1180 LEU A N 1
ATOM 8796 C CA . LEU A 1 1180 ? -26.709 -30.021 13.828 1.00 91.00 1180 LEU A CA 1
ATOM 8797 C C . LEU A 1 1180 ? -27.633 -29.717 12.634 1.00 91.00 1180 LEU A C 1
ATOM 8799 O O . LEU A 1 1180 ? -27.798 -30.561 11.750 1.00 91.00 1180 LEU A O 1
ATOM 8803 N N . THR A 1 1181 ? -28.233 -28.522 12.561 1.00 89.06 1181 THR A N 1
ATOM 8804 C CA . THR A 1 1181 ? -28.968 -28.111 11.352 1.00 89.06 1181 THR A CA 1
ATOM 8805 C C . THR A 1 1181 ? -28.035 -27.749 10.201 1.00 89.06 1181 THR A C 1
ATOM 8807 O O . THR A 1 1181 ? -28.435 -27.914 9.041 1.00 89.06 1181 THR A O 1
ATOM 8810 N N . LYS A 1 1182 ? -26.806 -27.324 10.522 1.00 90.44 1182 LYS A N 1
ATOM 8811 C CA . LYS A 1 1182 ? -25.795 -26.838 9.588 1.00 90.44 1182 LYS A CA 1
ATOM 8812 C C . LYS A 1 1182 ? -24.917 -27.969 9.069 1.00 90.44 1182 LYS A C 1
ATOM 8814 O O . LYS A 1 1182 ? -24.632 -28.932 9.776 1.00 90.44 1182 LYS A O 1
ATOM 8819 N N . ARG A 1 1183 ? -24.469 -27.841 7.822 1.00 93.38 1183 ARG A N 1
ATOM 8820 C CA . ARG A 1 1183 ? -23.405 -28.682 7.273 1.00 93.38 1183 ARG A CA 1
ATOM 8821 C C . ARG A 1 1183 ? -22.066 -28.190 7.816 1.00 93.38 1183 ARG A C 1
ATOM 8823 O O . ARG A 1 1183 ? -21.582 -27.135 7.426 1.00 93.38 1183 ARG A O 1
ATOM 8830 N N . THR A 1 1184 ? -21.472 -28.974 8.697 1.00 93.25 1184 THR A N 1
ATOM 8831 C CA . THR A 1 1184 ? -20.137 -28.781 9.246 1.00 93.25 1184 THR A CA 1
ATOM 8832 C C . THR A 1 1184 ? -19.167 -29.725 8.546 1.00 93.25 1184 THR A C 1
ATOM 8834 O O . THR A 1 1184 ? -19.290 -30.947 8.662 1.00 93.25 1184 THR A O 1
ATOM 8837 N N . VAL A 1 1185 ? -18.154 -29.147 7.899 1.00 93.81 1185 VAL A N 1
ATOM 8838 C CA . VAL A 1 1185 ? -16.939 -29.858 7.483 1.00 93.81 1185 VAL A CA 1
ATOM 8839 C C . VAL A 1 1185 ? -15.735 -29.165 8.108 1.00 93.81 1185 VAL A C 1
ATOM 8841 O O . VAL A 1 1185 ? -15.500 -27.987 7.849 1.00 93.81 1185 VAL A O 1
ATOM 8844 N N . VAL A 1 1186 ? -15.022 -29.858 8.989 1.00 92.19 1186 VAL A N 1
ATOM 8845 C CA . VAL A 1 1186 ? -13.881 -29.305 9.737 1.00 92.19 1186 VAL A CA 1
ATOM 8846 C C . VAL A 1 1186 ? -12.687 -30.241 9.672 1.00 92.19 1186 VAL A C 1
ATOM 8848 O O . VAL A 1 1186 ? -12.841 -31.451 9.496 1.00 92.19 1186 VAL A O 1
ATOM 8851 N N . VAL A 1 1187 ? -11.494 -29.675 9.808 1.00 90.06 1187 VAL A N 1
ATOM 8852 C CA . VAL A 1 1187 ? -10.228 -30.399 9.737 1.00 90.06 1187 VAL A CA 1
ATOM 8853 C C . VAL A 1 1187 ? -9.414 -30.134 10.997 1.00 90.06 1187 VAL A C 1
ATOM 8855 O O . VAL A 1 1187 ? -9.330 -28.996 11.451 1.00 90.06 1187 VAL A O 1
ATOM 8858 N N . MET A 1 1188 ? -8.829 -31.192 11.556 1.00 89.38 1188 MET A N 1
ATOM 8859 C CA . MET A 1 1188 ? -7.883 -31.154 12.668 1.00 89.38 1188 MET A CA 1
ATOM 8860 C C . MET A 1 1188 ? -6.549 -31.746 12.206 1.00 89.38 1188 MET A C 1
ATOM 8862 O O . MET A 1 1188 ? -6.520 -32.884 11.735 1.00 89.38 1188 MET A O 1
ATOM 8866 N N . SER A 1 1189 ? -5.461 -30.994 12.350 1.00 86.19 1189 SER A N 1
ATOM 8867 C CA . SER A 1 1189 ? -4.111 -31.437 12.002 1.00 86.19 1189 SER A CA 1
ATOM 8868 C C . SER A 1 1189 ? -3.265 -31.706 13.229 1.00 86.19 1189 SER A C 1
ATOM 8870 O O . SER A 1 1189 ? -3.412 -31.030 14.249 1.00 86.19 1189 SER A O 1
ATOM 8872 N N . SER A 1 1190 ? -2.333 -32.652 13.118 1.00 76.06 1190 SER A N 1
ATOM 8873 C CA . SER A 1 1190 ? -1.339 -32.860 14.161 1.00 76.06 1190 SER A CA 1
ATOM 8874 C C . SER A 1 1190 ? -0.296 -31.738 14.220 1.00 76.06 1190 SER A C 1
ATOM 8876 O O . SER A 1 1190 ? 0.223 -31.486 15.299 1.00 76.06 1190 SER A O 1
ATOM 8878 N N . GLY A 1 1191 ? -0.037 -30.995 13.141 1.00 65.88 1191 GLY A N 1
ATOM 8879 C CA . GLY A 1 1191 ? 0.881 -29.842 13.119 1.00 65.88 1191 GLY A CA 1
ATOM 8880 C C . GLY A 1 1191 ? 0.608 -28.863 11.968 1.00 65.88 1191 GLY A C 1
ATOM 8881 O O . GLY A 1 1191 ? -0.232 -29.150 11.104 1.00 65.88 1191 GLY A O 1
ATOM 8882 N N . GLY A 1 1192 ? 1.288 -27.709 11.970 1.00 57.03 1192 GLY A N 1
ATOM 8883 C CA . GLY A 1 1192 ? 1.505 -26.868 10.790 1.00 57.03 1192 GLY A CA 1
ATOM 8884 C C . GLY A 1 1192 ? 2.712 -27.376 9.992 1.00 57.03 1192 GLY A C 1
ATOM 8885 O O . GLY A 1 1192 ? 2.883 -28.585 9.861 1.00 57.03 1192 GLY A O 1
ATOM 8886 N N . ASP A 1 1193 ? 3.573 -26.478 9.507 1.00 47.53 1193 ASP A N 1
ATOM 8887 C CA . ASP A 1 1193 ? 4.791 -26.830 8.747 1.00 47.53 1193 ASP A CA 1
ATOM 8888 C C . ASP A 1 1193 ? 5.913 -27.416 9.647 1.00 47.53 1193 ASP A C 1
ATOM 8890 O O . ASP A 1 1193 ? 7.057 -27.591 9.223 1.00 47.53 1193 ASP A O 1
ATOM 8894 N N . GLU A 1 1194 ? 5.610 -27.727 10.916 1.00 50.66 1194 GLU A N 1
ATOM 8895 C CA . GLU A 1 1194 ? 6.545 -28.332 11.864 1.00 50.66 1194 GLU A CA 1
ATOM 8896 C C . GLU A 1 1194 ? 6.607 -29.873 11.732 1.00 50.66 1194 GLU A C 1
ATOM 8898 O O . GLU A 1 1194 ? 5.593 -30.542 11.505 1.00 50.66 1194 GLU A O 1
ATOM 8903 N N . PRO A 1 1195 ? 7.787 -30.496 11.905 1.00 46.69 1195 PRO A N 1
ATOM 8904 C CA . PRO A 1 1195 ? 7.936 -31.943 11.772 1.00 46.69 1195 PRO A CA 1
ATOM 8905 C C . PRO A 1 1195 ? 7.233 -32.719 12.901 1.00 46.69 1195 PRO A C 1
ATOM 8907 O O . PRO A 1 1195 ? 7.510 -32.521 14.083 1.00 46.69 1195 PRO A O 1
ATOM 8910 N N . VAL A 1 1196 ? 6.370 -33.668 12.522 1.00 50.75 1196 VAL A N 1
ATOM 8911 C CA . VAL A 1 1196 ? 5.702 -34.620 13.428 1.00 50.75 1196 VAL A CA 1
ATOM 8912 C C . VAL A 1 1196 ? 6.682 -35.729 13.830 1.00 50.75 1196 VAL A C 1
ATOM 8914 O O . VAL A 1 1196 ? 7.416 -36.255 12.990 1.00 50.75 1196 VAL A O 1
ATOM 8917 N N . ALA A 1 1197 ? 6.722 -36.077 15.118 1.00 50.22 1197 ALA A N 1
ATOM 8918 C CA . ALA A 1 1197 ? 7.573 -37.152 15.619 1.00 50.22 1197 ALA A CA 1
ATOM 8919 C C . ALA A 1 1197 ? 6.937 -38.533 15.409 1.00 50.22 1197 ALA A C 1
ATOM 8921 O O . ALA A 1 1197 ? 5.854 -38.802 15.923 1.00 50.22 1197 ALA A O 1
ATOM 8922 N N . ASP A 1 1198 ? 7.664 -39.432 14.738 1.00 48.84 1198 ASP A N 1
ATOM 8923 C CA . ASP A 1 1198 ? 7.295 -40.856 14.633 1.00 48.84 1198 ASP A CA 1
ATOM 8924 C C . ASP A 1 1198 ? 7.423 -41.587 15.984 1.00 48.84 1198 ASP A C 1
ATOM 8926 O O . ASP A 1 1198 ? 6.779 -42.610 16.220 1.00 48.84 1198 ASP A O 1
ATOM 8930 N N . GLU A 1 1199 ? 8.237 -41.047 16.897 1.00 56.62 1199 GLU A N 1
ATOM 8931 C CA . GLU A 1 1199 ? 8.323 -41.502 18.280 1.00 56.62 1199 GLU A CA 1
ATOM 8932 C C . GLU A 1 1199 ? 7.283 -40.781 19.118 1.00 56.62 1199 GLU A C 1
ATOM 8934 O O . GLU A 1 1199 ? 7.415 -39.590 19.398 1.00 56.62 1199 GLU A O 1
ATOM 8939 N N . GLY A 1 1200 ? 6.266 -41.503 19.566 1.00 59.06 1200 GLY A N 1
ATOM 8940 C CA . GLY A 1 1200 ? 5.407 -40.973 20.606 1.00 59.06 1200 GLY A CA 1
ATOM 8941 C C . GLY A 1 1200 ? 5.389 -41.839 21.850 1.00 59.06 1200 GLY A C 1
ATOM 8942 O O . GLY A 1 1200 ? 6.397 -42.405 22.274 1.00 59.06 1200 GLY A O 1
ATOM 8943 N N . LYS A 1 1201 ? 4.246 -41.837 22.518 1.00 68.94 1201 LYS A N 1
ATOM 8944 C CA . LYS A 1 1201 ? 4.099 -42.265 23.904 1.00 68.94 1201 LYS A CA 1
ATOM 8945 C C . LYS A 1 1201 ? 3.270 -43.539 23.949 1.00 68.94 1201 LYS A C 1
ATOM 8947 O O . LYS A 1 1201 ? 2.218 -43.611 23.328 1.00 68.94 1201 LYS A O 1
ATOM 8952 N N . ASP A 1 1202 ? 3.756 -44.549 24.668 1.00 73.56 1202 ASP A N 1
ATOM 8953 C CA . ASP A 1 1202 ? 3.103 -45.861 24.808 1.00 73.56 1202 ASP A CA 1
ATOM 8954 C C . ASP A 1 1202 ? 2.795 -46.585 23.475 1.00 73.56 1202 ASP A C 1
ATOM 8956 O O . ASP A 1 1202 ? 1.821 -47.327 23.388 1.00 73.56 1202 ASP A O 1
ATOM 8960 N N . GLY A 1 1203 ? 3.629 -46.399 22.443 1.00 74.06 1203 GLY A N 1
ATOM 8961 C CA . GLY A 1 1203 ? 3.439 -47.033 21.126 1.00 74.06 1203 GLY A CA 1
ATOM 8962 C C . GLY A 1 1203 ? 2.473 -46.297 20.191 1.00 74.06 1203 GLY A C 1
ATOM 8963 O O . GLY A 1 1203 ? 1.987 -46.899 19.239 1.00 74.06 1203 GLY A O 1
ATOM 8964 N N . HIS A 1 1204 ? 2.197 -45.020 20.470 1.00 81.69 1204 HIS A N 1
ATOM 8965 C CA . HIS A 1 1204 ? 1.373 -44.134 19.645 1.00 81.69 1204 HIS A CA 1
ATOM 8966 C C . HIS A 1 1204 ? 2.136 -42.882 19.237 1.00 81.69 1204 HIS A C 1
ATOM 8968 O O . HIS A 1 1204 ? 3.022 -42.488 19.991 1.00 81.69 1204 HIS A O 1
ATOM 8974 N N . SER A 1 1205 ? 1.774 -42.210 18.136 1.00 81.88 1205 SER A N 1
ATOM 8975 C CA . SER A 1 1205 ? 2.260 -40.842 17.873 1.00 81.88 1205 SER A CA 1
ATOM 8976 C C . SER A 1 1205 ? 1.888 -39.894 19.034 1.00 81.88 1205 SER A C 1
ATOM 8978 O O . SER A 1 1205 ? 0.942 -40.144 19.790 1.00 81.88 1205 SER A O 1
ATOM 8980 N N . ILE A 1 1206 ? 2.623 -38.790 19.220 1.00 82.44 1206 ILE A N 1
ATOM 8981 C CA . ILE A 1 1206 ? 2.338 -37.830 20.309 1.00 82.44 1206 ILE A CA 1
ATOM 8982 C C . ILE A 1 1206 ? 0.927 -37.247 20.163 1.00 82.44 1206 ILE A C 1
ATOM 8984 O O . ILE A 1 1206 ? 0.178 -37.172 21.141 1.00 82.44 1206 ILE A O 1
ATOM 8988 N N . PHE A 1 1207 ? 0.541 -36.889 18.938 1.00 87.06 1207 PHE A N 1
ATOM 8989 C CA . PHE A 1 1207 ? -0.789 -36.373 18.646 1.00 87.06 1207 PHE A CA 1
ATOM 8990 C C . PHE A 1 1207 ? -1.874 -37.434 18.856 1.00 87.06 1207 PHE A C 1
ATOM 8992 O O . PHE A 1 1207 ? -2.849 -37.167 19.562 1.00 87.06 1207 PHE A O 1
ATOM 8999 N N . ALA A 1 1208 ? -1.695 -38.649 18.324 1.00 88.44 1208 ALA A N 1
ATOM 9000 C CA . ALA A 1 1208 ? -2.633 -39.754 18.507 1.00 88.44 1208 ALA A CA 1
ATOM 9001 C C . ALA A 1 1208 ? -2.830 -40.085 19.992 1.00 88.44 1208 ALA A C 1
ATOM 9003 O O . ALA A 1 1208 ? -3.965 -40.268 20.436 1.00 88.44 1208 ALA A O 1
ATOM 9004 N N . TRP A 1 1209 ? -1.758 -40.087 20.791 1.00 89.12 1209 TRP A N 1
ATOM 9005 C CA . TRP A 1 1209 ? -1.833 -40.337 22.230 1.00 89.12 1209 TRP A CA 1
ATOM 9006 C C . TRP A 1 1209 ? -2.704 -39.300 22.948 1.00 89.12 1209 TRP A C 1
ATOM 9008 O O . TRP A 1 1209 ? -3.623 -39.679 23.681 1.00 89.12 1209 TRP A O 1
ATOM 9018 N N . TYR A 1 1210 ? -2.467 -38.001 22.719 1.00 90.88 1210 TYR A N 1
ATOM 9019 C CA . TYR A 1 1210 ? -3.256 -36.925 23.337 1.00 90.88 1210 TYR A CA 1
ATOM 9020 C C . TYR A 1 1210 ? -4.695 -36.869 22.812 1.00 90.88 1210 TYR A C 1
ATOM 9022 O O . TYR A 1 1210 ? -5.618 -36.612 23.592 1.00 90.88 1210 TYR A O 1
ATOM 9030 N N . LEU A 1 1211 ? -4.920 -37.192 21.535 1.00 92.12 1211 LEU A N 1
ATOM 9031 C CA . LEU A 1 1211 ? -6.259 -37.355 20.972 1.00 92.12 1211 LEU A CA 1
ATOM 9032 C C . LEU A 1 1211 ? -7.008 -38.495 21.678 1.00 92.12 1211 LEU A C 1
ATOM 9034 O O . LEU A 1 1211 ? -8.133 -38.300 22.135 1.00 92.12 1211 LEU A O 1
ATOM 9038 N N . ILE A 1 1212 ? -6.378 -39.662 21.848 1.00 91.75 1212 ILE A N 1
ATOM 9039 C CA . ILE A 1 1212 ? -6.953 -40.816 22.555 1.00 91.75 1212 ILE A CA 1
ATOM 9040 C C . ILE A 1 1212 ? -7.328 -40.453 23.995 1.00 91.75 1212 ILE A C 1
ATOM 9042 O O . ILE A 1 1212 ? -8.442 -40.771 24.419 1.00 91.75 1212 ILE A O 1
ATOM 9046 N N . GLN A 1 1213 ? -6.439 -39.792 24.749 1.00 90.56 1213 GLN A N 1
ATOM 9047 C CA . GLN A 1 1213 ? -6.750 -39.391 26.128 1.00 90.56 1213 GLN A CA 1
ATOM 9048 C C . GLN A 1 1213 ? -7.913 -38.395 26.170 1.00 90.56 1213 GLN A C 1
ATOM 9050 O O . GLN A 1 1213 ? -8.868 -38.593 26.915 1.00 90.56 1213 GLN A O 1
ATOM 9055 N N . THR A 1 1214 ? -7.892 -37.377 25.308 1.00 91.94 1214 THR A N 1
ATOM 9056 C CA . THR A 1 1214 ? -8.940 -36.347 25.276 1.00 91.94 1214 THR A CA 1
ATOM 9057 C C . THR A 1 1214 ? -10.309 -36.930 24.912 1.00 91.94 1214 THR A C 1
ATOM 9059 O O . THR A 1 1214 ? -11.323 -36.586 25.523 1.00 91.94 1214 THR A O 1
ATOM 9062 N N . LEU A 1 1215 ? -10.359 -37.857 23.948 1.00 91.31 1215 LEU A N 1
ATOM 9063 C CA . LEU A 1 1215 ? -11.597 -38.541 23.559 1.00 91.31 1215 LEU A CA 1
ATOM 9064 C C . LEU A 1 1215 ? -12.122 -39.468 24.669 1.00 91.31 1215 LEU A C 1
ATOM 9066 O O . LEU A 1 1215 ? -13.340 -39.621 24.802 1.00 91.31 1215 LEU A O 1
ATOM 9070 N N . ARG A 1 1216 ? -11.232 -40.040 25.497 1.00 90.00 1216 ARG A N 1
ATOM 9071 C CA . ARG A 1 1216 ? -11.604 -40.862 26.663 1.00 90.00 1216 ARG A CA 1
ATOM 9072 C C . ARG A 1 1216 ? -12.296 -40.084 27.777 1.00 90.00 1216 ARG A C 1
ATOM 9074 O O . ARG A 1 1216 ? -13.052 -40.677 28.547 1.00 90.00 1216 ARG A O 1
ATOM 9081 N N . ASP A 1 1217 ? -12.140 -38.769 27.807 1.00 86.88 1217 ASP A N 1
ATOM 9082 C CA . ASP A 1 1217 ? -12.780 -37.909 28.804 1.00 86.88 1217 ASP A CA 1
ATOM 9083 C C . ASP A 1 1217 ? -14.170 -37.406 28.374 1.00 86.88 1217 ASP A C 1
ATOM 9085 O O . ASP A 1 1217 ? -14.842 -36.675 29.110 1.00 86.88 1217 ASP A O 1
ATOM 9089 N N . ILE A 1 1218 ? -14.651 -37.795 27.187 1.00 89.31 1218 ILE A N 1
ATOM 9090 C CA . ILE A 1 1218 ? -15.983 -37.411 26.710 1.00 89.31 1218 ILE A CA 1
ATOM 9091 C C . ILE A 1 1218 ? -17.040 -38.307 27.364 1.00 89.31 1218 ILE A C 1
ATOM 9093 O O . ILE A 1 1218 ? -17.139 -39.500 27.077 1.00 89.31 1218 ILE A O 1
ATOM 9097 N N . ASN A 1 1219 ? -17.866 -37.708 28.227 1.00 85.69 1219 ASN A N 1
ATOM 9098 C CA . ASN A 1 1219 ? -18.954 -38.367 28.963 1.00 85.69 1219 ASN A CA 1
ATOM 9099 C C . ASN A 1 1219 ? -20.370 -37.879 28.573 1.00 85.69 1219 ASN A C 1
ATOM 9101 O O . ASN A 1 1219 ? -21.365 -38.447 29.032 1.00 85.69 1219 ASN A O 1
ATOM 9105 N N . ASN A 1 1220 ? -20.458 -36.832 27.747 1.00 87.06 1220 ASN A N 1
ATOM 9106 C CA . ASN A 1 1220 ? -21.690 -36.279 27.186 1.00 87.06 1220 ASN A CA 1
ATOM 9107 C C . ASN A 1 1220 ? -21.450 -35.878 25.720 1.00 87.06 1220 ASN A C 1
ATOM 9109 O O . ASN A 1 1220 ? -21.289 -36.752 24.880 1.00 87.06 1220 ASN A O 1
ATOM 9113 N N . TRP A 1 1221 ? -21.347 -34.592 25.394 1.00 90.31 1221 TRP A N 1
ATOM 9114 C CA . TRP A 1 1221 ? -20.899 -34.126 24.083 1.00 90.31 1221 TRP A CA 1
ATOM 9115 C C . TRP A 1 1221 ? -19.972 -32.916 24.244 1.00 90.31 1221 TRP A C 1
ATOM 9117 O O . TRP A 1 1221 ? -20.063 -32.205 25.248 1.00 90.31 1221 TRP A O 1
ATOM 9127 N N . LYS A 1 1222 ? -19.065 -32.702 23.287 1.00 90.75 1222 LYS A N 1
ATOM 9128 C CA . LYS A 1 1222 ? -18.171 -31.536 23.227 1.00 90.75 1222 LYS A CA 1
ATOM 9129 C C . LYS A 1 1222 ? -18.023 -31.040 21.779 1.00 90.75 1222 LYS A C 1
ATOM 9131 O O . LYS A 1 1222 ? -17.917 -31.879 20.880 1.00 90.75 1222 LYS A O 1
ATOM 9136 N N . PRO A 1 1223 ? -17.983 -29.715 21.543 1.00 91.44 1223 PRO A N 1
ATOM 9137 C CA . PRO A 1 1223 ? -17.578 -29.157 20.255 1.00 91.44 1223 PRO A CA 1
ATOM 9138 C C . PRO A 1 1223 ? -16.132 -29.525 19.910 1.00 91.44 1223 PRO A C 1
ATOM 9140 O O . PRO A 1 1223 ? -15.283 -29.639 20.801 1.00 91.44 1223 PRO A O 1
ATOM 9143 N N . GLY A 1 1224 ? -15.851 -29.695 18.624 1.00 90.94 1224 GLY A N 1
ATOM 9144 C CA . GLY A 1 1224 ? -14.543 -30.075 18.108 1.00 90.94 1224 GLY A CA 1
ATOM 9145 C C . GLY A 1 1224 ? -13.467 -29.044 18.418 1.00 90.94 1224 GLY A C 1
ATOM 9146 O O . GLY A 1 1224 ? -12.374 -29.433 18.814 1.00 90.94 1224 GLY A O 1
ATOM 9147 N N . THR A 1 1225 ? -13.800 -27.755 18.403 1.00 89.94 1225 THR A N 1
ATOM 9148 C CA . THR A 1 1225 ? -12.913 -26.680 18.891 1.00 89.94 1225 THR A CA 1
ATOM 9149 C C . THR A 1 1225 ? -12.475 -26.863 20.341 1.00 89.94 1225 THR A C 1
ATOM 9151 O O . THR A 1 1225 ? -11.309 -26.665 20.662 1.00 89.94 1225 THR A O 1
ATOM 9154 N N . SER A 1 1226 ? -13.369 -27.299 21.233 1.00 88.44 1226 SER A N 1
ATOM 9155 C CA . SER A 1 1226 ? -13.025 -27.520 22.646 1.00 88.44 1226 SER A CA 1
ATOM 9156 C C . SER A 1 1226 ? -12.126 -28.744 22.839 1.00 88.44 1226 SER A C 1
ATOM 9158 O O . SER A 1 1226 ? -11.269 -28.746 23.721 1.00 88.44 1226 SER A O 1
ATOM 9160 N N . ILE A 1 1227 ? -12.325 -29.787 22.025 1.00 90.69 1227 ILE A N 1
ATOM 9161 C CA . ILE A 1 1227 ? -11.436 -30.958 21.975 1.00 90.69 1227 ILE A CA 1
ATOM 9162 C C . ILE A 1 1227 ? -10.061 -30.543 21.443 1.00 90.69 1227 ILE A C 1
ATOM 9164 O O . ILE A 1 1227 ? -9.042 -30.874 22.042 1.00 90.69 1227 ILE A O 1
ATOM 9168 N N . PHE A 1 1228 ? -10.043 -29.767 20.363 1.00 91.62 1228 PHE A N 1
ATOM 9169 C CA . PHE A 1 1228 ? -8.832 -29.256 19.745 1.00 91.62 1228 PHE A CA 1
ATOM 9170 C C . PHE A 1 1228 ? -8.012 -28.372 20.688 1.00 91.62 1228 PHE A C 1
ATOM 9172 O O . PHE A 1 1228 ? -6.827 -28.624 20.851 1.00 91.62 1228 PHE A O 1
ATOM 9179 N N . GLU A 1 1229 ? -8.621 -27.385 21.353 1.00 88.56 1229 GLU A N 1
ATOM 9180 C CA . GLU A 1 1229 ? -7.925 -26.496 22.295 1.00 88.56 1229 GLU A CA 1
ATOM 9181 C C . GLU A 1 1229 ? -7.216 -27.280 23.412 1.00 88.56 1229 GLU A C 1
ATOM 9183 O O . GLU A 1 1229 ? -6.157 -26.875 23.888 1.00 88.56 1229 GLU A O 1
ATOM 9188 N N . GLN A 1 1230 ? -7.798 -28.401 23.854 1.00 89.69 1230 GLN A N 1
ATOM 9189 C CA . GLN A 1 1230 ? -7.165 -29.286 24.829 1.00 89.69 1230 GLN A CA 1
ATOM 9190 C C . GLN A 1 1230 ? -5.966 -30.022 24.219 1.00 89.69 1230 GLN A C 1
ATOM 9192 O O . GLN A 1 1230 ? -4.875 -29.961 24.781 1.00 89.69 1230 GLN A O 1
ATOM 9197 N N . ILE A 1 1231 ? -6.145 -30.635 23.047 1.00 89.69 1231 ILE A N 1
ATOM 9198 C CA . ILE A 1 1231 ? -5.075 -31.350 22.337 1.00 89.69 1231 ILE A CA 1
ATOM 9199 C C . ILE A 1 1231 ? -3.917 -30.407 21.995 1.00 89.69 1231 ILE A C 1
ATOM 9201 O O . ILE A 1 1231 ? -2.768 -30.759 22.230 1.00 89.69 1231 ILE A O 1
ATOM 9205 N N . GLN A 1 1232 ? -4.199 -29.203 21.493 1.00 88.50 1232 GLN A N 1
ATOM 9206 C CA . GLN A 1 1232 ? -3.188 -28.209 21.142 1.00 88.50 1232 GLN A CA 1
ATOM 9207 C C . GLN A 1 1232 ? -2.345 -27.829 22.362 1.00 88.50 1232 GLN A C 1
ATOM 9209 O O . GLN A 1 1232 ? -1.122 -27.890 22.294 1.00 88.50 1232 GLN A O 1
ATOM 9214 N N . ARG A 1 1233 ? -2.978 -27.516 23.503 1.00 86.56 1233 ARG A N 1
ATOM 9215 C CA . ARG A 1 1233 ? -2.245 -27.231 24.747 1.00 86.56 1233 ARG A CA 1
ATOM 9216 C C . ARG A 1 1233 ? -1.365 -28.404 25.170 1.00 86.56 1233 ARG A C 1
ATOM 9218 O O . ARG A 1 1233 ? -0.202 -28.200 25.504 1.00 86.56 1233 ARG A O 1
ATOM 9225 N N . ASP A 1 1234 ? -1.907 -29.616 25.172 1.00 87.06 1234 ASP A N 1
ATOM 9226 C CA . ASP A 1 1234 ? -1.209 -30.779 25.717 1.00 87.06 1234 ASP A CA 1
ATOM 9227 C C . ASP A 1 1234 ? -0.057 -31.255 24.807 1.00 87.06 1234 ASP A C 1
ATOM 9229 O O . ASP A 1 1234 ? 1.026 -31.594 25.301 1.00 87.06 1234 ASP A O 1
ATOM 9233 N N . VAL A 1 1235 ? -0.253 -31.206 23.483 1.00 83.75 1235 VAL A N 1
ATOM 9234 C CA . VAL A 1 1235 ? 0.776 -31.504 22.474 1.00 83.75 1235 VAL A CA 1
ATOM 9235 C C . VAL A 1 1235 ? 1.874 -30.443 22.504 1.00 83.75 1235 VAL A C 1
ATOM 9237 O O . VAL A 1 1235 ? 3.031 -30.809 22.696 1.00 83.75 1235 VAL A O 1
ATOM 9240 N N . SER A 1 1236 ? 1.535 -29.151 22.416 1.00 80.69 1236 SER A N 1
ATOM 9241 C CA . SER A 1 1236 ? 2.530 -28.066 22.373 1.00 80.69 1236 SER A CA 1
ATOM 9242 C C . SER A 1 1236 ? 3.335 -27.925 23.671 1.00 80.69 1236 SER A C 1
ATOM 9244 O O . SER A 1 1236 ? 4.480 -27.482 23.641 1.00 80.69 1236 SER A O 1
ATOM 9246 N N . ASN A 1 1237 ? 2.785 -28.349 24.815 1.00 78.25 1237 ASN A N 1
ATOM 9247 C CA . ASN A 1 1237 ? 3.530 -28.427 26.078 1.00 78.25 1237 ASN A CA 1
ATOM 9248 C C . ASN A 1 1237 ? 4.505 -29.615 26.141 1.00 78.25 1237 ASN A C 1
ATOM 9250 O O . ASN A 1 1237 ? 5.430 -29.606 26.953 1.00 78.25 1237 ASN A O 1
ATOM 9254 N N . SER A 1 1238 ? 4.280 -30.654 25.336 1.00 69.06 1238 SER A N 1
ATOM 9255 C CA . SER A 1 1238 ? 5.032 -31.915 25.395 1.00 69.06 1238 SER A CA 1
ATOM 9256 C C . SER A 1 1238 ? 6.026 -32.083 24.251 1.00 69.06 1238 SER A C 1
ATOM 9258 O O . SER A 1 1238 ? 6.991 -32.833 24.389 1.00 69.06 1238 SER A O 1
ATOM 9260 N N . PHE A 1 1239 ? 5.784 -31.418 23.122 1.00 68.38 1239 PHE A N 1
ATOM 9261 C CA . PHE A 1 1239 ? 6.593 -31.500 21.914 1.00 68.38 1239 PHE A CA 1
ATOM 9262 C C . PHE A 1 1239 ? 6.484 -30.188 21.115 1.00 68.38 1239 PHE A C 1
ATOM 9264 O O . PHE A 1 1239 ? 5.429 -29.557 21.164 1.00 68.38 1239 PHE A O 1
ATOM 9271 N N . PRO A 1 1240 ? 7.526 -29.755 20.374 1.00 64.50 1240 PRO A N 1
ATOM 9272 C CA . PRO A 1 1240 ? 7.483 -28.564 19.514 1.00 64.50 1240 PRO A CA 1
ATOM 9273 C C . PRO A 1 1240 ? 6.641 -28.807 18.249 1.00 64.50 1240 PRO A C 1
ATOM 9275 O O . PRO A 1 1240 ? 7.139 -28.794 17.128 1.00 64.50 1240 PRO A O 1
ATOM 9278 N N . GLN A 1 1241 ? 5.359 -29.076 18.454 1.00 72.19 1241 GLN A N 1
ATOM 9279 C CA . GLN A 1 1241 ? 4.362 -29.364 17.441 1.00 72.19 1241 GLN A CA 1
ATOM 9280 C C . GLN A 1 1241 ? 3.120 -28.530 17.761 1.00 72.19 1241 GLN A C 1
ATOM 9282 O O . GLN A 1 1241 ? 2.669 -28.483 18.913 1.00 72.19 1241 GLN A O 1
ATOM 9287 N N . THR A 1 1242 ? 2.570 -27.870 16.742 1.00 77.19 1242 THR A N 1
ATOM 9288 C CA . THR A 1 1242 ? 1.441 -26.947 16.896 1.00 77.19 1242 THR A CA 1
ATOM 9289 C C . THR A 1 1242 ? 0.239 -27.461 16.102 1.00 77.19 1242 THR A C 1
ATOM 9291 O O . THR A 1 1242 ? 0.083 -27.100 14.934 1.00 77.19 1242 THR A O 1
ATOM 9294 N N . PRO A 1 1243 ? -0.624 -28.312 16.694 1.00 84.94 1243 PRO A N 1
ATOM 9295 C CA . PRO A 1 1243 ? -1.859 -28.748 16.046 1.00 84.94 1243 PRO A CA 1
ATOM 9296 C C . PRO A 1 1243 ? -2.688 -27.565 15.525 1.00 84.94 1243 PRO A C 1
ATOM 9298 O O . PRO A 1 1243 ? -2.714 -26.507 16.164 1.00 84.94 1243 PRO A O 1
ATOM 9301 N N . GLN A 1 1244 ? -3.407 -27.751 14.411 1.00 85.31 1244 GLN A N 1
ATOM 9302 C CA . GLN A 1 1244 ? -4.310 -26.744 13.827 1.00 85.31 1244 GLN A CA 1
ATOM 9303 C C . GLN A 1 1244 ? -5.749 -27.264 13.683 1.00 85.31 1244 GLN A C 1
ATOM 9305 O O . GLN A 1 1244 ? -5.989 -28.469 13.579 1.00 85.31 1244 GLN A O 1
ATOM 9310 N N . TYR A 1 1245 ? -6.720 -26.345 13.676 1.00 88.19 1245 TYR A N 1
ATOM 9311 C CA . TYR A 1 1245 ? -8.143 -26.640 13.486 1.00 88.19 1245 TYR A CA 1
ATOM 9312 C C . TYR A 1 1245 ? -8.823 -25.557 12.656 1.00 88.19 1245 TYR A C 1
ATOM 9314 O O . TYR A 1 1245 ? -8.610 -24.365 12.886 1.00 88.19 1245 TYR A O 1
ATOM 9322 N N . GLY A 1 1246 ? -9.657 -25.961 11.704 1.00 87.19 1246 GLY A N 1
ATOM 9323 C CA . GLY A 1 1246 ? -10.341 -25.027 10.814 1.00 87.19 1246 GLY A CA 1
ATOM 9324 C C . GLY A 1 1246 ? -11.485 -25.658 10.031 1.00 87.19 1246 GLY A C 1
ATOM 9325 O O . GLY A 1 1246 ? -11.700 -26.871 10.069 1.00 87.19 1246 GLY A O 1
ATOM 9326 N N . ALA A 1 1247 ? -12.244 -24.815 9.340 1.00 86.19 1247 ALA A N 1
ATOM 9327 C CA . ALA A 1 1247 ? -13.352 -25.210 8.481 1.00 86.19 1247 ALA A CA 1
ATOM 9328 C C . ALA A 1 1247 ? -12.896 -25.383 7.028 1.00 86.19 1247 ALA A C 1
ATOM 9330 O O . ALA A 1 1247 ? -12.210 -24.520 6.492 1.00 86.19 1247 ALA A O 1
ATOM 9331 N N . ALA A 1 1248 ? -13.358 -26.456 6.378 1.00 85.94 1248 ALA A N 1
ATOM 9332 C CA . ALA A 1 1248 ? -13.205 -26.649 4.937 1.00 85.94 1248 ALA A CA 1
ATOM 9333 C C . ALA A 1 1248 ? -14.419 -26.039 4.211 1.00 85.94 1248 ALA A C 1
ATOM 9335 O O . ALA A 1 1248 ? -15.451 -26.690 4.010 1.00 85.94 1248 ALA A O 1
ATOM 9336 N N . ILE A 1 1249 ? -14.313 -24.762 3.852 1.00 83.19 1249 ILE A N 1
ATOM 9337 C CA . ILE A 1 1249 ? -15.335 -23.988 3.135 1.00 83.19 1249 ILE A CA 1
ATOM 9338 C C . ILE A 1 1249 ? -15.550 -24.556 1.732 1.00 83.19 1249 ILE A C 1
ATOM 9340 O O . ILE A 1 1249 ? -16.697 -24.733 1.316 1.00 83.19 1249 ILE A O 1
ATOM 9344 N N . SER A 1 1250 ? -14.470 -24.943 1.051 1.00 80.75 1250 SER A N 1
ATOM 9345 C CA . SER A 1 1250 ? -14.493 -25.619 -0.251 1.00 80.75 1250 SER A CA 1
ATOM 9346 C C . SER A 1 1250 ? -15.286 -26.934 -0.227 1.00 80.75 1250 SER A C 1
ATOM 9348 O O . SER A 1 1250 ? -15.886 -27.314 -1.231 1.00 80.75 1250 SER A O 1
ATOM 9350 N N . ALA A 1 1251 ? -15.376 -27.588 0.938 1.00 83.81 1251 ALA A N 1
ATOM 9351 C CA . ALA A 1 1251 ? -16.154 -28.808 1.158 1.00 83.81 1251 ALA A CA 1
ATOM 9352 C C . ALA A 1 1251 ? -17.633 -28.559 1.558 1.00 83.81 1251 ALA A C 1
ATOM 9354 O O . ALA A 1 1251 ? -18.391 -29.504 1.824 1.00 83.81 1251 ALA A O 1
ATOM 9355 N N . GLY A 1 1252 ? -18.067 -27.292 1.595 1.00 86.38 1252 GLY A N 1
ATOM 9356 C CA . GLY A 1 1252 ? -19.443 -26.880 1.884 1.00 86.38 1252 GLY A CA 1
ATOM 9357 C C . GLY A 1 1252 ? -19.746 -26.618 3.363 1.00 86.38 1252 GLY A C 1
ATOM 9358 O O . GLY A 1 1252 ? -20.898 -26.771 3.776 1.00 86.38 1252 GLY A O 1
ATOM 9359 N N . HIS A 1 1253 ? -18.745 -26.256 4.172 1.00 91.25 1253 HIS A N 1
ATOM 9360 C CA . HIS A 1 1253 ? -18.960 -25.847 5.564 1.00 91.25 1253 HIS A CA 1
ATOM 9361 C C . HIS A 1 1253 ? -19.833 -24.579 5.660 1.00 91.25 1253 HIS A C 1
ATOM 9363 O O . HIS A 1 1253 ? -19.611 -23.590 4.963 1.00 91.25 1253 HIS A O 1
ATOM 9369 N N . GLN A 1 1254 ? -20.821 -24.581 6.558 1.00 90.75 1254 GLN A N 1
ATOM 9370 C CA . GLN A 1 1254 ? -21.714 -23.450 6.815 1.00 90.75 1254 GLN A CA 1
ATOM 9371 C C . GLN A 1 1254 ? -21.305 -22.686 8.080 1.00 90.75 1254 GLN A C 1
ATOM 9373 O O . GLN A 1 1254 ? -21.214 -23.265 9.161 1.00 90.75 1254 GLN A O 1
ATOM 9378 N N . LYS A 1 1255 ? -21.152 -21.359 7.955 1.00 84.38 1255 LYS A N 1
ATOM 9379 C CA . LYS A 1 1255 ? -20.741 -20.454 9.044 1.00 84.38 1255 LYS A CA 1
ATOM 9380 C C . LYS A 1 1255 ? -21.524 -20.703 10.338 1.00 84.38 1255 LYS A C 1
ATOM 9382 O O . LYS A 1 1255 ? -22.757 -20.752 10.321 1.00 84.38 1255 LYS A O 1
ATOM 9387 N N . GLY A 1 1256 ? -20.816 -20.780 11.463 1.00 81.50 1256 GLY A N 1
ATOM 9388 C CA . GLY A 1 1256 ? -21.385 -21.011 12.794 1.00 81.50 1256 GLY A CA 1
ATOM 9389 C C . GLY A 1 1256 ? -21.613 -22.481 13.154 1.00 81.50 1256 GLY A C 1
ATOM 9390 O O . GLY A 1 1256 ? -22.185 -22.747 14.209 1.00 81.50 1256 GLY A O 1
ATOM 9391 N N . GLY A 1 1257 ? -21.219 -23.420 12.288 1.00 87.38 1257 GLY A N 1
ATOM 9392 C CA . GLY A 1 1257 ? -21.172 -24.848 12.597 1.00 87.38 1257 GLY A CA 1
ATOM 9393 C C . GLY A 1 1257 ? -19.838 -25.261 13.231 1.00 87.38 1257 GLY A C 1
ATOM 9394 O O . GLY A 1 1257 ? -18.797 -24.683 12.946 1.00 87.38 1257 GLY A O 1
ATOM 9395 N N . ASP A 1 1258 ? -19.870 -26.294 14.069 1.00 92.69 1258 ASP A N 1
ATOM 9396 C CA . ASP A 1 1258 ? -18.691 -27.034 14.538 1.00 92.69 1258 ASP A CA 1
ATOM 9397 C C . ASP A 1 1258 ? -19.024 -28.537 14.535 1.00 92.69 1258 ASP A C 1
ATOM 9399 O O . ASP A 1 1258 ? -20.186 -28.924 14.342 1.00 92.69 1258 ASP A O 1
ATOM 9403 N N . TYR A 1 1259 ? -18.019 -29.401 14.669 1.00 94.56 1259 TYR A N 1
ATOM 9404 C CA . TYR A 1 1259 ? -18.239 -30.842 14.771 1.00 94.56 1259 TYR A CA 1
ATOM 9405 C C . TYR A 1 1259 ? -18.554 -31.212 16.214 1.00 94.56 1259 TYR A C 1
ATOM 9407 O O . TYR A 1 1259 ? -17.874 -30.760 17.131 1.00 94.56 1259 TYR A O 1
ATOM 9415 N N . LEU A 1 1260 ? -19.568 -32.044 16.444 1.00 93.75 1260 LEU A N 1
ATOM 9416 C CA . LEU A 1 1260 ? -19.959 -32.445 17.794 1.00 93.75 1260 LEU A CA 1
ATOM 9417 C C . LEU A 1 1260 ? -19.494 -33.870 18.105 1.00 93.75 1260 LEU A C 1
ATOM 9419 O O . LEU A 1 1260 ? -20.066 -34.857 17.637 1.00 93.75 1260 LEU A O 1
ATOM 9423 N N . PHE A 1 1261 ? -18.485 -33.991 18.970 1.00 92.81 1261 PHE A N 1
ATOM 9424 C CA . PHE A 1 1261 ? -18.078 -35.280 19.521 1.00 92.81 1261 PHE A CA 1
ATOM 9425 C C . PHE A 1 1261 ? -19.048 -35.693 20.628 1.00 92.81 1261 PHE A C 1
ATOM 9427 O O . PHE A 1 1261 ? -19.086 -35.086 21.694 1.00 92.81 1261 PHE A O 1
ATOM 9434 N N . GLU A 1 1262 ? -19.835 -36.738 20.377 1.00 91.50 1262 GLU A N 1
ATOM 9435 C CA . GLU A 1 1262 ? -20.873 -37.232 21.287 1.00 91.50 1262 GLU A CA 1
ATOM 9436 C C . GLU A 1 1262 ? -20.536 -38.628 21.829 1.00 91.50 1262 GLU A C 1
ATOM 9438 O O . GLU A 1 1262 ? -20.268 -39.553 21.058 1.00 91.50 1262 GLU A O 1
ATOM 9443 N N . PHE A 1 1263 ? -20.640 -38.797 23.146 1.00 88.94 1263 PHE A N 1
ATOM 9444 C CA . PHE A 1 1263 ? -20.645 -40.080 23.839 1.00 88.94 1263 PHE A CA 1
ATOM 9445 C C . PHE A 1 1263 ? -21.883 -40.902 23.457 1.00 88.94 1263 PHE A C 1
ATOM 9447 O O . PHE A 1 1263 ? -23.011 -40.410 23.501 1.00 88.94 1263 PHE A O 1
ATOM 9454 N N . ARG A 1 1264 ? -21.693 -42.183 23.122 1.00 87.00 1264 ARG A N 1
ATOM 9455 C CA . ARG A 1 1264 ? -22.797 -43.100 22.805 1.00 87.00 1264 ARG A CA 1
ATOM 9456 C C . ARG A 1 1264 ? -22.447 -44.509 23.246 1.00 87.00 1264 ARG A C 1
ATOM 9458 O O . ARG A 1 1264 ? -21.461 -45.078 22.786 1.00 87.00 1264 ARG A O 1
ATOM 9465 N N . LYS A 1 1265 ? -23.297 -45.093 24.092 1.00 80.38 1265 LYS A N 1
ATOM 9466 C CA . LYS A 1 1265 ? -23.112 -46.457 24.593 1.00 80.38 1265 LYS A CA 1
ATOM 9467 C C . LYS A 1 1265 ? -24.005 -47.438 23.836 1.00 80.38 1265 LYS A C 1
ATOM 9469 O O . LYS A 1 1265 ? -25.227 -47.271 23.792 1.00 80.38 1265 LYS A O 1
ATOM 9474 N N . LEU A 1 1266 ? -23.382 -48.461 23.263 1.00 78.50 1266 LEU A N 1
ATOM 9475 C CA . LEU A 1 1266 ? -24.039 -49.577 22.578 1.00 78.50 1266 LEU A CA 1
ATOM 9476 C C . LEU A 1 1266 ? -24.248 -50.743 23.570 1.00 78.50 1266 LEU A C 1
ATOM 9478 O O . LEU A 1 1266 ? -23.536 -50.804 24.575 1.00 78.50 1266 LEU A O 1
ATOM 9482 N N . GLU A 1 1267 ? -25.262 -51.590 23.347 1.00 63.81 1267 GLU A N 1
ATOM 9483 C CA . GLU A 1 1267 ? -25.485 -52.847 24.104 1.00 63.81 1267 GLU A CA 1
ATOM 9484 C C . GLU A 1 1267 ? -24.333 -53.846 23.972 1.00 63.81 1267 GLU A C 1
ATOM 9486 O O . GLU A 1 1267 ? -23.798 -53.992 22.846 1.00 63.81 1267 GLU A O 1
#